Protein AF-0000000068975219 (afdb_homodimer)

Foldseek 3Di:
DDDDDDYDDYYDDDDDDDYDDDDDDDPDDDDDDDDDDDDDDDDDDDPDPDDDPDCPDPDDDPPPDDDPDPPPVVPVCPPPVPPVPPDDDDDDPDDDDDDDDLLQPVFDFPDRHVLLVVLVQVVVVHDDPDAFDACPPWDWPQQLLCQQADPDPVPRDGAQEEEEEEEELVLVLLVVLCCVFVVVQQLQQPGGYQAAYFYEDADPVPVVSVVVSVVVCVVPVRYIYTHDHGDLLCVLVSLLVVLVSCVRRRLRHFKYKYAYSQKAFQSHLVSVVSVPDDPVQQLQAKEAAKDQFAAQDDDDPPDPDPRHDDCVRGVDGTQAIWHDRRIIMHTNNVSSSQSSLLRRTDDGRRNRSSSRSSCSSNVGDHHYDPLEAEPDFDALVDPSLQVHRMGGRNSDSVRNVVSRVSNVSVVSGDDD/DDDDDYDDYDDYDYYDDDDDDYDDDDDDDDDDDDDDDDDDPPDDDPDDDDDDPPCPPPDDPPPPDDDDDPPPVVPVCPCPVPPVPPDDDDDDPDDDDDDDDLLQPVFDFPDRHVLLVLLVQVVVVHDDPDAFDACPPWDWPQQLLCQQADPDPVPRDGAQEEEEEEEELVLVLLVVLCCVFVVVQQLQQPGGYQAAYFYEDADPVPVVSVVVSVVVCVVPVRYIYTHDHGDLLCVQVSLLVVLVSCVRRRLRHFKYKYAYSQKAFQSHLVSVVSVPDDPVQQLFAKEAAKDAWAAQDDDDPPDPDPRHDDCVRGVDGGQHIWHDRRIIMHTNNVSSSQSSLLRRTDDGSRNRSSSRSSCSSSVGDHHYDPLEAEPDFDALVDPSLQVHRMGGRNSDSVRNVVSRVSNVSCVSGDDD

Radius of gyration: 37.96 Å; Cα contacts (8 Å, |Δi|>4): 1351; chains: 2; bounding box: 92×156×117 Å

Solvent-accessible surface area (backbone atoms only — not comparable to full-atom values): 49107 Å² total; per-residue (Å²): 144,102,91,94,83,94,86,91,92,89,92,85,90,95,84,94,84,93,95,91,87,101,87,84,93,93,89,80,95,85,92,76,98,80,87,88,83,88,85,85,77,85,91,84,78,80,77,62,86,80,71,91,70,80,75,79,78,72,74,77,84,75,76,76,77,81,88,76,81,82,64,72,68,64,64,61,55,65,70,74,69,66,78,81,56,77,76,78,70,72,84,48,86,48,88,65,75,55,39,72,58,32,52,33,72,87,54,71,61,56,55,90,51,40,37,32,37,51,38,52,32,52,66,67,73,40,89,66,100,67,79,67,76,39,70,88,74,63,56,70,77,33,67,68,58,61,71,53,45,50,82,50,90,83,54,75,57,55,33,48,31,36,37,41,29,44,47,60,80,82,45,55,63,40,53,51,38,34,49,77,37,68,53,27,53,52,35,43,32,54,40,46,50,42,64,33,38,41,30,42,37,71,60,84,88,41,53,66,59,51,52,54,44,51,52,49,37,70,72,64,68,40,56,34,31,35,66,45,63,64,42,78,67,37,43,30,56,52,52,52,48,50,38,49,46,40,51,66,41,32,63,68,23,58,28,37,34,41,30,34,59,33,40,41,58,36,43,70,45,46,52,12,37,63,68,22,54,43,66,38,48,47,73,62,28,34,34,14,33,57,46,73,76,44,58,68,39,53,93,42,94,84,47,85,47,100,62,55,45,50,58,87,78,47,56,57,76,53,48,57,53,20,37,43,62,55,39,34,37,30,18,45,70,43,38,52,49,50,46,54,46,46,23,46,26,61,85,49,51,50,38,27,56,40,49,6,49,48,32,39,36,50,55,46,58,68,23,56,32,83,40,37,21,72,83,64,57,62,51,83,87,39,85,61,44,81,64,28,34,28,22,33,85,26,70,42,38,66,54,40,48,50,53,38,58,72,67,51,43,71,78,34,34,58,79,131,145,88,79,93,81,90,77,93,93,93,87,90,93,86,90,94,91,90,95,86,92,95,97,87,93,98,86,88,75,96,82,81,88,88,80,85,84,76,85,72,82,76,77,76,93,77,74,66,90,82,71,93,68,80,73,79,79,74,74,76,84,73,74,78,75,81,86,75,78,82,63,70,68,65,62,60,55,64,71,72,69,66,78,82,58,74,77,78,69,73,83,48,86,48,89,64,75,57,40,74,59,31,53,33,73,86,55,70,61,56,56,91,51,39,36,32,37,51,40,54,32,51,67,68,72,40,89,67,100,68,78,68,77,39,70,88,76,61,54,67,77,34,68,69,59,60,72,53,44,52,84,50,93,83,54,75,59,56,34,50,32,36,37,41,28,43,46,61,81,84,45,54,62,40,53,50,37,34,49,76,37,68,54,25,55,52,34,44,33,54,39,45,51,41,65,33,37,41,29,42,37,71,60,86,86,43,54,65,58,51,52,52,46,51,52,49,38,70,71,64,68,38,55,32,31,35,66,44,64,64,42,79,68,37,42,30,55,52,52,51,48,52,38,50,47,40,52,68,40,32,64,68,21,57,28,36,33,40,29,33,60,32,39,40,57,38,43,69,45,45,51,10,37,62,68,22,54,44,66,38,48,46,74,60,27,34,35,14,33,61,45,69,79,46,58,69,40,53,93,41,96,84,48,86,48,100,64,56,44,51,59,86,78,47,57,56,77,55,47,56,48,19,38,42,62,55,39,33,37,29,17,45,70,43,39,53,48,50,47,55,46,46,22,47,26,62,86,48,50,51,38,27,56,41,49,7,50,50,31,39,35,48,57,47,56,69,24,58,33,85,38,37,22,72,81,64,57,61,50,84,88,40,85,61,46,81,65,28,32,28,22,32,86,26,69,41,38,68,54,41,48,51,52,37,56,73,68,51,44,71,76,33,34,59,81,129

Structure (mmCIF, N/CA/C/O backbone):
data_AF-0000000068975219-model_v1
#
loop_
_entity.id
_entity.type
_entity.pdbx_description
1 polymer Hexosyltransferase
#
loop_
_atom_site.group_PDB
_atom_site.id
_atom_site.type_symbol
_atom_site.label_atom_id
_atom_site.label_alt_id
_atom_site.label_comp_id
_atom_site.label_asym_id
_atom_site.label_entity_id
_atom_site.label_seq_id
_atom_site.pdbx_PDB_ins_code
_atom_site.Cartn_x
_atom_site.Cartn_y
_atom_site.Cartn_z
_atom_site.occupancy
_atom_site.B_iso_or_equiv
_atom_site.auth_seq_id
_atom_site.auth_comp_id
_atom_site.auth_asym_id
_atom_site.auth_atom_id
_atom_site.pdbx_PDB_model_num
ATOM 1 N N . MET A 1 1 ? -27.312 83 34.25 1 13.64 1 MET A N 1
ATOM 2 C CA . MET A 1 1 ? -28.422 83.188 33.312 1 13.64 1 MET A CA 1
ATOM 3 C C . MET A 1 1 ? -28.781 81.875 32.625 1 13.64 1 MET A C 1
ATOM 5 O O . MET A 1 1 ? -27.953 81 32.531 1 13.64 1 MET A O 1
ATOM 9 N N . GLY A 1 2 ? -29.969 81.562 31.375 1 16.88 2 GLY A N 1
ATOM 10 C CA . GLY A 1 2 ? -31.281 81 30.984 1 16.88 2 GLY A CA 1
ATOM 11 C C . GLY A 1 2 ? -31.188 79.875 30.031 1 16.88 2 GLY A C 1
ATOM 12 O O . GLY A 1 2 ? -30.156 79.625 29.422 1 16.88 2 GLY A O 1
ATOM 13 N N . ARG A 1 3 ? -32.531 78.938 29.297 1 17.75 3 ARG A N 1
ATOM 14 C CA . ARG A 1 3 ? -33.594 78 28.938 1 17.75 3 ARG A CA 1
ATOM 15 C C . ARG A 1 3 ? -33.594 77.688 27.453 1 17.75 3 ARG A C 1
ATOM 17 O O . ARG A 1 3 ? -33.656 76.5 27.062 1 17.75 3 ARG A O 1
ATOM 24 N N . ILE A 1 4 ? -34.125 78.438 26.484 1 17.48 4 ILE A N 1
ATOM 25 C CA . ILE A 1 4 ? -35.344 78.25 25.719 1 17.48 4 ILE A CA 1
ATOM 26 C C . ILE A 1 4 ? -35.094 77.312 24.547 1 17.48 4 ILE A C 1
ATOM 28 O O . ILE A 1 4 ? -33.969 77.188 24.094 1 17.48 4 ILE A O 1
ATOM 32 N N . GLN A 1 5 ? -36.031 77.125 23.219 1 16.11 5 GLN A N 1
ATOM 33 C CA . GLN A 1 5 ? -37.281 76.812 22.5 1 16.11 5 GLN A CA 1
ATOM 34 C C . GLN A 1 5 ? -37 76.438 21.047 1 16.11 5 GLN A C 1
ATOM 36 O O . GLN A 1 5 ? -37.656 75.562 20.516 1 16.11 5 GLN A O 1
ATOM 41 N N . SER A 1 6 ? -36.719 77.25 20.047 1 15.73 6 SER A N 1
ATOM 42 C CA . SER A 1 6 ? -37.719 77.562 19.016 1 15.73 6 SER A CA 1
ATOM 43 C C . SER A 1 6 ? -37.781 76.438 17.953 1 15.73 6 SER A C 1
ATOM 45 O O . SER A 1 6 ? -36.781 75.688 17.766 1 15.73 6 SER A O 1
ATOM 47 N N . CYS A 1 7 ? -38.531 76.5 16.594 1 18.03 7 CYS A N 1
ATOM 48 C CA . CYS A 1 7 ? -39.75 76.625 15.812 1 18.03 7 CYS A CA 1
ATOM 49 C C . CYS A 1 7 ? -39.625 75.875 14.492 1 18.03 7 CYS A C 1
ATOM 51 O O . CYS A 1 7 ? -38.531 75.562 14.055 1 18.03 7 CYS A O 1
ATOM 53 N N . LEU A 1 8 ? -40.062 76.375 13.242 1 16.73 8 LEU A N 1
ATOM 54 C CA . LEU A 1 8 ? -41.219 76.125 12.383 1 16.73 8 LEU A CA 1
ATOM 55 C C . LEU A 1 8 ? -40.906 75.125 11.297 1 16.73 8 LEU A C 1
ATOM 57 O O . LEU A 1 8 ? -39.875 74.438 11.344 1 16.73 8 LEU A O 1
ATOM 61 N N . PRO A 1 9 ? -41.188 75.312 9.695 1 16.19 9 PRO A N 1
ATOM 62 C CA . PRO A 1 9 ? -42.375 75.438 8.852 1 16.19 9 PRO A CA 1
ATOM 63 C C . PRO A 1 9 ? -42.344 74.5 7.66 1 16.19 9 PRO A C 1
ATOM 65 O O . PRO A 1 9 ? -41.312 73.875 7.375 1 16.19 9 PRO A O 1
ATOM 68 N N . SER A 1 10 ? -42.562 75 6.254 1 15.66 10 SER A N 1
ATOM 69 C CA . SER A 1 10 ? -43.531 75.062 5.172 1 15.66 10 SER A CA 1
ATOM 70 C C . SER A 1 10 ? -43.25 74.062 4.07 1 15.66 10 SER A C 1
ATOM 72 O O . SER A 1 10 ? -42.156 73.5 4.023 1 15.66 10 SER A O 1
ATOM 74 N N . GLY A 1 11 ? -43.312 74.375 2.549 1 16.06 11 GLY A N 1
ATOM 75 C CA . GLY A 1 11 ? -44.219 74.375 1.412 1 16.06 11 GLY A CA 1
ATOM 76 C C . GLY A 1 11 ? -43.875 73.375 0.375 1 16.06 11 GLY A C 1
ATOM 77 O O . GLY A 1 11 ? -42.844 72.688 0.468 1 16.06 11 GLY A O 1
ATOM 78 N N . LEU A 1 12 ? -43.906 73.625 -1.051 1 15.66 12 LEU A N 1
ATOM 79 C CA . LEU A 1 12 ? -44.75 73.562 -2.246 1 15.66 12 LEU A CA 1
ATOM 80 C C . LEU A 1 12 ? -44.219 72.562 -3.252 1 15.66 12 LEU A C 1
ATOM 82 O O . LEU A 1 12 ? -45 71.75 -3.73 1 15.66 12 LEU A O 1
ATOM 86 N N . LEU A 1 13 ? -43.625 72.875 -4.551 1 15.63 13 LEU A N 1
ATOM 87 C CA . LEU A 1 13 ? -44.25 73 -5.863 1 15.63 13 LEU A CA 1
ATOM 88 C C . LEU A 1 13 ? -43.938 71.812 -6.734 1 15.63 13 LEU A C 1
ATOM 90 O O . LEU A 1 13 ? -44.844 71.062 -7.168 1 15.63 13 LEU A O 1
ATOM 94 N N . ALA A 1 14 ? -43.469 71.875 -8.211 1 16.64 14 ALA A N 1
ATOM 95 C CA . ALA A 1 14 ? -44.062 71.875 -9.539 1 16.64 14 ALA A CA 1
ATOM 96 C C . ALA A 1 14 ? -43.75 70.625 -10.297 1 16.64 14 ALA A C 1
ATOM 98 O O . ALA A 1 14 ? -42.781 69.875 -9.992 1 16.64 14 ALA A O 1
ATOM 99 N N . ARG A 1 15 ? -44.312 70.188 -11.805 1 15.26 15 ARG A N 1
ATOM 100 C CA . ARG A 1 15 ? -45.219 69.688 -12.836 1 15.26 15 ARG A CA 1
ATOM 101 C C . ARG A 1 15 ? -44.438 68.812 -13.82 1 15.26 15 ARG A C 1
ATOM 103 O O . ARG A 1 15 ? -44.969 67.812 -14.289 1 15.26 15 ARG A O 1
ATOM 110 N N . THR A 1 16 ? -43.406 69.188 -14.656 1 16.08 16 THR A N 1
ATOM 111 C CA . THR A 1 16 ? -43.531 69.312 -16.109 1 16.08 16 THR A CA 1
ATOM 112 C C . THR A 1 16 ? -43.375 67.938 -16.75 1 16.08 16 THR A C 1
ATOM 114 O O . THR A 1 16 ? -42.656 67.062 -16.234 1 16.08 16 THR A O 1
ATOM 117 N N . PHE A 1 17 ? -43.688 67.562 -18.25 1 16.03 17 PHE A N 1
ATOM 118 C CA . PHE A 1 17 ? -44.469 67.125 -19.391 1 16.03 17 PHE A CA 1
ATOM 119 C C . PHE A 1 17 ? -43.781 66.062 -20.188 1 16.03 17 PHE A C 1
ATOM 121 O O . PHE A 1 17 ? -44.406 65.062 -20.625 1 16.03 17 PHE A O 1
ATOM 128 N N . LEU A 1 18 ? -42.656 66.188 -21.109 1 16.12 18 LEU A N 1
ATOM 129 C CA . LEU A 1 18 ? -42.781 66.125 -22.562 1 16.12 18 LEU A CA 1
ATOM 130 C C . LEU A 1 18 ? -42.812 64.688 -23.031 1 16.12 18 LEU A C 1
ATOM 132 O O . LEU A 1 18 ? -42.312 63.781 -22.328 1 16.12 18 LEU A O 1
ATOM 136 N N . GLY A 1 19 ? -42.594 64.25 -24.562 1 16.36 19 GLY A N 1
ATOM 137 C CA . GLY A 1 19 ? -43.188 63.875 -25.828 1 16.36 19 GLY A CA 1
ATOM 138 C C . GLY A 1 19 ? -43.062 62.406 -26.156 1 16.36 19 GLY A C 1
ATOM 139 O O . GLY A 1 19 ? -42.281 61.688 -25.531 1 16.36 19 GLY A O 1
ATOM 140 N N . ILE A 1 20 ? -43.156 61.812 -27.672 1 16.23 20 ILE A N 1
ATOM 141 C CA . ILE A 1 20 ? -44.062 61.25 -28.688 1 16.23 20 ILE A CA 1
ATOM 142 C C . ILE A 1 20 ? -43.625 59.812 -29.031 1 16.23 20 ILE A C 1
ATOM 144 O O . ILE A 1 20 ? -44.406 58.875 -28.984 1 16.23 20 ILE A O 1
ATOM 148 N N . LEU A 1 21 ? -42.875 59.312 -30.359 1 15.7 21 LEU A N 1
ATOM 149 C CA . LEU A 1 21 ? -43.438 58.812 -31.609 1 15.7 21 LEU A CA 1
ATOM 150 C C . LEU A 1 21 ? -43.312 57.312 -31.719 1 15.7 21 LEU A C 1
ATOM 152 O O . LEU A 1 21 ? -44.312 56.594 -31.969 1 15.7 21 LEU A O 1
ATOM 156 N N . CYS A 1 22 ? -42.469 56.5 -32.875 1 17.34 22 CYS A N 1
ATOM 157 C CA . CYS A 1 22 ? -42.938 55.75 -34.031 1 17.34 22 CYS A CA 1
ATOM 158 C C . CYS A 1 22 ? -43.156 54.281 -33.688 1 17.34 22 CYS A C 1
ATOM 160 O O . CYS A 1 22 ? -42.281 53.656 -33.062 1 17.34 22 CYS A O 1
ATOM 162 N N . VAL A 1 23 ? -44.438 53.5 -34.031 1 17.69 23 VAL A N 1
ATOM 163 C CA . VAL A 1 23 ? -45.531 52.531 -34.094 1 17.69 23 VAL A CA 1
ATOM 164 C C . VAL A 1 23 ? -45.062 51.219 -34.688 1 17.69 23 VAL A C 1
ATOM 166 O O . VAL A 1 23 ? -45.344 50.156 -34.125 1 17.69 23 VAL A O 1
ATOM 169 N N . PHE A 1 24 ? -44.844 50.969 -36.156 1 15.82 24 PHE A N 1
ATOM 170 C CA . PHE A 1 24 ? -45.688 50.375 -37.156 1 15.82 24 PHE A CA 1
ATOM 171 C C . PHE A 1 24 ? -45.375 48.875 -37.344 1 15.82 24 PHE A C 1
ATOM 173 O O . PHE A 1 24 ? -46.281 48.031 -37.344 1 15.82 24 PHE A O 1
ATOM 180 N N . LEU A 1 25 ? -44.594 48.312 -38.562 1 16.53 25 LEU A N 1
ATOM 181 C CA . LEU A 1 25 ? -45.062 47.562 -39.719 1 16.53 25 LEU A CA 1
ATOM 182 C C . LEU A 1 25 ? -45.188 46.062 -39.375 1 16.53 25 LEU A C 1
ATOM 184 O O . LEU A 1 25 ? -44.594 45.594 -38.438 1 16.53 25 LEU A O 1
ATOM 188 N N . ALA A 1 26 ? -45.344 44.969 -40.594 1 16.69 26 ALA A N 1
ATOM 189 C CA . ALA A 1 26 ? -46.25 44.062 -41.312 1 16.69 26 ALA A CA 1
ATOM 190 C C . ALA A 1 26 ? -46.031 42.625 -40.844 1 16.69 26 ALA A C 1
ATOM 192 O O . ALA A 1 26 ? -44.906 42.188 -40.625 1 16.69 26 ALA A O 1
ATOM 193 N N . PHE A 1 27 ? -47.219 41.656 -40.562 1 18 27 PHE A N 1
ATOM 194 C CA . PHE A 1 27 ? -48.031 40.469 -40.188 1 18 27 PHE A CA 1
ATOM 195 C C . PHE A 1 27 ? -47.781 39.344 -41.188 1 18 27 PHE A C 1
ATOM 197 O O . PHE A 1 27 ? -48.406 38.281 -41.094 1 18 27 PHE A O 1
ATOM 204 N N . GLN A 1 28 ? -47.281 39.656 -42.469 1 15.1 28 GLN A N 1
ATOM 205 C CA . GLN A 1 28 ? -47.938 39 -43.594 1 15.1 28 GLN A CA 1
ATOM 206 C C . GLN A 1 28 ? -47.75 37.469 -43.531 1 15.1 28 GLN A C 1
ATOM 208 O O . GLN A 1 28 ? -46.844 37 -42.844 1 15.1 28 GLN A O 1
ATOM 213 N N . PHE A 1 29 ? -47.562 36.75 -44.906 1 17.42 29 PHE A N 1
ATOM 214 C CA . PHE A 1 29 ? -48.312 35.875 -45.781 1 17.42 29 PHE A CA 1
ATOM 215 C C . PHE A 1 29 ? -48.125 34.438 -45.438 1 17.42 29 PHE A C 1
ATOM 217 O O . PHE A 1 29 ? -47.156 34.062 -44.75 1 17.42 29 PHE A O 1
ATOM 224 N N . TYR A 1 30 ? -48.469 33.312 -46.5 1 16.08 30 TYR A N 1
ATOM 225 C CA . TYR A 1 30 ? -49.375 32.344 -47.094 1 16.08 30 TYR A CA 1
ATOM 226 C C . TYR A 1 30 ? -48.875 30.922 -46.906 1 16.08 30 TYR A C 1
ATOM 228 O O . TYR A 1 30 ? -49.594 30.047 -46.406 1 16.08 30 TYR A O 1
ATOM 236 N N . SER A 1 31 ? -48.344 30.203 -48.062 1 15.8 31 SER A N 1
ATOM 237 C CA . SER A 1 31 ? -49 29.156 -48.875 1 15.8 31 SER A CA 1
ATOM 238 C C . SER A 1 31 ? -48.688 27.766 -48.312 1 15.8 31 SER A C 1
ATOM 240 O O . SER A 1 31 ? -47.75 27.609 -47.5 1 15.8 31 SER A O 1
ATOM 242 N N . ARG A 1 32 ? -48.844 26.484 -49.188 1 16.33 32 ARG A N 1
ATOM 243 C CA . ARG A 1 32 ? -49.594 25.297 -49.562 1 16.33 32 ARG A CA 1
ATOM 244 C C . ARG A 1 32 ? -48.781 24.031 -49.25 1 16.33 32 ARG A C 1
ATOM 246 O O . ARG A 1 32 ? -49.375 22.938 -49.219 1 16.33 32 ARG A O 1
ATOM 253 N N . ILE A 1 33 ? -47.438 23.781 -49.469 1 18.36 33 ILE A N 1
ATOM 254 C CA . ILE A 1 33 ? -47.281 22.578 -50.281 1 18.36 33 ILE A CA 1
ATOM 255 C C . ILE A 1 33 ? -47.562 21.344 -49.438 1 18.36 33 ILE A C 1
ATOM 257 O O . ILE A 1 33 ? -47 21.203 -48.344 1 18.36 33 ILE A O 1
ATOM 261 N N . LYS A 1 34 ? -48.406 20.297 -49.938 1 16.72 34 LYS A N 1
ATOM 262 C CA . LYS A 1 34 ? -49.312 19.172 -49.906 1 16.72 34 LYS A CA 1
ATOM 263 C C . LYS A 1 34 ? -48.656 17.922 -49.344 1 16.72 34 LYS A C 1
ATOM 265 O O . LYS A 1 34 ? -49.156 17.297 -48.406 1 16.72 34 LYS A O 1
ATOM 270 N N . TYR A 1 35 ? -48.062 16.922 -50.25 1 16.5 35 TYR A N 1
ATOM 271 C CA . TYR A 1 35 ? -48.656 15.633 -50.594 1 16.5 35 TYR A CA 1
ATOM 272 C C . TYR A 1 35 ? -48.156 14.531 -49.656 1 16.5 35 TYR A C 1
ATOM 274 O O . TYR A 1 35 ? -47.25 14.742 -48.875 1 16.5 35 TYR A O 1
ATOM 282 N N . PHE A 1 36 ? -47.438 13.32 -50.188 1 18.34 36 PHE A N 1
ATOM 283 C CA . PHE A 1 36 ? -47.938 11.984 -50.438 1 18.34 36 PHE A CA 1
ATOM 284 C C . PHE A 1 36 ? -47.625 11.047 -49.312 1 18.34 36 PHE A C 1
ATOM 286 O O . PHE A 1 36 ? -46.688 11.297 -48.531 1 18.34 36 PHE A O 1
ATOM 293 N N . PRO A 1 37 ? -47.906 9.484 -49.469 1 18.12 37 PRO A N 1
ATOM 294 C CA . PRO A 1 37 ? -48.625 8.336 -48.906 1 18.12 37 PRO A CA 1
ATOM 295 C C . PRO A 1 37 ? -47.719 7.398 -48.125 1 18.12 37 PRO A C 1
ATOM 297 O O . PRO A 1 37 ? -48.188 6.609 -47.312 1 18.12 37 PRO A O 1
ATOM 300 N N . PHE A 1 38 ? -46.312 7.43 -48.219 1 19.41 38 PHE A N 1
ATOM 301 C CA . PHE A 1 38 ? -45.75 6.113 -48.5 1 19.41 38 PHE A CA 1
ATOM 302 C C . PHE A 1 38 ? -45.906 5.188 -47.312 1 19.41 38 PHE A C 1
ATOM 304 O O . PHE A 1 38 ? -45.75 5.609 -46.156 1 19.41 38 PHE A O 1
ATOM 311 N N . VAL A 1 39 ? -46.281 3.844 -47.5 1 17.72 39 VAL A N 1
ATOM 312 C CA . VAL A 1 39 ? -46.969 2.631 -47.062 1 17.72 39 VAL A CA 1
ATOM 313 C C . VAL A 1 39 ? -46.188 2.021 -45.875 1 17.72 39 VAL A C 1
ATOM 315 O O . VAL A 1 39 ? -44.969 2.162 -45.812 1 17.72 39 VAL A O 1
ATOM 318 N N . LYS A 1 40 ? -46.938 1.25 -44.938 1 18.8 40 LYS A N 1
ATOM 319 C CA . LYS A 1 40 ? -47.156 0.561 -43.688 1 18.8 40 LYS A CA 1
ATOM 320 C C . LYS A 1 40 ? -46.281 -0.69 -43.562 1 18.8 40 LYS A C 1
ATOM 322 O O . LYS A 1 40 ? -45.938 -1.11 -42.469 1 18.8 40 LYS A O 1
ATOM 327 N N . ASP A 1 41 ? -45.906 -1.553 -44.594 1 16.83 41 ASP A N 1
ATOM 328 C CA . ASP A 1 41 ? -46.281 -2.957 -44.438 1 16.83 41 ASP A CA 1
ATOM 329 C C . ASP A 1 41 ? -45.281 -3.684 -43.531 1 16.83 41 ASP A C 1
ATOM 331 O O . ASP A 1 41 ? -45.656 -4.641 -42.844 1 16.83 41 ASP A O 1
ATOM 335 N N . THR A 1 42 ? -43.969 -3.434 -43.562 1 18.34 42 THR A N 1
ATOM 336 C CA . THR A 1 42 ? -43.188 -4.625 -43.844 1 18.34 42 THR A CA 1
ATOM 337 C C . THR A 1 42 ? -43.188 -5.574 -42.656 1 18.34 42 THR A C 1
ATOM 339 O O . THR A 1 42 ? -43.219 -5.137 -41.5 1 18.34 42 THR A O 1
ATOM 342 N N . ARG A 1 43 ? -43.125 -7.074 -42.812 1 19.77 43 ARG A N 1
ATOM 343 C CA . ARG A 1 43 ? -43.438 -8.461 -42.5 1 19.77 43 ARG A CA 1
ATOM 344 C C . ARG A 1 43 ? -42.781 -8.875 -41.188 1 19.77 43 ARG A C 1
ATOM 346 O O . ARG A 1 43 ? -41.812 -8.266 -40.75 1 19.77 43 ARG A O 1
ATOM 353 N N . ASP A 1 44 ? -43.312 -10.039 -40.5 1 17.88 44 ASP A N 1
ATOM 354 C CA . ASP A 1 44 ? -43.844 -10.828 -39.375 1 17.88 44 ASP A CA 1
ATOM 355 C C . ASP A 1 44 ? -42.719 -11.648 -38.75 1 17.88 44 ASP A C 1
ATOM 357 O O . ASP A 1 44 ? -42.656 -11.766 -37.5 1 17.88 44 ASP A O 1
ATOM 361 N N . PRO A 1 45 ? -41.812 -12.391 -39.531 1 17.2 45 PRO A N 1
ATOM 362 C CA . PRO A 1 45 ? -41.812 -13.844 -39.375 1 17.2 45 PRO A CA 1
ATOM 363 C C . PRO A 1 45 ? -41.062 -14.312 -38.125 1 17.2 45 PRO A C 1
ATOM 365 O O . PRO A 1 45 ? -41.312 -15.391 -37.625 1 17.2 45 PRO A O 1
ATOM 368 N N . VAL A 1 46 ? -39.875 -13.812 -37.719 1 17.14 46 VAL A N 1
ATOM 369 C CA . VAL A 1 46 ? -38.812 -14.789 -37.531 1 17.14 46 VAL A CA 1
ATOM 370 C C . VAL A 1 46 ? -38.906 -15.406 -36.156 1 17.14 46 VAL A C 1
ATOM 372 O O . VAL A 1 46 ? -37.969 -16.062 -35.656 1 17.14 46 VAL A O 1
ATOM 375 N N . ARG A 1 47 ? -39.969 -15.305 -35.312 1 17.23 47 ARG A N 1
ATOM 376 C CA . ARG A 1 47 ? -39.75 -15.539 -33.906 1 17.23 47 ARG A CA 1
ATOM 377 C C . ARG A 1 47 ? -39.562 -17.031 -33.625 1 17.23 47 ARG A C 1
ATOM 379 O O . ARG A 1 47 ? -39.531 -17.438 -32.469 1 17.23 47 ARG A O 1
ATOM 386 N N . ARG A 1 48 ? -39.438 -17.969 -34.469 1 16.48 48 ARG A N 1
ATOM 387 C CA . ARG A 1 48 ? -39.844 -19.328 -34.156 1 16.48 48 ARG A CA 1
ATOM 388 C C . ARG A 1 48 ? -38.969 -19.922 -33.062 1 16.48 48 ARG A C 1
ATOM 390 O O . ARG A 1 48 ? -39.219 -21.047 -32.594 1 16.48 48 ARG A O 1
ATOM 397 N N . ILE A 1 49 ? -37.656 -19.516 -32.938 1 17.88 49 ILE A N 1
ATOM 398 C CA . ILE A 1 49 ? -36.875 -20.719 -32.656 1 17.88 49 ILE A CA 1
ATOM 399 C C . ILE A 1 49 ? -37.312 -21.328 -31.344 1 17.88 49 ILE A C 1
ATOM 401 O O . ILE A 1 49 ? -37.219 -20.672 -30.297 1 17.88 49 ILE A O 1
ATOM 405 N N . ASN A 1 50 ? -38.031 -22.469 -31.297 1 15.8 50 ASN A N 1
ATOM 406 C CA . ASN A 1 50 ? -38.812 -23.438 -30.516 1 15.8 50 ASN A CA 1
ATOM 407 C C . ASN A 1 50 ? -38.094 -23.766 -29.203 1 15.8 50 ASN A C 1
ATOM 409 O O . ASN A 1 50 ? -36.906 -23.484 -29.047 1 15.8 50 ASN A O 1
ATOM 413 N N . HIS A 1 51 ? -38.25 -25.047 -28.688 1 16.56 51 HIS A N 1
ATOM 414 C CA . HIS A 1 51 ? -38.969 -25.797 -27.656 1 16.56 51 HIS A CA 1
ATOM 415 C C . HIS A 1 51 ? -38 -26.281 -26.562 1 16.56 51 HIS A C 1
ATOM 417 O O . HIS A 1 51 ? -38.344 -26.281 -25.391 1 16.56 51 HIS A O 1
ATOM 423 N N . LEU A 1 52 ? -36.844 -27.016 -26.938 1 17.16 52 LEU A N 1
ATOM 424 C CA . LEU A 1 52 ? -36.719 -28.281 -26.219 1 17.16 52 LEU A CA 1
ATOM 425 C C . LEU A 1 52 ? -36.25 -28.047 -24.781 1 17.16 52 LEU A C 1
ATOM 427 O O . LEU A 1 52 ? -35.094 -27.781 -24.547 1 17.16 52 LEU A O 1
ATOM 431 N N . LEU A 1 53 ? -36.969 -27.234 -23.953 1 17.73 53 LEU A N 1
ATOM 432 C CA . LEU A 1 53 ? -36.594 -26.891 -22.594 1 17.73 53 LEU A CA 1
ATOM 433 C C . LEU A 1 53 ? -36.625 -28.125 -21.688 1 17.73 53 LEU A C 1
ATOM 435 O O . LEU A 1 53 ? -37.656 -28.812 -21.594 1 17.73 53 LEU A O 1
ATOM 439 N N . LEU A 1 54 ? -35.375 -28.859 -21.641 1 17.97 54 LEU A N 1
ATOM 440 C CA . LEU A 1 54 ? -35.281 -30.109 -20.891 1 17.97 54 LEU A CA 1
ATOM 441 C C . LEU A 1 54 ? -36 -30 -19.547 1 17.97 54 LEU A C 1
ATOM 443 O O . LEU A 1 54 ? -36 -28.938 -18.938 1 17.97 54 LEU A O 1
ATOM 447 N N . ARG A 1 55 ? -36.781 -30.922 -19.156 1 17.94 55 ARG A N 1
ATOM 448 C CA . ARG A 1 55 ? -37.781 -31.312 -18.172 1 17.94 55 ARG A CA 1
ATOM 449 C C . ARG A 1 55 ? -37.188 -31.359 -16.766 1 17.94 55 ARG A C 1
ATOM 451 O O . ARG A 1 55 ? -36.969 -32.438 -16.219 1 17.94 55 ARG A O 1
ATOM 458 N N . PHE A 1 56 ? -36.062 -30.734 -16.406 1 18.62 56 PHE A N 1
ATOM 459 C CA . PHE A 1 56 ? -35.656 -31.219 -15.086 1 18.62 56 PHE A CA 1
ATOM 460 C C . PHE A 1 56 ? -36.781 -31 -14.062 1 18.62 56 PHE A C 1
ATOM 462 O O . PHE A 1 56 ? -37.281 -29.906 -13.922 1 18.62 56 PHE A O 1
ATOM 469 N N . SER A 1 57 ? -37.531 -32 -13.875 1 17.77 57 SER A N 1
ATOM 470 C CA . SER A 1 57 ? -38.625 -32.156 -12.922 1 17.77 57 SER A CA 1
ATOM 471 C C . SER A 1 57 ? -38.219 -31.703 -11.523 1 17.77 57 SER A C 1
ATOM 473 O O . SER A 1 57 ? -37.188 -32.156 -11.008 1 17.77 57 SER A O 1
ATOM 475 N N . LEU A 1 58 ? -38.688 -30.594 -11.078 1 18.77 58 LEU A N 1
ATOM 476 C CA . LEU A 1 58 ? -38.625 -29.766 -9.875 1 18.77 58 LEU A CA 1
ATOM 477 C C . LEU A 1 58 ? -39.219 -30.531 -8.68 1 18.77 58 LEU A C 1
ATOM 479 O O . LEU A 1 58 ? -39.469 -29.938 -7.629 1 18.77 58 LEU A O 1
ATOM 483 N N . ASN A 1 59 ? -39.5 -31.781 -8.82 1 18.2 59 ASN A N 1
ATOM 484 C CA . ASN A 1 59 ? -40.531 -31.938 -7.781 1 18.2 59 ASN A CA 1
ATOM 485 C C . ASN A 1 59 ? -39.969 -31.609 -6.398 1 18.2 59 ASN A C 1
ATOM 487 O O . ASN A 1 59 ? -40.688 -31.188 -5.512 1 18.2 59 ASN A O 1
ATOM 491 N N . ARG A 1 60 ? -38.812 -32.219 -6.066 1 18.59 60 ARG A N 1
ATOM 492 C CA . ARG A 1 60 ? -38.875 -32.812 -4.738 1 18.59 60 ARG A CA 1
ATOM 493 C C . ARG A 1 60 ? -38.938 -31.75 -3.656 1 18.59 60 ARG A C 1
ATOM 495 O O . ARG A 1 60 ? -38.5 -30.625 -3.877 1 18.59 60 ARG A O 1
ATOM 502 N N . THR A 1 61 ? -39.406 -32.094 -2.453 1 19.75 61 THR A N 1
ATOM 503 C CA . THR A 1 61 ? -39.875 -31.516 -1.185 1 19.75 61 THR A CA 1
ATOM 504 C C . THR A 1 61 ? -38.75 -30.766 -0.501 1 19.75 61 THR A C 1
ATOM 506 O O . THR A 1 61 ? -37.562 -31.172 -0.561 1 19.75 61 THR A O 1
ATOM 509 N N . ASN A 1 62 ? -38.875 -29.516 -0.187 1 18.91 62 ASN A N 1
ATOM 510 C CA . ASN A 1 62 ? -38.219 -28.281 0.236 1 18.91 62 ASN A CA 1
ATOM 511 C C . ASN A 1 62 ? -37.562 -28.453 1.596 1 18.91 62 ASN A C 1
ATOM 513 O O . ASN A 1 62 ? -37.219 -27.453 2.256 1 18.91 62 ASN A O 1
ATOM 517 N N . SER A 1 63 ? -37.625 -29.578 2.254 1 19.83 63 SER A N 1
ATOM 518 C CA . SER A 1 63 ? -37.375 -29.328 3.67 1 19.83 63 SER A CA 1
ATOM 519 C C . SER A 1 63 ? -35.906 -28.938 3.91 1 19.83 63 SER A C 1
ATOM 521 O O . SER A 1 63 ? -35 -29.672 3.531 1 19.83 63 SER A O 1
ATOM 523 N N . VAL A 1 64 ? -35.594 -27.688 3.846 1 20.41 64 VAL A N 1
ATOM 524 C CA . VAL A 1 64 ? -34.25 -27.078 3.973 1 20.41 64 VAL A CA 1
ATOM 525 C C . VAL A 1 64 ? -33.594 -27.562 5.246 1 20.41 64 VAL A C 1
ATOM 527 O O . VAL A 1 64 ? -34.031 -27.281 6.355 1 20.41 64 VAL A O 1
ATOM 530 N N . PRO A 1 65 ? -33 -28.812 5.207 1 20.67 65 PRO A N 1
ATOM 531 C CA . PRO A 1 65 ? -32.562 -29.312 6.508 1 20.67 65 PRO A CA 1
ATOM 532 C C . PRO A 1 65 ? -31.625 -28.359 7.227 1 20.67 65 PRO A C 1
ATOM 534 O O . PRO A 1 65 ? -31.141 -27.391 6.629 1 20.67 65 PRO A O 1
ATOM 537 N N . GLY A 1 66 ? -30.609 -28.938 8.219 1 20.86 66 GLY A N 1
ATOM 538 C CA . GLY A 1 66 ? -30 -28.75 9.531 1 20.86 66 GLY A CA 1
ATOM 539 C C . GLY A 1 66 ? -28.797 -27.844 9.492 1 20.86 66 GLY A C 1
ATOM 540 O O . GLY A 1 66 ? -28.234 -27.578 8.422 1 20.86 66 GLY A O 1
ATOM 541 N N . PHE A 1 67 ? -28.5 -27.016 10.625 1 24.23 67 PHE A N 1
ATOM 542 C CA . PHE A 1 67 ? -27.484 -26.156 11.227 1 24.23 67 PHE A CA 1
ATOM 543 C C . PHE A 1 67 ? -26.094 -26.766 11.062 1 24.23 67 PHE A C 1
ATOM 545 O O . PHE A 1 67 ? -25.734 -27.719 11.758 1 24.23 67 PHE A O 1
ATOM 552 N N . MET A 1 68 ? -25.594 -27 9.922 1 26.05 68 MET A N 1
ATOM 553 C CA . MET A 1 68 ? -24.266 -27.609 9.953 1 26.05 68 MET A CA 1
ATOM 554 C C . MET A 1 68 ? -23.281 -26.703 10.68 1 26.05 68 MET A C 1
ATOM 556 O O . MET A 1 68 ? -23.203 -25.5 10.406 1 26.05 68 MET A O 1
ATOM 560 N N . ALA A 1 69 ? -22.562 -27.047 11.742 1 28.52 69 ALA A N 1
ATOM 561 C CA . ALA A 1 69 ? -21.594 -26.547 12.703 1 28.52 69 ALA A CA 1
ATOM 562 C C . ALA A 1 69 ? -20.344 -26 12 1 28.52 69 ALA A C 1
ATOM 564 O O . ALA A 1 69 ? -19.766 -26.672 11.141 1 28.52 69 ALA A O 1
ATOM 565 N N . GLU A 1 70 ? -20.094 -24.688 11.922 1 35.72 70 GLU A N 1
ATOM 566 C CA . GLU A 1 70 ? -18.984 -23.781 11.617 1 35.72 70 GLU A CA 1
ATOM 567 C C . GLU A 1 70 ? -17.688 -24.281 12.227 1 35.72 70 GLU A C 1
ATOM 569 O O . GLU A 1 70 ? -16.781 -23.484 12.492 1 35.72 70 GLU A O 1
ATOM 574 N N . LYS A 1 71 ? -17.469 -25.5 12.766 1 34.81 71 LYS A N 1
ATOM 575 C CA . LYS A 1 71 ? -16.312 -25.859 13.57 1 34.81 71 LYS A CA 1
ATOM 576 C C . LYS A 1 71 ? -15.023 -25.781 12.75 1 34.81 71 LYS A C 1
ATOM 578 O O . LYS A 1 71 ? -13.977 -25.406 13.281 1 34.81 71 LYS A O 1
ATOM 583 N N . ASN A 1 72 ? -14.984 -26.172 11.523 1 37.28 72 ASN A N 1
ATOM 584 C CA . ASN A 1 72 ? -13.703 -26.688 11.062 1 37.28 72 ASN A CA 1
ATOM 585 C C . ASN A 1 72 ? -12.781 -25.562 10.586 1 37.28 72 ASN A C 1
ATOM 587 O O . ASN A 1 72 ? -11.625 -25.797 10.25 1 37.28 72 ASN A O 1
ATOM 591 N N . GLU A 1 73 ? -13.359 -24.453 10.219 1 45.38 73 GLU A N 1
ATOM 592 C CA . GLU A 1 73 ? -12.406 -23.531 9.602 1 45.38 73 GLU A CA 1
ATOM 593 C C . GLU A 1 73 ? -11.469 -22.922 10.648 1 45.38 73 GLU A C 1
ATOM 595 O O . GLU A 1 73 ? -10.461 -22.312 10.305 1 45.38 73 GLU A O 1
ATOM 600 N N . ARG A 1 74 ? -11.828 -23 11.922 1 47.44 74 ARG A N 1
ATOM 601 C CA . ARG A 1 74 ? -11.047 -22.438 13.016 1 47.44 74 ARG A CA 1
ATOM 602 C C . ARG A 1 74 ? -9.648 -23.062 13.055 1 47.44 74 ARG A C 1
ATOM 604 O O . ARG A 1 74 ? -8.703 -22.438 13.539 1 47.44 74 ARG A O 1
ATOM 611 N N . GLN A 1 75 ? -9.539 -24.25 12.453 1 48.69 75 GLN A N 1
ATOM 612 C CA . GLN A 1 75 ? -8.281 -24.953 12.648 1 48.69 75 GLN A CA 1
ATOM 613 C C . GLN A 1 75 ? -7.227 -24.5 11.641 1 48.69 75 GLN A C 1
ATOM 615 O O . GLN A 1 75 ? -6.043 -24.828 11.789 1 48.69 75 GLN A O 1
ATOM 620 N N . LEU A 1 76 ? -7.699 -23.75 10.656 1 55.03 76 LEU A N 1
ATOM 621 C CA . LEU A 1 76 ? -6.723 -23.453 9.609 1 55.03 76 LEU A CA 1
ATOM 622 C C . LEU A 1 76 ? -5.676 -22.469 10.102 1 55.03 76 LEU A C 1
ATOM 624 O O . LEU A 1 76 ? -4.555 -22.438 9.594 1 55.03 76 LEU A O 1
ATOM 628 N N . PHE A 1 77 ? -6.07 -21.672 11.133 1 56.38 77 PHE A N 1
ATOM 629 C CA . PHE A 1 77 ? -5.129 -20.641 11.539 1 56.38 77 PHE A CA 1
ATOM 630 C C . PHE A 1 77 ? -4.621 -20.891 12.953 1 56.38 77 PHE A C 1
ATOM 632 O O . PHE A 1 77 ? -5.148 -20.328 13.914 1 56.38 77 PHE A O 1
ATOM 639 N N . SER A 1 78 ? -4.441 -22.078 13.359 1 46.81 78 SER A N 1
ATOM 640 C CA . SER A 1 78 ? -3.865 -22.266 14.68 1 46.81 78 SER A CA 1
ATOM 641 C C . SER A 1 78 ? -2.58 -21.469 14.852 1 46.81 78 SER A C 1
ATOM 643 O O . SER A 1 78 ? -1.656 -21.578 14.039 1 46.81 78 SER A O 1
ATOM 645 N N . SER A 1 79 ? -2.752 -20.359 15.453 1 42.25 79 SER A N 1
ATOM 646 C CA . SER A 1 79 ? -1.679 -19.438 15.82 1 42.25 79 SER A CA 1
ATOM 647 C C . SER A 1 79 ? -0.58 -20.156 16.594 1 42.25 79 SER A C 1
ATOM 649 O O . SER A 1 79 ? -0.748 -20.469 17.781 1 42.25 79 SER A O 1
ATOM 651 N N . ASP A 1 80 ? 0.022 -21.141 16.266 1 40.25 80 ASP A N 1
ATOM 652 C CA . ASP A 1 80 ? 1.31 -21.172 16.953 1 40.25 80 ASP A CA 1
ATOM 653 C C . ASP A 1 80 ? 2 -19.812 16.891 1 40.25 80 ASP A C 1
ATOM 655 O O . ASP A 1 80 ? 2.402 -19.359 15.805 1 40.25 80 ASP A O 1
ATOM 659 N N . SER A 1 81 ? 1.525 -18.828 17.656 1 37.56 81 SER A N 1
ATOM 660 C CA . SER A 1 81 ? 2.109 -17.516 17.906 1 37.56 81 SER A CA 1
ATOM 661 C C . SER A 1 81 ? 3.633 -17.594 17.953 1 37.56 81 SER A C 1
ATOM 663 O O . SER A 1 81 ? 4.277 -16.844 18.688 1 37.56 81 SER A O 1
ATOM 665 N N . SER A 1 82 ? 4.25 -18.656 17.75 1 37.72 82 SER A N 1
ATOM 666 C CA . SER A 1 82 ? 5.68 -18.375 17.797 1 37.72 82 SER A CA 1
ATOM 667 C C . SER A 1 82 ? 6.016 -17.109 17.016 1 37.72 82 SER A C 1
ATOM 669 O O . SER A 1 82 ? 5.438 -16.844 15.961 1 37.72 82 SER A O 1
ATOM 671 N N . LYS A 1 83 ? 6.672 -16.125 17.641 1 41.91 83 LYS A N 1
ATOM 672 C CA . LYS A 1 83 ? 7.285 -14.875 17.203 1 41.91 83 LYS A CA 1
ATOM 673 C C . LYS A 1 83 ? 7.715 -14.961 15.734 1 41.91 83 LYS A C 1
ATOM 675 O O . LYS A 1 83 ? 8.547 -15.797 15.383 1 41.91 83 LYS A O 1
ATOM 680 N N . ASP A 1 84 ? 6.848 -14.602 14.828 1 42.94 84 ASP A N 1
ATOM 681 C CA . ASP A 1 84 ? 6.965 -14.398 13.391 1 42.94 84 ASP A CA 1
ATOM 682 C C . ASP A 1 84 ? 8.352 -13.875 13.016 1 42.94 84 ASP A C 1
ATOM 684 O O . ASP A 1 84 ? 8.484 -12.758 12.516 1 42.94 84 ASP A O 1
ATOM 688 N N . ALA A 1 85 ? 9.242 -14.203 13.828 1 47.91 85 ALA A N 1
ATOM 689 C CA . ALA A 1 85 ? 10.555 -13.805 13.328 1 47.91 85 ALA A CA 1
ATOM 690 C C . ALA A 1 85 ? 10.797 -14.352 11.922 1 47.91 85 ALA A C 1
ATOM 692 O O . ALA A 1 85 ? 10.461 -15.508 11.641 1 47.91 85 ALA A O 1
ATOM 693 N N . PRO A 1 86 ? 11.094 -13.383 11.125 1 55.56 86 PRO A N 1
ATOM 694 C CA . PRO A 1 86 ? 11.445 -13.891 9.797 1 55.56 86 PRO A CA 1
ATOM 695 C C . PRO A 1 86 ? 12.398 -15.086 9.859 1 55.56 86 PRO A C 1
ATOM 697 O O . PRO A 1 86 ? 13.445 -15.016 10.5 1 55.56 86 PRO A O 1
ATOM 700 N N . ARG A 1 87 ? 11.945 -16.234 9.547 1 58.91 87 ARG A N 1
ATOM 701 C CA . ARG A 1 87 ? 12.727 -17.453 9.57 1 58.91 87 ARG A CA 1
ATOM 702 C C . ARG A 1 87 ? 13.875 -17.391 8.57 1 58.91 87 ARG A C 1
ATOM 704 O O . ARG A 1 87 ? 13.68 -17.016 7.418 1 58.91 87 ARG A O 1
ATOM 711 N N . LYS A 1 88 ? 15.094 -17.625 9.125 1 63.97 88 LYS A N 1
ATOM 712 C CA . LYS A 1 88 ? 16.312 -17.625 8.312 1 63.97 88 LYS A CA 1
ATOM 713 C C . LYS A 1 88 ? 16.328 -18.797 7.34 1 63.97 88 LYS A C 1
ATOM 715 O O . LYS A 1 88 ? 15.836 -19.875 7.66 1 63.97 88 LYS A O 1
ATOM 720 N N . LEU A 1 89 ? 16.734 -18.562 6.141 1 71.38 89 LEU A N 1
ATOM 721 C CA . LEU A 1 89 ? 16.922 -19.594 5.117 1 71.38 89 LEU A CA 1
ATOM 722 C C . LEU A 1 89 ? 17.969 -20.609 5.547 1 71.38 89 LEU A C 1
ATOM 724 O O . LEU A 1 89 ? 18.875 -20.297 6.324 1 71.38 89 LEU A O 1
ATOM 728 N N . ASN A 1 90 ? 17.75 -21.797 5.039 1 70.5 90 ASN A N 1
ATOM 729 C CA . ASN A 1 90 ? 18.719 -22.844 5.312 1 70.5 90 ASN A CA 1
ATOM 730 C C . ASN A 1 90 ? 20.078 -22.547 4.664 1 70.5 90 ASN A C 1
ATOM 732 O O . ASN A 1 90 ? 20.141 -21.766 3.713 1 70.5 90 ASN A O 1
ATOM 736 N N . GLN A 1 91 ? 21.203 -23.031 5.262 1 66.81 91 GLN A N 1
ATOM 737 C CA . GLN A 1 91 ? 22.547 -22.844 4.715 1 66.81 91 GLN A CA 1
ATOM 738 C C . GLN A 1 91 ? 22.703 -23.578 3.387 1 66.81 91 GLN A C 1
ATOM 740 O O . GLN A 1 91 ? 22.141 -24.672 3.199 1 66.81 91 GLN A O 1
ATOM 745 N N . SER A 1 92 ? 23.172 -22.844 2.361 1 67 92 SER A N 1
ATOM 746 C CA . SER A 1 92 ? 23.359 -23.438 1.041 1 67 92 SER A CA 1
ATOM 747 C C . SER A 1 92 ? 24.828 -23.594 0.704 1 67 92 SER A C 1
ATOM 749 O O . SER A 1 92 ? 25.672 -22.828 1.189 1 67 92 SER A O 1
ATOM 751 N N . ASP A 1 93 ? 25.094 -24.656 -0.079 1 68.12 93 ASP A N 1
ATOM 752 C CA . ASP A 1 93 ? 26.453 -24.953 -0.551 1 68.12 93 ASP A CA 1
ATOM 753 C C . ASP A 1 93 ? 26.875 -24 -1.662 1 68.12 93 ASP A C 1
ATOM 755 O O . ASP A 1 93 ? 28.062 -23.875 -1.969 1 68.12 93 ASP A O 1
ATOM 759 N N . PHE A 1 94 ? 25.906 -23.359 -2.215 1 81.94 94 PHE A N 1
ATOM 760 C CA . PHE A 1 94 ? 26.203 -22.469 -3.338 1 81.94 94 PHE A CA 1
ATOM 761 C C . PHE A 1 94 ? 26.062 -21.016 -2.934 1 81.94 94 PHE A C 1
ATOM 763 O O . PHE A 1 94 ? 25.062 -20.641 -2.301 1 81.94 94 PHE A O 1
ATOM 770 N N . LYS A 1 95 ? 27.109 -20.359 -3.176 1 82.06 95 LYS A N 1
ATOM 771 C CA . LYS A 1 95 ? 27.062 -18.938 -2.855 1 82.06 95 LYS A CA 1
ATOM 772 C C . LYS A 1 95 ? 26.469 -18.125 -4.012 1 82.06 95 LYS A C 1
ATOM 774 O O . LYS A 1 95 ? 26.875 -18.312 -5.164 1 82.06 95 LYS A O 1
ATOM 779 N N . VAL A 1 96 ? 25.391 -17.531 -3.771 1 87.44 96 VAL A N 1
ATOM 780 C CA . VAL A 1 96 ? 24.797 -16.609 -4.734 1 87.44 96 VAL A CA 1
ATOM 781 C C . VAL A 1 96 ? 24.844 -15.18 -4.191 1 87.44 96 VAL A C 1
ATOM 783 O O . VAL A 1 96 ? 24.75 -14.969 -2.979 1 87.44 96 VAL A O 1
ATOM 786 N N . LYS A 1 97 ? 25.141 -14.258 -5.082 1 90.12 97 LYS A N 1
ATOM 787 C CA . LYS A 1 97 ? 25.047 -12.867 -4.664 1 90.12 97 LYS A CA 1
ATOM 788 C C . LYS A 1 97 ? 23.578 -12.445 -4.492 1 90.12 97 LYS A C 1
ATOM 790 O O . LYS A 1 97 ? 22.812 -12.453 -5.453 1 90.12 97 LYS A O 1
ATOM 795 N N . PRO A 1 98 ? 23.281 -12.047 -3.295 1 92.75 98 PRO A N 1
ATOM 796 C CA . PRO A 1 98 ? 21.875 -11.672 -3.064 1 92.75 98 PRO A CA 1
ATOM 797 C C . PRO A 1 98 ? 21.438 -10.469 -3.906 1 92.75 98 PRO A C 1
ATOM 799 O O . PRO A 1 98 ? 22.234 -9.547 -4.125 1 92.75 98 PRO A O 1
ATOM 802 N N . LEU A 1 99 ? 20.234 -10.594 -4.434 1 91.81 99 LEU A N 1
ATOM 803 C CA . LEU A 1 99 ? 19.562 -9.469 -5.09 1 91.81 99 LEU A CA 1
ATOM 804 C C . LEU A 1 99 ? 18.75 -8.656 -4.09 1 91.81 99 LEU A C 1
ATOM 806 O O . LEU A 1 99 ? 17.688 -9.086 -3.652 1 91.81 99 LEU A O 1
ATOM 810 N N . VAL A 1 100 ? 19.266 -7.512 -3.732 1 87.88 100 VAL A N 1
ATOM 811 C CA . VAL A 1 100 ? 18.609 -6.695 -2.719 1 87.88 100 VAL A CA 1
ATOM 812 C C . VAL A 1 100 ? 17.391 -5.988 -3.328 1 87.88 100 VAL A C 1
ATOM 814 O O . VAL A 1 100 ? 17.516 -5.312 -4.352 1 87.88 100 VAL A O 1
ATOM 817 N N . SER A 1 101 ? 16.297 -6.258 -2.744 1 90.06 101 SER A N 1
ATOM 818 C CA . SER A 1 101 ? 15.078 -5.574 -3.141 1 90.06 101 SER A CA 1
ATOM 819 C C . SER A 1 101 ? 14.797 -4.371 -2.248 1 90.06 101 SER A C 1
ATOM 821 O O . SER A 1 101 ? 14.891 -4.465 -1.022 1 90.06 101 SER A O 1
ATOM 823 N N . THR A 1 102 ? 14.5 -3.232 -2.857 1 93.44 102 THR A N 1
ATOM 824 C CA . THR A 1 102 ? 14.148 -2.041 -2.094 1 93.44 102 THR A CA 1
ATOM 825 C C . THR A 1 102 ? 12.641 -1.928 -1.926 1 93.44 102 THR A C 1
ATOM 827 O O . THR A 1 102 ? 12.156 -1.156 -1.094 1 93.44 102 THR A O 1
ATOM 830 N N . GLY A 1 103 ? 11.906 -2.672 -2.672 1 94.19 103 GLY A N 1
ATOM 831 C CA . GLY A 1 103 ? 10.453 -2.578 -2.662 1 94.19 103 GLY A CA 1
ATOM 832 C C . GLY A 1 103 ? 9.922 -1.459 -3.537 1 94.19 103 GLY A C 1
ATOM 833 O O . GLY A 1 103 ? 8.727 -1.409 -3.832 1 94.19 103 GLY A O 1
ATOM 834 N N . SER A 1 104 ? 10.75 -0.602 -3.963 1 95.81 104 SER A N 1
ATOM 835 C CA . SER A 1 104 ? 10.359 0.543 -4.777 1 95.81 104 SER A CA 1
ATOM 836 C C . SER A 1 104 ? 11.359 0.788 -5.902 1 95.81 104 SER A C 1
ATOM 838 O O . SER A 1 104 ? 11.719 1.935 -6.18 1 95.81 104 SER A O 1
ATOM 840 N N . GLU A 1 105 ? 11.773 -0.288 -6.48 1 93.06 105 GLU A N 1
ATOM 841 C CA . GLU A 1 105 ? 12.82 -0.206 -7.5 1 93.06 105 GLU A CA 1
ATOM 842 C C . GLU A 1 105 ? 12.328 0.556 -8.727 1 93.06 105 GLU A C 1
ATOM 844 O O . GLU A 1 105 ? 13.133 1.057 -9.516 1 93.06 105 GLU A O 1
ATOM 849 N N . ASP A 1 106 ? 11.07 0.671 -8.891 1 92.81 106 ASP A N 1
ATOM 850 C CA . ASP A 1 106 ? 10.508 1.359 -10.055 1 92.81 106 ASP A CA 1
ATOM 851 C C . ASP A 1 106 ? 10.383 2.859 -9.797 1 92.81 106 ASP A C 1
ATOM 853 O O . ASP A 1 106 ? 9.891 3.602 -10.648 1 92.81 106 ASP A O 1
ATOM 857 N N . LEU A 1 107 ? 10.758 3.32 -8.688 1 95.5 107 LEU A N 1
ATOM 858 C CA . LEU A 1 107 ? 10.82 4.738 -8.352 1 95.5 107 LEU A CA 1
ATOM 859 C C . LEU A 1 107 ? 12.25 5.254 -8.445 1 95.5 107 LEU A C 1
ATOM 861 O O . LEU A 1 107 ? 13.156 4.727 -7.793 1 95.5 107 LEU A O 1
ATOM 865 N N . HIS A 1 108 ? 12.438 6.266 -9.266 1 96.25 108 HIS A N 1
ATOM 866 C CA . HIS A 1 108 ? 13.766 6.852 -9.414 1 96.25 108 HIS A CA 1
ATOM 867 C C . HIS A 1 108 ? 13.883 8.156 -8.633 1 96.25 108 HIS A C 1
ATOM 869 O O . HIS A 1 108 ? 13.719 9.242 -9.195 1 96.25 108 HIS A O 1
ATOM 875 N N . PHE A 1 109 ? 14.195 8.062 -7.363 1 97.38 109 PHE A N 1
ATOM 876 C CA . PHE A 1 109 ? 14.344 9.188 -6.445 1 97.38 109 PHE A CA 1
ATOM 877 C C . PHE A 1 109 ? 15.25 8.812 -5.277 1 97.38 109 PHE A C 1
ATOM 879 O O . PHE A 1 109 ? 14.969 7.863 -4.543 1 97.38 109 PHE A O 1
ATOM 886 N N . PRO A 1 110 ? 16.266 9.555 -5.02 1 96.12 110 PRO A N 1
ATOM 887 C CA . PRO A 1 110 ? 17.266 9.141 -4.039 1 96.12 110 PRO A CA 1
ATOM 888 C C . PRO A 1 110 ? 16.766 9.266 -2.6 1 96.12 110 PRO A C 1
ATOM 890 O O . PRO A 1 110 ? 15.945 10.133 -2.299 1 96.12 110 PRO A O 1
ATOM 893 N N . LEU A 1 111 ? 17.281 8.453 -1.73 1 96.38 111 LEU A N 1
ATOM 894 C CA . LEU A 1 111 ? 18.188 7.316 -1.843 1 96.38 111 LEU A CA 1
ATOM 895 C C . LEU A 1 111 ? 17.422 6.055 -2.225 1 96.38 111 LEU A C 1
ATOM 897 O O . LEU A 1 111 ? 16.234 5.93 -1.931 1 96.38 111 LEU A O 1
ATOM 901 N N . ASP A 1 112 ? 18.047 5.266 -2.902 1 95.31 112 ASP A N 1
ATOM 902 C CA . ASP A 1 112 ? 17.453 3.986 -3.295 1 95.31 112 ASP A CA 1
ATOM 903 C C . ASP A 1 112 ? 17.828 2.887 -2.305 1 95.31 112 ASP A C 1
ATOM 905 O O . ASP A 1 112 ? 18.828 2.182 -2.5 1 95.31 112 ASP A O 1
ATOM 909 N N . LEU A 1 113 ? 17.047 2.859 -1.247 1 96.88 113 LEU A N 1
ATOM 910 C CA . LEU A 1 113 ? 17.312 1.93 -0.154 1 96.88 113 LEU A CA 1
ATOM 911 C C . LEU A 1 113 ? 16.094 1.064 0.134 1 96.88 113 LEU A C 1
ATOM 913 O O . LEU A 1 113 ? 14.992 1.352 -0.35 1 96.88 113 LEU A O 1
ATOM 917 N N . ASP A 1 114 ? 16.375 -0.018 0.849 1 96.94 114 ASP A N 1
ATOM 918 C CA . ASP A 1 114 ? 15.312 -0.83 1.443 1 96.94 114 ASP A CA 1
ATOM 919 C C . ASP A 1 114 ? 14.688 -0.12 2.641 1 96.94 114 ASP A C 1
ATOM 921 O O . ASP A 1 114 ? 15.031 -0.403 3.789 1 96.94 114 ASP A O 1
ATOM 925 N N . PHE A 1 115 ? 13.766 0.759 2.346 1 98.25 115 PHE A N 1
ATOM 926 C CA . PHE A 1 115 ? 13.219 1.644 3.369 1 98.25 115 PHE A CA 1
ATOM 927 C C . PHE A 1 115 ? 12.43 0.852 4.402 1 98.25 115 PHE A C 1
ATOM 929 O O . PHE A 1 115 ? 12.477 1.157 5.598 1 98.25 115 PHE A O 1
ATOM 936 N N . PRO A 1 116 ? 11.609 -0.176 3.973 1 97.81 116 PRO A N 1
ATOM 937 C CA . PRO A 1 116 ? 10.953 -0.967 5.016 1 97.81 116 PRO A CA 1
ATOM 938 C C . PRO A 1 116 ? 11.93 -1.51 6.055 1 97.81 116 PRO A C 1
ATOM 940 O O . PRO A 1 116 ? 11.656 -1.456 7.254 1 97.81 116 PRO A O 1
ATOM 943 N N . GLU A 1 117 ? 13.047 -1.967 5.621 1 97.56 117 GLU A N 1
ATOM 944 C CA . GLU A 1 117 ? 14.039 -2.508 6.543 1 97.56 117 GLU A CA 1
ATOM 945 C C . GLU A 1 117 ? 14.758 -1.393 7.301 1 97.56 117 GLU A C 1
ATOM 947 O O . GLU A 1 117 ? 14.992 -1.505 8.508 1 97.56 117 GLU A O 1
ATOM 952 N N . LEU A 1 118 ? 15.141 -0.369 6.59 1 98 118 LEU A N 1
ATOM 953 C CA . LEU A 1 118 ? 15.805 0.775 7.199 1 98 118 LEU A CA 1
ATOM 954 C C . LEU A 1 118 ? 14.984 1.332 8.359 1 98 118 LEU A C 1
ATOM 956 O O . LEU A 1 118 ? 15.5 1.513 9.461 1 98 118 LEU A O 1
ATOM 960 N N . VAL A 1 119 ? 13.727 1.57 8.117 1 98.19 119 VAL A N 1
ATOM 961 C CA . VAL A 1 119 ? 12.836 2.158 9.109 1 98.19 119 VAL A CA 1
ATOM 962 C C . VAL A 1 119 ? 12.648 1.185 10.273 1 98.19 119 VAL A C 1
ATOM 964 O O . VAL A 1 119 ? 12.664 1.588 11.438 1 98.19 119 VAL A O 1
ATOM 967 N N . ARG A 1 120 ? 12.406 -0.116 9.93 1 97.25 120 ARG A N 1
ATOM 968 C CA . ARG A 1 120 ? 12.297 -1.13 10.969 1 97.25 120 ARG A CA 1
ATOM 969 C C . ARG A 1 120 ? 13.5 -1.093 11.906 1 97.25 120 ARG A C 1
ATOM 971 O O . ARG A 1 120 ? 13.344 -1.07 13.125 1 97.25 120 ARG A O 1
ATOM 978 N N . LYS A 1 121 ? 14.695 -1.054 11.367 1 97.62 121 LYS A N 1
ATOM 979 C CA . LYS A 1 121 ? 15.93 -1.072 12.156 1 97.62 121 LYS A CA 1
ATOM 980 C C . LYS A 1 121 ? 16.062 0.198 12.984 1 97.62 121 LYS A C 1
ATOM 982 O O . LYS A 1 121 ? 16.375 0.134 14.18 1 97.62 121 LYS A O 1
ATOM 987 N N . VAL A 1 122 ? 15.82 1.347 12.375 1 97.81 122 VAL A N 1
ATOM 988 C CA . VAL A 1 122 ? 15.953 2.621 13.078 1 97.81 122 VAL A CA 1
ATOM 989 C C . VAL A 1 122 ? 14.977 2.684 14.242 1 97.81 122 VAL A C 1
ATOM 991 O O . VAL A 1 122 ? 15.336 3.09 15.344 1 97.81 122 VAL A O 1
ATOM 994 N N . LEU A 1 123 ? 13.75 2.26 13.969 1 96.75 123 LEU A N 1
ATOM 995 C CA . LEU A 1 123 ? 12.734 2.303 15.016 1 96.75 123 LEU A CA 1
ATOM 996 C C . LEU A 1 123 ? 13.039 1.293 16.109 1 96.75 123 LEU A C 1
ATOM 998 O O . LEU A 1 123 ? 12.602 1.457 17.25 1 96.75 123 LEU A O 1
ATOM 1002 N N . ALA A 1 124 ? 13.781 0.253 15.797 1 95.75 124 ALA A N 1
ATOM 1003 C CA . ALA A 1 124 ? 14.203 -0.741 16.781 1 95.75 124 ALA A CA 1
ATOM 1004 C C . ALA A 1 124 ? 15.523 -0.338 17.438 1 95.75 124 ALA A C 1
ATOM 1006 O O . ALA A 1 124 ? 16.125 -1.124 18.172 1 95.75 124 ALA A O 1
ATOM 1007 N N . ASN A 1 125 ? 16.031 0.812 17.125 1 95.25 125 ASN A N 1
ATOM 1008 C CA . ASN A 1 125 ? 17.297 1.347 17.641 1 95.25 125 ASN A CA 1
ATOM 1009 C C . ASN A 1 125 ? 18.484 0.501 17.203 1 95.25 125 ASN A C 1
ATOM 1011 O O . ASN A 1 125 ? 19.422 0.298 17.984 1 95.25 125 ASN A O 1
ATOM 1015 N N . GLU A 1 126 ? 18.312 -0.067 16.062 1 95.69 126 GLU A N 1
ATOM 1016 C CA . GLU A 1 126 ? 19.438 -0.771 15.438 1 95.69 126 GLU A CA 1
ATOM 1017 C C . GLU A 1 126 ? 20.219 0.149 14.508 1 95.69 126 GLU A C 1
ATOM 1019 O O . GLU A 1 126 ? 19.672 1.11 13.969 1 95.69 126 GLU A O 1
ATOM 1024 N N . THR A 1 127 ? 21.484 -0.146 14.352 1 94.38 127 THR A N 1
ATOM 1025 C CA . THR A 1 127 ? 22.328 0.66 13.477 1 94.38 127 THR A CA 1
ATOM 1026 C C . THR A 1 127 ? 22.047 0.343 12.008 1 94.38 127 THR A C 1
ATOM 1028 O O . THR A 1 127 ? 21.75 -0.798 11.664 1 94.38 127 THR A O 1
ATOM 1031 N N . VAL A 1 128 ? 22.062 1.376 11.234 1 95.5 128 VAL A N 1
ATOM 1032 C CA . VAL A 1 128 ? 21.984 1.219 9.789 1 95.5 128 VAL A CA 1
ATOM 1033 C C . VAL A 1 128 ? 23.234 1.775 9.125 1 95.5 128 VAL A C 1
ATOM 1035 O O . VAL A 1 128 ? 23.812 2.75 9.609 1 95.5 128 VAL A O 1
ATOM 1038 N N . PRO A 1 129 ? 23.719 1.161 8.07 1 93.12 129 PRO A N 1
ATOM 1039 C CA . PRO A 1 129 ? 25 1.514 7.457 1 93.12 129 PRO A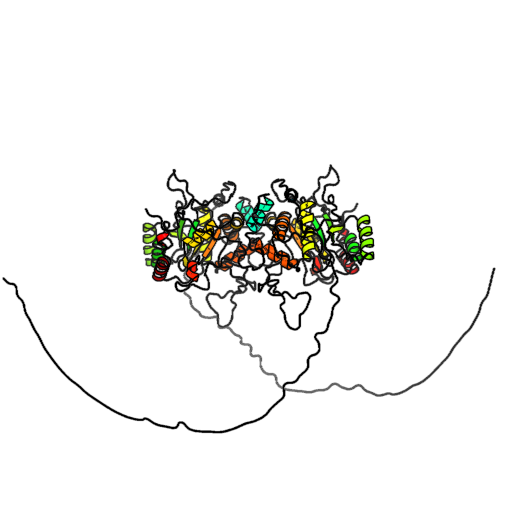 CA 1
ATOM 1040 C C . PRO A 1 129 ? 24.906 2.734 6.547 1 93.12 129 PRO A C 1
ATOM 1042 O O . PRO A 1 129 ? 25.812 2.979 5.738 1 93.12 129 PRO A O 1
ATOM 1045 N N . VAL A 1 130 ? 23.891 3.496 6.605 1 96.31 130 VAL A N 1
ATOM 1046 C CA . VAL A 1 130 ? 23.688 4.656 5.742 1 96.31 130 VAL A CA 1
ATOM 1047 C C . VAL A 1 130 ? 23.375 5.887 6.59 1 96.31 130 VAL A C 1
ATOM 1049 O O . VAL A 1 130 ? 22.641 5.801 7.57 1 96.31 130 VAL A O 1
ATOM 1052 N N . LYS A 1 131 ? 23.938 7.027 6.207 1 96.12 131 LYS A N 1
ATOM 1053 C CA . LYS A 1 131 ? 23.656 8.289 6.898 1 96.12 131 LYS A CA 1
ATOM 1054 C C . LYS A 1 131 ? 22.453 8.992 6.285 1 96.12 131 LYS A C 1
ATOM 1056 O O . LYS A 1 131 ? 22.25 8.961 5.07 1 96.12 131 LYS A O 1
ATOM 1061 N N . PRO A 1 132 ? 21.641 9.641 7.094 1 96.88 132 PRO A N 1
ATOM 1062 C CA . PRO A 1 132 ? 20.531 10.445 6.547 1 96.88 132 PRO A CA 1
ATOM 1063 C C . PRO A 1 132 ? 21.031 11.578 5.645 1 96.88 132 PRO A C 1
ATOM 1065 O O . PRO A 1 132 ? 22.109 12.133 5.875 1 96.88 132 PRO A O 1
ATOM 1068 N N . ILE A 1 133 ? 20.266 11.945 4.676 1 97.62 133 ILE A N 1
ATOM 1069 C CA . ILE A 1 133 ? 20.672 12.977 3.736 1 97.62 133 ILE A CA 1
ATOM 1070 C C . ILE A 1 133 ? 19.766 14.195 3.879 1 97.62 133 ILE A C 1
ATOM 1072 O O . ILE A 1 133 ? 20 15.234 3.25 1 97.62 133 ILE A O 1
ATOM 1076 N N . ASN A 1 134 ? 18.656 14.062 4.609 1 96.31 134 ASN A N 1
ATOM 1077 C CA . ASN A 1 134 ? 17.656 15.109 4.754 1 96.31 134 ASN A CA 1
ATOM 1078 C C . ASN A 1 134 ? 17.391 15.445 6.223 1 96.31 134 ASN A C 1
ATOM 1080 O O . ASN A 1 134 ? 16.281 15.289 6.715 1 96.31 134 ASN A O 1
ATOM 1084 N N . ARG A 1 135 ? 18.422 15.914 6.859 1 93.81 135 ARG A N 1
ATOM 1085 C CA . ARG A 1 135 ? 18.375 16.391 8.234 1 93.81 135 ARG A CA 1
ATOM 1086 C C . ARG A 1 135 ? 18.906 17.812 8.336 1 93.81 135 ARG A C 1
ATOM 1088 O O . ARG A 1 135 ? 20.078 18.031 8.672 1 93.81 135 ARG A O 1
ATOM 1095 N N . PRO A 1 136 ? 18.125 18.734 8.078 1 88.12 136 PRO A N 1
ATOM 1096 C CA . PRO A 1 136 ? 18.625 20.109 8.102 1 88.12 136 PRO A CA 1
ATOM 1097 C C . PRO A 1 136 ? 19.047 20.562 9.492 1 88.12 136 PRO A C 1
ATOM 1099 O O . PRO A 1 136 ? 19.844 21.5 9.633 1 88.12 136 PRO A O 1
ATOM 1102 N N . GLY A 1 137 ? 18.562 19.953 10.57 1 90.5 137 GLY A N 1
ATOM 1103 C CA . GLY A 1 137 ? 18.969 20.281 11.922 1 90.5 137 GLY A CA 1
ATOM 1104 C C . GLY A 1 137 ? 18.422 21.609 12.414 1 90.5 137 GLY A C 1
ATOM 1105 O O . GLY A 1 137 ? 19.094 22.328 13.141 1 90.5 137 GLY A O 1
ATOM 1106 N N . PHE A 1 138 ? 17.281 21.969 11.945 1 94.31 138 PHE A N 1
ATOM 1107 C CA . PHE A 1 138 ? 16.641 23.172 12.43 1 94.31 138 PHE A CA 1
ATOM 1108 C C . PHE A 1 138 ? 16.25 23.031 13.898 1 94.31 138 PHE A C 1
ATOM 1110 O O . PHE A 1 138 ? 15.508 22.125 14.266 1 94.31 138 PHE A O 1
ATOM 1117 N N . PRO A 1 139 ? 16.734 23.875 14.734 1 96.38 139 PRO A N 1
ATOM 1118 C CA . PRO A 1 139 ? 16.297 23.781 16.141 1 96.38 139 PRO A CA 1
ATOM 1119 C C . PRO A 1 139 ? 14.828 24.156 16.312 1 96.38 139 PRO A C 1
ATOM 1121 O O . PRO A 1 139 ? 14.32 25.047 15.617 1 96.38 139 PRO A O 1
ATOM 1124 N N . ILE A 1 140 ? 14.188 23.516 17.219 1 97.06 140 ILE A N 1
ATOM 1125 C CA . ILE A 1 140 ? 12.836 23.906 17.609 1 97.06 140 ILE A CA 1
ATOM 1126 C C . ILE A 1 140 ? 12.898 25.109 18.547 1 97.06 140 ILE A C 1
ATOM 1128 O O . ILE A 1 140 ? 13.422 25.016 19.656 1 97.06 140 ILE A O 1
ATOM 1132 N N . LEU A 1 141 ? 12.344 26.234 18.141 1 97 141 LEU A N 1
ATOM 1133 C CA . LEU A 1 141 ? 12.43 27.516 18.859 1 97 141 LEU A CA 1
ATOM 1134 C C . LEU A 1 141 ? 11.391 27.578 19.969 1 97 141 LEU A C 1
ATOM 1136 O O . LEU A 1 141 ? 11.656 28.125 21.047 1 97 141 LEU A O 1
ATOM 1140 N N . VAL A 1 142 ? 10.227 27.109 19.734 1 97.44 142 VAL A N 1
ATOM 1141 C CA . VAL A 1 142 ? 9.102 27.109 20.672 1 97.44 142 VAL A CA 1
ATOM 1142 C C . VAL A 1 142 ? 8.5 25.703 20.75 1 97.44 142 VAL A C 1
ATOM 1144 O O . VAL A 1 142 ? 7.59 25.375 19.984 1 97.44 142 VAL A O 1
ATOM 1147 N N . PRO A 1 143 ? 8.906 24.875 21.656 1 96.81 143 PRO A N 1
ATOM 1148 C CA . PRO A 1 143 ? 8.516 23.469 21.641 1 96.81 143 PRO A CA 1
ATOM 1149 C C . PRO A 1 143 ? 7.164 23.219 22.312 1 96.81 143 PRO A C 1
ATOM 1151 O O . PRO A 1 143 ? 6.457 22.281 21.953 1 96.81 143 PRO A O 1
ATOM 1154 N N . LEU A 1 144 ? 6.836 24.078 23.297 1 96.31 144 LEU A N 1
ATOM 1155 C CA . LEU A 1 144 ? 5.668 23.781 24.109 1 96.31 144 LEU A CA 1
ATOM 1156 C C . LEU A 1 144 ? 5.594 22.297 24.453 1 96.31 144 LEU A C 1
ATOM 1158 O O . LEU A 1 144 ? 4.559 21.656 24.234 1 96.31 144 LEU A O 1
ATOM 1162 N N . ALA A 1 145 ? 6.562 21.766 25.047 1 95 145 ALA A N 1
ATOM 1163 C CA . ALA A 1 145 ? 6.82 20.344 25.188 1 95 145 ALA A CA 1
ATOM 1164 C C . ALA A 1 145 ? 5.781 19.688 26.094 1 95 145 ALA A C 1
ATOM 1166 O O . ALA A 1 145 ? 5.566 18.469 26.016 1 95 145 ALA A O 1
ATOM 1167 N N . ASP A 1 146 ? 5.047 20.422 26.922 1 92.44 146 ASP A N 1
ATOM 1168 C CA . ASP A 1 146 ? 4.16 19.828 27.922 1 92.44 146 ASP A CA 1
ATOM 1169 C C . ASP A 1 146 ? 2.705 19.875 27.453 1 92.44 146 ASP A C 1
ATOM 1171 O O . ASP A 1 146 ? 1.797 19.516 28.203 1 92.44 146 ASP A O 1
ATOM 1175 N N . LYS A 1 147 ? 2.547 20.266 26.25 1 92.44 147 LYS A N 1
ATOM 1176 C CA . LYS A 1 147 ? 1.181 20.484 25.781 1 92.44 147 LYS A CA 1
ATOM 1177 C C . LYS A 1 147 ? 0.385 19.172 25.797 1 92.44 147 LYS A C 1
ATOM 1179 O O . LYS A 1 147 ? -0.829 19.188 26.016 1 92.44 147 LYS A O 1
ATOM 1184 N N . CYS A 1 148 ? 1.03 18.109 25.531 1 92.25 148 CYS A N 1
ATOM 1185 C CA . CYS A 1 148 ? 0.332 16.828 25.438 1 92.25 148 CYS A CA 1
ATOM 1186 C C . CYS A 1 148 ? 0.483 16.031 26.734 1 92.25 148 CYS A C 1
ATOM 1188 O O . CYS A 1 148 ? 0.064 14.883 26.812 1 92.25 148 CYS A O 1
ATOM 1190 N N . GLN A 1 149 ? 1.118 16.578 27.672 1 85.5 149 GLN A N 1
ATOM 1191 C CA . GLN A 1 149 ? 1.3 15.898 28.953 1 85.5 149 GLN A CA 1
ATOM 1192 C C . GLN A 1 149 ? 0.101 16.109 29.875 1 85.5 149 GLN A C 1
ATOM 1194 O O . GLN A 1 149 ? -0.525 17.172 29.844 1 85.5 149 GLN A O 1
ATOM 1199 N N . PRO A 1 150 ? -0.34 15 30.516 1 69.56 150 PRO A N 1
ATOM 1200 C CA . PRO A 1 150 ? -1.49 15.141 31.406 1 69.56 150 PRO A CA 1
ATOM 1201 C C . PRO A 1 150 ? -1.273 16.203 32.469 1 69.56 150 PRO A C 1
ATOM 1203 O O . PRO A 1 150 ? -0.148 16.391 32.938 1 69.56 150 PRO A O 1
ATOM 1206 N N . SER A 1 151 ? -1.993 17.375 32.406 1 57.31 151 SER A N 1
ATOM 1207 C CA . SER A 1 151 ? -1.86 18.406 33.438 1 57.31 151 SER A CA 1
ATOM 1208 C C . SER A 1 151 ? -1.923 17.797 34.844 1 57.31 151 SER A C 1
ATOM 1210 O O . SER A 1 151 ? -1.177 18.203 35.719 1 57.31 151 SER A O 1
ATOM 1212 N N . SER A 1 152 ? -3.197 17.281 35.312 1 49.81 152 SER A N 1
ATOM 1213 C CA . SER A 1 152 ? -3.393 16.891 36.688 1 49.81 152 SER A CA 1
ATOM 1214 C C . SER A 1 152 ? -3.062 15.406 36.875 1 49.81 152 SER A C 1
ATOM 1216 O O . SER A 1 152 ? -3.18 14.609 35.969 1 49.81 152 SER A O 1
ATOM 1218 N N . LEU A 1 153 ? -2.24 15.133 37.875 1 46.56 153 LEU A N 1
ATOM 1219 C CA . LEU A 1 153 ? -1.917 13.82 38.406 1 46.56 153 LEU A CA 1
ATOM 1220 C C . LEU A 1 153 ? -3.117 12.883 38.344 1 46.56 153 LEU A C 1
ATOM 1222 O O . LEU A 1 153 ? -2.955 11.664 38.312 1 46.56 153 LEU A O 1
ATOM 1226 N N . LEU A 1 154 ? -4.254 13.453 38.594 1 43.75 154 LEU A N 1
ATOM 1227 C CA . LEU A 1 154 ? -5.438 12.633 38.812 1 43.75 154 LEU A CA 1
ATOM 1228 C C . LEU A 1 154 ? -6.004 12.125 37.469 1 43.75 154 LEU A C 1
ATOM 1230 O O . LEU A 1 154 ? -6.695 11.109 37.438 1 43.75 154 LEU A O 1
ATOM 1234 N N . PHE A 1 155 ? -6.008 13 36.469 1 49 155 PHE A N 1
ATOM 1235 C CA . PHE A 1 155 ? -6.668 12.516 35.25 1 49 155 PHE A CA 1
ATOM 1236 C C . PHE A 1 155 ? -5.676 12.375 34.094 1 49 155 PHE A C 1
ATOM 1238 O O . PHE A 1 155 ? -5.176 13.375 33.594 1 49 155 PHE A O 1
ATOM 1245 N N . LYS A 1 156 ? -4.918 11.398 34.094 1 53.5 156 LYS A N 1
ATOM 1246 C CA . LYS A 1 156 ? -3.928 10.891 33.156 1 53.5 156 LYS A CA 1
ATOM 1247 C C . LYS A 1 156 ? -4.48 10.875 31.719 1 53.5 156 LYS A C 1
ATOM 1249 O O . LYS A 1 156 ? -4.488 9.836 31.062 1 53.5 156 LYS A O 1
ATOM 1254 N N . LEU A 1 157 ? -5.281 11.977 31.234 1 63.38 157 LEU A N 1
ATOM 1255 C CA . LEU A 1 157 ? -5.941 11.68 29.969 1 63.38 157 LEU A CA 1
ATOM 1256 C C . LEU A 1 157 ? -5.035 12.023 28.781 1 63.38 157 LEU A C 1
ATOM 1258 O O . LEU A 1 157 ? -4.438 13.094 28.75 1 63.38 157 LEU A O 1
ATOM 1262 N N . ARG A 1 158 ? -4.66 11.18 28.047 1 82.56 158 ARG A N 1
ATOM 1263 C CA . ARG A 1 158 ? -3.977 11.289 26.766 1 82.56 158 ARG A CA 1
ATOM 1264 C C . ARG A 1 158 ? -4.898 11.875 25.703 1 82.56 158 ARG A C 1
ATOM 1266 O O . ARG A 1 158 ? -6.113 11.664 25.734 1 82.56 158 ARG A O 1
ATOM 1273 N N . PRO A 1 159 ? -4.332 12.797 24.938 1 93.12 159 PRO A N 1
ATOM 1274 C CA . PRO A 1 159 ? -5.191 13.32 23.875 1 93.12 159 PRO A CA 1
ATOM 1275 C C . PRO A 1 159 ? -5.707 12.227 22.938 1 93.12 159 PRO A C 1
ATOM 1277 O O . PRO A 1 159 ? -4.992 11.258 22.656 1 93.12 159 PRO A O 1
ATOM 1280 N N . ASP A 1 160 ? -6.945 12.414 22.5 1 94.12 160 ASP A N 1
ATOM 1281 C CA . ASP A 1 160 ? -7.527 11.523 21.5 1 94.12 160 ASP A CA 1
ATOM 1282 C C . ASP A 1 160 ? -7.023 11.867 20.109 1 94.12 160 ASP A C 1
ATOM 1284 O O . ASP A 1 160 ? -6.949 11 19.234 1 94.12 160 ASP A O 1
ATOM 1288 N N . LEU A 1 161 ? -6.691 13.117 19.938 1 96.81 161 LEU A N 1
ATOM 1289 C CA . LEU A 1 161 ? -6.293 13.625 18.625 1 96.81 161 LEU A CA 1
ATOM 1290 C C . LEU A 1 161 ? -5.371 14.836 18.766 1 96.81 161 LEU A C 1
ATOM 1292 O O . LEU A 1 161 ? -5.66 15.75 19.547 1 96.81 161 LEU A O 1
ATOM 1296 N N . LEU A 1 162 ? -4.227 14.758 18.188 1 98 162 LEU A N 1
ATOM 1297 C CA . LEU A 1 162 ? -3.354 15.914 18.016 1 98 162 LEU A CA 1
ATOM 1298 C C . LEU A 1 162 ? -3.641 16.641 16.703 1 98 162 LEU A C 1
ATOM 1300 O O . LEU A 1 162 ? -3.555 16.031 15.633 1 98 162 LEU A O 1
ATOM 1304 N N . VAL A 1 163 ? -4.047 17.875 16.781 1 98.69 163 VAL A N 1
ATOM 1305 C CA . VAL A 1 163 ? -4.363 18.688 15.609 1 98.69 163 VAL A CA 1
ATOM 1306 C C . VAL A 1 163 ? -3.229 19.672 15.344 1 98.69 163 VAL A C 1
ATOM 1308 O O . VAL A 1 163 ? -3.035 20.641 16.094 1 98.69 163 VAL A O 1
ATOM 1311 N N . LEU A 1 164 ? -2.506 19.438 14.289 1 98.81 164 LEU A N 1
ATOM 1312 C CA . LEU A 1 164 ? -1.426 20.312 13.867 1 98.81 164 LEU A CA 1
ATOM 1313 C C . LEU A 1 164 ? -1.864 21.172 12.68 1 98.81 164 LEU A C 1
ATOM 1315 O O . LEU A 1 164 ? -2.062 20.672 11.578 1 98.81 164 LEU A O 1
ATOM 1319 N N . ILE A 1 165 ? -2.018 22.453 12.922 1 98.81 165 ILE A N 1
ATOM 1320 C CA . ILE A 1 165 ? -2.496 23.375 11.906 1 98.81 165 ILE A CA 1
ATOM 1321 C C . ILE A 1 165 ? -1.313 24.109 11.273 1 98.81 165 ILE A C 1
ATOM 1323 O O . ILE A 1 165 ? -0.618 24.875 11.938 1 98.81 165 ILE A O 1
ATOM 1327 N N . LYS A 1 166 ? -1.101 23.875 9.984 1 98.25 166 LYS A N 1
ATOM 1328 C CA . LYS A 1 166 ? -0.057 24.578 9.25 1 98.25 166 LYS A CA 1
ATOM 1329 C C . LYS A 1 166 ? -0.505 25.984 8.883 1 98.25 166 LYS A C 1
ATOM 1331 O O . LYS A 1 166 ? -1.447 26.156 8.109 1 98.25 166 LYS A O 1
ATOM 1336 N N . SER A 1 167 ? 0.141 26.953 9.445 1 97.75 167 SER A N 1
ATOM 1337 C CA . SER A 1 167 ? -0.225 28.359 9.242 1 97.75 167 SER A CA 1
ATOM 1338 C C . SER A 1 167 ? 0.98 29.188 8.812 1 97.75 167 SER A C 1
ATOM 1340 O O . SER A 1 167 ? 2.123 28.734 8.93 1 97.75 167 SER A O 1
ATOM 1342 N N . ALA A 1 168 ? 0.739 30.312 8.211 1 96.62 168 ALA A N 1
ATOM 1343 C CA . ALA A 1 168 ? 1.795 31.281 7.891 1 96.62 168 ALA A CA 1
ATOM 1344 C C . ALA A 1 168 ? 1.969 32.281 9.016 1 96.62 168 ALA A C 1
ATOM 1346 O O . ALA A 1 168 ? 1.009 32.625 9.711 1 96.62 168 ALA A O 1
ATOM 1347 N N . PRO A 1 169 ? 3.152 32.812 9.148 1 96.56 169 PRO A N 1
ATOM 1348 C CA . PRO A 1 169 ? 3.404 33.781 10.227 1 96.56 169 PRO A CA 1
ATOM 1349 C C . PRO A 1 169 ? 2.479 35 10.164 1 96.56 169 PRO A C 1
ATOM 1351 O O . PRO A 1 169 ? 2.062 35.5 11.203 1 96.56 169 PRO A O 1
ATOM 1354 N N . SER A 1 170 ? 2.082 35.438 9.039 1 96 170 SER A N 1
ATOM 1355 C CA . SER A 1 170 ? 1.302 36.656 8.883 1 96 170 SER A CA 1
ATOM 1356 C C . SER A 1 170 ? -0.192 36.375 9.031 1 96 170 SER A C 1
ATOM 1358 O O . SER A 1 170 ? -1.003 37.312 9.008 1 96 170 SER A O 1
ATOM 1360 N N . HIS A 1 171 ? -0.604 35.156 9.172 1 97.5 171 HIS A N 1
ATOM 1361 C CA . HIS A 1 171 ? -2.018 34.781 9.18 1 97.5 171 HIS A CA 1
ATOM 1362 C C . HIS A 1 171 ? -2.615 34.938 10.57 1 97.5 171 HIS A C 1
ATOM 1364 O O . HIS A 1 171 ? -3.268 34 11.07 1 97.5 171 HIS A O 1
ATOM 1370 N N . PHE A 1 172 ? -2.488 36.125 11.164 1 98.06 172 PHE A N 1
ATOM 1371 C CA . PHE A 1 172 ? -2.947 36.375 12.523 1 98.06 172 PHE A CA 1
ATOM 1372 C C . PHE A 1 172 ? -4.461 36.219 12.625 1 98.06 172 PHE A C 1
ATOM 1374 O O . PHE A 1 172 ? -4.969 35.5 13.469 1 98.06 172 PHE A O 1
ATOM 1381 N N . ALA A 1 173 ? -5.145 36.875 11.75 1 97.94 173 ALA A N 1
ATOM 1382 C CA . ALA A 1 173 ? -6.605 36.875 11.789 1 97.94 173 ALA A CA 1
ATOM 1383 C C . ALA A 1 173 ? -7.176 35.5 11.57 1 97.94 173 ALA A C 1
ATOM 1385 O O . ALA A 1 173 ? -8.195 35.125 12.164 1 97.94 173 ALA A O 1
ATOM 1386 N N . LEU A 1 174 ? -6.586 34.812 10.758 1 97.88 174 LEU A N 1
ATOM 1387 C CA . LEU A 1 174 ? -7.035 33.438 10.484 1 97.88 174 LEU A CA 1
ATOM 1388 C C . LEU A 1 174 ? -6.875 32.562 11.719 1 97.88 174 LEU A C 1
ATOM 1390 O O . LEU A 1 174 ? -7.777 31.797 12.062 1 97.88 174 LEU A O 1
ATOM 1394 N N . ARG A 1 175 ? -5.719 32.594 12.344 1 98.69 175 ARG A N 1
ATOM 1395 C CA . ARG A 1 175 ? -5.496 31.828 13.562 1 98.69 175 ARG A CA 1
ATOM 1396 C C . ARG A 1 175 ? -6.477 32.25 14.656 1 98.69 175 ARG A C 1
ATOM 1398 O O . ARG A 1 175 ? -6.98 31.391 15.398 1 98.69 175 ARG A O 1
ATOM 1405 N N . ASP A 1 176 ? -6.781 33.531 14.719 1 98.38 176 ASP A N 1
ATOM 1406 C CA . ASP A 1 176 ? -7.785 34 15.672 1 98.38 176 ASP A CA 1
ATOM 1407 C C . ASP A 1 176 ? -9.148 33.375 15.375 1 98.38 176 ASP A C 1
ATOM 1409 O O . ASP A 1 176 ? -9.836 32.906 16.297 1 98.38 176 ASP A O 1
ATOM 1413 N N . ALA A 1 177 ? -9.523 33.438 14.141 1 98.06 177 ALA A N 1
ATOM 1414 C CA . ALA A 1 177 ? -10.812 32.875 13.742 1 98.06 177 ALA A CA 1
ATOM 1415 C C . ALA A 1 177 ? -10.883 31.375 14.086 1 98.06 177 ALA A C 1
ATOM 1417 O O . ALA A 1 177 ? -11.906 30.891 14.57 1 98.06 177 ALA A O 1
ATOM 1418 N N . ILE A 1 178 ? -9.828 30.656 13.852 1 98.5 178 ILE A N 1
ATOM 1419 C CA . ILE A 1 178 ? -9.781 29.219 14.148 1 98.5 178 ILE A CA 1
ATOM 1420 C C . ILE A 1 178 ? -9.867 29 15.656 1 98.5 178 ILE A C 1
ATOM 1422 O O . ILE A 1 178 ? -10.602 28.125 16.109 1 98.5 178 ILE A O 1
ATOM 1426 N N . ARG A 1 179 ? -9.219 29.859 16.469 1 97.75 179 ARG A N 1
ATOM 1427 C CA . ARG A 1 179 ? -9.227 29.734 17.922 1 97.75 179 ARG A CA 1
ATOM 1428 C C . ARG A 1 179 ? -10.641 29.844 18.469 1 97.75 179 ARG A C 1
ATOM 1430 O O . ARG A 1 179 ? -11.008 29.094 19.391 1 97.75 179 ARG A O 1
ATOM 1437 N N . ILE A 1 180 ? -11.383 30.719 17.891 1 95.75 180 ILE A N 1
ATOM 1438 C CA . ILE A 1 180 ? -12.711 30.953 18.453 1 95.75 180 ILE A CA 1
ATOM 1439 C C . ILE A 1 180 ? -13.734 30.094 17.734 1 95.75 180 ILE A C 1
ATOM 1441 O O . ILE A 1 180 ? -14.898 30.016 18.141 1 95.75 180 ILE A O 1
ATOM 1445 N N . GLY A 1 181 ? -13.352 29.5 16.609 1 96.81 181 GLY A N 1
ATOM 1446 C CA . GLY A 1 181 ? -14.203 28.609 15.844 1 96.81 181 GLY A CA 1
ATOM 1447 C C . GLY A 1 181 ? -13.906 27.141 16.078 1 96.81 181 GLY A C 1
ATOM 1448 O O . GLY A 1 181 ? -13.875 26.688 17.219 1 96.81 181 GLY A O 1
ATOM 1449 N N . TRP A 1 182 ? -13.594 26.438 14.922 1 97.12 182 TRP A N 1
ATOM 1450 C CA . TRP A 1 182 ? -13.492 24.969 14.984 1 97.12 182 TRP A CA 1
ATOM 1451 C C . TRP A 1 182 ? -12.242 24.547 15.75 1 97.12 182 TRP A C 1
ATOM 1453 O O . TRP A 1 182 ? -12.125 23.391 16.172 1 97.12 182 TRP A O 1
ATOM 1463 N N . GLY A 1 183 ? -11.305 25.422 15.953 1 97.19 183 GLY A N 1
ATOM 1464 C CA . GLY A 1 183 ? -10.086 25.094 16.688 1 97.19 183 GLY A CA 1
ATOM 1465 C C . GLY A 1 183 ? -10.258 25.156 18.188 1 97.19 183 GLY A C 1
ATOM 1466 O O . GLY A 1 183 ? -9.336 24.812 18.938 1 97.19 183 GLY A O 1
ATOM 1467 N N . ASP A 1 184 ? -11.375 25.656 18.688 1 96.12 184 ASP A N 1
ATOM 1468 C CA . ASP A 1 184 ? -11.625 25.641 20.125 1 96.12 184 ASP A CA 1
ATOM 1469 C C . ASP A 1 184 ? -11.656 24.203 20.656 1 96.12 184 ASP A C 1
ATOM 1471 O O . ASP A 1 184 ? -12.562 23.438 20.328 1 96.12 184 ASP A O 1
ATOM 1475 N N . GLU A 1 185 ? -10.758 23.875 21.469 1 93.69 185 GLU A N 1
ATOM 1476 C CA . GLU A 1 185 ? -10.562 22.516 21.969 1 93.69 185 GLU A CA 1
ATOM 1477 C C . GLU A 1 185 ? -11.766 22.047 22.781 1 93.69 185 GLU A C 1
ATOM 1479 O O . GLU A 1 185 ? -11.938 20.844 23 1 93.69 185 GLU A O 1
ATOM 1484 N N . LYS A 1 186 ? -12.602 22.969 23.203 1 92.69 186 LYS A N 1
ATOM 1485 C CA . LYS A 1 186 ? -13.766 22.609 24 1 92.69 186 LYS A CA 1
ATOM 1486 C C . LYS A 1 186 ? -14.953 22.234 23.109 1 92.69 186 LYS A C 1
ATOM 1488 O O . LYS A 1 186 ? -15.969 21.734 23.609 1 92.69 186 LYS A O 1
ATOM 1493 N N . CYS A 1 187 ? -14.797 22.438 21.859 1 94 187 CYS A N 1
ATOM 1494 C CA . CYS A 1 187 ? -15.93 22.25 20.969 1 94 187 CYS A CA 1
ATOM 1495 C C . CYS A 1 187 ? -15.758 20.984 20.125 1 94 187 CYS A C 1
ATOM 1497 O O . CYS A 1 187 ? -16.078 20.969 18.938 1 94 187 CYS A O 1
ATOM 1499 N N . TRP A 1 188 ? -15.211 19.984 20.672 1 94.62 188 TRP A N 1
ATOM 1500 C CA . TRP A 1 188 ? -14.977 18.719 19.969 1 94.62 188 TRP A CA 1
ATOM 1501 C C . TRP A 1 188 ? -15.734 17.578 20.641 1 94.62 188 TRP A C 1
ATOM 1503 O O . TRP A 1 188 ? -15.219 16.469 20.734 1 94.62 188 TRP A O 1
ATOM 1513 N N . GLY A 1 189 ? -16.891 17.859 21.188 1 89.69 189 GLY A N 1
ATOM 1514 C CA . GLY A 1 189 ? -17.797 16.844 21.719 1 89.69 189 GLY A CA 1
ATOM 1515 C C . GLY A 1 189 ? -17.281 16.188 22.984 1 89.69 189 GLY A C 1
ATOM 1516 O O . GLY A 1 189 ? -17.531 15 23.219 1 89.69 189 GLY A O 1
ATOM 1517 N N . GLY A 1 190 ? -16.406 16.844 23.719 1 88.75 190 GLY A N 1
ATOM 1518 C CA . GLY A 1 190 ? -15.891 16.297 24.969 1 88.75 190 GLY A CA 1
ATOM 1519 C C . GLY A 1 190 ? -14.617 15.492 24.781 1 88.75 190 GLY A C 1
ATOM 1520 O O . GLY A 1 190 ? -14.016 15.039 25.766 1 88.75 190 GLY A O 1
ATOM 1521 N N . ARG A 1 191 ? -14.258 15.344 23.547 1 90.69 191 ARG A N 1
ATOM 1522 C CA . ARG A 1 191 ? -13 14.641 23.281 1 90.69 191 ARG A CA 1
ATOM 1523 C C . ARG A 1 191 ? -11.805 15.523 23.625 1 90.69 191 ARG A C 1
ATOM 1525 O O . ARG A 1 191 ? -11.875 16.75 23.516 1 90.69 191 ARG A O 1
ATOM 1532 N N . GLN A 1 192 ? -10.773 14.844 24.047 1 90.94 192 GLN A N 1
ATOM 1533 C CA . GLN A 1 192 ? -9.555 15.57 24.375 1 90.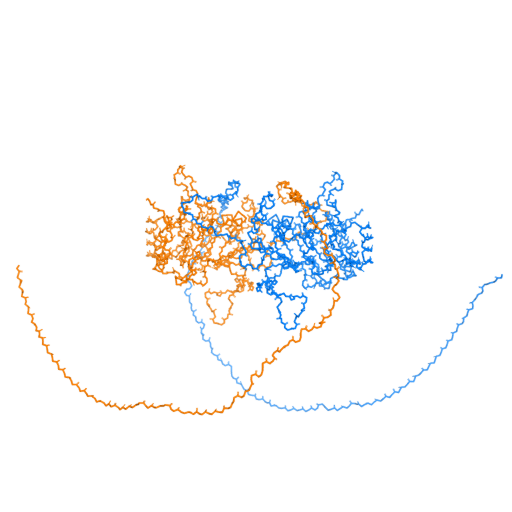94 192 GLN A CA 1
ATOM 1534 C C . GLN A 1 192 ? -8.703 15.812 23.125 1 90.94 192 GLN A C 1
ATOM 1536 O O . GLN A 1 192 ? -8.102 14.883 22.594 1 90.94 192 GLN A O 1
ATOM 1541 N N . ILE A 1 193 ? -8.633 17.031 22.844 1 93.88 193 ILE A N 1
ATOM 1542 C CA . ILE A 1 193 ? -7.906 17.438 21.641 1 93.88 193 ILE A CA 1
ATOM 1543 C C . ILE A 1 193 ? -6.789 18.406 22.031 1 93.88 193 ILE A C 1
ATOM 1545 O O . ILE A 1 193 ? -6.941 19.203 22.953 1 93.88 193 ILE A O 1
ATOM 1549 N N . VAL A 1 194 ? -5.68 18.25 21.375 1 96.06 194 VAL A N 1
ATOM 1550 C CA . VAL A 1 194 ? -4.617 19.25 21.469 1 96.06 194 VAL A CA 1
ATOM 1551 C C . VAL A 1 194 ? -4.438 19.938 20.125 1 96.06 194 VAL A C 1
ATOM 1553 O O . VAL A 1 194 ? -4.23 19.281 19.109 1 96.06 194 VAL A O 1
ATOM 1556 N N . ARG A 1 195 ? -4.613 21.203 20.125 1 97.56 195 ARG A N 1
ATOM 1557 C CA . ARG A 1 195 ? -4.461 21.984 18.891 1 97.56 195 ARG A CA 1
ATOM 1558 C C . ARG A 1 195 ? -3.209 22.859 18.953 1 97.56 195 ARG A C 1
ATOM 1560 O O . ARG A 1 195 ? -2.979 23.562 19.938 1 97.56 195 ARG A O 1
ATOM 1567 N N . LEU A 1 196 ? -2.416 22.797 17.953 1 98.56 196 LEU A N 1
ATOM 1568 C CA . LEU A 1 196 ? -1.232 23.625 17.828 1 98.56 196 LEU A CA 1
ATOM 1569 C C . LEU A 1 196 ? -1.113 24.203 16.422 1 98.56 196 LEU A C 1
ATOM 1571 O O . LEU A 1 196 ? -1.405 23.5 15.438 1 98.56 196 LEU A O 1
ATOM 1575 N N . PHE A 1 197 ? -0.687 25.484 16.344 1 98.75 197 PHE A N 1
ATOM 1576 C CA . PHE A 1 197 ? -0.315 26.078 15.055 1 98.75 197 PHE A CA 1
ATOM 1577 C C . PHE A 1 197 ? 1.165 25.859 14.766 1 98.75 197 PHE A C 1
ATOM 1579 O O . PHE A 1 197 ? 2.016 26.109 15.625 1 98.75 197 PHE A O 1
ATOM 1586 N N . LEU A 1 198 ? 1.449 25.344 13.594 1 97.81 198 LEU A N 1
ATOM 1587 C CA . LEU A 1 198 ? 2.803 25.062 13.133 1 97.81 198 LEU A CA 1
ATOM 1588 C C . LEU A 1 198 ? 3.307 26.172 12.211 1 97.81 198 LEU A C 1
ATOM 1590 O O . LEU A 1 198 ? 2.715 26.422 11.164 1 97.81 198 LEU A O 1
ATOM 1594 N N . LEU A 1 199 ? 4.453 26.797 12.664 1 96.06 199 LEU A N 1
ATOM 1595 C CA . LEU A 1 199 ? 5 27.891 11.875 1 96.06 199 LEU A CA 1
ATOM 1596 C C . LEU A 1 199 ? 6.52 27.781 11.773 1 96.06 199 LEU A C 1
ATOM 1598 O O . LEU A 1 199 ? 7.164 27.203 12.648 1 96.06 199 LEU A O 1
ATOM 1602 N N . GLY A 1 200 ? 7.031 28.312 10.664 1 96.75 200 GLY A N 1
ATOM 1603 C CA . GLY A 1 200 ? 8.445 28.672 10.602 1 96.75 200 GLY A CA 1
ATOM 1604 C C . GLY A 1 200 ? 8.719 30.094 11.031 1 96.75 200 GLY A C 1
ATOM 1605 O O . GLY A 1 200 ? 7.895 30.719 11.711 1 96.75 200 GLY A O 1
ATOM 1606 N N . THR A 1 201 ? 9.867 30.547 10.719 1 95.62 201 THR A N 1
ATOM 1607 C CA . THR A 1 201 ? 10.258 31.906 11.078 1 95.62 201 THR A CA 1
ATOM 1608 C C . THR A 1 201 ? 10.055 32.844 9.906 1 95.62 201 THR A C 1
ATOM 1610 O O . THR A 1 201 ? 9.758 32.406 8.789 1 95.62 201 THR A O 1
ATOM 1613 N N . VAL A 1 202 ? 10.117 34.094 10.211 1 95 202 VAL A N 1
ATOM 1614 C CA . VAL A 1 202 ? 10.039 35.125 9.188 1 95 202 VAL A CA 1
ATOM 1615 C C . VAL A 1 202 ? 11.445 35.625 8.828 1 95 202 VAL A C 1
ATOM 1617 O O . VAL A 1 202 ? 12.383 35.469 9.617 1 95 202 VAL A O 1
ATOM 1620 N N . PRO A 1 203 ? 11.547 36.188 7.641 1 92.31 203 PRO A N 1
ATOM 1621 C CA . PRO A 1 203 ? 12.852 36.781 7.293 1 92.31 203 PRO A CA 1
ATOM 1622 C C . PRO A 1 203 ? 13.281 37.875 8.258 1 92.31 203 PRO A C 1
ATOM 1624 O O . PRO A 1 203 ? 12.43 38.531 8.875 1 92.31 203 PRO A O 1
ATOM 1627 N N . ALA A 1 204 ? 14.555 38.094 8.305 1 89.56 204 ALA A N 1
ATOM 1628 C CA . ALA A 1 204 ? 15.133 39.031 9.258 1 89.56 204 ALA A CA 1
ATOM 1629 C C . ALA A 1 204 ? 14.594 40.438 9.023 1 89.56 204 ALA A C 1
ATOM 1631 O O . ALA A 1 204 ? 14.461 41.219 9.961 1 89.56 204 ALA A O 1
ATOM 1632 N N . ASN A 1 205 ? 14.234 40.719 7.848 1 92 205 ASN A N 1
ATOM 1633 C CA . ASN A 1 205 ? 13.797 42.062 7.512 1 92 205 ASN A CA 1
ATOM 1634 C C . ASN A 1 205 ? 12.32 42.281 7.855 1 92 205 ASN A C 1
ATOM 1636 O O . ASN A 1 205 ? 11.805 43.375 7.73 1 92 205 ASN A O 1
ATOM 1640 N N . ASP A 1 206 ? 11.688 41.281 8.281 1 93.44 206 ASP A N 1
ATOM 1641 C CA . ASP A 1 206 ? 10.289 41.406 8.664 1 93.44 206 ASP A CA 1
ATOM 1642 C C . ASP A 1 206 ? 10.133 41.438 10.18 1 93.44 206 ASP A C 1
ATOM 1644 O O . ASP A 1 206 ? 9.469 40.562 10.766 1 93.44 206 ASP A O 1
ATOM 1648 N N . SER A 1 207 ? 10.617 42.406 10.766 1 92.44 207 SER A N 1
ATOM 1649 C CA . SER A 1 207 ? 10.672 42.562 12.219 1 92.44 207 SER A CA 1
ATOM 1650 C C . SER A 1 207 ? 9.289 42.781 12.805 1 92.44 207 SER A C 1
ATOM 1652 O O . SER A 1 207 ? 9.016 42.375 13.938 1 92.44 207 SER A O 1
ATOM 1654 N N . ASN A 1 208 ? 8.5 43.438 12.102 1 95.44 208 ASN A N 1
ATOM 1655 C CA . ASN A 1 208 ? 7.148 43.719 12.586 1 95.44 208 ASN A CA 1
ATOM 1656 C C . ASN A 1 208 ? 6.359 42.406 12.797 1 95.44 208 ASN A C 1
ATOM 1658 O O . ASN A 1 208 ? 5.758 42.219 13.852 1 95.44 208 ASN A O 1
ATOM 1662 N N . THR A 1 209 ? 6.387 41.625 11.797 1 95.94 209 THR A N 1
ATOM 1663 C CA . THR A 1 209 ? 5.688 40.344 11.914 1 95.94 209 THR A CA 1
ATOM 1664 C C . THR A 1 209 ? 6.281 39.531 13.039 1 95.94 209 THR A C 1
ATOM 1666 O O . THR A 1 209 ? 5.551 38.875 13.797 1 95.94 209 THR A O 1
ATOM 1669 N N . ALA A 1 210 ? 7.523 39.531 13.133 1 95.31 210 ALA A N 1
ATOM 1670 C CA . ALA A 1 210 ? 8.203 38.781 14.18 1 95.31 210 ALA A CA 1
ATOM 1671 C C . ALA A 1 210 ? 7.742 39.219 15.562 1 95.31 210 ALA A C 1
ATOM 1673 O O . ALA A 1 210 ? 7.48 38.375 16.438 1 95.31 210 ALA A O 1
ATOM 1674 N N . ALA A 1 211 ? 7.652 40.469 15.758 1 96.25 211 ALA A N 1
ATOM 1675 C CA . ALA A 1 211 ? 7.25 41.031 17.047 1 96.25 211 ALA A CA 1
ATOM 1676 C C . ALA A 1 211 ? 5.809 40.656 17.375 1 96.25 211 ALA A C 1
ATOM 1678 O O . ALA A 1 211 ? 5.5 40.312 18.516 1 96.25 211 ALA A O 1
ATOM 1679 N N . ARG A 1 212 ? 4.977 40.844 16.422 1 96.94 212 ARG A N 1
ATOM 1680 C CA . ARG A 1 212 ? 3.572 40.5 16.609 1 96.94 212 ARG A CA 1
ATOM 1681 C C . ARG A 1 212 ? 3.416 39 16.938 1 96.94 212 ARG A C 1
ATOM 1683 O O . ARG A 1 212 ? 2.586 38.625 17.766 1 96.94 212 ARG A O 1
ATOM 1690 N N . LEU A 1 213 ? 4.176 38.219 16.266 1 96.94 213 LEU A N 1
ATOM 1691 C CA . LEU A 1 213 ? 4.141 36.781 16.5 1 96.94 213 LEU A CA 1
ATOM 1692 C C . LEU A 1 213 ? 4.578 36.469 17.922 1 96.94 213 LEU A C 1
ATOM 1694 O O . LEU A 1 213 ? 3.994 35.594 18.562 1 96.94 213 LEU A O 1
ATOM 1698 N N . GLU A 1 214 ? 5.602 37.094 18.344 1 96.25 214 GLU A N 1
ATOM 1699 C CA . GLU A 1 214 ? 6.074 36.875 19.703 1 96.25 214 GLU A CA 1
ATOM 1700 C C . GLU A 1 214 ? 4.973 37.156 20.719 1 96.25 214 GLU A C 1
ATOM 1702 O O . GLU A 1 214 ? 4.789 36.438 21.688 1 96.25 214 GLU A O 1
ATOM 1707 N N . MET A 1 215 ? 4.293 38.219 20.531 1 97.44 215 MET A N 1
ATOM 1708 C CA . MET A 1 215 ? 3.188 38.594 21.406 1 97.44 215 MET A CA 1
ATOM 1709 C C . MET A 1 215 ? 2.076 37.562 21.359 1 97.44 215 MET A C 1
ATOM 1711 O O . MET A 1 215 ? 1.512 37.188 22.391 1 97.44 215 MET A O 1
ATOM 1715 N N . GLU A 1 216 ? 1.777 37.188 20.172 1 98 216 GLU A N 1
ATOM 1716 C CA . GLU A 1 216 ? 0.747 36.156 20.016 1 98 216 GLU A CA 1
ATOM 1717 C C . GLU A 1 216 ? 1.122 34.875 20.75 1 98 216 GLU A C 1
ATOM 1719 O O . GLU A 1 216 ? 0.284 34.25 21.422 1 98 216 GLU A O 1
ATOM 1724 N N . MET A 1 217 ? 2.348 34.438 20.656 1 97 217 MET A N 1
ATOM 1725 C CA . MET A 1 217 ? 2.836 33.219 21.281 1 97 217 MET A CA 1
ATOM 1726 C C . MET A 1 217 ? 2.748 33.312 22.797 1 97 217 MET A C 1
ATOM 1728 O O . MET A 1 217 ? 2.398 32.344 23.484 1 97 217 MET A O 1
ATOM 1732 N N . GLU A 1 218 ? 3.053 34.438 23.281 1 96.44 218 GLU A N 1
ATOM 1733 C CA . GLU A 1 218 ? 2.977 34.688 24.734 1 96.44 218 GLU A CA 1
ATOM 1734 C C . GLU A 1 218 ? 1.531 34.656 25.219 1 96.44 218 GLU A C 1
ATOM 1736 O O . GLU A 1 218 ? 1.238 34.125 26.281 1 96.44 218 GLU A O 1
ATOM 1741 N N . MET A 1 219 ? 0.744 35.188 24.422 1 97.12 219 MET A N 1
ATOM 1742 C CA . MET A 1 219 ? -0.657 35.344 24.812 1 97.12 219 MET A CA 1
ATOM 1743 C C . MET A 1 219 ? -1.379 34 24.812 1 97.12 219 MET A C 1
ATOM 1745 O O . MET A 1 219 ? -2.168 33.719 25.719 1 97.12 219 MET A O 1
ATOM 1749 N N . TYR A 1 220 ? -1.175 33.188 23.812 1 97.38 220 TYR A N 1
ATOM 1750 C CA . TYR A 1 220 ? -2.064 32.062 23.609 1 97.38 220 TYR A CA 1
ATOM 1751 C C . TYR A 1 220 ? -1.35 30.75 23.906 1 97.38 220 TYR A C 1
ATOM 1753 O O . TYR A 1 220 ? -1.994 29.719 24.172 1 97.38 220 TYR A O 1
ATOM 1761 N N . SER A 1 221 ? 0.005 30.625 23.75 1 96.88 221 SER A N 1
ATOM 1762 C CA . SER A 1 221 ? 0.8 29.422 23.984 1 96.88 221 SER A CA 1
ATOM 1763 C C . SER A 1 221 ? 0.271 28.25 23.172 1 96.88 221 SER A C 1
ATOM 1765 O O . SER A 1 221 ? 0.059 27.156 23.719 1 96.88 221 SER A O 1
ATOM 1767 N N . ASP A 1 222 ? 0.006 28.5 21.969 1 98.19 222 ASP A N 1
ATOM 1768 C CA . ASP A 1 222 ? -0.511 27.438 21.109 1 98.19 222 ASP A CA 1
ATOM 1769 C C . ASP A 1 222 ? 0.201 27.422 19.75 1 98.19 222 ASP A C 1
ATOM 1771 O O . ASP A 1 222 ? -0.287 26.828 18.797 1 98.19 222 ASP A O 1
ATOM 1775 N N . ILE A 1 223 ? 1.302 28.125 19.672 1 98.44 223 ILE A N 1
ATOM 1776 C CA . ILE A 1 223 ? 2.115 28.141 18.453 1 98.44 223 ILE A CA 1
ATOM 1777 C C . ILE A 1 223 ? 3.445 27.438 18.719 1 98.44 223 ILE A C 1
ATOM 1779 O O . ILE A 1 223 ? 4.129 27.734 19.703 1 98.44 223 ILE A O 1
ATOM 1783 N N . ILE A 1 224 ? 3.762 26.469 17.906 1 98.44 224 ILE A N 1
ATOM 1784 C CA . ILE A 1 224 ? 5.098 25.891 17.906 1 98.44 224 ILE A CA 1
ATOM 1785 C C . ILE A 1 224 ? 5.855 26.328 16.656 1 98.44 224 ILE A C 1
ATOM 1787 O O . ILE A 1 224 ? 5.254 26.531 15.594 1 98.44 224 ILE A O 1
ATOM 1791 N N . GLN A 1 225 ? 7.176 26.469 16.812 1 97.56 225 GLN A N 1
ATOM 1792 C CA . GLN A 1 225 ? 7.957 27.062 15.742 1 97.56 225 GLN A CA 1
ATOM 1793 C C . GLN A 1 225 ? 9.312 26.375 15.602 1 97.56 225 GLN A C 1
ATOM 1795 O O . GLN A 1 225 ? 9.953 26.047 16.609 1 97.56 225 GLN A O 1
ATOM 1800 N N . GLN A 1 226 ? 9.703 26.141 14.406 1 96.56 226 GLN A N 1
ATOM 1801 C CA . GLN A 1 226 ? 11.039 25.688 14.062 1 96.56 226 GLN A CA 1
ATOM 1802 C C . GLN A 1 226 ? 11.766 26.703 13.195 1 96.56 226 GLN A C 1
ATOM 1804 O O . GLN A 1 226 ? 11.133 27.547 12.547 1 96.56 226 GLN A O 1
ATOM 1809 N N . GLU A 1 227 ? 13.109 26.609 13.133 1 94.62 227 GLU A N 1
ATOM 1810 C CA . GLU A 1 227 ? 13.938 27.672 12.57 1 94.62 227 GLU A CA 1
ATOM 1811 C C . GLU A 1 227 ? 14.039 27.547 11.055 1 94.62 227 GLU A C 1
ATOM 1813 O O . GLU A 1 227 ? 15.117 27.734 10.484 1 94.62 227 GLU A O 1
ATOM 1818 N N . PHE A 1 228 ? 13.18 27.172 10.328 1 93.25 228 PHE A N 1
ATOM 1819 C CA . PHE A 1 228 ? 13.164 27.312 8.875 1 93.25 228 PHE A CA 1
ATOM 1820 C C . PHE A 1 228 ? 12.375 28.547 8.453 1 93.25 228 PHE A C 1
ATOM 1822 O O . PHE A 1 228 ? 11.469 28.984 9.164 1 93.25 228 PHE A O 1
ATOM 1829 N N . ILE A 1 229 ? 12.742 29.094 7.414 1 91.94 229 ILE A N 1
ATOM 1830 C CA . ILE A 1 229 ? 11.984 30.219 6.895 1 91.94 229 ILE A CA 1
ATOM 1831 C C . ILE A 1 229 ? 10.648 29.734 6.332 1 91.94 229 ILE A C 1
ATOM 1833 O O . ILE A 1 229 ? 10.617 28.828 5.488 1 91.94 229 ILE A O 1
ATOM 1837 N N . ASP A 1 230 ? 9.617 30.312 6.84 1 91.94 230 ASP A N 1
ATOM 1838 C CA . ASP A 1 230 ? 8.281 29.906 6.43 1 91.94 230 ASP A CA 1
ATOM 1839 C C . ASP A 1 230 ? 7.93 30.469 5.051 1 91.94 230 ASP A C 1
ATOM 1841 O O . ASP A 1 230 ? 7.355 31.547 4.938 1 91.94 230 ASP A O 1
ATOM 1845 N N . HIS A 1 231 ? 8.328 29.797 4.094 1 85.5 231 HIS A N 1
ATOM 1846 C CA . HIS A 1 231 ? 8.047 30.062 2.686 1 85.5 231 HIS A CA 1
ATOM 1847 C C . HIS A 1 231 ? 7.418 28.844 2.018 1 85.5 231 HIS A C 1
ATOM 1849 O O . HIS A 1 231 ? 7.598 27.719 2.48 1 85.5 231 HIS A O 1
ATOM 1855 N N . TYR A 1 232 ? 6.688 29.172 1.04 1 79.06 232 TYR A N 1
ATOM 1856 C CA . TYR A 1 232 ? 5.902 28.141 0.39 1 79.06 232 TYR A CA 1
ATOM 1857 C C . TYR A 1 232 ? 6.777 26.938 0.018 1 79.06 232 TYR A C 1
ATOM 1859 O O . TYR A 1 232 ? 6.363 25.797 0.168 1 79.06 232 TYR A O 1
ATOM 1867 N N . TYR A 1 233 ? 7.926 27.156 -0.365 1 81.25 233 TYR A N 1
ATOM 1868 C CA . TYR A 1 233 ? 8.789 26.094 -0.861 1 81.25 233 TYR A CA 1
ATOM 1869 C C . TYR A 1 233 ? 9.453 25.344 0.291 1 81.25 233 TYR A C 1
ATOM 1871 O O . TYR A 1 233 ? 10.211 24.391 0.07 1 81.25 233 TYR A O 1
ATOM 1879 N N . ASN A 1 234 ? 9.078 25.703 1.489 1 89.25 234 ASN A N 1
ATOM 1880 C CA . ASN A 1 234 ? 9.602 25 2.658 1 89.25 234 ASN A CA 1
ATOM 1881 C C . ASN A 1 234 ? 8.5 24.25 3.4 1 89.25 234 ASN A C 1
ATOM 1883 O O . ASN A 1 234 ? 8.656 23.906 4.57 1 89.25 234 ASN A O 1
ATOM 1887 N N . ASN A 1 235 ? 7.434 24.016 2.68 1 92.56 235 ASN A N 1
ATOM 1888 C CA . ASN A 1 235 ? 6.305 23.328 3.293 1 92.56 235 ASN A CA 1
ATOM 1889 C C . ASN A 1 235 ? 6.66 21.891 3.662 1 92.56 235 ASN A C 1
ATOM 1891 O O . ASN A 1 235 ? 6.113 21.344 4.621 1 92.56 235 ASN A O 1
ATOM 1895 N N . THR A 1 236 ? 7.551 21.328 2.916 1 96.25 236 THR A N 1
ATOM 1896 C CA . THR A 1 236 ? 8.008 19.984 3.236 1 96.25 236 THR A CA 1
ATOM 1897 C C . THR A 1 236 ? 8.688 19.953 4.602 1 96.25 236 THR A C 1
ATOM 1899 O O . THR A 1 236 ? 8.43 19.062 5.41 1 96.25 236 THR A O 1
ATOM 1902 N N . TYR A 1 237 ? 9.461 20.953 4.898 1 96.38 237 TYR A N 1
ATOM 1903 C CA . TYR A 1 237 ? 10.094 21.047 6.211 1 96.38 237 TYR A CA 1
ATOM 1904 C C . TYR A 1 237 ? 9.055 21.25 7.305 1 96.38 237 TYR A C 1
ATOM 1906 O O . TYR A 1 237 ? 9.227 20.781 8.43 1 96.38 237 TYR A O 1
ATOM 1914 N N . LYS A 1 238 ? 8.055 21.953 6.977 1 96.62 238 LYS A N 1
ATOM 1915 C CA . LYS A 1 238 ? 6.98 22.172 7.945 1 96.62 238 LYS A CA 1
ATOM 1916 C C . LYS A 1 238 ? 6.316 20.859 8.336 1 96.62 238 LYS A C 1
ATOM 1918 O O . LYS A 1 238 ? 6.043 20.609 9.516 1 96.62 238 LYS A O 1
ATOM 1923 N N . ILE A 1 239 ? 6.047 20 7.355 1 97.62 239 ILE A N 1
ATOM 1924 C CA . ILE A 1 239 ? 5.484 18.688 7.637 1 97.62 239 ILE A CA 1
ATOM 1925 C C . ILE A 1 239 ? 6.477 17.875 8.453 1 97.62 239 ILE A C 1
ATOM 1927 O O . ILE A 1 239 ? 6.098 17.219 9.438 1 97.62 239 ILE A O 1
ATOM 1931 N N . MET A 1 240 ? 7.742 17.891 8.078 1 97.94 240 MET A N 1
ATOM 1932 C CA . MET A 1 240 ? 8.766 17.156 8.82 1 97.94 240 MET A CA 1
ATOM 1933 C C . MET A 1 240 ? 8.844 17.641 10.266 1 97.94 240 MET A C 1
ATOM 1935 O O . MET A 1 240 ? 8.977 16.844 11.188 1 97.94 240 MET A O 1
ATOM 1939 N N . PHE A 1 241 ? 8.719 18.953 10.445 1 97.94 241 PHE A N 1
ATOM 1940 C CA . PHE A 1 241 ? 8.703 19.531 11.781 1 97.94 241 PHE A CA 1
ATOM 1941 C C . PHE A 1 241 ? 7.527 19.016 12.586 1 97.94 241 PHE A C 1
ATOM 1943 O O . PHE A 1 241 ? 7.695 18.594 13.734 1 97.94 241 PHE A O 1
ATOM 1950 N N . GLY A 1 242 ? 6.348 19.031 11.961 1 98.44 242 GLY A N 1
ATOM 1951 C CA . GLY A 1 242 ? 5.164 18.516 12.633 1 98.44 242 GLY A CA 1
ATOM 1952 C C . GLY A 1 242 ? 5.301 17.062 13.055 1 98.44 242 GLY A C 1
ATOM 1953 O O . GLY A 1 242 ? 4.914 16.703 14.172 1 98.44 242 GLY A O 1
ATOM 1954 N N . LEU A 1 243 ? 5.84 16.25 12.172 1 98.38 243 LEU A N 1
ATOM 1955 C CA . LEU A 1 243 ? 6.066 14.844 12.492 1 98.38 243 LEU A CA 1
ATOM 1956 C C . LEU A 1 243 ? 7.051 14.703 13.648 1 98.38 243 LEU A C 1
ATOM 1958 O O . LEU A 1 243 ? 6.793 13.961 14.602 1 98.38 243 LEU A O 1
ATOM 1962 N N . GLU A 1 244 ? 8.109 15.422 13.57 1 97.94 244 GLU A N 1
ATOM 1963 C CA . GLU A 1 244 ? 9.117 15.406 14.633 1 97.94 244 GLU A CA 1
ATOM 1964 C C . GLU A 1 244 ? 8.508 15.797 15.977 1 97.94 244 GLU A C 1
ATOM 1966 O O . GLU A 1 244 ? 8.727 15.117 16.984 1 97.94 244 GLU A O 1
ATOM 1971 N N . TRP A 1 245 ? 7.785 16.844 15.945 1 98.19 245 TRP A N 1
ATOM 1972 C CA . TRP A 1 245 ? 7.195 17.359 17.172 1 98.19 245 TRP A CA 1
ATOM 1973 C C . TRP A 1 245 ? 6.238 16.344 17.781 1 98.19 245 TRP A C 1
ATOM 1975 O O . TRP A 1 245 ? 6.277 16.094 19 1 98.19 245 TRP A O 1
ATOM 1985 N N . ALA A 1 246 ? 5.352 15.789 16.953 1 98.12 246 ALA A N 1
ATOM 1986 C CA . ALA A 1 246 ? 4.355 14.828 17.422 1 98.12 246 ALA A CA 1
ATOM 1987 C C . ALA A 1 246 ? 5.02 13.625 18.094 1 98.12 246 ALA A C 1
ATOM 1989 O O . ALA A 1 246 ? 4.559 13.148 19.125 1 98.12 246 ALA A O 1
ATOM 1990 N N . ILE A 1 247 ? 6.086 13.172 17.484 1 97 247 ILE A N 1
ATOM 1991 C CA . ILE A 1 247 ? 6.773 11.984 17.969 1 97 247 ILE A CA 1
ATOM 1992 C C . ILE A 1 247 ? 7.535 12.312 19.25 1 97 247 ILE A C 1
ATOM 1994 O O . ILE A 1 247 ? 7.531 11.531 20.203 1 97 247 ILE A O 1
ATOM 1998 N N . LYS A 1 248 ? 8.109 13.492 19.344 1 96.19 248 LYS A N 1
ATOM 1999 C CA . LYS A 1 248 ? 8.992 13.867 20.438 1 96.19 248 LYS A CA 1
ATOM 2000 C C . LYS A 1 248 ? 8.188 14.312 21.656 1 96.19 248 LYS A C 1
ATOM 2002 O O . LYS A 1 248 ? 8.547 13.992 22.797 1 96.19 248 LYS A O 1
ATOM 2007 N N . TYR A 1 249 ? 7.082 15.016 21.438 1 96.44 249 TYR A N 1
ATOM 2008 C CA . TYR A 1 249 ? 6.461 15.719 22.547 1 96.44 249 TYR A CA 1
ATOM 2009 C C . TYR A 1 249 ? 5.027 15.25 22.75 1 96.44 249 TYR A C 1
ATOM 2011 O O . TYR A 1 249 ? 4.395 15.594 23.766 1 96.44 249 TYR A O 1
ATOM 2019 N N . CYS A 1 250 ? 4.5 14.484 21.844 1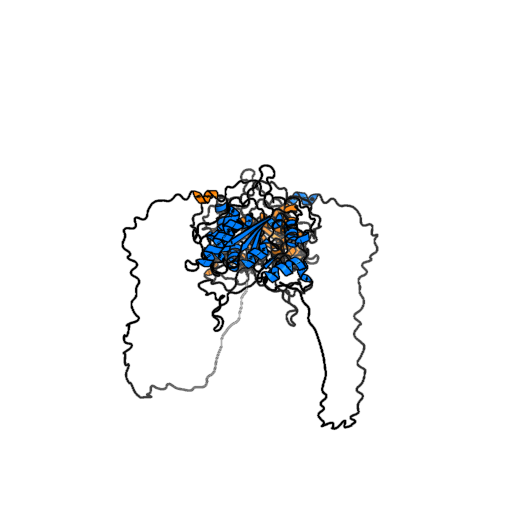 96.44 250 CYS A N 1
ATOM 2020 C CA . CYS A 1 250 ? 3.109 14.055 21.953 1 96.44 250 CYS A CA 1
ATOM 2021 C C . CYS A 1 250 ? 2.953 12.609 21.516 1 96.44 250 CYS A C 1
ATOM 2023 O O . CYS A 1 250 ? 2.041 12.281 20.75 1 96.44 250 CYS A O 1
ATOM 2025 N N . ALA A 1 251 ? 3.801 11.734 21.891 1 94.12 251 ALA A N 1
ATOM 2026 C CA . ALA A 1 251 ? 3.83 10.328 21.5 1 94.12 251 ALA A CA 1
ATOM 2027 C C . ALA A 1 251 ? 2.609 9.586 22.031 1 94.12 251 ALA A C 1
ATOM 2029 O O . ALA A 1 251 ? 2.275 8.5 21.547 1 94.12 251 ALA A O 1
ATOM 2030 N N . ASN A 1 252 ? 1.976 10.148 22.938 1 92.25 252 ASN A N 1
ATOM 2031 C CA . ASN A 1 252 ? 0.835 9.492 23.562 1 92.25 252 ASN A CA 1
ATOM 2032 C C . ASN A 1 252 ? -0.455 9.742 22.797 1 92.25 252 ASN A C 1
ATOM 2034 O O . ASN A 1 252 ? -1.497 9.172 23.109 1 92.25 252 ASN A O 1
ATOM 2038 N N . ALA A 1 253 ? -0.433 10.617 21.797 1 94.56 253 ALA A N 1
ATOM 2039 C CA . ALA A 1 253 ? -1.592 10.773 20.922 1 94.56 253 ALA A CA 1
ATOM 2040 C C . ALA A 1 253 ? -1.635 9.68 19.875 1 94.56 253 ALA A C 1
ATOM 2042 O O . ALA A 1 253 ? -0.712 9.547 19.062 1 94.56 253 ALA A O 1
ATOM 2043 N N . PRO A 1 254 ? -2.689 8.914 19.828 1 95.12 254 PRO A N 1
ATOM 2044 C CA . PRO A 1 254 ? -2.738 7.816 18.859 1 95.12 254 PRO A CA 1
ATOM 2045 C C . PRO A 1 254 ? -2.963 8.305 17.438 1 95.12 254 PRO A C 1
ATOM 2047 O O . PRO A 1 254 ? -2.57 7.625 16.484 1 95.12 254 PRO A O 1
ATOM 2050 N N . LEU A 1 255 ? -3.629 9.469 17.328 1 97.75 255 LEU A N 1
ATOM 2051 C CA . LEU A 1 255 ? -3.975 10.008 16.016 1 97.75 255 LEU A CA 1
ATOM 2052 C C . LEU A 1 255 ? -3.494 11.445 15.875 1 97.75 255 LEU A C 1
ATOM 2054 O O . LEU A 1 255 ? -3.523 12.211 16.844 1 97.75 255 LEU A O 1
ATOM 2058 N N . ILE A 1 256 ? -3.076 11.719 14.688 1 98.56 256 ILE A N 1
ATOM 2059 C CA . ILE A 1 256 ? -2.588 13.047 14.336 1 98.56 256 ILE A CA 1
ATOM 2060 C C . ILE A 1 256 ? -3.322 13.555 13.102 1 98.56 256 ILE A C 1
ATOM 2062 O O . ILE A 1 256 ? -3.555 12.805 12.148 1 98.56 256 ILE A O 1
ATOM 2066 N N . MET A 1 257 ? -3.662 14.727 13.133 1 98.56 257 MET A N 1
ATOM 2067 C CA . MET A 1 257 ? -4.273 15.398 11.992 1 98.56 257 MET A CA 1
ATOM 2068 C C . MET A 1 257 ? -3.467 16.625 11.578 1 98.56 257 MET A C 1
ATOM 2070 O O . MET A 1 257 ? -3.164 17.484 12.414 1 98.56 257 MET A O 1
ATOM 2074 N N . PHE A 1 258 ? -3.053 16.688 10.328 1 98.88 258 PHE A N 1
ATOM 2075 C CA . PHE A 1 258 ? -2.477 17.875 9.719 1 98.88 258 PHE A CA 1
ATOM 2076 C C . PHE A 1 258 ? -3.523 18.641 8.906 1 98.88 258 PHE A C 1
ATOM 2078 O O . PHE A 1 258 ? -4.301 18.031 8.172 1 98.88 258 PHE A O 1
ATOM 2085 N N . VAL A 1 259 ? -3.549 19.922 9.039 1 98.75 259 VAL A N 1
ATOM 2086 C CA . VAL A 1 259 ? -4.504 20.688 8.25 1 98.75 259 VAL A CA 1
ATOM 2087 C C . VAL A 1 259 ? -3.969 22.109 8.031 1 98.75 259 VAL A C 1
ATOM 2089 O O . VAL A 1 259 ? -3.332 22.672 8.922 1 98.75 259 VAL A O 1
ATOM 2092 N N . ASP A 1 260 ? -4.18 22.656 6.828 1 97.81 260 ASP A N 1
ATOM 2093 C CA . ASP A 1 260 ? -3.832 24.047 6.543 1 97.81 260 ASP A CA 1
ATOM 2094 C C . ASP A 1 260 ? -4.848 25 7.16 1 97.81 260 ASP A C 1
ATOM 2096 O O . ASP A 1 260 ? -6.012 24.641 7.355 1 97.81 260 ASP A O 1
ATOM 2100 N N . ASP A 1 261 ? -4.406 26.203 7.391 1 97.88 261 ASP A N 1
ATOM 2101 C CA . ASP A 1 261 ? -5.27 27.156 8.07 1 97.88 261 ASP A CA 1
ATOM 2102 C C . ASP A 1 261 ? -6.332 27.719 7.129 1 97.88 261 ASP A C 1
ATOM 2104 O O . ASP A 1 261 ? -7.258 28.406 7.559 1 97.88 261 ASP A O 1
ATOM 2108 N N . ASP A 1 262 ? -6.242 27.391 5.828 1 96.75 262 ASP A N 1
ATOM 2109 C CA . ASP A 1 262 ? -7.262 27.859 4.895 1 96.75 262 ASP A CA 1
ATOM 2110 C C . ASP A 1 262 ? -8.297 26.781 4.625 1 96.75 262 ASP A C 1
ATOM 2112 O O . ASP A 1 262 ? -8.992 26.812 3.609 1 96.75 262 ASP A O 1
ATOM 2116 N N . PHE A 1 263 ? -8.359 25.797 5.449 1 97.62 263 PHE A N 1
ATOM 2117 C CA . PHE A 1 263 ? -9.43 24.797 5.469 1 97.62 263 PHE A CA 1
ATOM 2118 C C . PHE A 1 263 ? -10.438 25.125 6.566 1 97.62 263 PHE A C 1
ATOM 2120 O O . PHE A 1 263 ? -10.07 25.562 7.652 1 97.62 263 PHE A O 1
ATOM 2127 N N . PHE A 1 264 ? -11.695 24.906 6.324 1 97.12 264 PHE A N 1
ATOM 2128 C CA . PHE A 1 264 ? -12.68 24.781 7.387 1 97.12 264 PHE A CA 1
ATOM 2129 C C . PHE A 1 264 ? -12.844 23.328 7.805 1 97.12 264 PHE A C 1
ATOM 2131 O O . PHE A 1 264 ? -13 22.438 6.957 1 97.12 264 PHE A O 1
ATOM 2138 N N . VAL A 1 265 ? -12.773 23.047 9.039 1 97.62 265 VAL A N 1
ATOM 2139 C CA . VAL A 1 265 ? -12.891 21.703 9.586 1 97.62 265 VAL A CA 1
ATOM 2140 C C . VAL A 1 265 ? -14.195 21.578 10.375 1 97.62 265 VAL A C 1
ATOM 2142 O O . VAL A 1 265 ? -14.539 22.469 11.164 1 97.62 265 VAL A O 1
ATOM 2145 N N . TYR A 1 266 ? -14.906 20.562 10.133 1 96.56 266 TYR A N 1
ATOM 2146 C CA . TYR A 1 266 ? -16.109 20.266 10.898 1 96.56 266 TYR A CA 1
ATOM 2147 C C . TYR A 1 266 ? -15.828 19.25 12 1 96.56 266 TYR A C 1
ATOM 2149 O O . TYR A 1 266 ? -15.836 18.047 11.758 1 96.56 266 TYR A O 1
ATOM 2157 N N . PRO A 1 267 ? -15.688 19.734 13.234 1 96.31 267 PRO A N 1
ATOM 2158 C CA . PRO A 1 267 ? -15.242 18.875 14.336 1 96.31 267 PRO A CA 1
ATOM 2159 C C . PRO A 1 267 ? -16.125 17.641 14.516 1 96.31 267 PRO A C 1
ATOM 2161 O O . PRO A 1 267 ? -15.617 16.547 14.758 1 96.31 267 PRO A O 1
ATOM 2164 N N . LYS A 1 268 ? -17.391 17.766 14.391 1 94.69 268 LYS A N 1
ATOM 2165 C CA . LYS A 1 268 ? -18.312 16.656 14.594 1 94.69 268 LYS A CA 1
ATOM 2166 C C . LYS A 1 268 ? -17.984 15.477 13.672 1 94.69 268 LYS A C 1
ATOM 2168 O O . LYS A 1 268 ? -17.906 14.328 14.125 1 94.69 268 LYS A O 1
ATOM 2173 N N . ASN A 1 269 ? -17.75 15.766 12.43 1 95.94 269 ASN A N 1
ATOM 2174 C CA . ASN A 1 269 ? -17.469 14.711 11.461 1 95.94 269 ASN A CA 1
ATOM 2175 C C . ASN A 1 269 ? -16.047 14.18 11.617 1 95.94 269 ASN A C 1
ATOM 2177 O O . ASN A 1 269 ? -15.773 13.023 11.297 1 95.94 269 ASN A O 1
ATOM 2181 N N . VAL A 1 270 ? -15.125 15 12.094 1 97.5 270 VAL A N 1
ATOM 2182 C CA . VAL A 1 270 ? -13.789 14.492 12.414 1 97.5 270 VAL A CA 1
ATOM 2183 C C . VAL A 1 270 ? -13.891 13.445 13.523 1 97.5 270 VAL A C 1
ATOM 2185 O O . VAL A 1 270 ? -13.312 12.367 13.414 1 97.5 270 VAL A O 1
ATOM 2188 N N . ILE A 1 271 ? -14.641 13.789 14.562 1 95.75 271 ILE A N 1
ATOM 2189 C CA . ILE A 1 271 ? -14.805 12.867 15.68 1 95.75 271 ILE A CA 1
ATOM 2190 C C . ILE A 1 271 ? -15.5 11.594 15.211 1 95.75 271 ILE A C 1
ATOM 2192 O O . ILE A 1 271 ? -15.125 10.484 15.602 1 95.75 271 ILE A O 1
ATOM 2196 N N . ALA A 1 272 ? -16.516 11.75 14.352 1 95.62 272 ALA A N 1
ATOM 2197 C CA . ALA A 1 272 ? -17.188 10.578 13.789 1 95.62 272 ALA A CA 1
ATOM 2198 C C . ALA A 1 272 ? -16.188 9.68 13.055 1 95.62 272 ALA A C 1
ATOM 2200 O O . ALA A 1 272 ? -16.219 8.461 13.195 1 95.62 272 ALA A O 1
ATOM 2201 N N . TYR A 1 273 ? -15.312 10.258 12.312 1 96.88 273 TYR A N 1
ATOM 2202 C CA . TYR A 1 273 ? -14.32 9.516 11.547 1 96.88 273 TYR A CA 1
ATOM 2203 C C . TYR A 1 273 ? -13.359 8.781 12.469 1 96.88 273 TYR A C 1
ATOM 2205 O O . TYR A 1 273 ? -13.102 7.586 12.289 1 96.88 273 TYR A O 1
ATOM 2213 N N . ILE A 1 274 ? -12.797 9.469 13.438 1 95 274 ILE A N 1
ATOM 2214 C CA . ILE A 1 274 ? -11.789 8.867 14.305 1 95 274 ILE A CA 1
ATOM 2215 C C . ILE A 1 274 ? -12.422 7.758 15.141 1 95 274 ILE A C 1
ATOM 2217 O O . ILE A 1 274 ? -11.773 6.746 15.43 1 95 274 ILE A O 1
ATOM 2221 N N . GLU A 1 275 ? -13.695 7.922 15.531 1 93.62 275 GLU A N 1
ATOM 2222 C CA . GLU A 1 275 ? -14.391 6.891 16.281 1 93.62 275 GLU A CA 1
ATOM 2223 C C . GLU A 1 275 ? -14.68 5.668 15.422 1 93.62 275 GLU A C 1
ATOM 2225 O O . GLU A 1 275 ? -14.836 4.559 15.93 1 93.62 275 GLU A O 1
ATOM 2230 N N . GLY A 1 276 ? -14.727 5.898 14.141 1 94.44 276 GLY A N 1
ATOM 2231 C CA . GLY A 1 276 ? -15.031 4.816 13.219 1 94.44 276 GLY A CA 1
ATOM 2232 C C . GLY A 1 276 ? -13.797 4.047 12.773 1 94.44 276 GLY A C 1
ATOM 2233 O O . GLY A 1 276 ? -13.914 3.016 12.109 1 94.44 276 GLY A O 1
ATOM 2234 N N . LEU A 1 277 ? -12.648 4.445 13.125 1 96.12 277 LEU A N 1
ATOM 2235 C CA . LEU A 1 277 ? -11.414 3.795 12.711 1 96.12 277 LEU A CA 1
ATOM 2236 C C . LEU A 1 277 ? -11.188 2.508 13.5 1 96.12 277 LEU A C 1
ATOM 2238 O O . LEU A 1 277 ? -11.188 2.52 14.734 1 96.12 277 LEU A O 1
ATOM 2242 N N . SER A 1 278 ? -11.016 1.432 12.781 1 95.62 278 SER A N 1
ATOM 2243 C CA . SER A 1 278 ? -10.711 0.15 13.414 1 95.62 278 SER A CA 1
ATOM 2244 C C . SER A 1 278 ? -9.227 0.021 13.727 1 95.62 278 SER A C 1
ATOM 2246 O O . SER A 1 278 ? -8.422 0.832 13.266 1 95.62 278 SER A O 1
ATOM 2248 N N . VAL A 1 279 ? -8.914 -0.975 14.469 1 94.38 279 VAL A N 1
ATOM 2249 C CA . VAL A 1 279 ? -7.52 -1.286 14.766 1 94.38 279 VAL A CA 1
ATOM 2250 C C . VAL A 1 279 ? -6.777 -1.619 13.469 1 94.38 279 VAL A C 1
ATOM 2252 O O . VAL A 1 279 ? -5.641 -1.186 13.273 1 94.38 279 VAL A O 1
ATOM 2255 N N . GLY A 1 280 ? -7.438 -2.354 12.594 1 94.25 280 GLY A N 1
ATOM 2256 C CA . GLY A 1 280 ? -6.836 -2.732 11.328 1 94.25 280 GLY A CA 1
ATOM 2257 C C . GLY A 1 280 ? -6.484 -1.541 10.453 1 94.25 280 GLY A C 1
ATOM 2258 O O . GLY A 1 280 ? -5.398 -1.494 9.867 1 94.25 280 GLY A O 1
ATOM 2259 N N . ILE A 1 281 ? -7.316 -0.575 10.43 1 96.19 281 ILE A N 1
ATOM 2260 C CA . ILE A 1 281 ? -7.09 0.613 9.617 1 96.19 281 ILE A CA 1
ATOM 2261 C C . ILE A 1 281 ? -6.039 1.501 10.273 1 96.19 281 ILE A C 1
ATOM 2263 O O . ILE A 1 281 ? -5.172 2.055 9.594 1 96.19 281 ILE A O 1
ATOM 2267 N N . GLN A 1 282 ? -6.047 1.628 11.562 1 95.25 282 GLN A N 1
ATOM 2268 C CA . GLN A 1 282 ? -5.129 2.5 12.289 1 95.25 282 GLN A CA 1
ATOM 2269 C C . GLN A 1 282 ? -3.684 2.047 12.117 1 95.25 282 GLN A C 1
ATOM 2271 O O . GLN A 1 282 ? -2.768 2.871 12.094 1 95.25 282 GLN A O 1
ATOM 2276 N N . ASP A 1 283 ? -3.508 0.786 11.898 1 91.38 283 ASP A N 1
ATOM 2277 C CA . ASP A 1 283 ? -2.172 0.22 11.742 1 91.38 283 ASP A CA 1
ATOM 2278 C C . ASP A 1 283 ? -1.492 0.755 10.484 1 91.38 283 ASP A C 1
ATOM 2280 O O . ASP A 1 283 ? -0.264 0.751 10.391 1 91.38 283 ASP A O 1
ATOM 2284 N N . ARG A 1 284 ? -2.236 1.271 9.609 1 92.75 284 ARG A N 1
ATOM 2285 C CA . ARG A 1 284 ? -1.699 1.699 8.32 1 92.75 284 ARG A CA 1
ATOM 2286 C C . ARG A 1 284 ? -2.203 3.092 7.953 1 92.75 284 ARG A C 1
ATOM 2288 O O . ARG A 1 284 ? -2.148 3.488 6.789 1 92.75 284 ARG A O 1
ATOM 2295 N N . LEU A 1 285 ? -2.531 3.787 8.898 1 97.56 285 LEU A N 1
ATOM 2296 C CA . LEU A 1 285 ? -3.396 4.93 8.641 1 97.56 285 LEU A CA 1
ATOM 2297 C C . LEU A 1 285 ? -2.584 6.129 8.156 1 97.56 285 LEU A C 1
ATOM 2299 O O . LEU A 1 285 ? -1.753 6.66 8.898 1 97.56 285 LEU A O 1
ATOM 2303 N N . ILE A 1 286 ? -2.775 6.52 7.016 1 98.44 286 ILE A N 1
ATOM 2304 C CA . ILE A 1 286 ? -2.637 7.855 6.445 1 98.44 286 ILE A CA 1
ATOM 2305 C C . ILE A 1 286 ? -3.766 8.117 5.453 1 98.44 286 ILE A C 1
ATOM 2307 O O . ILE A 1 286 ? -3.91 7.391 4.465 1 98.44 286 ILE A O 1
ATOM 2311 N N . SER A 1 287 ? -4.586 9.039 5.785 1 98.38 287 SER A N 1
ATOM 2312 C CA . SER A 1 287 ? -5.781 9.234 4.973 1 98.38 287 SER A CA 1
ATOM 2313 C C . SER A 1 287 ? -6.012 10.711 4.676 1 98.38 287 SER A C 1
ATOM 2315 O O . SER A 1 287 ? -5.66 11.57 5.484 1 98.38 287 SER A O 1
ATOM 2317 N N . GLY A 1 288 ? -6.477 11.031 3.6 1 97.75 288 GLY A N 1
ATOM 2318 C CA . GLY A 1 288 ? -6.816 12.336 3.055 1 97.75 288 GLY A CA 1
ATOM 2319 C C . GLY A 1 288 ? -7.348 12.266 1.635 1 97.75 288 GLY A C 1
ATOM 2320 O O . GLY A 1 288 ? -7.789 11.211 1.182 1 97.75 288 GLY A O 1
ATOM 2321 N N . TYR A 1 289 ? -7.477 13.391 1.034 1 96.75 289 TYR A N 1
ATOM 2322 C CA . TYR A 1 289 ? -7.777 13.367 -0.394 1 96.75 289 TYR A CA 1
ATOM 2323 C C . TYR A 1 289 ? -6.586 12.852 -1.191 1 96.75 289 TYR A C 1
ATOM 2325 O O . TYR A 1 289 ? -5.504 13.453 -1.159 1 96.75 289 TYR A O 1
ATOM 2333 N N . VAL A 1 290 ? -6.785 11.758 -1.918 1 96.56 290 VAL A N 1
ATOM 2334 C CA . VAL A 1 290 ? -5.66 11.117 -2.58 1 96.56 290 VAL A CA 1
ATOM 2335 C C . VAL A 1 290 ? -5.66 11.469 -4.066 1 96.56 290 VAL A C 1
ATOM 2337 O O . VAL A 1 290 ? -6.68 11.328 -4.742 1 96.56 290 VAL A O 1
ATOM 2340 N N . TRP A 1 291 ? -4.551 12 -4.52 1 93.5 291 TRP A N 1
ATOM 2341 C CA . TRP A 1 291 ? -4.273 12.164 -5.941 1 93.5 291 TRP A CA 1
ATOM 2342 C C . TRP A 1 291 ? -3.586 10.93 -6.512 1 93.5 291 TRP A C 1
ATOM 2344 O O . TRP A 1 291 ? -2.508 10.547 -6.051 1 93.5 291 TRP A O 1
ATOM 2354 N N . SER A 1 292 ? -4.48 10.43 -7.523 1 88.38 292 SER A N 1
ATOM 2355 C CA . SER A 1 292 ? -3.928 9.25 -8.172 1 88.38 292 SER A CA 1
ATOM 2356 C C . SER A 1 292 ? -3.51 9.547 -9.609 1 88.38 292 SER A C 1
ATOM 2358 O O . SER A 1 292 ? -4.133 10.367 -10.281 1 88.38 292 SER A O 1
ATOM 2360 N N . ASN A 1 293 ? -2.32 9.367 -10.102 1 84.31 293 ASN A N 1
ATOM 2361 C CA . ASN A 1 293 ? -1.848 9.477 -11.477 1 84.31 293 ASN A CA 1
ATOM 2362 C C . ASN A 1 293 ? -1.416 10.898 -11.812 1 84.31 293 ASN A C 1
ATOM 2364 O O . ASN A 1 293 ? -1.598 11.359 -12.945 1 84.31 293 ASN A O 1
ATOM 2368 N N . ALA A 1 294 ? -1.149 11.633 -10.773 1 89.5 294 ALA A N 1
ATOM 2369 C CA . ALA A 1 294 ? -0.643 12.984 -11.008 1 89.5 294 ALA A CA 1
ATOM 2370 C C . ALA A 1 294 ? 0.685 12.945 -11.766 1 89.5 294 ALA A C 1
ATOM 2372 O O . ALA A 1 294 ? 1.478 12.016 -11.594 1 89.5 294 ALA A O 1
ATOM 2373 N N . ILE A 1 295 ? 0.897 13.969 -12.594 1 91.44 295 ILE A N 1
ATOM 2374 C CA . ILE A 1 295 ? 2.104 14.047 -13.406 1 91.44 295 ILE A CA 1
ATOM 2375 C C . ILE A 1 295 ? 2.842 15.352 -13.117 1 91.44 295 ILE A C 1
ATOM 2377 O O . ILE A 1 295 ? 2.213 16.391 -12.914 1 91.44 295 ILE A O 1
ATOM 2381 N N . PRO A 1 296 ? 4.148 15.273 -13.086 1 92.44 296 PRO A N 1
ATOM 2382 C CA . PRO A 1 296 ? 4.898 16.516 -12.945 1 92.44 296 PRO A CA 1
ATOM 2383 C C . PRO A 1 296 ? 4.68 17.484 -14.117 1 92.44 296 PRO A C 1
ATOM 2385 O O . PRO A 1 296 ? 4.57 17.031 -15.258 1 92.44 296 PRO A O 1
ATOM 2388 N N . VAL A 1 297 ? 4.539 18.703 -13.805 1 87.88 297 VAL A N 1
ATOM 2389 C CA . VAL A 1 297 ? 4.438 19.734 -14.844 1 87.88 297 VAL A CA 1
ATOM 2390 C C . VAL A 1 297 ? 5.809 19.953 -15.477 1 87.88 297 VAL A C 1
ATOM 2392 O O . VAL A 1 297 ? 6.754 20.359 -14.797 1 87.88 297 VAL A O 1
ATOM 2395 N N . ARG A 1 298 ? 5.887 19.703 -16.719 1 87 298 ARG A N 1
ATOM 2396 C CA . ARG A 1 298 ? 7.145 19.828 -17.453 1 87 298 ARG A CA 1
ATOM 2397 C C . ARG A 1 298 ? 7.148 21.062 -18.328 1 87 298 ARG A C 1
ATOM 2399 O O . ARG A 1 298 ? 6.105 21.688 -18.531 1 87 298 ARG A O 1
ATOM 2406 N N . ALA A 1 299 ? 8.469 21.547 -18.719 1 66.25 299 ALA A N 1
ATOM 2407 C CA . ALA A 1 299 ? 8.648 22.766 -19.5 1 66.25 299 ALA A CA 1
ATOM 2408 C C . ALA A 1 299 ? 7.703 22.797 -20.703 1 66.25 299 ALA A C 1
ATOM 2410 O O . ALA A 1 299 ? 7.602 21.812 -21.438 1 66.25 299 ALA A O 1
ATOM 2411 N N . ASN A 1 300 ? 6.531 23.094 -20.5 1 56.81 300 ASN A N 1
ATOM 2412 C CA . ASN A 1 300 ? 5.875 23.609 -21.688 1 56.81 300 ASN A CA 1
ATOM 2413 C C . ASN A 1 300 ? 5.934 25.141 -21.75 1 56.81 300 ASN A C 1
ATOM 2415 O O . ASN A 1 300 ? 6.117 25.797 -20.719 1 56.81 300 ASN A O 1
ATOM 2419 N N . ARG A 1 301 ? 6.211 25.703 -22.859 1 50.34 301 ARG A N 1
ATOM 2420 C CA . ARG A 1 301 ? 6.359 27.125 -23.172 1 50.34 301 ARG A CA 1
ATOM 2421 C C . ARG A 1 301 ? 5.633 27.984 -22.156 1 50.34 301 ARG A C 1
ATOM 2423 O O . ARG A 1 301 ? 6.125 29.062 -21.781 1 50.34 301 ARG A O 1
ATOM 2430 N N . SER A 1 302 ? 4.449 27.703 -21.891 1 47.56 302 SER A N 1
ATOM 2431 C CA . SER A 1 302 ? 3.605 28.688 -21.234 1 47.56 302 SER A CA 1
ATOM 2432 C C . SER A 1 302 ? 3.613 28.516 -19.719 1 47.56 302 SER A C 1
ATOM 2434 O O . SER A 1 302 ? 3.092 29.359 -18.984 1 47.56 302 SER A O 1
ATOM 2436 N N . PHE A 1 303 ? 4.168 27.391 -19.219 1 51.38 303 PHE A N 1
ATOM 2437 C CA . PHE A 1 303 ? 3.863 27.203 -17.812 1 51.38 303 PHE A CA 1
ATOM 2438 C C . PHE A 1 303 ? 5.121 27.328 -16.953 1 51.38 303 PHE A C 1
ATOM 2440 O O . PHE A 1 303 ? 5.738 26.328 -16.594 1 51.38 303 PHE A O 1
ATOM 2447 N N . ASP A 1 304 ? 5.91 28.266 -17.094 1 54.94 304 ASP A N 1
ATOM 2448 C CA . ASP A 1 304 ? 6.984 28.578 -16.156 1 54.94 304 ASP A CA 1
ATOM 2449 C C . ASP A 1 304 ? 6.438 28.75 -14.734 1 54.94 304 ASP A C 1
ATOM 2451 O O . ASP A 1 304 ? 7.004 29.5 -13.938 1 54.94 304 ASP A O 1
ATOM 2455 N N . GLY A 1 305 ? 5.383 28.062 -14.383 1 63.16 305 GLY A N 1
ATOM 2456 C CA . GLY A 1 305 ? 4.695 28.453 -13.164 1 63.16 305 GLY A CA 1
ATOM 2457 C C . GLY A 1 305 ? 5.156 27.672 -11.945 1 63.16 305 GLY A C 1
ATOM 2458 O O . GLY A 1 305 ? 6.117 26.906 -12.023 1 63.16 305 GLY A O 1
ATOM 2459 N N . LYS A 1 306 ? 4.848 27.984 -10.75 1 71.44 306 LYS A N 1
ATOM 2460 C CA . LYS A 1 306 ? 5.109 27.5 -9.398 1 71.44 306 LYS A CA 1
ATOM 2461 C C . LYS A 1 306 ? 5.145 25.984 -9.352 1 71.44 306 LYS A C 1
ATOM 2463 O O . LYS A 1 306 ? 5.852 25.391 -8.523 1 71.44 306 LYS A O 1
ATOM 2468 N N . TRP A 1 307 ? 4.719 25.312 -10.438 1 79.75 307 TRP A N 1
ATOM 2469 C CA . TRP A 1 307 ? 4.531 23.875 -10.352 1 79.75 307 TRP A CA 1
ATOM 2470 C C . TRP A 1 307 ? 5.492 23.141 -11.281 1 79.75 307 TRP A C 1
ATOM 2472 O O . TRP A 1 307 ? 5.461 21.906 -11.375 1 79.75 307 TRP A O 1
ATOM 2482 N N . PHE A 1 308 ? 6.379 23.938 -11.914 1 85.81 308 PHE A N 1
ATOM 2483 C CA . PHE A 1 308 ? 7.324 23.312 -12.828 1 85.81 308 PHE A CA 1
ATOM 2484 C C . PHE A 1 308 ? 8.289 22.406 -12.078 1 85.81 308 PHE A C 1
ATOM 2486 O O . PHE A 1 308 ? 8.82 22.781 -11.031 1 85.81 308 PHE A O 1
ATOM 2493 N N . VAL A 1 309 ? 8.508 21.172 -12.625 1 89.69 309 VAL A N 1
ATOM 2494 C CA . VAL A 1 309 ? 9.453 20.219 -12.062 1 89.69 309 VAL A CA 1
ATOM 2495 C C . VAL A 1 309 ? 10.312 19.625 -13.18 1 89.69 309 VAL A C 1
ATOM 2497 O O . VAL A 1 309 ? 9.797 18.969 -14.086 1 89.69 309 VAL A O 1
ATOM 2500 N N . SER A 1 310 ? 11.648 19.828 -13.109 1 89.69 310 SER A N 1
ATOM 2501 C CA . SER A 1 310 ? 12.562 19.297 -14.117 1 89.69 310 SER A CA 1
ATOM 2502 C C . SER A 1 310 ? 12.773 17.797 -13.953 1 89.69 310 SER A C 1
ATOM 2504 O O . SER A 1 310 ? 12.461 17.234 -12.898 1 89.69 310 SER A O 1
ATOM 2506 N N . LYS A 1 311 ? 13.336 17.172 -14.953 1 91.75 311 LYS A N 1
ATOM 2507 C CA . LYS A 1 311 ? 13.656 15.75 -14.891 1 91.75 311 LYS A CA 1
ATOM 2508 C C . LYS A 1 311 ? 14.766 15.484 -13.883 1 91.75 311 LYS A C 1
ATOM 2510 O O . LYS A 1 311 ? 14.867 14.375 -13.344 1 91.75 311 LYS A O 1
ATOM 2515 N N . SER A 1 312 ? 15.555 16.484 -13.688 1 91.81 312 SER A N 1
ATOM 2516 C CA . SER A 1 312 ? 16.609 16.359 -12.68 1 91.81 312 SER A CA 1
ATOM 2517 C C . SER A 1 312 ? 16.016 16.359 -11.273 1 91.81 312 SER A C 1
ATOM 2519 O O . SER A 1 312 ? 16.516 15.68 -10.383 1 91.81 312 SER A O 1
ATOM 2521 N N . GLU A 1 313 ? 14.984 17.141 -11.094 1 92.19 313 GLU A N 1
ATOM 2522 C CA . GLU A 1 313 ? 14.32 17.219 -9.797 1 92.19 313 GLU A CA 1
ATOM 2523 C C . GLU A 1 313 ? 13.484 15.969 -9.523 1 92.19 313 GLU A C 1
ATOM 2525 O O . GLU A 1 313 ? 13.508 15.43 -8.414 1 92.19 313 GLU A O 1
ATOM 2530 N N . PHE A 1 314 ? 12.867 15.586 -10.438 1 95.44 314 PHE A N 1
ATOM 2531 C CA . PHE A 1 314 ? 12.078 14.359 -10.352 1 95.44 314 PHE A CA 1
ATOM 2532 C C . PHE A 1 314 ? 12.039 13.648 -11.703 1 95.44 314 PHE A C 1
ATOM 2534 O O . PHE A 1 314 ? 11.273 14.023 -12.586 1 95.44 314 PHE A O 1
ATOM 2541 N N . PRO A 1 315 ? 12.609 12.547 -11.844 1 95.12 315 PRO A N 1
ATOM 2542 C CA . PRO A 1 315 ? 12.852 11.938 -13.156 1 95.12 315 PRO A CA 1
ATOM 2543 C C . PRO A 1 315 ? 11.641 11.18 -13.688 1 95.12 315 PRO A C 1
ATOM 2545 O O . PRO A 1 315 ? 11.438 11.102 -14.906 1 95.12 315 PRO A O 1
ATOM 2548 N N . ASP A 1 316 ? 10.805 10.641 -12.883 1 94.94 316 ASP A N 1
ATOM 2549 C CA . ASP A 1 316 ? 9.742 9.734 -13.32 1 94.94 316 ASP A CA 1
ATOM 2550 C C . ASP A 1 316 ? 8.594 10.508 -13.969 1 94.94 316 ASP A C 1
ATOM 2552 O O . ASP A 1 316 ? 8.477 11.719 -13.797 1 94.94 316 ASP A O 1
ATOM 2556 N N . ALA A 1 317 ? 7.77 9.789 -14.75 1 92 317 ALA A N 1
ATOM 2557 C CA . ALA A 1 317 ? 6.695 10.398 -15.531 1 92 317 ALA A CA 1
ATOM 2558 C C . ALA A 1 317 ? 5.473 10.68 -14.656 1 92 317 ALA A C 1
ATOM 2560 O O . ALA A 1 317 ? 4.664 11.555 -14.977 1 92 317 ALA A O 1
ATOM 2561 N N . HIS A 1 318 ? 5.34 9.906 -13.578 1 93.06 318 HIS A N 1
ATOM 2562 C CA . HIS A 1 318 ? 4.191 10.047 -12.688 1 93.06 318 HIS A CA 1
ATOM 2563 C C . HIS A 1 318 ? 4.621 10.07 -11.227 1 93.06 318 HIS A C 1
ATOM 2565 O O . HIS A 1 318 ? 5.562 9.367 -10.844 1 93.06 318 HIS A O 1
ATOM 2571 N N . TYR A 1 319 ? 3.938 10.914 -10.531 1 95.06 319 TYR A N 1
ATOM 2572 C CA . TYR A 1 319 ? 4.109 10.82 -9.086 1 95.06 319 TYR A CA 1
ATOM 2573 C C . TYR A 1 319 ? 3.438 9.578 -8.531 1 95.06 319 TYR A C 1
ATOM 2575 O O . TYR A 1 319 ? 2.436 9.109 -9.078 1 95.06 319 TYR A O 1
ATOM 2583 N N . PRO A 1 320 ? 4.027 8.984 -7.484 1 96 320 PRO A N 1
ATOM 2584 C CA . PRO A 1 320 ? 3.219 8.008 -6.75 1 96 320 PRO A CA 1
ATOM 2585 C C . PRO A 1 320 ? 1.978 8.625 -6.117 1 96 320 PRO A C 1
ATOM 2587 O O . PRO A 1 320 ? 1.911 9.852 -5.945 1 96 320 PRO A O 1
ATOM 2590 N N . PRO A 1 321 ? 0.949 7.77 -5.797 1 95.38 321 PRO A N 1
ATOM 2591 C CA . PRO A 1 321 ? -0.216 8.32 -5.098 1 95.38 321 PRO A CA 1
ATOM 2592 C C . PRO A 1 321 ? 0.156 9.031 -3.799 1 95.38 321 PRO A C 1
ATOM 2594 O O . PRO A 1 321 ? 1.031 8.562 -3.064 1 95.38 321 PRO A O 1
ATOM 2597 N N . TYR A 1 322 ? -0.449 10.156 -3.619 1 97.44 322 TYR A N 1
ATOM 2598 C CA . TYR A 1 322 ? -0.153 10.922 -2.414 1 97.44 322 TYR A CA 1
ATOM 2599 C C . TYR A 1 322 ? -1.41 11.586 -1.866 1 97.44 322 TYR A C 1
ATOM 2601 O O . TYR A 1 322 ? -2.385 11.773 -2.596 1 97.44 322 TYR A O 1
ATOM 2609 N N . VAL A 1 323 ? -1.435 11.859 -0.581 1 97.56 323 VAL A N 1
ATOM 2610 C CA . VAL A 1 323 ? -2.506 12.625 0.046 1 97.56 323 VAL A CA 1
ATOM 2611 C C . VAL A 1 323 ? -2.246 14.117 -0.13 1 97.56 323 VAL A C 1
ATOM 2613 O O . VAL A 1 323 ? -1.106 14.578 -0.016 1 97.56 323 VAL A O 1
ATOM 2616 N N . ALA A 1 324 ? -3.303 14.812 -0.419 1 96.62 324 ALA A N 1
ATOM 2617 C CA . ALA A 1 324 ? -3.164 16.266 -0.386 1 96.62 324 ALA A CA 1
ATOM 2618 C C . ALA A 1 324 ? -2.691 16.734 0.986 1 96.62 324 ALA A C 1
ATOM 2620 O O . ALA A 1 324 ? -3.242 16.328 2.012 1 96.62 324 ALA A O 1
ATOM 2621 N N . ALA A 1 325 ? -1.733 17.578 0.943 1 96.62 325 ALA A N 1
ATOM 2622 C CA . ALA A 1 325 ? -1.089 17.969 2.193 1 96.62 325 ALA A CA 1
ATOM 2623 C C . ALA A 1 325 ? -1.958 18.953 2.973 1 96.62 325 ALA A C 1
ATOM 2625 O O . ALA A 1 325 ? -1.704 19.219 4.152 1 96.62 325 ALA A O 1
ATOM 2626 N N . GLY A 1 326 ? -2.975 19.484 2.369 1 96.94 326 GLY A N 1
ATOM 2627 C CA . GLY A 1 326 ? -3.834 20.453 3.025 1 96.94 326 GLY A CA 1
ATOM 2628 C C . GLY A 1 326 ? -4.551 19.891 4.238 1 96.94 326 GLY A C 1
ATOM 2629 O O . GLY A 1 326 ? -4.832 20.625 5.191 1 96.94 326 GLY A O 1
ATOM 2630 N N . HIS A 1 327 ? -4.914 18.703 4.152 1 98.5 327 HIS A N 1
ATOM 2631 C CA . HIS A 1 327 ? -5.539 18.031 5.289 1 98.5 327 HIS A CA 1
ATOM 2632 C C . HIS A 1 327 ? -5.387 16.516 5.184 1 98.5 327 HIS A C 1
ATOM 2634 O O . HIS A 1 327 ? -5.797 15.914 4.191 1 98.5 327 HIS A O 1
ATOM 2640 N N . PHE A 1 328 ? -4.785 15.906 6.195 1 98.62 328 PHE A N 1
ATOM 2641 C CA . PHE A 1 328 ? -4.707 14.453 6.242 1 98.62 328 PHE A CA 1
ATOM 2642 C C . PHE A 1 328 ? -4.566 13.961 7.68 1 98.62 328 PHE A C 1
ATOM 2644 O O . PHE A 1 328 ? -4.234 14.742 8.578 1 98.62 328 PHE A O 1
ATOM 2651 N N . PHE A 1 329 ? -4.902 12.703 7.891 1 98.69 329 PHE A N 1
ATOM 2652 C CA . PHE A 1 329 ? -4.785 12.008 9.164 1 98.69 329 PHE A CA 1
ATOM 2653 C C . PHE A 1 329 ? -3.68 10.961 9.117 1 98.69 329 PHE A C 1
ATOM 2655 O O . PHE A 1 329 ? -3.391 10.406 8.047 1 98.69 329 PHE A O 1
ATOM 2662 N N . LEU A 1 330 ? -3.078 10.695 10.211 1 98.19 330 LEU A N 1
ATOM 2663 C CA . LEU A 1 330 ? -2.195 9.539 10.289 1 98.19 330 LEU A CA 1
ATOM 2664 C C . LEU A 1 330 ? -2.107 9.023 11.727 1 98.19 330 LEU A C 1
ATOM 2666 O O . LEU A 1 330 ? -2.426 9.75 12.672 1 98.19 330 LEU A O 1
ATOM 2670 N N . SER A 1 331 ? -1.84 7.801 11.875 1 98.06 331 SER A N 1
ATOM 2671 C CA . SER A 1 331 ? -1.567 7.211 13.18 1 98.06 331 SER A CA 1
ATOM 2672 C C . SER A 1 331 ? -0.183 7.605 13.688 1 98.06 331 SER A C 1
ATOM 2674 O O . SER A 1 331 ? 0.673 8.023 12.906 1 98.06 331 SER A O 1
ATOM 2676 N N . GLN A 1 332 ? 0.012 7.457 14.961 1 97.19 332 GLN A N 1
ATOM 2677 C CA . GLN A 1 332 ? 1.326 7.691 15.547 1 97.19 332 GLN A CA 1
ATOM 2678 C C . GLN A 1 332 ? 2.371 6.754 14.953 1 97.19 332 GLN A C 1
ATOM 2680 O O . GLN A 1 332 ? 3.508 7.16 14.703 1 97.19 332 GLN A O 1
ATOM 2685 N N . LYS A 1 333 ? 1.973 5.535 14.711 1 96.88 333 LYS A N 1
ATOM 2686 C CA . LYS A 1 333 ? 2.865 4.559 14.094 1 96.88 333 LYS A CA 1
ATOM 2687 C C . LYS A 1 333 ? 3.33 5.031 12.719 1 96.88 333 LYS A C 1
ATOM 2689 O O . LYS A 1 333 ? 4.523 5.008 12.422 1 96.88 333 LYS A O 1
ATOM 2694 N N . MET A 1 334 ? 2.416 5.469 11.93 1 98.25 334 MET A N 1
ATOM 2695 C CA . MET A 1 334 ? 2.736 5.957 10.594 1 98.25 334 MET A CA 1
ATOM 2696 C C . MET A 1 334 ? 3.602 7.211 10.664 1 98.25 334 MET A C 1
ATOM 2698 O O . MET A 1 334 ? 4.512 7.391 9.852 1 98.25 334 MET A O 1
ATOM 2702 N N . ALA A 1 335 ? 3.346 8.039 11.625 1 98.56 335 ALA A N 1
ATOM 2703 C CA . ALA A 1 335 ? 4.148 9.242 11.797 1 98.56 335 ALA A CA 1
ATOM 2704 C C . ALA A 1 335 ? 5.613 8.898 12.039 1 98.56 335 ALA A C 1
ATOM 2706 O O . ALA A 1 335 ? 6.508 9.523 11.461 1 98.56 335 ALA A O 1
ATOM 2707 N N . ARG A 1 336 ? 5.828 7.957 12.82 1 98.31 336 ARG A N 1
ATOM 2708 C CA . ARG A 1 336 ? 7.191 7.531 13.117 1 98.31 336 ARG A CA 1
ATOM 2709 C C . ARG A 1 336 ? 7.883 7.004 11.859 1 98.31 336 ARG A C 1
ATOM 2711 O O . ARG A 1 336 ? 9.039 7.344 11.586 1 98.31 336 ARG A O 1
ATOM 2718 N N . GLU A 1 337 ? 7.184 6.191 11.117 1 98.38 337 GLU A N 1
ATOM 2719 C CA . GLU A 1 337 ? 7.758 5.648 9.891 1 98.38 337 GLU A CA 1
ATOM 2720 C C . GLU A 1 337 ? 8.086 6.762 8.898 1 98.38 337 GLU A C 1
ATOM 2722 O O . GLU A 1 337 ? 9.18 6.781 8.328 1 98.38 337 GLU A O 1
ATOM 2727 N N . LEU A 1 338 ? 7.156 7.645 8.781 1 98.69 338 LEU A N 1
ATOM 2728 C CA . LEU A 1 338 ? 7.328 8.727 7.816 1 98.69 338 LEU A CA 1
ATOM 2729 C C . LEU A 1 338 ? 8.5 9.617 8.211 1 98.69 338 LEU A C 1
ATOM 2731 O O . LEU A 1 338 ? 9.281 10.039 7.352 1 98.69 338 LEU A O 1
ATOM 2735 N N . TYR A 1 339 ? 8.586 9.898 9.484 1 98.38 339 TYR A N 1
ATOM 2736 C CA . TYR A 1 339 ? 9.641 10.789 9.945 1 98.38 339 TYR A CA 1
ATOM 2737 C C . TYR A 1 339 ? 11.016 10.188 9.68 1 98.38 339 TYR A C 1
ATOM 2739 O O . TYR A 1 339 ? 11.898 10.852 9.117 1 98.38 339 TYR A O 1
ATOM 2747 N N . VAL A 1 340 ? 11.211 8.93 9.992 1 98.44 340 VAL A N 1
ATOM 2748 C CA . VAL A 1 340 ? 12.484 8.258 9.75 1 98.44 340 VAL A CA 1
ATOM 2749 C C . VAL A 1 340 ? 12.781 8.227 8.258 1 98.44 340 VAL A C 1
ATOM 2751 O O . VAL A 1 340 ? 13.867 8.625 7.824 1 98.44 340 VAL A O 1
ATOM 2754 N N . ALA A 1 341 ? 11.828 7.809 7.477 1 98.69 341 ALA A N 1
ATOM 2755 C CA . ALA A 1 341 ? 12.023 7.68 6.035 1 98.69 341 ALA A CA 1
ATOM 2756 C C . ALA A 1 341 ? 12.359 9.031 5.402 1 98.69 341 ALA A C 1
ATOM 2758 O O . ALA A 1 341 ? 13.156 9.102 4.465 1 98.69 341 ALA A O 1
ATOM 2759 N N . SER A 1 342 ? 11.727 10.086 5.91 1 98.44 342 SER A N 1
ATOM 2760 C CA . SER A 1 342 ? 11.938 11.414 5.348 1 98.44 342 SER A CA 1
ATOM 2761 C C . SER A 1 342 ? 13.398 11.844 5.488 1 98.44 342 SER A C 1
ATOM 2763 O O . SER A 1 342 ? 13.93 12.555 4.633 1 98.44 342 SER A O 1
ATOM 2765 N N . GLN A 1 343 ? 14.047 11.383 6.504 1 98.12 343 GLN A N 1
ATOM 2766 C CA . GLN A 1 343 ? 15.438 11.758 6.762 1 98.12 343 GLN A CA 1
ATOM 2767 C C . GLN A 1 343 ? 16.375 11.125 5.738 1 98.12 343 GLN A C 1
ATOM 2769 O O . GLN A 1 343 ? 17.469 11.633 5.5 1 98.12 343 GLN A O 1
ATOM 2774 N N . TYR A 1 344 ? 15.938 10.039 5.141 1 98.44 344 TYR A N 1
ATOM 2775 C CA . TYR A 1 344 ? 16.781 9.305 4.207 1 98.44 344 TYR A CA 1
ATOM 2776 C C . TYR A 1 344 ? 16.281 9.469 2.775 1 98.44 344 TYR A C 1
ATOM 2778 O O . TYR A 1 344 ? 16.609 8.672 1.898 1 98.44 344 TYR A O 1
ATOM 2786 N N . THR A 1 345 ? 15.43 10.414 2.561 1 98.38 345 THR A N 1
ATOM 2787 C CA . THR A 1 345 ? 14.898 10.727 1.239 1 98.38 345 THR A CA 1
ATOM 2788 C C . THR A 1 345 ? 15.289 12.141 0.823 1 98.38 345 THR A C 1
ATOM 2790 O O . THR A 1 345 ? 15.211 13.078 1.624 1 98.38 345 THR A O 1
ATOM 2793 N N . ARG A 1 346 ? 15.695 12.258 -0.402 1 97.69 346 ARG A N 1
ATOM 2794 C CA . ARG A 1 346 ? 16.047 13.57 -0.934 1 97.69 346 ARG A CA 1
ATOM 2795 C C . ARG A 1 346 ? 14.875 14.547 -0.789 1 97.69 346 ARG A C 1
ATOM 2797 O O . ARG A 1 346 ? 13.719 14.18 -1.006 1 97.69 346 ARG A O 1
ATOM 2804 N N . TYR A 1 347 ? 15.227 15.789 -0.483 1 95.31 347 TYR A N 1
ATOM 2805 C CA . TYR A 1 347 ? 14.227 16.844 -0.301 1 95.31 347 TYR A CA 1
ATOM 2806 C C . TYR A 1 347 ? 13.492 17.125 -1.604 1 95.31 347 TYR A C 1
ATOM 2808 O O . TYR A 1 347 ? 14.102 17.141 -2.676 1 95.31 347 TYR A O 1
ATOM 2816 N N . LEU A 1 348 ? 12.227 17.312 -1.55 1 95.5 348 LEU A N 1
ATOM 2817 C CA . LEU A 1 348 ? 11.375 17.828 -2.621 1 95.5 348 LEU A CA 1
ATOM 2818 C C . LEU A 1 348 ? 10.43 18.891 -2.102 1 95.5 348 LEU A C 1
ATOM 2820 O O . LEU A 1 348 ? 9.789 18.719 -1.063 1 95.5 348 LEU A O 1
ATOM 2824 N N . ARG A 1 349 ? 10.25 19.953 -2.783 1 92.5 349 ARG A N 1
ATOM 2825 C CA . ARG A 1 349 ? 9.578 21.141 -2.279 1 9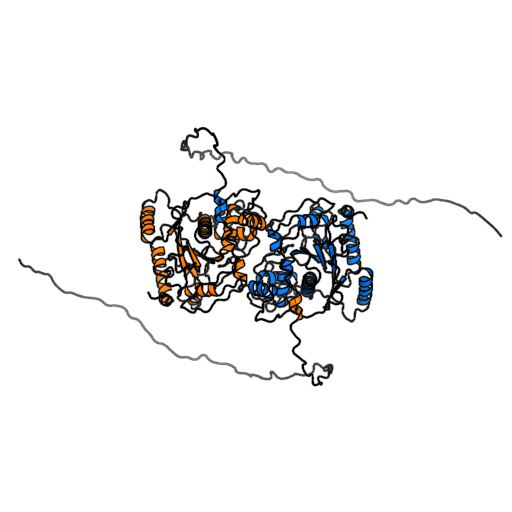2.5 349 ARG A CA 1
ATOM 2826 C C . ARG A 1 349 ? 8.07 20.938 -2.223 1 92.5 349 ARG A C 1
ATOM 2828 O O . ARG A 1 349 ? 7.363 21.688 -1.542 1 92.5 349 ARG A O 1
ATOM 2835 N N . PHE A 1 350 ? 7.516 20.047 -3.008 1 94.06 350 PHE A N 1
ATOM 2836 C CA . PHE A 1 350 ? 6.09 19.734 -2.924 1 94.06 350 PHE A CA 1
ATOM 2837 C C . PHE A 1 350 ? 5.816 18.719 -1.826 1 94.06 350 PHE A C 1
ATOM 2839 O O . PHE A 1 350 ? 6.027 17.516 -2.021 1 94.06 350 PHE A O 1
ATOM 2846 N N . ASP A 1 351 ? 5.297 19.219 -0.724 1 96.12 351 ASP A N 1
ATOM 2847 C CA . ASP A 1 351 ? 5.211 18.438 0.499 1 96.12 351 ASP A CA 1
ATOM 2848 C C . ASP A 1 351 ? 4.312 17.219 0.3 1 96.12 351 ASP A C 1
ATOM 2850 O O . ASP A 1 351 ? 4.602 16.125 0.813 1 96.12 351 ASP A O 1
ATOM 2854 N N . ASP A 1 352 ? 3.154 17.406 -0.435 1 96.62 352 ASP A N 1
ATOM 2855 C CA . ASP A 1 352 ? 2.246 16.281 -0.643 1 96.62 352 ASP A CA 1
ATOM 2856 C C . ASP A 1 352 ? 2.891 15.211 -1.518 1 96.62 352 ASP A C 1
ATOM 2858 O O . ASP A 1 352 ? 2.818 14.016 -1.205 1 96.62 352 ASP A O 1
ATOM 2862 N N . VAL A 1 353 ? 3.605 15.648 -2.602 1 96.88 353 VAL A N 1
ATOM 2863 C CA . VAL A 1 353 ? 4.312 14.719 -3.473 1 96.88 353 VAL A CA 1
ATOM 2864 C C . VAL A 1 353 ? 5.426 14.023 -2.689 1 96.88 353 VAL A C 1
ATOM 2866 O O . VAL A 1 353 ? 5.633 12.812 -2.832 1 96.88 353 VAL A O 1
ATOM 2869 N N . PHE A 1 354 ? 6.141 14.82 -1.867 1 98.12 354 PHE A N 1
ATOM 2870 C CA . PHE A 1 354 ? 7.195 14.273 -1.022 1 98.12 354 PHE A CA 1
ATOM 2871 C C . PHE A 1 354 ? 6.656 13.148 -0.143 1 98.12 354 PHE A C 1
ATOM 2873 O O . PHE A 1 354 ? 7.277 12.094 -0.029 1 98.12 354 PHE A O 1
ATOM 2880 N N . LEU A 1 355 ? 5.512 13.32 0.436 1 98.56 355 LEU A N 1
ATOM 2881 C CA . LEU A 1 355 ? 4.871 12.281 1.235 1 98.56 355 LEU A CA 1
ATOM 2882 C C . LEU A 1 355 ? 4.566 11.055 0.387 1 98.56 355 LEU A C 1
ATOM 2884 O O . LEU A 1 355 ? 4.75 9.922 0.84 1 98.56 355 LEU A O 1
ATOM 2888 N N . GLY A 1 356 ? 4.078 11.297 -0.809 1 98.44 356 GLY A N 1
ATOM 2889 C CA . GLY A 1 356 ? 3.805 10.188 -1.714 1 98.44 356 GLY A CA 1
ATOM 2890 C C . GLY A 1 356 ? 5.035 9.352 -2.025 1 98.44 356 GLY A C 1
ATOM 2891 O O . GLY A 1 356 ? 4.961 8.125 -2.059 1 98.44 356 GLY A O 1
ATOM 2892 N N . ILE A 1 357 ? 6.141 10.023 -2.256 1 98.44 357 ILE A N 1
ATOM 2893 C CA . ILE A 1 357 ? 7.41 9.359 -2.553 1 98.44 357 ILE A CA 1
ATOM 2894 C C . ILE A 1 357 ? 7.824 8.484 -1.372 1 98.44 357 ILE A C 1
ATOM 2896 O O . ILE A 1 357 ? 8.195 7.328 -1.552 1 98.44 357 ILE A O 1
ATOM 2900 N N . ILE A 1 358 ? 7.727 9.023 -0.22 1 98.62 358 ILE A N 1
ATOM 2901 C CA . ILE A 1 358 ? 8.109 8.297 0.987 1 98.62 358 ILE A CA 1
ATOM 2902 C C . ILE A 1 358 ? 7.207 7.082 1.171 1 98.62 358 ILE A C 1
ATOM 2904 O O . ILE A 1 358 ? 7.684 5.996 1.508 1 98.62 358 ILE A O 1
ATOM 2908 N N . LEU A 1 359 ? 5.906 7.277 0.949 1 98.5 359 LEU A N 1
ATOM 2909 C CA . LEU A 1 359 ? 4.98 6.156 1.063 1 98.5 359 LEU A CA 1
ATOM 2910 C C . LEU A 1 359 ? 5.344 5.047 0.084 1 98.5 359 LEU A C 1
ATOM 2912 O O . LEU A 1 359 ? 5.344 3.867 0.448 1 98.5 359 LEU A O 1
ATOM 2916 N N . LYS A 1 360 ? 5.641 5.426 -1.111 1 97.75 360 LYS A N 1
ATOM 2917 C CA . LYS A 1 360 ? 6.055 4.445 -2.113 1 97.75 360 LYS A CA 1
ATOM 2918 C C . LYS A 1 360 ? 7.297 3.684 -1.656 1 97.75 360 LYS A C 1
ATOM 2920 O O . LYS A 1 360 ? 7.359 2.459 -1.779 1 97.75 360 LYS A O 1
ATOM 2925 N N . LYS A 1 361 ? 8.234 4.387 -1.109 1 98.25 361 LYS A N 1
ATOM 2926 C CA . LYS A 1 361 ? 9.477 3.768 -0.635 1 98.25 361 LYS A CA 1
ATOM 2927 C C . LYS A 1 361 ? 9.203 2.812 0.523 1 98.25 361 LYS A C 1
ATOM 2929 O O . LYS A 1 361 ? 9.883 1.798 0.671 1 98.25 361 LYS A O 1
ATOM 2934 N N . LEU A 1 362 ? 8.211 3.121 1.258 1 98.19 362 LEU A N 1
ATOM 2935 C CA . LEU A 1 362 ? 7.859 2.312 2.42 1 98.19 362 LEU A CA 1
ATOM 2936 C C . LEU A 1 362 ? 6.941 1.16 2.023 1 98.19 362 LEU A C 1
ATOM 2938 O O . LEU A 1 362 ? 6.551 0.352 2.869 1 98.19 362 LEU A O 1
ATOM 2942 N N . VAL A 1 363 ? 6.594 1.056 0.781 1 97.25 363 VAL A N 1
ATOM 2943 C CA . VAL A 1 363 ? 5.641 0.074 0.278 1 97.25 363 VAL A CA 1
ATOM 2944 C C . VAL A 1 363 ? 4.309 0.222 1.015 1 97.25 363 VAL A C 1
ATOM 2946 O O . VAL A 1 363 ? 3.756 -0.762 1.511 1 97.25 363 VAL A O 1
ATOM 2949 N N . ARG A 1 364 ? 3.865 1.489 1.127 1 96.94 364 ARG A N 1
ATOM 2950 C CA . ARG A 1 364 ? 2.584 1.863 1.718 1 96.94 364 ARG A CA 1
ATOM 2951 C C . ARG A 1 364 ? 1.74 2.664 0.732 1 96.94 364 ARG A C 1
ATOM 2953 O O . ARG A 1 364 ? 2.248 3.141 -0.285 1 96.94 364 ARG A O 1
ATOM 2960 N N . VAL A 1 365 ? 0.464 2.707 1.025 1 96 365 VAL A N 1
ATOM 2961 C CA . VAL A 1 365 ? -0.444 3.449 0.157 1 96 365 VAL A CA 1
ATOM 2962 C C . VAL A 1 365 ? -1.397 4.289 1.004 1 96 365 VAL A C 1
ATOM 2964 O O . VAL A 1 365 ? -1.81 3.869 2.088 1 96 365 VAL A O 1
ATOM 2967 N N . PRO A 1 366 ? -1.712 5.465 0.537 1 97.5 366 PRO A N 1
ATOM 2968 C CA . PRO A 1 366 ? -2.654 6.305 1.282 1 97.5 366 PRO A CA 1
ATOM 2969 C C . PRO A 1 366 ? -4.105 5.875 1.088 1 97.5 366 PRO A C 1
ATOM 2971 O O . PRO A 1 366 ? -4.43 5.199 0.106 1 97.5 366 PRO A O 1
ATOM 2974 N N . ILE A 1 367 ? -4.938 6.277 2.051 1 97.56 367 ILE A N 1
ATOM 2975 C CA . ILE A 1 367 ? -6.363 5.98 2.035 1 97.56 367 ILE A CA 1
ATOM 2976 C C . ILE A 1 367 ? -7.145 7.23 1.625 1 97.56 367 ILE A C 1
ATOM 2978 O O . ILE A 1 367 ? -6.996 8.289 2.238 1 97.56 367 ILE A O 1
ATOM 2982 N N . HIS A 1 368 ? -7.984 7.102 0.595 1 95.94 368 HIS A N 1
ATOM 2983 C CA . HIS A 1 368 ? -8.766 8.242 0.128 1 95.94 368 HIS A CA 1
ATOM 2984 C C . HIS A 1 368 ? -9.961 8.5 1.044 1 95.94 368 HIS A C 1
ATOM 2986 O O . HIS A 1 368 ? -10.734 7.582 1.34 1 95.94 368 HIS A O 1
ATOM 2992 N N . LEU A 1 369 ? -10.047 9.664 1.447 1 95.94 369 LEU A N 1
ATOM 2993 C CA . LEU A 1 369 ? -11.172 10.125 2.26 1 95.94 369 LEU A CA 1
ATOM 2994 C C . LEU A 1 369 ? -11.977 11.188 1.516 1 95.94 369 LEU A C 1
ATOM 2996 O O . LEU A 1 369 ? -11.594 12.359 1.496 1 95.94 369 LEU A O 1
ATOM 3000 N N . LYS A 1 370 ? -13.102 10.82 1 1 91.94 370 LYS A N 1
ATOM 3001 C CA . LYS A 1 370 ? -13.875 11.648 0.077 1 91.94 370 LYS A CA 1
ATOM 3002 C C . LYS A 1 370 ? -14.484 12.852 0.793 1 91.94 370 LYS A C 1
ATOM 3004 O O . LYS A 1 370 ? -14.867 13.828 0.154 1 91.94 370 LYS A O 1
ATOM 3009 N N . GLN A 1 371 ? -14.602 12.797 2.088 1 94.56 371 GLN A N 1
ATOM 3010 C CA . GLN A 1 371 ? -15.227 13.859 2.861 1 94.56 371 GLN A CA 1
ATOM 3011 C C . GLN A 1 371 ? -14.289 15.055 3.018 1 94.56 371 GLN A C 1
ATOM 3013 O O . GLN A 1 371 ? -14.695 16.109 3.512 1 94.56 371 GLN A O 1
ATOM 3018 N N . ILE A 1 372 ? -13.047 14.859 2.645 1 96.19 372 ILE A N 1
ATOM 3019 C CA . ILE A 1 372 ? -12.109 15.977 2.609 1 96.19 372 ILE A CA 1
ATOM 3020 C C . ILE A 1 372 ? -12.094 16.594 1.215 1 96.19 372 ILE A C 1
ATOM 3022 O O . ILE A 1 372 ? -11.672 15.961 0.248 1 96.19 372 ILE A O 1
ATOM 3026 N N . HIS A 1 373 ? -12.523 17.797 1.157 1 94 373 HIS A N 1
ATOM 3027 C CA . HIS A 1 373 ? -12.617 18.516 -0.112 1 94 373 HIS A CA 1
ATOM 3028 C C . HIS A 1 373 ? -11.422 19.438 -0.317 1 94 373 HIS A C 1
ATOM 3030 O O . HIS A 1 373 ? -11.523 20.656 -0.108 1 94 373 HIS A O 1
ATOM 3036 N N . ALA A 1 374 ? -10.406 18.875 -0.852 1 88.25 374 ALA A N 1
ATOM 3037 C CA . ALA A 1 374 ? -9.148 19.578 -1.024 1 88.25 374 ALA A CA 1
ATOM 3038 C C . ALA A 1 374 ? -9.109 20.328 -2.359 1 88.25 374 ALA A C 1
ATOM 3040 O O . ALA A 1 374 ? -8.539 21.406 -2.459 1 88.25 374 ALA A O 1
ATOM 3041 N N . TYR A 1 375 ? -9.664 19.797 -3.348 1 78.25 375 TYR A N 1
ATOM 3042 C CA . TYR A 1 375 ? -9.609 20.359 -4.695 1 78.25 375 TYR A CA 1
ATOM 3043 C C . TYR A 1 375 ? -10.891 21.109 -5.023 1 78.25 375 TYR A C 1
ATOM 3045 O O . TYR A 1 375 ? -10.844 22.281 -5.422 1 78.25 375 TYR A O 1
ATOM 3053 N N . TRP A 1 376 ? -11.969 20.391 -4.797 1 75.38 376 TRP A N 1
ATOM 3054 C CA . TRP A 1 376 ? -13.266 21.031 -5.012 1 75.38 376 TRP A CA 1
ATOM 3055 C C . TRP A 1 376 ? -13.898 21.453 -3.689 1 75.38 376 TRP A C 1
ATOM 3057 O O . TRP A 1 376 ? -14.438 20.625 -2.961 1 75.38 376 TRP A O 1
ATOM 3067 N N . ALA A 1 377 ? -13.805 22.703 -3.498 1 80.56 377 ALA A N 1
ATOM 3068 C CA . ALA A 1 377 ? -14.359 23.219 -2.25 1 80.56 377 ALA A CA 1
ATOM 3069 C C . ALA A 1 377 ? -15.891 23.172 -2.266 1 80.56 377 ALA A C 1
ATOM 3071 O O . ALA A 1 377 ? -16.5 23.188 -3.332 1 80.56 377 ALA A O 1
ATOM 3072 N N . ILE A 1 378 ? -16.344 22.859 -1.133 1 79.31 378 ILE A N 1
ATOM 3073 C CA . ILE A 1 378 ? -17.797 22.906 -0.947 1 79.31 378 ILE A CA 1
ATOM 3074 C C . ILE A 1 378 ? -18.141 24.016 0.046 1 79.31 378 ILE A C 1
ATOM 3076 O O . ILE A 1 378 ? -17.438 24.203 1.046 1 79.31 378 ILE A O 1
ATOM 3080 N N . TYR A 1 379 ? -19.172 24.672 -0.451 1 79.38 379 TYR A N 1
ATOM 3081 C CA . TYR A 1 379 ? -19.578 25.812 0.374 1 79.38 379 TYR A CA 1
ATOM 3082 C C . TYR A 1 379 ? -20.922 25.547 1.032 1 79.38 379 TYR A C 1
ATOM 3084 O O . TYR A 1 379 ? -21.562 24.516 0.78 1 79.38 379 TYR A O 1
ATOM 3092 N N . GLN A 1 380 ? -21.328 26.438 1.868 1 75.94 380 GLN A N 1
ATOM 3093 C CA . GLN A 1 380 ? -22.469 26.297 2.779 1 75.94 380 GLN A CA 1
ATOM 3094 C C . GLN A 1 380 ? -23.766 26.109 2.008 1 75.94 380 GLN A C 1
ATOM 3096 O O . GLN A 1 380 ? -24.719 25.531 2.529 1 75.94 380 GLN A O 1
ATOM 3101 N N . ASN A 1 381 ? -23.719 26.469 0.851 1 75.94 381 ASN A N 1
ATOM 3102 C CA . ASN A 1 381 ? -24.969 26.391 0.089 1 75.94 381 ASN A CA 1
ATOM 3103 C C . ASN A 1 381 ? -25.188 25 -0.478 1 75.94 381 ASN A C 1
ATOM 3105 O O . ASN A 1 381 ? -26.281 24.688 -0.978 1 75.94 381 ASN A O 1
ATOM 3109 N N . SER A 1 382 ? -24.25 24.188 -0.228 1 78.44 382 SER A N 1
ATOM 3110 C CA . SER A 1 382 ? -24.375 22.812 -0.708 1 78.44 382 SER A CA 1
ATOM 3111 C C . SER A 1 382 ? -24.938 21.906 0.373 1 78.44 382 SER A C 1
ATOM 3113 O O . SER A 1 382 ? -24.594 22.047 1.55 1 78.44 382 SER A O 1
ATOM 3115 N N . THR A 1 383 ? -25.828 21.094 -0.031 1 80 383 THR A N 1
ATOM 3116 C CA . THR A 1 383 ? -26.375 20.094 0.89 1 80 383 THR A CA 1
ATOM 3117 C C . THR A 1 383 ? -25.266 19.156 1.377 1 80 383 THR A C 1
ATOM 3119 O O . THR A 1 383 ? -25.375 18.594 2.465 1 80 383 THR A O 1
ATOM 3122 N N . ALA A 1 384 ? -24.203 19.125 0.702 1 81.69 384 ALA A N 1
ATOM 3123 C CA . ALA A 1 384 ? -23.109 18.219 1.034 1 81.69 384 ALA A CA 1
ATOM 3124 C C . ALA A 1 384 ? -22.219 18.812 2.117 1 81.69 384 ALA A C 1
ATOM 3126 O O . ALA A 1 384 ? -21.359 18.125 2.666 1 81.69 384 ALA A O 1
ATOM 3127 N N . PHE A 1 385 ? -22.516 20 2.443 1 87.44 385 PHE A N 1
ATOM 3128 C CA . PHE A 1 385 ? -21.625 20.703 3.373 1 87.44 385 PHE A CA 1
ATOM 3129 C C . PHE A 1 385 ? -21.703 20.078 4.762 1 87.44 385 PHE A C 1
ATOM 3131 O O . PHE A 1 385 ? -20.719 20.078 5.504 1 87.44 385 PHE A O 1
ATOM 3138 N N . GLN A 1 386 ? -22.781 19.438 5.031 1 88.62 386 GLN A N 1
ATOM 3139 C CA . GLN A 1 386 ? -22.969 18.844 6.352 1 88.62 386 GLN A CA 1
ATOM 3140 C C . GLN A 1 386 ? -22.219 17.516 6.465 1 88.62 386 GLN A C 1
ATOM 3142 O O . GLN A 1 386 ? -22.016 17 7.566 1 88.62 386 GLN A O 1
ATOM 3147 N N . THR A 1 387 ? -21.766 17.031 5.332 1 91 387 THR A N 1
ATOM 3148 C CA . THR A 1 387 ? -21.125 15.719 5.344 1 91 387 THR A CA 1
ATOM 3149 C C . THR A 1 387 ? -19.609 15.852 5.27 1 91 387 THR A C 1
ATOM 3151 O O . THR A 1 387 ? -18.891 14.859 5.344 1 91 387 THR A O 1
ATOM 3154 N N . ILE A 1 388 ? -19.125 17.062 5.258 1 94.38 388 ILE A N 1
ATOM 3155 C CA . ILE A 1 388 ? -17.688 17.25 5.039 1 94.38 388 ILE A CA 1
ATOM 3156 C C . ILE A 1 388 ? -16.922 16.984 6.336 1 94.38 388 ILE A C 1
ATOM 3158 O O . ILE A 1 388 ? -17.453 17.203 7.43 1 94.38 388 ILE A O 1
ATOM 3162 N N . ILE A 1 389 ? -15.781 16.484 6.184 1 96.75 389 ILE A N 1
ATOM 3163 C CA . ILE A 1 389 ? -14.797 16.562 7.254 1 96.75 389 ILE A CA 1
ATOM 3164 C C . ILE A 1 389 ? -14.086 17.906 7.215 1 96.75 389 ILE A C 1
ATOM 3166 O O . ILE A 1 389 ? -13.938 18.562 8.25 1 96.75 389 ILE A O 1
ATOM 3170 N N . SER A 1 390 ? -13.773 18.297 6.008 1 97.25 390 SER A N 1
ATOM 3171 C CA . SER A 1 390 ? -13.172 19.609 5.824 1 97.25 390 SER A CA 1
ATOM 3172 C C . SER A 1 390 ? -13.305 20.078 4.375 1 97.25 390 SER A C 1
ATOM 3174 O O . SER A 1 390 ? -13.602 19.281 3.484 1 97.25 390 SER A O 1
ATOM 3176 N N . SER A 1 391 ? -13.141 21.375 4.211 1 96.38 391 SER A N 1
ATOM 3177 C CA . SER A 1 391 ? -13.148 21.953 2.871 1 96.38 391 SER A CA 1
ATOM 3178 C C . SER A 1 391 ? -12.109 23.062 2.744 1 96.38 391 SER A C 1
ATOM 3180 O O . SER A 1 391 ? -11.938 23.859 3.66 1 96.38 391 SER A O 1
ATOM 3182 N N . HIS A 1 392 ? -11.5 23.062 1.6 1 95.44 392 HIS A N 1
ATOM 3183 C CA . HIS A 1 392 ? -10.523 24.094 1.29 1 95.44 392 HIS A CA 1
ATOM 3184 C C . HIS A 1 392 ? -11.219 25.406 0.897 1 95.44 392 HIS A C 1
ATOM 3186 O O . HIS A 1 392 ? -12.445 25.484 0.901 1 95.44 392 HIS A O 1
ATOM 3192 N N . ARG A 1 393 ? -10.438 26.516 0.746 1 92.62 393 ARG A N 1
ATOM 3193 C CA . ARG A 1 393 ? -10.844 27.844 0.286 1 92.62 393 ARG A CA 1
ATOM 3194 C C . ARG A 1 393 ? -11.539 28.625 1.4 1 92.62 393 ARG A C 1
ATOM 3196 O O . ARG A 1 393 ? -12.523 29.312 1.156 1 92.62 393 ARG A O 1
ATOM 3203 N N . PHE A 1 394 ? -11.125 28.406 2.5 1 95.06 394 PHE A N 1
ATOM 3204 C CA . PHE A 1 394 ? -11.578 29.172 3.65 1 95.06 394 PHE A CA 1
ATOM 3205 C C . PHE A 1 394 ? -10.438 30 4.23 1 95.06 394 PHE A C 1
ATOM 3207 O O . PHE A 1 394 ? -10.25 30.047 5.445 1 95.06 394 PHE A O 1
ATOM 3214 N N . GLY A 1 395 ? -9.773 30.641 3.33 1 94.69 395 GLY A N 1
ATOM 3215 C CA . GLY A 1 395 ? -8.68 31.5 3.719 1 94.69 395 GLY A CA 1
ATOM 3216 C C . GLY A 1 395 ? -9.141 32.844 4.266 1 94.69 395 GLY A C 1
ATOM 3217 O O . GLY A 1 395 ? -8.336 33.625 4.754 1 94.69 395 GLY A O 1
ATOM 3218 N N . ASP A 1 396 ? -10.375 33.062 4.246 1 95.62 396 ASP A N 1
ATOM 3219 C CA . ASP A 1 396 ? -11 34.25 4.836 1 95.62 396 ASP A CA 1
ATOM 3220 C C . ASP A 1 396 ? -11.539 33.938 6.234 1 95.62 396 ASP A C 1
ATOM 3222 O O . ASP A 1 396 ? -12.445 33.125 6.395 1 95.62 396 ASP A O 1
ATOM 3226 N N . PRO A 1 397 ? -11.023 34.688 7.188 1 96.81 397 PRO A N 1
ATOM 3227 C CA . PRO A 1 397 ? -11.469 34.438 8.562 1 96.81 397 PRO A CA 1
ATOM 3228 C C . PRO A 1 397 ? -12.977 34.594 8.719 1 96.81 397 PRO A C 1
ATOM 3230 O O . PRO A 1 397 ? -13.586 33.844 9.508 1 96.81 397 PRO A O 1
ATOM 3233 N N . VAL A 1 398 ? -13.523 35.5 7.988 1 95.81 398 VAL A N 1
ATOM 3234 C CA . VAL A 1 398 ? -14.969 35.719 8.086 1 95.81 398 VAL A CA 1
ATOM 3235 C C . VAL A 1 398 ? -15.711 34.469 7.566 1 95.81 398 VAL A C 1
ATOM 3237 O O . VAL A 1 398 ? -16.703 34.062 8.156 1 95.81 398 VAL A O 1
ATOM 3240 N N . LEU A 1 399 ? -15.242 33.969 6.523 1 93.44 399 LEU A N 1
ATOM 3241 C CA . LEU A 1 399 ? -15.859 32.781 5.949 1 93.44 399 LEU A CA 1
ATOM 3242 C C . LEU A 1 399 ? -15.773 31.594 6.918 1 93.44 399 LEU A C 1
ATOM 3244 O O . LEU A 1 399 ? -16.688 30.766 6.977 1 93.44 399 LEU A O 1
ATOM 3248 N N . GLN A 1 400 ? -14.727 31.469 7.633 1 94.12 400 GLN A N 1
ATOM 3249 C CA . GLN A 1 400 ? -14.562 30.438 8.641 1 94.12 400 GLN A CA 1
ATOM 3250 C C . GLN A 1 400 ? -15.664 30.5 9.695 1 94.12 400 GLN A C 1
ATOM 3252 O O . GLN A 1 400 ? -16.281 29.484 10.016 1 94.12 400 GLN A O 1
ATOM 3257 N N . LEU A 1 401 ? -15.867 31.703 10.156 1 94.88 401 LEU A N 1
ATOM 3258 C CA . LEU A 1 401 ? -16.828 31.891 11.242 1 94.88 401 LEU A CA 1
ATOM 3259 C C . LEU A 1 401 ? -18.25 31.719 10.734 1 94.88 401 LEU A C 1
ATOM 3261 O O . LEU A 1 401 ? -19.125 31.219 11.453 1 94.88 401 LEU A O 1
ATOM 3265 N N . LYS A 1 402 ? -18.484 32.125 9.516 1 93.75 402 LYS A N 1
ATOM 3266 C CA . LYS A 1 402 ? -19.797 31.922 8.914 1 93.75 402 LYS A CA 1
ATOM 3267 C C . LYS A 1 402 ? -20.125 30.422 8.797 1 93.75 402 LYS A C 1
ATOM 3269 O O . LYS A 1 402 ? -21.25 30 9.078 1 93.75 402 LYS A O 1
ATOM 3274 N N . ALA A 1 403 ? -19.125 29.656 8.328 1 93.38 403 ALA A N 1
ATOM 3275 C CA . ALA A 1 403 ? -19.312 28.219 8.219 1 93.38 403 ALA A CA 1
ATOM 3276 C C . ALA A 1 403 ? -19.547 27.594 9.586 1 93.38 403 ALA A C 1
ATOM 3278 O O . ALA A 1 403 ? -20.406 26.703 9.734 1 93.38 403 ALA A O 1
ATOM 3279 N N . TRP A 1 404 ? -18.844 28.047 10.562 1 93.31 404 TRP A N 1
ATOM 3280 C CA . TRP A 1 404 ? -18.984 27.609 11.953 1 93.31 404 TRP A CA 1
ATOM 3281 C C . TRP A 1 404 ? -20.406 27.828 12.453 1 93.31 404 TRP A C 1
ATOM 3283 O O . TRP A 1 404 ? -21 26.938 13.039 1 93.31 404 TRP A O 1
ATOM 3293 N N . ASP A 1 405 ? -20.953 28.953 12.172 1 92.19 405 ASP A N 1
ATOM 3294 C CA . ASP A 1 405 ? -22.312 29.312 12.594 1 92.19 405 ASP A CA 1
ATOM 3295 C C . ASP A 1 405 ? -23.344 28.516 11.797 1 92.19 405 ASP A C 1
ATOM 3297 O O . ASP A 1 405 ? -24.344 28.062 12.359 1 92.19 405 ASP A O 1
ATOM 3301 N N . HIS A 1 406 ? -23.047 28.453 10.594 1 90.69 406 HIS A N 1
ATOM 3302 C CA . HIS A 1 406 ? -23.969 27.766 9.711 1 90.69 406 HIS A CA 1
ATOM 3303 C C . HIS A 1 406 ? -24.188 26.328 10.156 1 90.69 406 HIS A C 1
ATOM 3305 O O . HIS A 1 406 ? -25.312 25.812 10.109 1 90.69 406 HIS A O 1
ATOM 3311 N N . LEU A 1 407 ? -23.109 25.625 10.641 1 90.19 407 LEU A N 1
ATOM 3312 C CA . LEU A 1 407 ? -23.188 24.219 11.023 1 90.19 407 LEU A CA 1
ATOM 3313 C C . LEU A 1 407 ? -23.531 24.078 12.5 1 90.19 407 LEU A C 1
ATOM 3315 O O . LEU A 1 407 ? -23.562 22.969 13.031 1 90.19 407 LEU A O 1
ATOM 3319 N N . ASN A 1 408 ? -23.812 25.219 13.148 1 87.44 408 ASN A N 1
ATOM 3320 C CA . ASN A 1 408 ? -24.172 25.25 14.562 1 87.44 408 ASN A CA 1
ATOM 3321 C C . ASN A 1 408 ? -23.172 24.453 15.414 1 87.44 408 ASN A C 1
ATOM 3323 O O . ASN A 1 408 ? -23.578 23.609 16.219 1 87.44 408 ASN A O 1
ATOM 3327 N N . CYS A 1 409 ? -21.922 24.688 15.211 1 88.06 409 CYS A N 1
ATOM 3328 C CA . CYS A 1 409 ? -20.844 23.922 15.844 1 88.06 409 CYS A CA 1
ATOM 3329 C C . CYS A 1 409 ? -20.797 24.203 17.344 1 88.06 409 CYS A C 1
ATOM 3331 O O . CYS A 1 409 ? -20.281 23.375 18.109 1 88.06 409 CYS A O 1
ATOM 3333 N N . SER A 1 410 ? -21.344 25.266 17.766 1 88.31 410 SER A N 1
ATOM 3334 C CA . SER A 1 410 ? -21.328 25.625 19.188 1 88.31 410 SER A CA 1
ATOM 3335 C C . SER A 1 410 ? -22.062 24.578 20.016 1 88.31 410 SER A C 1
ATOM 3337 O O . SER A 1 410 ? -21.781 24.422 21.203 1 88.31 410 SER A O 1
ATOM 3339 N N . GLN A 1 411 ? -22.938 23.844 19.391 1 86.62 411 GLN A N 1
ATOM 3340 C CA . GLN A 1 411 ? -23.672 22.797 20.094 1 86.62 411 GLN A CA 1
ATOM 3341 C C . GLN A 1 411 ? -22.766 21.641 20.484 1 86.62 411 GLN A C 1
ATOM 3343 O O . GLN A 1 411 ? -23.109 20.828 21.344 1 86.62 411 GLN A O 1
ATOM 3348 N N . PHE A 1 412 ? -21.656 21.625 19.812 1 89.38 412 PHE A N 1
ATOM 3349 C CA . PHE A 1 412 ? -20.719 20.531 20.047 1 89.38 412 PHE A CA 1
ATOM 3350 C C . PHE A 1 412 ? -19.672 20.938 21.094 1 89.38 412 PHE A C 1
ATOM 3352 O O . PHE A 1 412 ? -18.719 20.188 21.344 1 89.38 412 PHE A O 1
ATOM 3359 N N . CYS A 1 413 ? -19.891 22.125 21.719 1 91.12 413 CYS A N 1
ATOM 3360 C CA . CYS A 1 413 ? -18.969 22.609 22.75 1 91.12 413 CYS A CA 1
ATOM 3361 C C . CYS A 1 413 ? -19.406 22.156 24.125 1 91.12 413 CYS A C 1
ATOM 3363 O O . CYS A 1 413 ? -20.594 22.062 24.422 1 91.12 413 CYS A O 1
ATOM 3365 N N . THR A 1 414 ? -18.406 21.766 24.891 1 86.56 414 THR A N 1
ATOM 3366 C CA . THR A 1 414 ? -18.688 21.422 26.266 1 86.56 414 THR A CA 1
ATOM 3367 C C . THR A 1 414 ? -18.953 22.672 27.094 1 86.56 414 THR A C 1
ATOM 3369 O O . THR A 1 414 ? -18.312 23.703 26.906 1 86.56 414 THR A O 1
ATOM 3372 N N . LYS A 1 415 ? -20.156 22.656 27.797 1 69.81 415 LYS A N 1
ATOM 3373 C CA . LYS A 1 415 ? -20.516 23.766 28.672 1 69.81 415 LYS A CA 1
ATOM 3374 C C . LYS A 1 415 ? -19.672 23.766 29.938 1 69.81 415 LYS A C 1
ATOM 3376 O O . LYS A 1 415 ? -19.297 22.703 30.453 1 69.81 415 LYS A O 1
ATOM 3381 N N . LEU A 1 416 ? -18.844 24.812 30.172 1 54.25 416 LEU A N 1
ATOM 3382 C CA . LEU A 1 416 ? -18.219 24.938 31.484 1 54.25 416 LEU A CA 1
ATOM 3383 C C . LEU A 1 416 ? -19.25 24.797 32.594 1 54.25 416 LEU A C 1
ATOM 3385 O O . LEU A 1 416 ? -20.406 25.203 32.438 1 54.25 416 LEU A O 1
ATOM 3389 N N . MET B 1 1 ? 17.609 -73.25 -48.062 1 15.69 1 MET B N 1
ATOM 3390 C CA . MET B 1 1 ? 18.281 -73.125 -49.344 1 15.69 1 MET B CA 1
ATOM 3391 C C . MET B 1 1 ? 18.312 -71.688 -49.812 1 15.69 1 MET B C 1
ATOM 3393 O O . MET B 1 1 ? 17.516 -70.875 -49.344 1 15.69 1 MET B O 1
ATOM 3397 N N . GLY B 1 2 ? 18.469 -71.312 -51.156 1 16.8 2 GLY B N 1
ATOM 3398 C CA . GLY B 1 2 ? 19.359 -70.688 -52.156 1 16.8 2 GLY B CA 1
ATOM 3399 C C . GLY B 1 2 ? 19 -69.25 -52.5 1 16.8 2 GLY B C 1
ATOM 3400 O O . GLY B 1 2 ? 19.844 -68.375 -52.438 1 16.8 2 GLY B O 1
ATOM 3401 N N . ARG B 1 3 ? 18.609 -68.75 -53.75 1 15.67 3 ARG B N 1
ATOM 3402 C CA . ARG B 1 3 ? 19.172 -68.312 -55 1 15.67 3 ARG B CA 1
ATOM 3403 C C . ARG B 1 3 ? 18.719 -66.875 -55.344 1 15.67 3 ARG B C 1
ATOM 3405 O O . ARG B 1 3 ? 19.531 -66 -55.625 1 15.67 3 ARG B O 1
ATOM 3412 N N . ILE B 1 4 ? 17.906 -66.562 -56.375 1 17.03 4 ILE B N 1
ATOM 3413 C CA . ILE B 1 4 ? 18.438 -65.938 -57.594 1 17.03 4 ILE B CA 1
ATOM 3414 C C . ILE B 1 4 ? 18.344 -64.438 -57.469 1 17.03 4 ILE B C 1
ATOM 3416 O O . ILE B 1 4 ? 17.5 -63.906 -56.719 1 17.03 4 ILE B O 1
ATOM 3420 N N . GLN B 1 5 ? 18.516 -63.375 -58.5 1 16.39 5 GLN B N 1
ATOM 3421 C CA . GLN B 1 5 ? 19.328 -62.781 -59.531 1 16.39 5 GLN B CA 1
ATOM 3422 C C . GLN B 1 5 ? 18.828 -61.375 -59.844 1 16.39 5 GLN B C 1
ATOM 3424 O O . GLN B 1 5 ? 19.625 -60.438 -59.906 1 16.39 5 GLN B O 1
ATOM 3429 N N . SER B 1 6 ? 18.078 -61.094 -60.875 1 15.31 6 SER B N 1
ATOM 3430 C CA . SER B 1 6 ? 18.578 -60.406 -62.062 1 15.31 6 SER B CA 1
ATOM 3431 C C . SER B 1 6 ? 18.469 -58.906 -61.938 1 15.31 6 SER B C 1
ATOM 3433 O O . SER B 1 6 ? 17.781 -58.406 -61.062 1 15.31 6 SER B O 1
ATOM 3435 N N . CYS B 1 7 ? 17.891 -57.969 -62.906 1 16.05 7 CYS B N 1
ATOM 3436 C CA . CYS B 1 7 ? 18.375 -57.562 -64.25 1 16.05 7 CYS B CA 1
ATOM 3437 C C . CYS B 1 7 ? 18.406 -56.031 -64.312 1 16.05 7 CYS B C 1
ATOM 3439 O O . CYS B 1 7 ? 19.422 -55.469 -64.75 1 16.05 7 CYS B O 1
ATOM 3441 N N . LEU B 1 8 ? 17.484 -55.219 -65.062 1 16.09 8 LEU B N 1
ATOM 3442 C CA . LEU B 1 8 ? 17.984 -54.531 -66.25 1 16.09 8 LEU B CA 1
ATOM 3443 C C . LEU B 1 8 ? 18.562 -53.156 -65.812 1 16.09 8 LEU B C 1
ATOM 3445 O O . LEU B 1 8 ? 18.203 -52.594 -64.812 1 16.09 8 LEU B O 1
ATOM 3449 N N . PRO B 1 9 ? 19.047 -52.125 -66.938 1 15.88 9 PRO B N 1
ATOM 3450 C CA . PRO B 1 9 ? 20.141 -51.5 -67.688 1 15.88 9 PRO B CA 1
ATOM 3451 C C . PRO B 1 9 ? 20.25 -50 -67.375 1 15.88 9 PRO B C 1
ATOM 3453 O O . PRO B 1 9 ? 19.359 -49.438 -66.75 1 15.88 9 PRO B O 1
ATOM 3456 N N . SER B 1 10 ? 20.453 -49.094 -68.562 1 15.7 10 SER B N 1
ATOM 3457 C CA . SER B 1 10 ? 21.375 -48.312 -69.375 1 15.7 10 SER B CA 1
ATOM 3458 C C . SER B 1 10 ? 21.203 -46.812 -69.125 1 15.7 10 SER B C 1
ATOM 3460 O O . SER B 1 10 ? 20.234 -46.406 -68.5 1 15.7 10 SER B O 1
ATOM 3462 N N . GLY B 1 11 ? 21.203 -45.75 -70.375 1 15.28 11 GLY B N 1
ATOM 3463 C CA . GLY B 1 11 ? 21.984 -44.844 -71.125 1 15.28 11 GLY B CA 1
ATOM 3464 C C . GLY B 1 11 ? 21.609 -43.406 -70.938 1 15.28 11 GLY B C 1
ATOM 3465 O O . GLY B 1 11 ? 22.453 -42.562 -70.688 1 15.28 11 GLY B O 1
ATOM 3466 N N . LEU B 1 12 ? 20.859 -42.75 -71.938 1 15.55 12 LEU B N 1
ATOM 3467 C CA . LEU B 1 12 ? 21.141 -41.812 -73 1 15.55 12 LEU B CA 1
ATOM 3468 C C . LEU B 1 12 ? 20.984 -40.375 -72.562 1 15.55 12 LEU B C 1
ATOM 3470 O O . LEU B 1 12 ? 20.234 -40.094 -71.625 1 15.55 12 LEU B 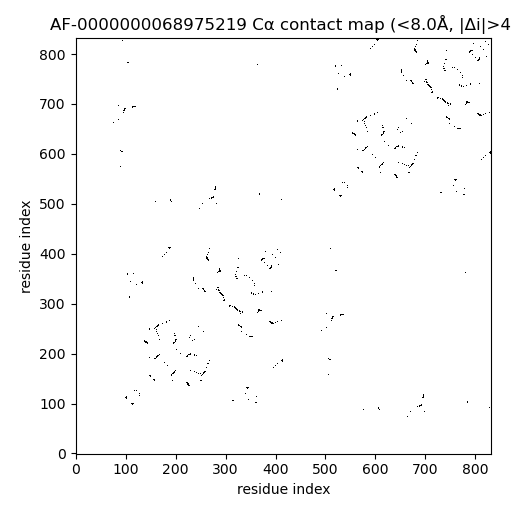O 1
ATOM 3474 N N . LEU B 1 13 ? 20.578 -39.25 -73.5 1 15.95 13 LEU B N 1
ATOM 3475 C CA . LEU B 1 13 ? 21.125 -38.312 -74.5 1 15.95 13 LEU B CA 1
ATOM 3476 C C . LEU B 1 13 ? 20.938 -36.875 -74 1 15.95 13 LEU B C 1
ATOM 3478 O O . LEU B 1 13 ? 20.125 -36.625 -73.125 1 15.95 13 LEU B O 1
ATOM 3482 N N . ALA B 1 14 ? 20.422 -35.781 -74.938 1 15.34 14 ALA B N 1
ATOM 3483 C CA . ALA B 1 14 ? 20.891 -34.75 -75.875 1 15.34 14 ALA B CA 1
ATOM 3484 C C . ALA B 1 14 ? 20.656 -33.344 -75.312 1 15.34 14 ALA B C 1
ATOM 3486 O O . ALA B 1 14 ? 21.578 -32.531 -75.312 1 15.34 14 ALA B O 1
ATOM 3487 N N . ARG B 1 15 ? 19.875 -32.281 -76.125 1 14.91 15 ARG B N 1
ATOM 3488 C CA . ARG B 1 15 ? 20.188 -31.188 -77.062 1 14.91 15 ARG B CA 1
ATOM 3489 C C . ARG B 1 15 ? 20.141 -29.844 -76.375 1 14.91 15 ARG B C 1
ATOM 3491 O O . ARG B 1 15 ? 19.562 -29.703 -75.312 1 14.91 15 ARG B O 1
ATOM 3498 N N . THR B 1 16 ? 19.453 -28.578 -77 1 15.85 16 THR B N 1
ATOM 3499 C CA . THR B 1 16 ? 19.891 -27.438 -77.812 1 15.85 16 THR B CA 1
ATOM 3500 C C . THR B 1 16 ? 20 -26.172 -76.938 1 15.85 16 THR B C 1
ATOM 3502 O O . THR B 1 16 ? 19.375 -26.078 -75.938 1 15.85 16 THR B O 1
ATOM 3505 N N . PHE B 1 17 ? 20.188 -24.625 -77.562 1 15.51 17 PHE B N 1
ATOM 3506 C CA . PHE B 1 17 ? 21.125 -23.578 -78 1 15.51 17 PHE B CA 1
ATOM 3507 C C . PHE B 1 17 ? 20.875 -22.281 -77.25 1 15.51 17 PHE B C 1
ATOM 3509 O O . PHE B 1 17 ? 21.828 -21.625 -76.812 1 15.51 17 PHE B O 1
ATOM 3516 N N . LEU B 1 18 ? 19.891 -21.078 -77.625 1 15.29 18 LEU B N 1
ATOM 3517 C CA . LEU B 1 18 ? 20.234 -19.875 -78.312 1 15.29 18 LEU B CA 1
ATOM 3518 C C . LEU B 1 18 ? 20.656 -18.766 -77.375 1 15.29 18 LEU B C 1
ATOM 3520 O O . LEU B 1 18 ? 21.719 -18.156 -77.562 1 15.29 18 LEU B O 1
ATOM 3524 N N . GLY B 1 19 ? 20.031 -17.234 -77.438 1 15.93 19 GLY B N 1
ATOM 3525 C CA . GLY B 1 19 ? 20.516 -15.945 -77.938 1 15.93 19 GLY B CA 1
ATOM 3526 C C . GLY B 1 19 ? 21.172 -15.125 -76.812 1 15.93 19 GLY B C 1
ATOM 3527 O O . GLY B 1 19 ? 20.797 -15.242 -75.625 1 15.93 19 GLY B O 1
ATOM 3528 N N . ILE B 1 20 ? 22.016 -13.859 -77.125 1 15.68 20 ILE B N 1
ATOM 3529 C CA . ILE B 1 20 ? 23.281 -13.141 -77.188 1 15.68 20 ILE B CA 1
ATOM 3530 C C . ILE B 1 20 ? 23.312 -12.094 -76.062 1 15.68 20 ILE B C 1
ATOM 3532 O O . ILE B 1 20 ? 24.281 -12.023 -75.312 1 15.68 20 ILE B O 1
ATOM 3536 N N . LEU B 1 21 ? 22.859 -10.625 -76.25 1 15.87 21 LEU B N 1
ATOM 3537 C CA . LEU B 1 21 ? 23.75 -9.516 -76.562 1 15.87 21 LEU B CA 1
ATOM 3538 C C . LEU B 1 21 ? 24.312 -8.867 -75.312 1 15.87 21 LEU B C 1
ATOM 3540 O O . LEU B 1 21 ? 23.656 -8.867 -74.25 1 15.87 21 LEU B O 1
ATOM 3544 N N . CYS B 1 22 ? 25.078 -7.426 -75.375 1 16.45 22 CYS B N 1
ATOM 3545 C CA . CYS B 1 22 ? 26.391 -6.82 -75.25 1 16.45 22 CYS B CA 1
ATOM 3546 C C . CYS B 1 22 ? 26.547 -6.227 -73.812 1 16.45 22 CYS B C 1
ATOM 3548 O O . CYS B 1 22 ? 25.578 -6.062 -73.125 1 16.45 22 CYS B O 1
ATOM 3550 N N . VAL B 1 23 ? 27.391 -4.77 -73.625 1 17.72 23 VAL B N 1
ATOM 3551 C CA . VAL B 1 23 ? 28.703 -4.176 -73.438 1 17.72 23 VAL B CA 1
ATOM 3552 C C . VAL B 1 23 ? 28.703 -3.459 -72.062 1 17.72 23 VAL B C 1
ATOM 3554 O O . VAL B 1 23 ? 27.641 -3.105 -71.562 1 17.72 23 VAL B O 1
ATOM 3557 N N . PHE B 1 24 ? 29.969 -2.494 -71.562 1 15.81 24 PHE B N 1
ATOM 3558 C CA . PHE B 1 24 ? 31.25 -2.055 -71 1 15.81 24 PHE B CA 1
ATOM 3559 C C . PHE B 1 24 ? 31.094 -0.726 -70.25 1 15.81 24 PHE B C 1
ATOM 3561 O O . PHE B 1 24 ? 31.859 -0.417 -69.375 1 15.81 24 PHE B O 1
ATOM 3568 N N . LEU B 1 25 ? 30.594 0.552 -70.75 1 15.98 25 LEU B N 1
ATOM 3569 C CA . LEU B 1 25 ? 31.438 1.727 -71 1 15.98 25 LEU B CA 1
ATOM 3570 C C . LEU B 1 25 ? 31.594 2.523 -69.688 1 15.98 25 LEU B C 1
ATOM 3572 O O . LEU B 1 25 ? 30.75 2.451 -68.812 1 15.98 25 LEU B O 1
ATOM 3576 N N . ALA B 1 26 ? 32.344 4.031 -69.75 1 17 26 ALA B N 1
ATOM 3577 C CA . ALA B 1 26 ? 33.406 4.973 -69.438 1 17 26 ALA B CA 1
ATOM 3578 C C . ALA B 1 26 ? 33.094 5.852 -68.25 1 17 26 ALA B C 1
ATOM 3580 O O . ALA B 1 26 ? 31.922 6.016 -67.875 1 17 26 ALA B O 1
ATOM 3581 N N . PHE B 1 27 ? 34.156 7.094 -67.812 1 16.53 27 PHE B N 1
ATOM 3582 C CA . PHE B 1 27 ? 35.125 7.91 -67.062 1 16.53 27 PHE B CA 1
ATOM 3583 C C . PHE B 1 27 ? 34.469 9.203 -66.562 1 16.53 27 PHE B C 1
ATOM 3585 O O . PHE B 1 27 ? 34.875 9.773 -65.562 1 16.53 27 PHE B O 1
ATOM 3592 N N . GLN B 1 28 ? 33.875 10.055 -67.438 1 15.15 28 GLN B N 1
ATOM 3593 C CA . GLN B 1 28 ? 34.375 11.398 -67.625 1 15.15 28 GLN B CA 1
ATOM 3594 C C . GLN B 1 28 ? 33.969 12.32 -66.438 1 15.15 28 GLN B C 1
ATOM 3596 O O . GLN B 1 28 ? 33 12.039 -65.75 1 15.15 28 GLN B O 1
ATOM 3601 N N . PHE B 1 29 ? 33.844 13.883 -66.688 1 16.31 29 PHE B N 1
ATOM 3602 C CA . PHE B 1 29 ? 34.469 15.188 -66.5 1 16.31 29 PHE B CA 1
ATOM 3603 C C . PHE B 1 29 ? 33.719 16.047 -65.5 1 16.31 29 PHE B C 1
ATOM 3605 O O . PHE B 1 29 ? 34.156 17.141 -65.125 1 16.31 29 PHE B O 1
ATOM 3612 N N . TYR B 1 30 ? 32.406 16.141 -65.375 1 17.64 30 TYR B N 1
ATOM 3613 C CA . TYR B 1 30 ? 31.969 17.531 -65.375 1 17.64 30 TYR B CA 1
ATOM 3614 C C . TYR B 1 30 ? 32.438 18.25 -64.125 1 17.64 30 TYR B C 1
ATOM 3616 O O . TYR B 1 30 ? 32.281 17.75 -62.969 1 17.64 30 TYR B O 1
ATOM 3624 N N . SER B 1 31 ? 32.875 19.594 -64.25 1 15.34 31 SER B N 1
ATOM 3625 C CA . SER B 1 31 ? 33.75 20.734 -64.062 1 15.34 31 SER B CA 1
ATOM 3626 C C . SER B 1 31 ? 33.594 21.359 -62.688 1 15.34 31 SER B C 1
ATOM 3628 O O . SER B 1 31 ? 34.562 21.516 -61.938 1 15.34 31 SER B O 1
ATOM 3630 N N . ARG B 1 32 ? 33.25 22.734 -62.625 1 15.55 32 ARG B N 1
ATOM 3631 C CA . ARG B 1 32 ? 34.031 23.922 -62.344 1 15.55 32 ARG B CA 1
ATOM 3632 C C . ARG B 1 32 ? 33.844 24.359 -60.875 1 15.55 32 ARG B C 1
ATOM 3634 O O . ARG B 1 32 ? 34.812 24.578 -60.156 1 15.55 32 ARG B O 1
ATOM 3641 N N . ILE B 1 33 ? 33.031 25.562 -60.562 1 17.03 33 ILE B N 1
ATOM 3642 C CA . ILE B 1 33 ? 33.688 26.766 -60.094 1 17.03 33 ILE B CA 1
ATOM 3643 C C . ILE B 1 33 ? 33.844 26.719 -58.562 1 17.03 33 ILE B C 1
ATOM 3645 O O . ILE B 1 33 ? 33.062 26.047 -57.906 1 17.03 33 ILE B O 1
ATOM 3649 N N . LYS B 1 34 ? 33.812 27.984 -57.938 1 16.3 34 LYS B N 1
ATOM 3650 C CA . LYS B 1 34 ? 34.812 28.828 -57.281 1 16.3 34 LYS B CA 1
ATOM 3651 C C . LYS B 1 34 ? 34.75 28.703 -55.781 1 16.3 34 LYS B C 1
ATOM 3653 O O . LYS B 1 34 ? 33.688 28.484 -55.219 1 16.3 34 LYS B O 1
ATOM 3658 N N . TYR B 1 35 ? 35.844 29.078 -54.906 1 16.05 35 TYR B N 1
ATOM 3659 C CA . TYR B 1 35 ? 36.719 28.812 -53.781 1 16.05 35 TYR B CA 1
ATOM 3660 C C . TYR B 1 35 ? 36.219 29.547 -52.531 1 16.05 35 TYR B C 1
ATOM 3662 O O . TYR B 1 35 ? 36.344 29.047 -51.406 1 16.05 35 TYR B O 1
ATOM 3670 N N . PHE B 1 36 ? 35.625 30.828 -52.469 1 17.34 36 PHE B N 1
ATOM 3671 C CA . PHE B 1 36 ? 36.562 31.562 -51.625 1 17.34 36 PHE B CA 1
ATOM 3672 C C . PHE B 1 36 ? 36.312 31.266 -50.156 1 17.34 36 PHE B C 1
ATOM 3674 O O . PHE B 1 36 ? 35.25 30.781 -49.781 1 17.34 36 PHE B O 1
ATOM 3681 N N . PRO B 1 37 ? 36.719 32.312 -49.094 1 17.23 37 PRO B N 1
ATOM 3682 C CA . PRO B 1 37 ? 37.656 32.406 -47.969 1 17.23 37 PRO B CA 1
ATOM 3683 C C . PRO B 1 37 ? 36.969 32.219 -46.625 1 17.23 37 PRO B C 1
ATOM 3685 O O . PRO B 1 37 ? 35.781 32.5 -46.5 1 17.23 37 PRO B O 1
ATOM 3688 N N . PHE B 1 38 ? 37.531 31.453 -45.625 1 18.14 38 PHE B N 1
ATOM 3689 C CA . PHE B 1 38 ? 37.344 30.812 -44.344 1 18.14 38 PHE B CA 1
ATOM 3690 C C . PHE B 1 38 ? 37.25 31.859 -43.219 1 18.14 38 PHE B C 1
ATOM 3692 O O . PHE B 1 38 ? 37.25 31.5 -42.062 1 18.14 38 PHE B O 1
ATOM 3699 N N . VAL B 1 39 ? 36.844 33.125 -43.562 1 17.22 39 VAL B N 1
ATOM 3700 C CA . VAL B 1 39 ? 37.625 33.812 -42.531 1 17.22 39 VAL B CA 1
ATOM 3701 C C . VAL B 1 39 ? 37.125 33.406 -41.156 1 17.22 39 VAL B C 1
ATOM 3703 O O . VAL B 1 39 ? 35.906 33.25 -40.938 1 17.22 39 VAL B O 1
ATOM 3706 N N . LYS B 1 40 ? 38.062 33.156 -40.156 1 16.91 40 LYS B N 1
ATOM 3707 C CA . LYS B 1 40 ? 38.406 32.562 -38.875 1 16.91 40 LYS B CA 1
ATOM 3708 C C . LYS B 1 40 ? 37.656 33.25 -37.75 1 16.91 40 LYS B C 1
ATOM 3710 O O . LYS B 1 40 ? 37.281 32.594 -36.75 1 16.91 40 LYS B O 1
ATOM 3715 N N . ASP B 1 41 ? 37.375 34.562 -37.75 1 16.36 41 ASP B N 1
ATOM 3716 C CA . ASP B 1 41 ? 37.875 35.219 -36.531 1 16.36 41 ASP B CA 1
ATOM 3717 C C . ASP B 1 41 ? 36.906 35.062 -35.375 1 16.36 41 ASP B C 1
ATOM 3719 O O . ASP B 1 41 ? 35.812 35.656 -35.406 1 16.36 41 ASP B O 1
ATOM 3723 N N . THR B 1 42 ? 36.625 33.906 -34.875 1 18.28 42 THR B N 1
ATOM 3724 C CA . THR B 1 42 ? 35.594 33.656 -33.875 1 18.28 42 THR B CA 1
ATOM 3725 C C . THR B 1 42 ? 35.844 34.406 -32.594 1 18.28 42 THR B C 1
ATOM 3727 O O . THR B 1 42 ? 35.312 34.062 -31.547 1 18.28 42 THR B O 1
ATOM 3730 N N . ARG B 1 43 ? 36.719 35.5 -32.719 1 18.2 43 ARG B N 1
ATOM 3731 C CA . ARG B 1 43 ? 37.469 35.906 -31.531 1 18.2 43 ARG B CA 1
ATOM 3732 C C . ARG B 1 43 ? 36.562 36.094 -30.328 1 18.2 43 ARG B C 1
ATOM 3734 O O . ARG B 1 43 ? 35.344 36.219 -30.484 1 18.2 43 ARG B O 1
ATOM 3741 N N . ASP B 1 44 ? 36.938 37.062 -29.281 1 16.2 44 ASP B N 1
ATOM 3742 C CA . ASP B 1 44 ? 37.469 37.125 -27.922 1 16.2 44 ASP B CA 1
ATOM 3743 C C . ASP B 1 44 ? 36.406 37.594 -26.938 1 16.2 44 ASP B C 1
ATOM 3745 O O . ASP B 1 44 ? 36.312 37.062 -25.828 1 16.2 44 ASP B O 1
ATOM 3749 N N . PRO B 1 45 ? 35.469 38.625 -27.188 1 17.2 45 PRO B N 1
ATOM 3750 C CA . PRO B 1 45 ? 35.594 39.656 -26.156 1 17.2 45 PRO B CA 1
ATOM 3751 C C . PRO B 1 45 ? 34.844 39.312 -24.875 1 17.2 45 PRO B C 1
ATOM 3753 O O . PRO B 1 45 ? 33.656 39 -24.906 1 17.2 45 PRO B O 1
ATOM 3756 N N . VAL B 1 46 ? 35.531 38.812 -23.734 1 17.77 46 VAL B N 1
ATOM 3757 C CA . VAL B 1 46 ? 35.5 38.375 -22.344 1 17.77 46 VAL B CA 1
ATOM 3758 C C . VAL B 1 46 ? 34.812 39.438 -21.484 1 17.77 46 VAL B C 1
ATOM 3760 O O . VAL B 1 46 ? 34.344 39.156 -20.391 1 17.77 46 VAL B O 1
ATOM 3763 N N . ARG B 1 47 ? 34.812 40.719 -21.812 1 16.25 47 ARG B N 1
ATOM 3764 C CA . ARG B 1 47 ? 35.25 41.594 -20.719 1 16.25 47 ARG B CA 1
ATOM 3765 C C . ARG B 1 47 ? 34.281 41.5 -19.547 1 16.25 47 ARG B C 1
ATOM 3767 O O . ARG B 1 47 ? 34.719 41.312 -18.406 1 16.25 47 ARG B O 1
ATOM 3774 N N . ARG B 1 48 ? 33.406 42.469 -19.422 1 16.98 48 ARG B N 1
ATOM 3775 C CA . ARG B 1 48 ? 33.438 43.5 -18.375 1 16.98 48 ARG B CA 1
ATOM 3776 C C . ARG B 1 48 ? 32.562 43.094 -17.188 1 16.98 48 ARG B C 1
ATOM 3778 O O . ARG B 1 48 ? 32.438 43.844 -16.219 1 16.98 48 ARG B O 1
ATOM 3785 N N . ILE B 1 49 ? 31.609 42.094 -17.391 1 17.58 49 ILE B N 1
ATOM 3786 C CA . ILE B 1 49 ? 30.594 42.562 -16.453 1 17.58 49 ILE B CA 1
ATOM 3787 C C . ILE B 1 49 ? 31.156 42.531 -15.031 1 17.58 49 ILE B C 1
ATOM 3789 O O . ILE B 1 49 ? 31.703 41.5 -14.602 1 17.58 49 ILE B O 1
ATOM 3793 N N . ASN B 1 50 ? 31.188 43.625 -14.25 1 16.03 50 ASN B N 1
ATOM 3794 C CA . ASN B 1 50 ? 31.672 44.344 -13.086 1 16.03 50 ASN B CA 1
ATOM 3795 C C . ASN B 1 50 ? 31.594 43.5 -11.82 1 16.03 50 ASN B C 1
ATOM 3797 O O . ASN B 1 50 ? 30.812 42.531 -11.773 1 16.03 50 ASN B O 1
ATOM 3801 N N . HIS B 1 51 ? 32.156 43.969 -10.656 1 16.23 51 HIS B N 1
ATOM 3802 C CA . HIS B 1 51 ? 33.094 43.906 -9.547 1 16.23 51 HIS B CA 1
ATOM 3803 C C . HIS B 1 51 ? 32.469 43.281 -8.312 1 16.23 51 HIS B C 1
ATOM 3805 O O . HIS B 1 51 ? 33.094 42.5 -7.598 1 16.23 51 HIS B O 1
ATOM 3811 N N . LEU B 1 52 ? 31.297 43.875 -7.746 1 17.36 52 LEU B N 1
ATOM 3812 C CA . LEU B 1 52 ? 31.469 44.188 -6.332 1 17.36 52 LEU B CA 1
ATOM 3813 C C . LEU B 1 52 ? 31.406 42.938 -5.484 1 17.36 52 LEU B C 1
ATOM 3815 O O . LEU B 1 52 ? 30.344 42.312 -5.34 1 17.36 52 LEU B O 1
ATOM 3819 N N . LEU B 1 53 ? 32.469 42.031 -5.633 1 17.25 53 LEU B N 1
ATOM 3820 C CA . LEU B 1 53 ? 32.688 40.781 -4.965 1 17.25 53 LEU B CA 1
ATOM 3821 C C . LEU B 1 53 ? 32.844 40.969 -3.459 1 17.25 53 LEU B C 1
ATOM 3823 O O . LEU B 1 53 ? 33.75 41.656 -2.998 1 17.25 53 LEU B O 1
ATOM 3827 N N . LEU B 1 54 ? 31.594 41.062 -2.752 1 18.41 54 LEU B N 1
ATOM 3828 C CA . LEU B 1 54 ? 31.688 41.281 -1.314 1 18.41 54 LEU B CA 1
ATOM 3829 C C . LEU B 1 54 ? 32.75 40.406 -0.692 1 18.41 54 LEU B C 1
ATOM 3831 O O . LEU B 1 54 ? 32.906 39.25 -1.069 1 18.41 54 LEU B O 1
ATOM 3835 N N . ARG B 1 55 ? 33.781 40.906 -0.074 1 17.83 55 ARG B N 1
ATOM 3836 C CA . ARG B 1 55 ? 35.031 40.594 0.572 1 17.83 55 ARG B CA 1
ATOM 3837 C C . ARG B 1 55 ? 34.844 39.5 1.645 1 17.83 55 ARG B C 1
ATOM 3839 O O . ARG B 1 55 ? 34.812 39.812 2.838 1 17.83 55 ARG B O 1
ATOM 3846 N N . PHE B 1 56 ? 33.844 38.656 1.691 1 18.95 56 PHE B N 1
ATOM 3847 C CA . PHE B 1 56 ? 33.875 37.938 2.975 1 18.95 56 PHE B CA 1
ATOM 3848 C C . PHE B 1 56 ? 35.219 37.25 3.16 1 18.95 56 PHE B C 1
ATOM 3850 O O . PHE B 1 56 ? 35.656 36.5 2.279 1 18.95 56 PHE B O 1
ATOM 3857 N N . SER B 1 57 ? 36.156 37.875 3.877 1 17.88 57 SER B N 1
ATOM 3858 C CA . SER B 1 57 ? 37.469 37.531 4.387 1 17.88 57 SER B CA 1
ATOM 3859 C C . SER B 1 57 ? 37.5 36.094 4.953 1 17.88 57 SER B C 1
ATOM 3861 O O . SER B 1 57 ? 36.688 35.781 5.824 1 17.88 57 SER B O 1
ATOM 3863 N N . LEU B 1 58 ? 38.031 35.125 4.27 1 19.53 58 LEU B N 1
ATOM 3864 C CA . LEU B 1 58 ? 38.188 33.688 4.391 1 19.53 58 LEU B CA 1
ATOM 3865 C C . LEU B 1 58 ? 39.094 33.344 5.555 1 19.53 58 LEU B C 1
ATOM 3867 O O . LEU B 1 58 ? 39.5 32.188 5.699 1 19.53 58 LEU B O 1
ATOM 3871 N N . ASN B 1 59 ? 39.688 34.281 6.215 1 18.5 59 ASN B N 1
ATOM 3872 C CA . ASN B 1 59 ? 41 33.75 6.641 1 18.5 59 ASN B CA 1
ATOM 3873 C C . ASN B 1 59 ? 40.844 32.469 7.453 1 18.5 59 ASN B C 1
ATOM 3875 O O . ASN B 1 59 ? 41.625 31.547 7.297 1 18.5 59 ASN B O 1
ATOM 3879 N N . ARG B 1 60 ? 40.219 32.594 8.648 1 19.17 60 ARG B N 1
ATOM 3880 C CA . ARG B 1 60 ? 40.875 32.094 9.859 1 19.17 60 ARG B CA 1
ATOM 3881 C C . ARG B 1 60 ? 40.844 30.562 9.891 1 19.17 60 ARG B C 1
ATOM 3883 O O . ARG B 1 60 ? 40 29.922 9.258 1 19.17 60 ARG B O 1
ATOM 3890 N N . THR B 1 61 ? 41.844 29.797 10.625 1 20.36 61 THR B N 1
ATOM 3891 C CA . THR B 1 61 ? 42.406 28.469 10.828 1 20.36 61 THR B CA 1
ATOM 3892 C C . THR B 1 61 ? 41.344 27.5 11.367 1 20.36 61 THR B C 1
ATOM 3894 O O . THR B 1 61 ? 40.969 27.578 12.539 1 20.36 61 THR B O 1
ATOM 3897 N N . ASN B 1 62 ? 40.281 27.344 10.773 1 17.88 62 ASN B N 1
ATOM 3898 C CA . ASN B 1 62 ? 39.094 26.844 11.469 1 17.88 62 ASN B CA 1
ATOM 3899 C C . ASN B 1 62 ? 39.25 25.406 11.906 1 17.88 62 ASN B C 1
ATOM 3901 O O . ASN B 1 62 ? 39.312 24.5 11.078 1 17.88 62 ASN B O 1
ATOM 3905 N N . SER B 1 63 ? 40.062 25.125 12.969 1 20.11 63 SER B N 1
ATOM 3906 C CA . SER B 1 63 ? 40.281 23.812 13.57 1 20.11 63 SER B CA 1
ATOM 3907 C C . SER B 1 63 ? 38.969 23.062 13.766 1 20.11 63 SER B C 1
ATOM 3909 O O . SER B 1 63 ? 38.031 23.594 14.359 1 20.11 63 SER B O 1
ATOM 3911 N N . VAL B 1 64 ? 38.625 22.234 12.906 1 21.03 64 VAL B N 1
ATOM 3912 C CA . VAL B 1 64 ? 37.375 21.484 12.781 1 21.03 64 VAL B CA 1
ATOM 3913 C C . VAL B 1 64 ? 37.125 20.688 14.062 1 21.03 64 VAL B C 1
ATOM 3915 O O . VAL B 1 64 ? 37.906 19.781 14.406 1 21.03 64 VAL B O 1
ATOM 3918 N N . PRO B 1 65 ? 36.594 21.344 15.094 1 21.25 65 PRO B N 1
ATOM 3919 C CA . PRO B 1 65 ? 36.562 20.609 16.359 1 21.25 65 PRO B CA 1
ATOM 3920 C C . PRO B 1 65 ? 35.938 19.219 16.234 1 21.25 65 PRO B C 1
ATOM 3922 O O . PRO B 1 65 ? 35.281 18.922 15.242 1 21.25 65 PRO B O 1
ATOM 3925 N N . GLY B 1 66 ? 35.75 18.406 17.469 1 21.09 66 GLY B N 1
ATOM 3926 C CA . GLY B 1 66 ? 35.688 17.047 18 1 21.09 66 GLY B CA 1
ATOM 3927 C C . GLY B 1 66 ? 34.406 16.328 17.609 1 21.09 66 GLY B C 1
ATOM 3928 O O . GLY B 1 66 ? 33.469 16.953 17.125 1 21.09 66 GLY B O 1
ATOM 3929 N N . PHE B 1 67 ? 34.375 14.891 17.703 1 24.03 67 PHE B N 1
ATOM 3930 C CA . PHE B 1 67 ? 33.5 13.711 17.656 1 24.03 67 PHE B CA 1
ATOM 3931 C C . PHE B 1 67 ? 32.219 13.969 18.391 1 24.03 67 PHE B C 1
ATOM 3933 O O . PHE B 1 67 ? 32.156 13.945 19.625 1 24.03 67 PHE B O 1
ATOM 3940 N N . MET B 1 68 ? 31.469 14.875 18 1 26.02 68 MET B N 1
ATOM 3941 C CA . MET B 1 68 ? 30.297 14.992 18.859 1 26.02 68 MET B CA 1
ATOM 3942 C C . MET B 1 68 ? 29.5 13.703 18.859 1 26.02 68 MET B C 1
ATOM 3944 O O . MET B 1 68 ? 29.219 13.141 17.797 1 26.02 68 MET B O 1
ATOM 3948 N N . ALA B 1 69 ? 29.234 13 19.906 1 29.23 69 ALA B N 1
ATOM 3949 C CA . ALA B 1 69 ? 28.547 11.789 20.359 1 29.23 69 ALA B CA 1
ATOM 3950 C C . ALA B 1 69 ? 27.109 11.75 19.875 1 29.23 69 ALA B C 1
ATOM 3952 O O . ALA B 1 69 ? 26.375 12.734 20 1 29.23 69 ALA B O 1
ATOM 3953 N N . GLU B 1 70 ? 26.766 10.906 18.891 1 35.03 70 GLU B N 1
ATOM 3954 C CA . GLU B 1 70 ? 25.531 10.344 18.344 1 35.03 70 GLU B CA 1
ATOM 3955 C C . GLU B 1 70 ? 24.531 10.047 19.453 1 35.03 70 GLU B C 1
ATOM 3957 O O . GLU B 1 70 ? 23.672 9.172 19.312 1 35.03 70 GLU B O 1
ATOM 3962 N N . LYS B 1 71 ? 24.641 10.555 20.734 1 35.66 71 LYS B N 1
ATOM 3963 C CA . LYS B 1 71 ? 23.812 10.094 21.844 1 35.66 71 LYS B CA 1
ATOM 3964 C C . LYS B 1 71 ? 22.344 10.422 21.625 1 35.66 71 LYS B C 1
ATOM 3966 O O . LYS B 1 71 ? 21.469 9.672 22.047 1 35.66 71 LYS B O 1
ATOM 3971 N N . ASN B 1 72 ? 21.984 11.539 21.031 1 37.47 72 ASN B N 1
ATOM 3972 C CA . ASN B 1 72 ? 20.688 12.047 21.453 1 37.47 72 ASN B CA 1
ATOM 3973 C C . ASN B 1 72 ? 19.562 11.453 20.625 1 37.47 72 ASN B C 1
ATOM 3975 O O . ASN B 1 72 ? 18.391 11.664 20.922 1 37.47 72 ASN B O 1
ATOM 3979 N N . GLU B 1 73 ? 19.859 11.008 19.438 1 42.97 73 GLU B N 1
ATOM 3980 C CA . GLU B 1 73 ? 18.688 10.617 18.656 1 42.97 73 GLU B CA 1
ATOM 3981 C C . GLU B 1 73 ? 18.078 9.32 19.203 1 42.97 73 GLU B C 1
ATOM 3983 O O . GLU B 1 73 ? 16.922 9 18.922 1 42.97 73 GLU B O 1
ATOM 3988 N N . ARG B 1 74 ? 18.891 8.523 19.906 1 47.25 74 ARG B N 1
ATOM 3989 C CA . ARG B 1 74 ? 18.406 7.254 20.438 1 47.25 74 ARG B CA 1
ATOM 3990 C C . ARG B 1 74 ? 17.203 7.469 21.359 1 47.25 74 ARG B C 1
ATOM 3992 O O . ARG B 1 74 ? 16.406 6.555 21.578 1 47.25 74 ARG B O 1
ATOM 3999 N N . GLN B 1 75 ? 17.094 8.719 21.797 1 47.69 75 GLN B N 1
ATOM 4000 C CA . GLN B 1 75 ? 16.078 8.953 22.828 1 47.69 75 GLN B CA 1
ATOM 4001 C C . GLN B 1 75 ? 14.711 9.219 22.219 1 47.69 75 GLN B C 1
ATOM 4003 O O . GLN B 1 75 ? 13.703 9.211 22.922 1 47.69 75 GLN B O 1
ATOM 4008 N N . LEU B 1 76 ? 14.742 9.484 20.906 1 53.34 76 LEU B N 1
ATOM 4009 C CA . LEU B 1 76 ? 13.445 9.891 20.391 1 53.34 76 LEU B CA 1
ATOM 4010 C C . LEU B 1 76 ? 12.477 8.719 20.328 1 53.34 76 LEU B C 1
ATOM 4012 O O . LEU B 1 76 ? 11.258 8.906 20.375 1 53.34 76 LEU B O 1
ATOM 4016 N N . PHE B 1 77 ? 13.07 7.504 20.234 1 55.91 77 PHE B N 1
ATOM 4017 C CA . PHE B 1 77 ? 12.164 6.375 20.062 1 55.91 77 PHE B CA 1
ATOM 4018 C C . PHE B 1 77 ? 12.211 5.453 21.281 1 55.91 77 PHE B C 1
ATOM 4020 O O . PHE B 1 77 ? 12.695 4.324 21.188 1 55.91 77 PHE B O 1
ATOM 4027 N N . SER B 1 78 ? 12.297 5.953 22.422 1 46.78 78 SER B N 1
ATOM 4028 C CA . SER B 1 78 ? 12.242 5.051 23.562 1 46.78 78 SER B CA 1
ATOM 4029 C C . SER B 1 78 ? 11.055 4.102 23.469 1 46.78 78 SER B C 1
ATOM 4031 O O . SER B 1 78 ? 9.922 4.539 23.266 1 46.78 78 SER B O 1
ATOM 4033 N N . SER B 1 79 ? 11.414 2.938 23.031 1 42.53 79 SER B N 1
ATOM 4034 C CA . SER B 1 79 ? 10.484 1.815 22.922 1 42.53 79 SER B CA 1
ATOM 4035 C C . SER B 1 79 ? 9.719 1.606 24.219 1 42.53 79 SER B C 1
ATOM 4037 O O . SER B 1 79 ? 10.234 1.002 25.172 1 42.53 79 SER B O 1
ATOM 4039 N N . ASP B 1 80 ? 9.172 2.438 24.875 1 39.94 80 ASP B N 1
ATOM 4040 C CA . ASP B 1 80 ? 8.18 1.785 25.719 1 39.94 80 ASP B CA 1
ATOM 4041 C C . ASP B 1 80 ? 7.316 0.825 24.906 1 39.94 80 ASP B C 1
ATOM 4043 O O . ASP B 1 80 ? 6.523 1.256 24.062 1 39.94 80 ASP B O 1
ATOM 4047 N N . SER B 1 81 ? 7.875 -0.294 24.531 1 37.53 81 SER B N 1
ATOM 4048 C CA . SER B 1 81 ? 7.211 -1.44 23.906 1 37.53 81 SER B CA 1
ATOM 4049 C C . SER B 1 81 ? 5.82 -1.654 24.5 1 37.53 81 SER B C 1
ATOM 4051 O O . SER B 1 81 ? 5.348 -2.789 24.594 1 37.53 81 SER B O 1
ATOM 4053 N N . SER B 1 82 ? 5.344 -0.903 25.359 1 37.75 82 SER B N 1
ATOM 4054 C CA . SER B 1 82 ? 3.986 -1.342 25.672 1 37.75 82 SER B CA 1
ATOM 4055 C C . SER B 1 82 ? 3.217 -1.688 24.391 1 37.75 82 SER B C 1
ATOM 4057 O O . SER B 1 82 ? 3.359 -1.012 23.375 1 37.75 82 SER B O 1
ATOM 4059 N N . LYS B 1 83 ? 2.629 -2.895 24.297 1 42.03 83 LYS B N 1
ATOM 4060 C CA . LYS B 1 83 ? 1.723 -3.502 23.328 1 42.03 83 LYS B CA 1
ATOM 4061 C C . LYS B 1 83 ? 0.859 -2.445 22.641 1 42.03 83 LYS B C 1
ATOM 4063 O O . LYS B 1 83 ? 0.087 -1.746 23.297 1 42.03 83 LYS B O 1
ATOM 4068 N N . ASP B 1 84 ? 1.332 -1.879 21.562 1 43.34 84 ASP B N 1
ATOM 4069 C CA . ASP B 1 84 ? 0.729 -0.982 20.594 1 43.34 84 ASP B CA 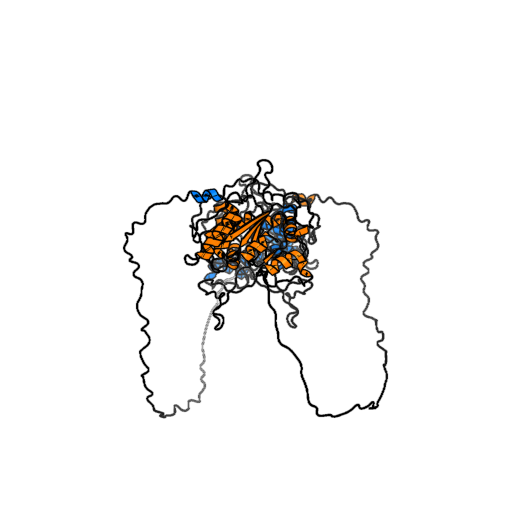1
ATOM 4070 C C . ASP B 1 84 ? -0.768 -1.252 20.453 1 43.34 84 ASP B C 1
ATOM 4072 O O . ASP B 1 84 ? -1.234 -1.636 19.375 1 43.34 84 ASP B O 1
ATOM 4076 N N . ALA B 1 85 ? -1.287 -1.755 21.469 1 48.06 85 ALA B N 1
ATOM 4077 C CA . ALA B 1 85 ? -2.736 -1.854 21.328 1 48.06 85 ALA B CA 1
ATOM 4078 C C . ALA B 1 85 ? -3.344 -0.501 20.969 1 48.06 85 ALA B C 1
ATOM 4080 O O . ALA B 1 85 ? -2.953 0.528 21.516 1 48.06 85 ALA B O 1
ATOM 4081 N N . PRO B 1 86 ? -4.051 -0.614 19.906 1 56.16 86 PRO B N 1
ATOM 4082 C CA . PRO B 1 86 ? -4.75 0.636 19.609 1 56.16 86 PRO B CA 1
ATOM 4083 C C . PRO B 1 86 ? -5.414 1.252 20.828 1 56.16 86 PRO B C 1
ATOM 4085 O O . PRO B 1 86 ? -6.172 0.576 21.531 1 56.16 86 PRO B O 1
ATOM 4088 N N . ARG B 1 87 ? -4.922 2.32 21.297 1 59.78 87 ARG B N 1
ATOM 4089 C CA . ARG B 1 87 ? -5.445 3.02 22.469 1 59.78 87 ARG B CA 1
ATOM 4090 C C . ARG B 1 87 ? -6.871 3.5 22.219 1 59.78 87 ARG B C 1
ATOM 4092 O O . ARG B 1 87 ? -7.168 4.074 21.172 1 59.78 87 ARG B O 1
ATOM 4099 N N . LYS B 1 88 ? -7.758 3.062 23.141 1 65.56 88 LYS B N 1
ATOM 4100 C CA . LYS B 1 88 ? -9.164 3.439 23.047 1 65.56 88 LYS B CA 1
ATOM 4101 C C . LYS B 1 88 ? -9.352 4.934 23.312 1 65.56 88 LYS B C 1
ATOM 4103 O O . LYS B 1 88 ? -8.633 5.523 24.109 1 65.56 88 LYS B O 1
ATOM 4108 N N . LEU B 1 89 ? -10.203 5.551 22.562 1 71.94 89 LEU B N 1
ATOM 4109 C CA . LEU B 1 89 ? -10.578 6.949 22.734 1 71.94 89 LEU B CA 1
ATOM 4110 C C . LEU B 1 89 ? -11.258 7.168 24.078 1 71.94 89 LEU B C 1
ATOM 4112 O O . LEU B 1 89 ? -11.875 6.25 24.625 1 71.94 89 LEU B O 1
ATOM 4116 N N . ASN B 1 90 ? -11.062 8.352 24.562 1 71 90 ASN B N 1
ATOM 4117 C CA . ASN B 1 90 ? -11.719 8.719 25.812 1 71 90 ASN B CA 1
ATOM 4118 C C . ASN B 1 90 ? -13.234 8.781 25.656 1 71 90 ASN B C 1
ATOM 4120 O O . ASN B 1 90 ? -13.742 8.906 24.531 1 71 90 ASN B O 1
ATOM 4124 N N . GLN B 1 91 ? -14.016 8.539 26.75 1 66.81 91 GLN B N 1
ATOM 4125 C CA . GLN B 1 91 ? -15.477 8.609 26.719 1 66.81 91 GLN B CA 1
ATOM 4126 C C . GLN B 1 91 ? -15.953 10.039 26.469 1 66.81 91 GLN B C 1
ATOM 4128 O O . GLN B 1 91 ? -15.328 11 26.938 1 66.81 91 GLN B O 1
ATOM 4133 N N . SER B 1 92 ? -16.859 10.195 25.484 1 67.56 92 SER B N 1
ATOM 4134 C CA . SER B 1 92 ? -17.375 11.516 25.156 1 67.56 92 SER B CA 1
ATOM 4135 C C . SER B 1 92 ? -18.828 11.656 25.578 1 67.56 92 SER B C 1
ATOM 4137 O O . SER B 1 92 ? -19.562 10.664 25.625 1 67.56 92 SER B O 1
ATOM 4139 N N . ASP B 1 93 ? -19.172 12.898 25.953 1 68.38 93 ASP B N 1
ATOM 4140 C CA . ASP B 1 93 ? -20.531 13.25 26.344 1 68.38 93 ASP B CA 1
ATOM 4141 C C . ASP B 1 93 ? -21.453 13.336 25.125 1 68.38 93 ASP B C 1
ATOM 4143 O O . ASP B 1 93 ? -22.672 13.312 25.266 1 68.38 93 ASP B O 1
ATOM 4147 N N . PHE B 1 94 ? -20.844 13.43 24.016 1 81.81 94 PHE B N 1
ATOM 4148 C CA . PHE B 1 94 ? -21.641 13.602 22.812 1 81.81 94 PHE B CA 1
ATOM 4149 C C . PHE B 1 94 ? -21.609 12.344 21.953 1 81.81 94 PHE B C 1
ATOM 4151 O O . PHE B 1 94 ? -20.531 11.766 21.734 1 81.81 94 PHE B O 1
ATOM 4158 N N . LYS B 1 95 ? -22.766 11.906 21.703 1 81.94 95 LYS B N 1
ATOM 4159 C CA . LYS B 1 95 ? -22.844 10.719 20.859 1 81.94 95 LYS B CA 1
ATOM 4160 C C . LYS B 1 95 ? -22.797 11.102 19.375 1 81.94 95 LYS B C 1
ATOM 4162 O O . LYS B 1 95 ? -23.531 11.984 18.938 1 81.94 95 LYS B O 1
ATOM 4167 N N . VAL B 1 96 ? -21.797 10.672 18.719 1 87.44 96 VAL B N 1
ATOM 4168 C CA . VAL B 1 96 ? -21.703 10.828 17.266 1 87.44 96 VAL B CA 1
ATOM 4169 C C . VAL B 1 96 ? -21.781 9.461 16.594 1 87.44 96 VAL B C 1
ATOM 4171 O O . VAL B 1 96 ? -21.328 8.461 17.156 1 87.44 96 VAL B O 1
ATOM 4174 N N . LYS B 1 97 ? -22.5 9.445 15.492 1 90 97 LYS B N 1
ATOM 4175 C CA . LYS B 1 97 ? -22.469 8.211 14.711 1 90 97 LYS B CA 1
ATOM 4176 C C . LYS B 1 97 ? -21.125 8.023 14.023 1 90 97 LYS B C 1
ATOM 4178 O O . LYS B 1 97 ? -20.734 8.836 13.18 1 90 97 LYS B O 1
ATOM 4183 N N . PRO B 1 98 ? -20.5 6.941 14.367 1 92.69 98 PRO B N 1
ATOM 4184 C CA . PRO B 1 98 ? -19.172 6.73 13.766 1 92.69 98 PRO B CA 1
ATOM 4185 C C . PRO B 1 98 ? -19.234 6.59 12.242 1 92.69 98 PRO B C 1
ATOM 4187 O O . PRO B 1 98 ? -20.188 6.004 11.711 1 92.69 98 PRO B O 1
ATOM 4190 N N . LEU B 1 99 ? -18.281 7.238 11.602 1 91.81 99 LEU B N 1
ATOM 4191 C CA . LEU B 1 99 ? -18.062 7.051 10.172 1 91.81 99 LEU B CA 1
ATOM 4192 C C . LEU B 1 99 ? -17.094 5.902 9.922 1 91.81 99 LEU B C 1
ATOM 4194 O O . LEU B 1 99 ? -15.883 6.039 10.133 1 91.81 99 LEU B O 1
ATOM 4198 N N . VAL B 1 100 ? -17.609 4.801 9.484 1 87.81 100 VAL B N 1
ATOM 4199 C CA . VAL B 1 100 ? -16.781 3.615 9.297 1 87.81 100 VAL B CA 1
ATOM 4200 C C . VAL B 1 100 ? -15.977 3.754 8.008 1 87.81 100 VAL B C 1
ATOM 4202 O O . VAL B 1 100 ? -16.531 4.012 6.941 1 87.81 100 VAL B O 1
ATOM 4205 N N . SER B 1 101 ? -14.711 3.676 8.195 1 89.94 101 SER B N 1
ATOM 4206 C CA . SER B 1 101 ? -13.805 3.682 7.055 1 89.94 101 SER B CA 1
ATOM 4207 C C . SER B 1 101 ? -13.438 2.262 6.633 1 89.94 101 SER B C 1
ATOM 4209 O O . SER B 1 101 ? -13.109 1.425 7.477 1 89.94 101 SER B O 1
ATOM 4211 N N . THR B 1 102 ? -13.523 1.979 5.34 1 93.31 102 THR B N 1
ATOM 4212 C CA . THR B 1 102 ? -13.133 0.672 4.828 1 93.31 102 THR B CA 1
ATOM 4213 C C . THR B 1 102 ? -11.688 0.7 4.336 1 93.31 102 THR B C 1
ATOM 4215 O O . THR B 1 102 ? -11.078 -0.351 4.125 1 93.31 102 THR B O 1
ATOM 4218 N N . GLY B 1 103 ? -11.141 1.847 4.172 1 94.06 103 GLY B N 1
ATOM 4219 C CA . GLY B 1 103 ? -9.797 1.99 3.621 1 94.06 103 GLY B CA 1
ATOM 4220 C C . GLY B 1 103 ? -9.766 1.941 2.105 1 94.06 103 GLY B C 1
ATOM 4221 O O . GLY B 1 103 ? -8.766 2.297 1.488 1 94.06 103 GLY B O 1
ATOM 4222 N N . SER B 1 104 ? -10.812 1.549 1.507 1 95.75 104 SER B N 1
ATOM 4223 C CA . SER B 1 104 ? -10.898 1.421 0.056 1 95.75 104 SER B CA 1
ATOM 4224 C C . SER B 1 104 ? -12.242 1.915 -0.466 1 95.75 104 SER B C 1
ATOM 4226 O O . SER B 1 104 ? -12.844 1.292 -1.347 1 95.75 104 SER B O 1
ATOM 4228 N N . GLU B 1 105 ? -12.664 2.998 0.101 1 92.94 105 GLU B N 1
ATOM 4229 C CA . GLU B 1 105 ? -13.984 3.518 -0.224 1 92.94 105 GLU B CA 1
ATOM 4230 C C . GLU B 1 105 ? -14.062 3.957 -1.683 1 92.94 105 GLU B C 1
ATOM 4232 O O . GLU B 1 105 ? -15.156 4.059 -2.248 1 92.94 105 GLU B O 1
ATOM 4237 N N . ASP B 1 106 ? -12.977 4.195 -2.303 1 92.75 106 ASP B N 1
ATOM 4238 C CA . ASP B 1 106 ? -12.953 4.645 -3.689 1 92.75 106 ASP B CA 1
ATOM 4239 C C . ASP B 1 106 ? -12.984 3.463 -4.652 1 92.75 106 ASP B C 1
ATOM 4241 O O . ASP B 1 106 ? -12.953 3.646 -5.871 1 92.75 106 ASP B O 1
ATOM 4245 N N . LEU B 1 107 ? -13.016 2.297 -4.188 1 95.56 107 LEU B N 1
ATOM 4246 C CA . LEU B 1 107 ? -13.18 1.087 -4.984 1 95.56 107 LEU B CA 1
ATOM 4247 C C . LEU B 1 107 ? -14.617 0.591 -4.93 1 95.56 107 LEU B C 1
ATOM 4249 O O . LEU B 1 107 ? -15.156 0.352 -3.848 1 95.56 107 LEU B O 1
ATOM 4253 N N . HIS B 1 108 ? -15.211 0.456 -6.098 1 96.25 108 HIS B N 1
ATOM 4254 C CA . HIS B 1 108 ? -16.594 -0.03 -6.168 1 96.25 108 HIS B CA 1
ATOM 4255 C C . HIS B 1 108 ? -16.625 -1.496 -6.586 1 96.25 108 HIS B C 1
ATOM 4257 O O . HIS B 1 108 ? -16.844 -1.805 -7.762 1 96.25 108 HIS B O 1
ATOM 4263 N N . PHE B 1 109 ? -16.453 -2.398 -5.641 1 97.38 109 PHE B N 1
ATOM 4264 C CA . PHE B 1 109 ? -16.469 -3.842 -5.844 1 97.38 109 PHE B CA 1
ATOM 4265 C C . PHE B 1 109 ? -16.844 -4.566 -4.559 1 97.38 109 PHE B C 1
ATOM 4267 O O . PHE B 1 109 ? -16.188 -4.41 -3.529 1 97.38 109 PHE B O 1
ATOM 4274 N N . PRO B 1 110 ? -17.812 -5.41 -4.586 1 96.12 110 PRO B N 1
ATOM 4275 C CA . PRO B 1 110 ? -18.344 -5.984 -3.35 1 96.12 110 PRO B CA 1
ATOM 4276 C C . PRO B 1 110 ? -17.422 -7.031 -2.732 1 96.12 110 PRO B C 1
ATOM 4278 O O . PRO B 1 110 ? -16.688 -7.715 -3.453 1 96.12 110 PRO B O 1
ATOM 4281 N N . LEU B 1 111 ? -17.484 -7.176 -1.442 1 96.31 111 LEU B N 1
ATOM 4282 C CA . LEU B 1 111 ? -18.188 -6.461 -0.387 1 96.31 111 LEU B CA 1
ATOM 4283 C C . LEU B 1 111 ? -17.422 -5.215 0.034 1 96.31 111 LEU B C 1
ATOM 4285 O O . LEU B 1 111 ? -16.203 -5.16 -0.101 1 96.31 111 LEU B O 1
ATOM 4289 N N . ASP B 1 112 ? -18.109 -4.293 0.397 1 95.44 112 ASP B N 1
ATOM 4290 C CA . ASP B 1 112 ? -17.516 -3.055 0.879 1 95.44 112 ASP B CA 1
ATOM 4291 C C . ASP B 1 112 ? -17.359 -3.072 2.398 1 95.44 112 ASP B C 1
ATOM 4293 O O . ASP B 1 112 ? -18.234 -2.594 3.121 1 95.44 112 ASP B O 1
ATOM 4297 N N . LEU B 1 113 ? -16.266 -3.705 2.799 1 96.88 113 LEU B N 1
ATOM 4298 C CA . LEU B 1 113 ? -16 -3.902 4.219 1 96.88 113 LEU B CA 1
ATOM 4299 C C . LEU B 1 113 ? -14.641 -3.342 4.605 1 96.88 113 LEU B C 1
ATOM 4301 O O . LEU B 1 113 ? -13.82 -3.027 3.736 1 96.88 113 LEU B O 1
ATOM 4305 N N . ASP B 1 114 ? -14.5 -3.164 5.91 1 96.94 114 ASP B N 1
ATOM 4306 C CA . ASP B 1 114 ? -13.195 -2.885 6.5 1 96.94 114 ASP B CA 1
ATOM 4307 C C . ASP B 1 114 ? -12.312 -4.133 6.504 1 96.94 114 ASP B C 1
ATOM 4309 O O . ASP B 1 114 ? -12.219 -4.824 7.52 1 96.94 114 ASP B O 1
ATOM 4313 N N . PHE B 1 115 ? -11.688 -4.375 5.387 1 98.25 115 PHE B N 1
ATOM 4314 C CA . PHE B 1 115 ? -10.969 -5.625 5.188 1 98.25 115 PHE B CA 1
ATOM 4315 C C . PHE B 1 115 ? -9.766 -5.715 6.121 1 98.25 115 PHE B C 1
ATOM 4317 O O . PHE B 1 115 ? -9.453 -6.789 6.641 1 98.25 115 PHE B O 1
ATOM 4324 N N . PRO B 1 116 ? -8.992 -4.586 6.328 1 97.81 116 PRO B N 1
ATOM 4325 C CA . PRO B 1 116 ? -7.914 -4.699 7.312 1 97.81 116 PRO B CA 1
ATOM 4326 C C . PRO B 1 116 ? -8.391 -5.23 8.656 1 97.81 116 PRO B C 1
ATOM 4328 O O . PRO B 1 116 ? -7.742 -6.094 9.258 1 97.81 116 PRO B O 1
ATOM 4331 N N . GLU B 1 117 ? -9.5 -4.781 9.102 1 97.56 117 GLU B N 1
ATOM 4332 C CA . GLU B 1 117 ? -10.039 -5.23 10.383 1 97.56 117 GLU B CA 1
ATOM 4333 C C . GLU B 1 117 ? -10.617 -6.641 10.281 1 97.56 117 GLU B C 1
ATOM 4335 O O . GLU B 1 117 ? -10.414 -7.469 11.172 1 97.56 117 GLU B O 1
ATOM 4340 N N . LEU B 1 118 ? -11.367 -6.871 9.234 1 97.94 118 LEU B N 1
ATOM 4341 C CA . LEU B 1 118 ? -11.961 -8.188 9.008 1 97.94 118 LEU B CA 1
ATOM 4342 C C . LEU B 1 118 ? -10.891 -9.273 9.031 1 97.94 118 LEU B C 1
ATOM 4344 O O . LEU B 1 118 ? -11.031 -10.266 9.75 1 97.94 118 LEU B O 1
ATOM 4348 N N . VAL B 1 119 ? -9.836 -9.086 8.297 1 98.19 119 VAL B N 1
ATOM 4349 C CA . VAL B 1 119 ? -8.758 -10.062 8.18 1 98.19 119 VAL B CA 1
ATOM 4350 C C . VAL B 1 119 ? -8.047 -10.219 9.523 1 98.19 119 VAL B C 1
ATOM 4352 O O . VAL B 1 119 ? -7.734 -11.328 9.945 1 98.19 119 VAL B O 1
ATOM 4355 N N . ARG B 1 120 ? -7.746 -9.047 10.172 1 97.19 120 ARG B N 1
ATOM 4356 C CA . ARG B 1 120 ? -7.137 -9.094 11.5 1 97.19 120 ARG B CA 1
ATOM 4357 C C . ARG B 1 120 ? -7.949 -9.977 12.438 1 97.19 120 ARG B C 1
ATOM 4359 O O . ARG B 1 120 ? -7.395 -10.844 13.117 1 97.19 120 ARG B O 1
ATOM 4366 N N . LYS B 1 121 ? -9.25 -9.797 12.484 1 97.62 121 LYS B N 1
ATOM 4367 C CA . LYS B 1 121 ? -10.125 -10.531 13.383 1 97.62 121 LYS B CA 1
ATOM 4368 C C . LYS B 1 121 ? -10.172 -12.016 13.023 1 97.62 121 LYS B C 1
ATOM 4370 O O . LYS B 1 121 ? -10.047 -12.875 13.898 1 97.62 121 LYS B O 1
ATOM 4375 N N . VAL B 1 122 ? -10.32 -12.32 11.742 1 97.81 122 VAL B N 1
ATOM 4376 C CA . VAL B 1 122 ? -10.406 -13.703 11.297 1 97.81 122 VAL B CA 1
ATOM 4377 C C . VAL B 1 122 ? -9.109 -14.438 11.625 1 97.81 122 VAL B C 1
ATOM 4379 O O . VAL B 1 122 ? -9.141 -15.562 12.125 1 97.81 122 VAL B O 1
ATOM 4382 N N . LEU B 1 123 ? -8.008 -13.781 11.359 1 96.69 123 LEU B N 1
ATOM 4383 C CA . LEU B 1 123 ? -6.715 -14.414 11.617 1 96.69 123 LEU B CA 1
ATOM 4384 C C . LEU B 1 123 ? -6.48 -14.57 13.117 1 96.69 123 LEU B C 1
ATOM 4386 O O . LEU B 1 123 ? -5.719 -15.438 13.547 1 96.69 123 LEU B O 1
ATOM 4390 N N . ALA B 1 124 ? -7.117 -13.742 13.93 1 95.69 124 ALA B N 1
ATOM 4391 C CA . ALA B 1 124 ? -7.031 -13.836 15.383 1 95.69 124 ALA B CA 1
ATOM 4392 C C . ALA B 1 124 ? -8.102 -14.773 15.93 1 95.69 124 ALA B C 1
ATOM 4394 O O . ALA B 1 124 ? -8.289 -14.867 17.141 1 95.69 124 ALA B O 1
ATOM 4395 N N . ASN B 1 125 ? -8.852 -15.422 15.078 1 95.19 125 ASN B N 1
ATOM 4396 C CA . ASN B 1 125 ? -9.93 -16.344 15.438 1 95.19 125 ASN B CA 1
ATOM 4397 C C . ASN B 1 125 ? -11.055 -15.633 16.188 1 95.19 125 ASN B C 1
ATOM 4399 O O . ASN B 1 125 ? -11.641 -16.188 17.109 1 95.19 125 ASN B O 1
ATOM 4403 N N . GLU B 1 126 ? -11.188 -14.383 15.844 1 95.69 126 GLU B N 1
ATOM 4404 C CA . GLU B 1 126 ? -12.328 -13.633 16.359 1 95.69 126 GLU B CA 1
ATOM 4405 C C . GLU B 1 126 ? -13.508 -13.695 15.391 1 95.69 126 GLU B C 1
ATOM 4407 O O . GLU B 1 126 ? -13.328 -13.867 14.18 1 95.69 126 GLU B O 1
ATOM 4412 N N . THR B 1 127 ? -14.672 -13.57 15.922 1 94.38 127 THR B N 1
ATOM 4413 C CA . THR B 1 127 ? -15.875 -13.617 15.102 1 94.38 127 THR B CA 1
ATOM 4414 C C . THR B 1 127 ? -16.078 -12.305 14.352 1 94.38 127 THR B C 1
ATOM 4416 O O . THR B 1 127 ? -15.727 -11.234 14.859 1 94.38 127 THR B O 1
ATOM 4419 N N . VAL B 1 128 ? -16.5 -12.445 13.141 1 95.5 128 VAL B N 1
ATOM 4420 C CA . VAL B 1 128 ? -16.891 -11.281 12.344 1 95.5 128 VAL B CA 1
ATOM 4421 C C . VAL B 1 128 ? -18.359 -11.367 11.969 1 95.5 128 VAL B C 1
ATOM 4423 O O . VAL B 1 128 ? -18.891 -12.461 11.75 1 95.5 128 VAL B O 1
ATOM 4426 N N . PRO B 1 129 ? -19.062 -10.25 11.922 1 93.19 129 PRO B N 1
ATOM 4427 C CA . PRO B 1 129 ? -20.516 -10.242 11.727 1 93.19 129 PRO B CA 1
ATOM 4428 C C . PRO B 1 129 ? -20.922 -10.398 10.258 1 93.19 129 PRO B C 1
ATOM 4430 O O . PRO B 1 129 ? -22.078 -10.141 9.898 1 93.19 129 PRO B O 1
ATOM 4433 N N . VAL B 1 130 ? -20.078 -10.805 9.406 1 96.38 130 VAL B N 1
ATOM 4434 C CA . VAL B 1 130 ? -20.359 -10.938 7.98 1 96.38 130 VAL B CA 1
ATOM 4435 C C . VAL B 1 130 ? -19.969 -12.336 7.504 1 96.38 130 VAL B C 1
ATOM 4437 O O . VAL B 1 130 ? -18.938 -12.875 7.914 1 96.38 130 VAL B O 1
ATOM 4440 N N . LYS B 1 131 ? -20.781 -12.922 6.641 1 96.19 131 LYS B N 1
ATOM 4441 C CA . LYS B 1 131 ? -20.484 -14.227 6.062 1 96.19 131 LYS B CA 1
ATOM 4442 C C . LYS B 1 131 ? -19.688 -14.086 4.773 1 96.19 131 LYS B C 1
ATOM 4444 O O . LYS B 1 131 ? -19.906 -13.156 3.994 1 96.19 131 LYS B O 1
ATOM 4449 N N . PRO B 1 132 ? -18.75 -15 4.516 1 96.88 132 PRO B N 1
ATOM 4450 C CA . PRO B 1 132 ? -18.047 -14.992 3.236 1 96.88 132 PRO B CA 1
ATOM 4451 C C . PRO B 1 132 ? -18.969 -15.172 2.039 1 96.88 132 PRO B C 1
ATOM 4453 O O . PRO B 1 132 ? -19.984 -15.875 2.141 1 96.88 132 PRO B O 1
ATOM 4456 N N . ILE B 1 133 ? -18.641 -14.609 0.937 1 97.62 133 ILE B N 1
ATOM 4457 C CA . ILE B 1 133 ? -19.5 -14.695 -0.241 1 97.62 133 ILE B CA 1
ATOM 4458 C C . ILE B 1 133 ? -18.781 -15.484 -1.339 1 97.62 133 ILE B C 1
ATOM 4460 O O . ILE B 1 133 ? -19.375 -15.758 -2.387 1 97.62 133 ILE B O 1
ATOM 4464 N N . ASN B 1 134 ? -17.484 -15.758 -1.172 1 96.38 134 ASN B N 1
ATOM 4465 C CA . ASN B 1 134 ? -16.656 -16.422 -2.178 1 96.38 134 ASN B CA 1
ATOM 4466 C C . ASN B 1 134 ? -15.977 -17.672 -1.614 1 96.38 134 ASN B C 1
ATOM 4468 O O . ASN B 1 134 ? -14.75 -17.734 -1.566 1 96.38 134 ASN B O 1
ATOM 4472 N N . ARG B 1 135 ? -16.781 -18.578 -1.227 1 93.75 135 ARG B N 1
ATOM 4473 C CA . ARG B 1 135 ? -16.359 -19.891 -0.755 1 93.75 135 ARG B CA 1
ATOM 4474 C C . ARG B 1 135 ? -17.031 -21.016 -1.54 1 93.75 135 ARG B C 1
ATOM 4476 O O . ARG B 1 135 ? -18.031 -21.562 -1.093 1 93.75 135 ARG B O 1
ATOM 4483 N N . PRO B 1 136 ? -16.531 -21.344 -2.605 1 87.88 136 PRO B N 1
ATOM 4484 C CA . PRO B 1 136 ? -17.203 -22.359 -3.414 1 87.88 136 PRO B CA 1
ATOM 4485 C C . PRO B 1 136 ? -17.203 -23.734 -2.752 1 87.88 136 PRO B C 1
ATOM 4487 O O . PRO B 1 136 ? -18.031 -24.578 -3.07 1 87.88 136 PRO B O 1
ATOM 4490 N N . GLY B 1 137 ? -16.281 -24.016 -1.83 1 90.38 137 GLY B N 1
ATOM 4491 C CA . GLY B 1 137 ? -16.266 -25.281 -1.1 1 90.38 137 GLY B CA 1
ATOM 4492 C C . GLY B 1 137 ? -15.789 -26.453 -1.94 1 90.38 137 GLY B C 1
ATOM 4493 O O . GLY B 1 137 ? -16.281 -27.562 -1.789 1 90.38 137 GLY B O 1
ATOM 4494 N N . PHE B 1 138 ? -14.945 -26.188 -2.865 1 94.19 138 PHE B N 1
ATOM 4495 C CA . PHE B 1 138 ? -14.359 -27.266 -3.662 1 94.19 138 PHE B CA 1
ATOM 4496 C C . PHE B 1 138 ? -13.484 -28.172 -2.803 1 94.19 138 PHE B C 1
ATOM 4498 O O . PHE B 1 138 ? -12.539 -27.703 -2.172 1 94.19 138 PHE B O 1
ATOM 4505 N N . PRO B 1 139 ? -13.781 -29.391 -2.727 1 96.25 139 PRO B N 1
ATOM 4506 C CA . PRO B 1 139 ? -12.891 -30.281 -1.966 1 96.25 139 PRO B CA 1
ATOM 4507 C C . PRO B 1 139 ? -11.516 -30.438 -2.617 1 96.25 139 PRO B C 1
ATOM 4509 O O . PRO B 1 139 ? -11.414 -30.453 -3.846 1 96.25 139 PRO B O 1
ATOM 4512 N N . ILE B 1 140 ? -10.523 -30.562 -1.819 1 97 140 ILE B N 1
ATOM 4513 C CA . ILE B 1 140 ? -9.195 -30.906 -2.316 1 97 140 ILE B CA 1
ATOM 4514 C C . ILE B 1 140 ? -9.117 -32.406 -2.598 1 97 140 ILE B C 1
ATOM 4516 O O . ILE B 1 140 ? -9.219 -33.219 -1.68 1 97 140 ILE B O 1
ATOM 4520 N N . LEU B 1 141 ? -8.914 -32.781 -3.834 1 96.88 141 LEU B N 1
ATOM 4521 C CA . LEU B 1 141 ? -8.945 -34.188 -4.281 1 96.88 141 LEU B CA 1
ATOM 4522 C C . LEU B 1 141 ? -7.613 -34.875 -4.016 1 96.88 141 LEU B C 1
ATOM 4524 O O . LEU B 1 141 ? -7.582 -36.062 -3.66 1 96.88 141 LEU B O 1
ATOM 4528 N N . VAL B 1 142 ? -6.535 -34.219 -4.215 1 97.38 142 VAL B N 1
ATOM 4529 C CA . VAL B 1 142 ? -5.18 -34.719 -4.02 1 97.38 142 VAL B CA 1
ATOM 4530 C C . VAL B 1 142 ? -4.379 -33.719 -3.17 1 97.38 142 VAL B C 1
ATOM 4532 O O . VAL B 1 142 ? -3.744 -32.812 -3.699 1 97.38 142 VAL B O 1
ATOM 4535 N N . PRO B 1 143 ? -4.312 -33.906 -1.895 1 96.88 143 PRO B N 1
ATOM 4536 C CA . PRO B 1 143 ? -3.74 -32.875 -1.011 1 96.88 143 PRO B CA 1
ATOM 4537 C C . PRO B 1 143 ? -2.223 -32.969 -0.89 1 96.88 143 PRO B C 1
ATOM 4539 O O . PRO B 1 143 ? -1.543 -31.984 -0.67 1 96.88 143 PRO B O 1
ATOM 4542 N N . LEU B 1 144 ? -1.72 -34.219 -1.025 1 96.25 144 LEU B N 1
ATOM 4543 C CA . LEU B 1 144 ? -0.312 -34.438 -0.713 1 96.25 144 LEU B CA 1
ATOM 4544 C C . LEU B 1 144 ? 0.096 -33.656 0.532 1 96.25 144 LEU B C 1
ATOM 4546 O O . LEU B 1 144 ? 1.088 -32.938 0.513 1 96.25 144 LEU B O 1
ATOM 4550 N N . ALA B 1 145 ? -0.523 -33.875 1.604 1 94.94 145 ALA B N 1
ATOM 4551 C CA . ALA B 1 145 ? -0.494 -33.031 2.807 1 94.94 145 ALA B CA 1
ATOM 4552 C C . ALA B 1 145 ? 0.876 -33.094 3.477 1 94.94 145 ALA B C 1
ATOM 4554 O O . ALA B 1 145 ? 1.239 -32.188 4.234 1 94.94 145 ALA B O 1
ATOM 4555 N N . ASP B 1 146 ? 1.724 -34.094 3.203 1 92.38 146 ASP B N 1
ATOM 4556 C CA . ASP B 1 146 ? 2.975 -34.281 3.932 1 92.38 146 ASP B CA 1
ATOM 4557 C C . ASP B 1 146 ? 4.164 -33.75 3.123 1 92.38 146 ASP B C 1
ATOM 4559 O O . ASP B 1 146 ? 5.316 -33.906 3.533 1 92.38 146 ASP B O 1
ATOM 4563 N N . LYS B 1 147 ? 3.85 -33.125 2.064 1 92.31 147 LYS B N 1
ATOM 4564 C CA . LYS B 1 147 ? 4.93 -32.719 1.165 1 92.31 147 LYS B CA 1
ATOM 4565 C C . LYS B 1 147 ? 5.867 -31.719 1.841 1 92.31 147 LYS B C 1
ATOM 4567 O O . LYS B 1 147 ? 7.066 -31.703 1.56 1 92.31 147 LYS B O 1
ATOM 4572 N N . CYS B 1 148 ? 5.336 -30.906 2.666 1 92.25 148 CYS B N 1
ATOM 4573 C CA . CYS B 1 148 ? 6.145 -29.875 3.297 1 92.25 148 CYS B CA 1
ATOM 4574 C C . CYS B 1 148 ? 6.562 -30.281 4.703 1 92.25 148 CYS B C 1
ATOM 4576 O O . CYS B 1 148 ? 7.141 -29.484 5.445 1 92.25 148 CYS B O 1
ATOM 4578 N N . GLN B 1 149 ? 6.215 -31.422 5.09 1 85.19 149 GLN B N 1
ATOM 4579 C CA . GLN B 1 149 ? 6.578 -31.906 6.418 1 85.19 149 GLN B CA 1
ATOM 4580 C C . GLN B 1 149 ? 7.965 -32.531 6.418 1 85.19 149 GLN B C 1
ATOM 4582 O O . GLN B 1 149 ? 8.375 -33.125 5.422 1 85.19 149 GLN B O 1
ATOM 4587 N N . PRO B 1 150 ? 8.773 -32.156 7.469 1 69.5 150 PRO B N 1
ATOM 4588 C CA . PRO B 1 150 ? 10.117 -32.75 7.523 1 69.5 150 PRO B CA 1
ATOM 4589 C C . PRO B 1 150 ? 10.109 -34.281 7.484 1 69.5 150 PRO B C 1
ATOM 4591 O O . PRO B 1 150 ? 9.195 -34.906 8.008 1 69.5 150 PRO B O 1
ATOM 4594 N N . SER B 1 151 ? 10.586 -34.906 6.355 1 57.47 151 SER B N 1
ATOM 4595 C CA . SER B 1 151 ? 10.648 -36.344 6.277 1 57.47 151 SER B CA 1
ATOM 4596 C C . SER B 1 151 ? 11.258 -36.938 7.539 1 57.47 151 SER B C 1
ATOM 4598 O O . SER B 1 151 ? 10.805 -38 8.031 1 57.47 151 SER B O 1
ATOM 4600 N N . SER B 1 152 ? 12.68 -36.75 7.809 1 50.09 152 SER B N 1
ATOM 4601 C CA . SER B 1 152 ? 13.383 -37.438 8.883 1 50.09 152 SER B CA 1
ATOM 4602 C C . SER B 1 152 ? 13.359 -36.625 10.172 1 50.09 152 SER B C 1
ATOM 4604 O O . SER B 1 152 ? 13.281 -35.406 10.141 1 50.09 152 SER B O 1
ATOM 4606 N N . LEU B 1 153 ? 12.961 -37.281 11.242 1 46.97 153 LEU B N 1
ATOM 4607 C CA . LEU B 1 153 ? 13.023 -36.844 12.633 1 46.97 153 LEU B CA 1
ATOM 4608 C C . LEU B 1 153 ? 14.25 -35.938 12.859 1 46.97 153 LEU B C 1
ATOM 4610 O O . LEU B 1 153 ? 14.266 -35.125 13.789 1 46.97 153 LEU B O 1
ATOM 4614 N N . LEU B 1 154 ? 15.305 -36.344 12.219 1 44.22 154 LEU B N 1
ATOM 4615 C CA . LEU B 1 154 ? 16.594 -35.781 12.555 1 44.22 154 LEU B CA 1
ATOM 4616 C C . LEU B 1 154 ? 16.766 -34.406 11.922 1 44.22 154 LEU B C 1
ATOM 4618 O O . LEU B 1 154 ? 17.531 -33.562 12.414 1 44.22 154 LEU B O 1
ATOM 4622 N N . PHE B 1 155 ? 16.297 -34.25 10.672 1 49.16 155 PHE B N 1
ATOM 4623 C CA . PHE B 1 155 ? 16.578 -32.938 10.055 1 49.16 155 PHE B CA 1
ATOM 4624 C C . PHE B 1 155 ? 15.289 -32.188 9.797 1 49.16 155 PHE B C 1
ATOM 4626 O O . PHE B 1 155 ? 14.484 -32.562 8.953 1 49.16 155 PHE B O 1
ATOM 4633 N N . LYS B 1 156 ? 14.742 -31.562 10.727 1 53.81 156 LYS B N 1
ATOM 4634 C CA . LYS B 1 156 ? 13.594 -30.672 10.844 1 53.81 156 LYS B CA 1
ATOM 4635 C C . LYS B 1 156 ? 13.625 -29.594 9.773 1 53.81 156 LYS B C 1
ATOM 4637 O O . LYS B 1 156 ? 13.523 -28.406 10.078 1 53.81 156 LYS B O 1
ATOM 4642 N N . LEU B 1 157 ? 14.039 -29.906 8.43 1 63.06 157 LEU B N 1
ATOM 4643 C CA . LEU B 1 157 ? 14.281 -28.703 7.625 1 63.06 157 LEU B CA 1
ATOM 4644 C C . LEU B 1 157 ? 12.992 -28.219 6.973 1 63.06 157 LEU B C 1
ATOM 4646 O O . LEU B 1 157 ? 12.25 -29.016 6.395 1 63.06 157 LEU B O 1
ATOM 4650 N N . ARG B 1 158 ? 12.508 -27.172 7.254 1 82.38 158 ARG B N 1
ATOM 4651 C CA . ARG B 1 158 ? 11.422 -26.422 6.629 1 82.38 158 ARG B CA 1
ATOM 4652 C C . ARG B 1 158 ? 11.836 -25.906 5.25 1 82.38 158 ARG B C 1
ATOM 4654 O O . ARG B 1 158 ? 13.008 -25.609 5.02 1 82.38 158 ARG B O 1
ATOM 4661 N N . PRO B 1 159 ? 10.906 -26.062 4.316 1 93.06 159 PRO B N 1
ATOM 4662 C CA . PRO B 1 159 ? 11.266 -25.516 3.006 1 93.06 159 PRO B CA 1
ATOM 4663 C C . PRO B 1 159 ? 11.594 -24.031 3.053 1 93.06 159 PRO B C 1
ATOM 4665 O O . PRO B 1 159 ? 10.984 -23.281 3.82 1 93.06 159 PRO B O 1
ATOM 4668 N N . ASP B 1 160 ? 12.586 -23.672 2.246 1 94.19 160 ASP B N 1
ATOM 4669 C CA . ASP B 1 160 ? 12.922 -22.266 2.084 1 94.19 160 ASP B CA 1
ATOM 4670 C C . ASP B 1 160 ? 11.93 -21.562 1.158 1 94.19 160 ASP B C 1
ATOM 4672 O O . ASP B 1 160 ? 11.703 -20.359 1.285 1 94.19 160 ASP B O 1
ATOM 4676 N N . LEU B 1 161 ? 11.375 -22.328 0.278 1 96.88 161 LEU B N 1
ATOM 4677 C CA . LEU B 1 161 ? 10.484 -21.797 -0.749 1 96.88 161 LEU B CA 1
ATOM 4678 C C . LEU B 1 161 ? 9.492 -22.859 -1.217 1 96.88 161 LEU B C 1
ATOM 4680 O O . LEU B 1 161 ? 9.883 -23.984 -1.508 1 96.88 161 LEU B O 1
ATOM 4684 N N . LEU B 1 162 ? 8.25 -22.547 -1.142 1 98 162 LEU B N 1
ATOM 4685 C CA . LEU B 1 162 ? 7.211 -23.344 -1.776 1 98 162 LEU B CA 1
ATOM 4686 C C . LEU B 1 162 ? 6.926 -22.844 -3.188 1 98 162 LEU B C 1
ATOM 4688 O O . LEU B 1 162 ? 6.574 -21.672 -3.379 1 98 162 LEU B O 1
ATOM 4692 N N . VAL B 1 163 ? 7.133 -23.688 -4.18 1 98.69 163 VAL B N 1
ATOM 4693 C CA . VAL B 1 163 ? 6.906 -23.344 -5.578 1 98.69 163 VAL B CA 1
ATOM 4694 C C . VAL B 1 163 ? 5.613 -24 -6.066 1 98.69 163 VAL B C 1
ATOM 4696 O O . VAL B 1 163 ? 5.539 -25.219 -6.223 1 98.69 163 VAL B O 1
ATOM 4699 N N . LEU B 1 164 ? 4.629 -23.172 -6.289 1 98.81 164 LEU B N 1
ATOM 4700 C CA . LEU B 1 164 ? 3.348 -23.625 -6.82 1 98.81 164 LEU B CA 1
ATOM 4701 C C . LEU B 1 164 ? 3.227 -23.297 -8.305 1 98.81 164 LEU B C 1
ATOM 4703 O O . LEU B 1 164 ? 3.111 -22.125 -8.68 1 98.81 164 LEU B O 1
ATOM 4707 N N . ILE B 1 165 ? 3.258 -24.312 -9.125 1 98.81 165 ILE B N 1
ATOM 4708 C CA . ILE B 1 165 ? 3.223 -24.141 -10.57 1 98.81 165 ILE B CA 1
ATOM 4709 C C . ILE B 1 165 ? 1.8 -24.344 -11.086 1 98.81 165 ILE B C 1
ATOM 4711 O O . ILE B 1 165 ? 1.263 -25.453 -11 1 98.81 165 ILE B O 1
ATOM 4715 N N . LYS B 1 166 ? 1.202 -23.297 -11.617 1 98.25 166 LYS B N 1
ATOM 4716 C CA . LYS B 1 166 ? -0.123 -23.406 -12.219 1 98.25 166 LYS B CA 1
ATOM 4717 C C . LYS B 1 166 ? -0.047 -24.031 -13.609 1 98.25 166 LYS B C 1
ATOM 4719 O O . LYS B 1 166 ? 0.544 -23.453 -14.523 1 98.25 166 LYS B O 1
ATOM 4724 N N . SER B 1 167 ? -0.605 -25.188 -13.75 1 97.69 167 SER B N 1
ATOM 4725 C CA . SER B 1 167 ? -0.542 -25.938 -15 1 97.69 167 SER B CA 1
ATOM 4726 C C . SER B 1 167 ? -1.931 -26.375 -15.453 1 97.69 167 SER B C 1
ATOM 4728 O O . SER B 1 167 ? -2.881 -26.344 -14.672 1 97.69 167 SER B O 1
ATOM 4730 N N . ALA B 1 168 ? -2.092 -26.656 -16.719 1 96.62 168 ALA B N 1
ATOM 4731 C CA . ALA B 1 168 ? -3.324 -27.234 -17.25 1 96.62 168 ALA B CA 1
ATOM 4732 C C . ALA B 1 168 ? -3.262 -28.766 -17.234 1 96.62 168 ALA B C 1
ATOM 4734 O O . ALA B 1 168 ? -2.184 -29.344 -17.375 1 96.62 168 ALA B O 1
ATOM 4735 N N . PRO B 1 169 ? -4.391 -29.406 -17.141 1 96.56 169 PRO B N 1
ATOM 4736 C CA . PRO B 1 169 ? -4.406 -30.859 -17.094 1 96.56 169 PRO B CA 1
ATOM 4737 C C . PRO B 1 169 ? -3.752 -31.5 -18.312 1 96.56 169 PRO B C 1
ATOM 4739 O O . PRO B 1 169 ? -3.088 -32.531 -18.203 1 96.56 169 PRO B O 1
ATOM 4742 N N . SER B 1 170 ? -3.832 -30.938 -19.438 1 95.94 170 SER B N 1
ATOM 4743 C CA . SER B 1 170 ? -3.346 -31.531 -20.672 1 95.94 170 SER B CA 1
ATOM 4744 C C . SER B 1 170 ? -1.869 -31.219 -20.906 1 95.94 170 SER B C 1
ATOM 4746 O O . SER B 1 170 ? -1.264 -31.719 -21.859 1 95.94 170 SER B O 1
ATOM 4748 N N . HIS B 1 171 ? -1.242 -30.438 -20.078 1 97.5 171 HIS B N 1
ATOM 4749 C CA . HIS B 1 171 ? 0.126 -29.984 -20.297 1 97.5 171 HIS B CA 1
ATOM 4750 C C . HIS B 1 171 ? 1.134 -30.984 -19.75 1 97.5 171 HIS B C 1
ATOM 4752 O O . HIS B 1 171 ? 2.051 -30.625 -19.016 1 97.5 171 HIS B O 1
ATOM 4758 N N . PHE B 1 172 ? 1.041 -32.25 -20.188 1 98.06 172 PHE B N 1
ATOM 4759 C CA . PHE B 1 172 ? 1.889 -33.312 -19.703 1 98.06 172 PHE B CA 1
ATOM 4760 C C . PHE B 1 172 ? 3.35 -33.062 -20.062 1 98.06 172 PHE B C 1
ATOM 4762 O O . PHE B 1 172 ? 4.219 -33.094 -19.188 1 98.06 172 PHE B O 1
ATOM 4769 N N . ALA B 1 173 ? 3.59 -32.781 -21.281 1 97.88 173 ALA B N 1
ATOM 4770 C CA . ALA B 1 173 ? 4.957 -32.594 -21.75 1 97.88 173 ALA B CA 1
ATOM 4771 C C . ALA B 1 173 ? 5.625 -31.391 -21.078 1 97.88 173 ALA B C 1
ATOM 4773 O O . ALA B 1 173 ? 6.828 -31.422 -20.797 1 97.88 173 ALA B O 1
ATOM 4774 N N . LEU B 1 174 ? 4.906 -30.422 -20.875 1 97.81 174 LEU B N 1
ATOM 4775 C CA . LEU B 1 174 ? 5.441 -29.25 -20.203 1 97.81 174 LEU B CA 1
ATOM 4776 C C . LEU B 1 174 ? 5.836 -29.547 -18.766 1 97.81 174 LEU B C 1
ATOM 4778 O O . LEU B 1 174 ? 6.914 -29.156 -18.312 1 97.81 174 LEU B O 1
ATOM 4782 N N . ARG B 1 175 ? 4.977 -30.219 -18.031 1 98.62 175 ARG B N 1
ATOM 4783 C CA . ARG B 1 175 ? 5.297 -30.609 -16.656 1 98.62 175 ARG B CA 1
ATOM 4784 C C . ARG B 1 175 ? 6.516 -31.516 -16.625 1 98.62 175 ARG B C 1
ATOM 4786 O O . ARG B 1 175 ? 7.363 -31.406 -15.734 1 98.62 175 ARG B O 1
ATOM 4793 N N . ASP B 1 176 ? 6.621 -32.406 -17.625 1 98.31 176 ASP B N 1
ATOM 4794 C CA . ASP B 1 176 ? 7.805 -33.25 -17.719 1 98.31 176 ASP B CA 1
ATOM 4795 C C . ASP B 1 176 ? 9.07 -32.406 -17.906 1 98.31 176 ASP B C 1
ATOM 4797 O O . ASP B 1 176 ? 10.086 -32.656 -17.25 1 98.31 176 ASP B O 1
ATOM 4801 N N . ALA B 1 177 ? 8.992 -31.5 -18.828 1 98.06 177 A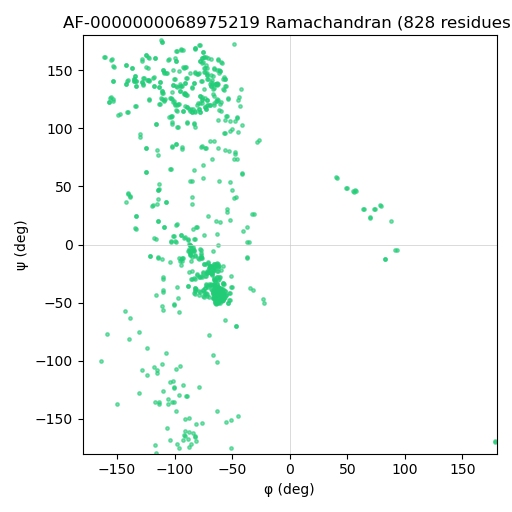LA B N 1
ATOM 4802 C CA . ALA B 1 177 ? 10.141 -30.641 -19.094 1 98.06 177 ALA B CA 1
ATOM 4803 C C . ALA B 1 177 ? 10.547 -29.859 -17.828 1 98.06 177 ALA B C 1
ATOM 4805 O O . ALA B 1 177 ? 11.742 -29.734 -17.547 1 98.06 177 ALA B O 1
ATOM 4806 N N . ILE B 1 178 ? 9.594 -29.359 -17.094 1 98.44 178 ILE B N 1
ATOM 4807 C CA . ILE B 1 178 ? 9.859 -28.609 -15.875 1 98.44 178 ILE B CA 1
ATOM 4808 C C . ILE B 1 178 ? 10.484 -29.531 -14.828 1 98.44 178 ILE B C 1
ATOM 4810 O O . ILE B 1 178 ? 11.453 -29.156 -14.164 1 98.44 178 ILE B O 1
ATOM 4814 N N . ARG B 1 179 ? 10.031 -30.797 -14.727 1 97.69 179 ARG B N 1
ATOM 4815 C CA . ARG B 1 179 ? 10.547 -31.766 -13.766 1 97.69 179 ARG B CA 1
ATOM 4816 C C . ARG B 1 179 ? 12.031 -32 -13.977 1 97.69 179 ARG B C 1
ATOM 4818 O O . ARG B 1 179 ? 12.797 -32.125 -13.016 1 97.69 179 ARG B O 1
ATOM 4825 N N . ILE B 1 180 ? 12.398 -32.094 -15.211 1 95.69 180 ILE B N 1
ATOM 4826 C CA . ILE B 1 180 ? 13.781 -32.438 -15.484 1 95.69 180 ILE B CA 1
ATOM 4827 C C . ILE B 1 180 ? 14.617 -31.172 -15.656 1 95.69 180 ILE B C 1
ATOM 4829 O O . ILE B 1 180 ? 15.852 -31.25 -15.758 1 95.69 180 ILE B O 1
ATOM 4833 N N . GLY B 1 181 ? 13.969 -30.031 -15.781 1 96.69 181 GLY B N 1
ATOM 4834 C CA . GLY B 1 181 ? 14.641 -28.75 -15.898 1 96.69 181 GLY B CA 1
ATOM 4835 C C . GLY B 1 181 ? 14.656 -27.969 -14.594 1 96.69 181 GLY B C 1
ATOM 4836 O O . GLY B 1 181 ? 15.094 -28.484 -13.562 1 96.69 181 GLY B O 1
ATOM 4837 N N . TRP B 1 182 ? 14.086 -26.703 -14.68 1 97.12 182 TRP B N 1
ATOM 4838 C CA . TRP B 1 182 ? 14.234 -25.781 -13.562 1 97.12 182 TRP B CA 1
ATOM 4839 C C . TRP B 1 182 ? 13.391 -26.219 -12.367 1 97.12 182 TRP B C 1
ATOM 4841 O O . TRP B 1 182 ? 13.602 -25.75 -11.242 1 97.12 182 TRP B O 1
ATOM 4851 N N . GLY B 1 183 ? 12.469 -27.109 -12.555 1 97.12 183 GLY B N 1
ATOM 4852 C CA . GLY B 1 183 ? 11.625 -27.594 -11.477 1 97.12 183 GLY B CA 1
ATOM 4853 C C . GLY B 1 183 ? 12.281 -28.688 -10.656 1 97.12 183 GLY B C 1
ATOM 4854 O O . GLY B 1 183 ? 11.727 -29.141 -9.656 1 97.12 183 GLY B O 1
ATOM 4855 N N . ASP B 1 184 ? 13.406 -29.219 -11.094 1 96.06 184 ASP B N 1
ATOM 4856 C CA . ASP B 1 184 ? 14.133 -30.203 -10.297 1 96.06 184 ASP B CA 1
ATOM 4857 C C . ASP B 1 184 ? 14.555 -29.625 -8.945 1 96.06 184 ASP B C 1
ATOM 4859 O O . ASP B 1 184 ? 15.398 -28.719 -8.891 1 96.06 184 ASP B O 1
ATOM 4863 N N . GLU B 1 185 ? 14.039 -30.125 -7.91 1 93.62 185 GLU B N 1
ATOM 4864 C CA . GLU B 1 185 ? 14.234 -29.594 -6.566 1 93.62 185 GLU B CA 1
ATOM 4865 C C . GLU B 1 185 ? 15.695 -29.672 -6.137 1 93.62 185 GLU B C 1
ATOM 4867 O O . GLU B 1 185 ? 16.109 -29 -5.199 1 93.62 185 GLU B O 1
ATOM 4872 N N . LYS B 1 186 ? 16.484 -30.453 -6.828 1 92.56 186 LYS B N 1
ATOM 4873 C CA . LYS B 1 186 ? 17.891 -30.625 -6.484 1 92.56 186 LYS B CA 1
ATOM 4874 C C . LYS B 1 186 ? 18.75 -29.547 -7.145 1 92.56 186 LYS B C 1
ATOM 4876 O O . LYS B 1 186 ? 19.938 -29.422 -6.836 1 92.56 186 LYS B O 1
ATOM 4881 N N . CYS B 1 187 ? 18.156 -28.812 -8 1 94.06 187 CYS B N 1
ATOM 4882 C CA . CYS B 1 187 ? 18.922 -27.875 -8.797 1 94.06 187 CYS B CA 1
ATOM 4883 C C . CYS B 1 187 ? 18.672 -26.438 -8.336 1 94.06 187 CYS B C 1
ATOM 4885 O O . CYS B 1 187 ? 18.578 -25.531 -9.164 1 94.06 187 CYS B O 1
ATOM 4887 N N . TRP B 1 188 ? 18.516 -26.234 -7.094 1 94.62 188 TRP B N 1
ATOM 4888 C CA . TRP B 1 188 ? 18.25 -24.922 -6.531 1 94.62 188 TRP B CA 1
ATOM 4889 C C . TRP B 1 188 ? 19.359 -24.516 -5.555 1 94.62 188 TRP B C 1
ATOM 4891 O O . TRP B 1 188 ? 19.078 -23.891 -4.523 1 94.62 188 TRP B O 1
ATOM 4901 N N . GLY B 1 189 ? 20.578 -24.922 -5.812 1 89.75 189 GLY B N 1
ATOM 4902 C CA . GLY B 1 189 ? 21.75 -24.484 -5.078 1 89.75 189 GLY B CA 1
ATOM 4903 C C . GLY B 1 189 ? 21.797 -25.016 -3.658 1 89.75 189 GLY B C 1
ATOM 4904 O O . GLY B 1 189 ? 22.297 -24.344 -2.756 1 89.75 189 GLY B O 1
ATOM 4905 N N . GLY B 1 190 ? 21.125 -26.109 -3.377 1 88.69 190 GLY B N 1
ATOM 4906 C CA . GLY B 1 190 ? 21.156 -26.719 -2.055 1 88.69 190 GLY B CA 1
ATOM 4907 C C . GLY B 1 190 ? 20.016 -26.234 -1.162 1 88.69 190 GLY B C 1
ATOM 4908 O O . GLY B 1 190 ? 19.859 -26.719 -0.041 1 88.69 190 GLY B O 1
ATOM 4909 N N . ARG B 1 191 ? 19.281 -25.297 -1.686 1 90.62 191 ARG B N 1
ATOM 4910 C CA . ARG B 1 191 ? 18.141 -24.828 -0.919 1 90.62 191 ARG B CA 1
ATOM 4911 C C . ARG B 1 191 ? 17 -25.859 -0.94 1 90.62 191 ARG B C 1
ATOM 4913 O O . ARG B 1 191 ? 16.859 -26.594 -1.911 1 90.62 191 ARG B O 1
ATOM 4920 N N . GLN B 1 192 ? 16.297 -25.844 0.155 1 90.94 192 GLN B N 1
ATOM 4921 C CA . GLN B 1 192 ? 15.164 -26.766 0.244 1 90.94 192 GLN B CA 1
ATOM 4922 C C . GLN B 1 192 ? 13.922 -26.156 -0.401 1 90.94 192 GLN B C 1
ATOM 4924 O O . GLN B 1 192 ? 13.32 -25.234 0.143 1 90.94 192 GLN B O 1
ATOM 4929 N N . ILE B 1 193 ? 13.578 -26.797 -1.44 1 93.81 193 ILE B N 1
ATOM 4930 C CA . ILE B 1 193 ? 12.438 -26.312 -2.219 1 93.81 193 ILE B CA 1
ATOM 4931 C C . ILE B 1 193 ? 11.375 -27.422 -2.303 1 93.81 193 ILE B C 1
ATOM 4933 O O . ILE B 1 193 ? 11.711 -28.594 -2.369 1 93.81 193 ILE B O 1
ATOM 4937 N N . VAL B 1 194 ? 10.156 -27 -2.209 1 96 194 VAL B N 1
ATOM 4938 C CA . VAL B 1 194 ? 9.047 -27.891 -2.51 1 96 194 VAL B CA 1
ATOM 4939 C C . VAL B 1 194 ? 8.328 -27.422 -3.77 1 96 194 VAL B C 1
ATOM 4941 O O . VAL B 1 194 ? 7.895 -26.281 -3.85 1 96 194 VAL B O 1
ATOM 4944 N N . ARG B 1 195 ? 8.281 -28.266 -4.742 1 97.5 195 ARG B N 1
ATOM 4945 C CA . ARG B 1 195 ? 7.613 -27.922 -5.996 1 97.5 195 ARG B CA 1
ATOM 4946 C C . ARG B 1 195 ? 6.336 -28.75 -6.172 1 97.5 195 ARG B C 1
ATOM 4948 O O . ARG B 1 195 ? 6.348 -29.969 -6.008 1 97.5 195 ARG B O 1
ATOM 4955 N N . LEU B 1 196 ? 5.273 -28.094 -6.465 1 98.56 196 LEU B N 1
ATOM 4956 C CA . LEU B 1 196 ? 4.004 -28.75 -6.746 1 98.56 196 LEU B CA 1
ATOM 4957 C C . LEU B 1 196 ? 3.332 -28.141 -7.969 1 98.56 196 LEU B C 1
ATOM 4959 O O . LEU B 1 196 ? 3.381 -26.922 -8.164 1 98.56 196 LEU B O 1
ATOM 4963 N N . PHE B 1 197 ? 2.719 -29.016 -8.789 1 98.69 197 PHE B N 1
ATOM 4964 C CA . PHE B 1 197 ? 1.854 -28.562 -9.875 1 98.69 197 PHE B CA 1
ATOM 4965 C C . PHE B 1 197 ? 0.414 -28.422 -9.391 1 98.69 197 PHE B C 1
ATOM 4967 O O . PHE B 1 197 ? -0.129 -29.344 -8.773 1 98.69 197 PHE B O 1
ATOM 4974 N N . LEU B 1 198 ? -0.174 -27.281 -9.633 1 97.81 198 LEU B N 1
ATOM 4975 C CA . LEU B 1 198 ? -1.545 -26.953 -9.258 1 97.81 198 LEU B CA 1
ATOM 4976 C C . LEU B 1 198 ? -2.49 -27.109 -10.438 1 97.81 198 LEU B C 1
ATOM 4978 O O . LEU B 1 198 ? -2.334 -26.438 -11.461 1 97.81 198 LEU B O 1
ATOM 4982 N N . LEU B 1 199 ? -3.496 -28.031 -10.234 1 96 199 LEU B N 1
ATOM 4983 C CA . LEU B 1 199 ? -4.438 -28.297 -11.312 1 96 199 LEU B CA 1
ATOM 4984 C C . LEU B 1 199 ? -5.867 -28.375 -10.789 1 96 199 LEU B C 1
ATOM 4986 O O . LEU B 1 199 ? -6.082 -28.703 -9.617 1 96 199 LEU B O 1
ATOM 4990 N N . GLY B 1 200 ? -6.797 -28.031 -11.672 1 96.75 200 GLY B N 1
ATOM 4991 C CA . GLY B 1 200 ? -8.18 -28.438 -11.484 1 96.75 200 GLY B CA 1
ATOM 4992 C C . GLY B 1 200 ? -8.508 -29.75 -12.164 1 96.75 200 GLY B C 1
ATOM 4993 O O . GLY B 1 200 ? -7.609 -30.531 -12.469 1 96.75 200 GLY B O 1
ATOM 4994 N N . THR B 1 201 ? -9.758 -29.984 -12.297 1 95.56 201 THR B N 1
ATOM 4995 C CA . THR B 1 201 ? -10.203 -31.234 -12.922 1 95.56 201 THR B CA 1
ATOM 4996 C C . THR B 1 201 ? -10.555 -31 -14.391 1 95.56 201 THR B C 1
ATOM 4998 O O . THR B 1 201 ? -10.578 -29.859 -14.852 1 95.56 201 THR B O 1
ATOM 5001 N N . VAL B 1 202 ? -10.695 -32.094 -15.086 1 95 202 VAL B N 1
ATOM 5002 C CA . VAL B 1 202 ? -11.125 -32.031 -16.484 1 95 202 VAL B CA 1
ATOM 5003 C C . VAL B 1 202 ? -12.625 -32.312 -16.578 1 95 202 VAL B C 1
ATOM 5005 O O . VAL B 1 202 ? -13.203 -32.906 -15.672 1 95 202 VAL B O 1
ATOM 5008 N N . PRO B 1 203 ? -13.211 -31.844 -17.672 1 92.31 203 PRO B N 1
ATOM 5009 C CA . PRO B 1 203 ? -14.625 -32.188 -17.859 1 92.31 203 PRO B CA 1
ATOM 5010 C C . PRO B 1 203 ? -14.867 -33.688 -17.906 1 92.31 203 PRO B C 1
ATOM 5012 O O . PRO B 1 203 ? -13.977 -34.438 -18.297 1 92.31 203 PRO B O 1
ATOM 5015 N N . ALA B 1 204 ? -16.062 -34.062 -17.594 1 89.56 204 ALA B N 1
ATOM 5016 C CA . ALA B 1 204 ? -16.438 -35.469 -17.5 1 89.56 204 ALA B CA 1
ATOM 5017 C C . ALA B 1 204 ? -16.234 -36.188 -18.844 1 89.56 204 ALA B C 1
ATOM 5019 O O . ALA B 1 204 ? -15.906 -37.375 -18.875 1 89.56 204 ALA B O 1
ATOM 5020 N N . ASN B 1 205 ? -16.328 -35.5 -19.875 1 91.94 205 ASN B N 1
ATOM 5021 C CA . ASN B 1 205 ? -16.234 -36.094 -21.188 1 91.94 205 ASN B CA 1
ATOM 5022 C C . ASN B 1 205 ? -14.781 -36.281 -21.641 1 91.94 205 ASN B C 1
ATOM 5024 O O . ASN B 1 205 ? -14.516 -36.875 -22.672 1 91.94 205 ASN B O 1
ATOM 5028 N N . ASP B 1 206 ? -13.898 -35.812 -20.891 1 93.44 206 ASP B N 1
ATOM 5029 C CA . ASP B 1 206 ? -12.484 -35.938 -21.219 1 93.44 206 ASP B CA 1
ATOM 5030 C C . ASP B 1 206 ? -11.828 -37.031 -20.375 1 93.44 206 ASP B C 1
ATOM 5032 O O . ASP B 1 206 ? -10.891 -36.781 -19.625 1 93.44 206 ASP B O 1
ATOM 5036 N N . SER B 1 207 ? -12.234 -38.219 -20.562 1 92.44 207 SER B N 1
ATOM 5037 C CA . SER B 1 207 ? -11.82 -39.375 -19.766 1 92.44 207 SER B CA 1
ATOM 5038 C C . SER B 1 207 ? -10.367 -39.719 -20.047 1 92.44 207 SER B C 1
ATOM 5040 O O . SER B 1 207 ? -9.664 -40.219 -19.156 1 92.44 207 SER B O 1
ATOM 5042 N N . ASN B 1 208 ? -9.961 -39.531 -21.203 1 95.38 208 ASN B N 1
ATOM 5043 C CA . ASN B 1 208 ? -8.586 -39.875 -21.562 1 95.38 208 ASN B CA 1
ATOM 5044 C C . ASN B 1 208 ? -7.586 -39.031 -20.766 1 95.38 208 ASN B C 1
ATOM 5046 O O . ASN B 1 208 ? -6.645 -39.562 -20.188 1 95.38 208 ASN B O 1
ATOM 5050 N N . THR B 1 209 ? -7.828 -37.781 -20.797 1 95.88 209 THR B N 1
ATOM 5051 C CA . THR B 1 209 ? -6.949 -36.875 -20.047 1 95.88 209 THR B CA 1
ATOM 5052 C C . THR B 1 209 ? -6.996 -37.219 -18.562 1 95.88 209 THR B C 1
ATOM 5054 O O . THR B 1 209 ? -5.965 -37.219 -17.891 1 95.88 209 THR B O 1
ATOM 5057 N N . ALA B 1 210 ? -8.125 -37.469 -18.094 1 95.25 210 ALA B N 1
ATOM 5058 C CA . ALA B 1 210 ? -8.289 -37.812 -16.688 1 95.25 210 ALA B CA 1
ATOM 5059 C C . ALA B 1 210 ? -7.465 -39.062 -16.312 1 95.25 210 ALA B C 1
ATOM 5061 O O . ALA B 1 210 ? -6.797 -39.062 -15.273 1 95.25 210 ALA B O 1
ATOM 5062 N N . ALA B 1 211 ? -7.508 -40.031 -17.125 1 96.12 211 ALA B N 1
ATOM 5063 C CA . ALA B 1 211 ? -6.785 -41.281 -16.875 1 96.12 211 ALA B CA 1
ATOM 5064 C C . ALA B 1 211 ? -5.277 -41.062 -16.891 1 96.12 211 ALA B C 1
ATOM 5066 O O . ALA B 1 211 ? -4.551 -41.562 -16.047 1 96.12 211 ALA B O 1
ATOM 5067 N N . ARG B 1 212 ? -4.848 -40.344 -17.891 1 96.88 212 ARG B N 1
ATOM 5068 C CA . ARG B 1 212 ? -3.424 -40.062 -18 1 96.88 212 ARG B CA 1
ATOM 5069 C C . ARG B 1 212 ? -2.941 -39.25 -16.797 1 96.88 212 ARG B C 1
ATOM 5071 O O . ARG B 1 212 ? -1.836 -39.469 -16.297 1 96.88 212 ARG B O 1
ATOM 5078 N N . LEU B 1 213 ? -3.754 -38.344 -16.375 1 96.88 213 LEU B N 1
ATOM 5079 C CA . LEU B 1 213 ? -3.422 -37.531 -15.219 1 96.88 213 LEU B CA 1
ATOM 5080 C C . LEU B 1 213 ? -3.303 -38.406 -13.969 1 96.88 213 LEU B C 1
ATOM 5082 O O . LEU B 1 213 ? -2.406 -38.188 -13.148 1 96.88 213 LEU B O 1
ATOM 5086 N N . GLU B 1 214 ? -4.207 -39.281 -13.805 1 96.19 214 GLU B N 1
ATOM 5087 C CA . GLU B 1 214 ? -4.152 -40.188 -12.664 1 96.19 214 GLU B CA 1
ATOM 5088 C C . GLU B 1 214 ? -2.838 -40.969 -12.641 1 96.19 214 GLU B C 1
ATOM 5090 O O . GLU B 1 214 ? -2.229 -41.125 -11.578 1 96.19 214 GLU B O 1
ATOM 5095 N N . MET B 1 215 ? -2.43 -41.438 -13.742 1 97.38 215 MET B N 1
ATOM 5096 C CA . MET B 1 215 ? -1.165 -42.156 -13.852 1 97.38 215 MET B CA 1
ATOM 5097 C C . MET B 1 215 ? 0.011 -41.25 -13.508 1 97.38 215 MET B C 1
ATOM 5099 O O . MET B 1 215 ? 0.935 -41.656 -12.805 1 97.38 215 MET B O 1
ATOM 5103 N N . GLU B 1 216 ? -0.052 -40.094 -14.055 1 97.94 216 GLU B N 1
ATOM 5104 C CA . GLU B 1 216 ? 1.005 -39.125 -13.766 1 97.94 216 GLU B CA 1
ATOM 5105 C C . GLU B 1 216 ? 1.098 -38.844 -12.273 1 97.94 216 GLU B C 1
ATOM 5107 O O . GLU B 1 216 ? 2.195 -38.781 -11.711 1 97.94 216 GLU B O 1
ATOM 5112 N N . MET B 1 217 ? -0.011 -38.656 -11.586 1 96.94 217 MET B N 1
ATOM 5113 C CA . MET B 1 217 ? -0.065 -38.375 -10.156 1 96.94 217 MET B CA 1
ATOM 5114 C C . MET B 1 217 ? 0.51 -39.5 -9.344 1 96.94 217 MET B C 1
ATOM 5116 O O . MET B 1 217 ? 1.209 -39.281 -8.352 1 96.94 217 MET B O 1
ATOM 5120 N N . GLU B 1 218 ? 0.22 -40.688 -9.766 1 96.25 218 GLU B N 1
ATOM 5121 C CA . GLU B 1 218 ? 0.735 -41.844 -9.086 1 96.25 218 GLU B CA 1
ATOM 5122 C C . GLU B 1 218 ? 2.246 -41.969 -9.266 1 96.25 218 GLU B C 1
ATOM 5124 O O . GLU B 1 218 ? 2.957 -42.344 -8.328 1 96.25 218 GLU B O 1
ATOM 5129 N N . MET B 1 219 ? 2.635 -41.656 -10.383 1 97.06 219 MET B N 1
ATOM 5130 C CA . MET B 1 219 ? 4.039 -41.812 -10.734 1 97.06 219 MET B CA 1
ATOM 5131 C C . MET B 1 219 ? 4.914 -40.812 -10.008 1 97.06 219 MET B C 1
ATOM 5133 O O . MET B 1 219 ? 5.996 -41.156 -9.523 1 97.06 219 MET B O 1
ATOM 5137 N N . TYR B 1 220 ? 4.516 -39.562 -9.953 1 97.31 220 TYR B N 1
ATOM 5138 C CA . TYR B 1 220 ? 5.449 -38.5 -9.562 1 97.31 220 TYR B CA 1
ATOM 5139 C C . TYR B 1 220 ? 5.09 -37.938 -8.195 1 97.31 220 TYR B C 1
ATOM 5141 O O . TYR B 1 220 ? 5.93 -37.344 -7.523 1 97.31 220 TYR B O 1
ATOM 5149 N N . SER B 1 221 ? 3.789 -37.938 -7.754 1 96.81 221 SER B N 1
ATOM 5150 C CA . SER B 1 221 ? 3.314 -37.406 -6.48 1 96.81 221 SER B CA 1
ATOM 5151 C C . SER B 1 221 ? 3.717 -35.938 -6.305 1 96.81 221 SER B C 1
ATOM 5153 O O . SER B 1 221 ? 4.258 -35.562 -5.266 1 96.81 221 SER B O 1
ATOM 5155 N N . ASP B 1 222 ? 3.523 -35.219 -7.312 1 98.12 222 ASP B N 1
ATOM 5156 C CA . ASP B 1 222 ? 3.877 -33.812 -7.254 1 98.12 222 ASP B CA 1
ATOM 5157 C C . ASP B 1 222 ? 2.76 -32.938 -7.824 1 98.12 222 ASP B C 1
ATOM 5159 O O . ASP B 1 222 ? 2.979 -31.75 -8.141 1 98.12 222 ASP B O 1
ATOM 5163 N N . ILE B 1 223 ? 1.596 -33.5 -8.016 1 98.38 223 ILE B N 1
ATOM 5164 C CA . ILE B 1 223 ? 0.428 -32.781 -8.484 1 98.38 223 ILE B CA 1
ATOM 5165 C C . ILE B 1 223 ? -0.611 -32.688 -7.367 1 98.38 223 ILE B C 1
ATOM 5167 O O . ILE B 1 223 ? -0.954 -33.688 -6.754 1 98.38 223 ILE B O 1
ATOM 5171 N N . ILE B 1 224 ? -1.037 -31.5 -7.055 1 98.38 224 ILE B N 1
ATOM 5172 C CA . ILE B 1 224 ? -2.191 -31.297 -6.184 1 98.38 224 ILE B CA 1
ATOM 5173 C C . ILE B 1 224 ? -3.383 -30.828 -7.008 1 98.38 224 ILE B C 1
ATOM 5175 O O . ILE B 1 224 ? -3.215 -30.109 -7.996 1 98.38 224 ILE B O 1
ATOM 5179 N N . GLN B 1 225 ? -4.582 -31.234 -6.555 1 97.5 225 GLN B N 1
ATOM 5180 C CA . GLN B 1 225 ? -5.762 -30.969 -7.375 1 97.5 225 GLN B CA 1
ATOM 5181 C C . GLN B 1 225 ? -6.965 -30.609 -6.508 1 97.5 225 GLN B C 1
ATOM 5183 O O . GLN B 1 225 ? -7.172 -31.203 -5.445 1 97.5 225 GLN B O 1
ATOM 5188 N N . GLN B 1 226 ? -7.691 -29.656 -6.926 1 96.5 226 GLN B N 1
ATOM 5189 C CA . GLN B 1 226 ? -8.984 -29.281 -6.352 1 96.5 226 GLN B CA 1
ATOM 5190 C C . GLN B 1 226 ? -10.102 -29.469 -7.367 1 96.5 226 GLN B C 1
ATOM 5192 O O . GLN B 1 226 ? -9.859 -29.469 -8.578 1 96.5 226 GLN B O 1
ATOM 5197 N N . GLU B 1 227 ? -11.359 -29.562 -6.871 1 94.5 227 GLU B N 1
ATOM 5198 C CA . GLU B 1 227 ? -12.484 -30 -7.695 1 94.5 227 GLU B CA 1
ATOM 5199 C C . GLU B 1 227 ? -13.078 -28.828 -8.469 1 94.5 227 GLU B C 1
ATOM 5201 O O . GLU B 1 227 ? -14.297 -28.641 -8.484 1 94.5 227 GLU B O 1
ATOM 5206 N N . PHE B 1 228 ? -12.469 -27.953 -9.008 1 93.25 228 PHE B N 1
ATOM 5207 C CA . PHE B 1 228 ? -12.969 -27 -9.984 1 93.25 228 PHE B CA 1
ATOM 5208 C C . PHE B 1 228 ? -12.562 -27.391 -11.398 1 93.25 228 PHE B C 1
ATOM 5210 O O . PHE B 1 228 ? -11.547 -28.078 -11.586 1 93.25 228 PHE B O 1
ATOM 5217 N N . ILE B 1 229 ? -13.328 -27.062 -12.281 1 91.69 229 ILE B N 1
ATOM 5218 C CA . ILE B 1 229 ? -12.969 -27.344 -13.672 1 91.69 229 ILE B CA 1
ATOM 5219 C C . ILE B 1 229 ? -11.844 -26.406 -14.109 1 91.69 229 ILE B C 1
ATOM 5221 O O . ILE B 1 229 ? -11.961 -25.172 -13.984 1 91.69 229 ILE B O 1
ATOM 5225 N N . ASP B 1 230 ? -10.797 -27.016 -14.57 1 91.62 230 ASP B N 1
ATOM 5226 C CA . ASP B 1 230 ? -9.625 -26.234 -14.969 1 91.62 230 ASP B CA 1
ATOM 5227 C C . ASP B 1 230 ? -9.844 -25.562 -16.328 1 91.62 230 ASP B C 1
ATOM 5229 O O . ASP B 1 230 ? -9.508 -26.125 -17.359 1 91.62 230 ASP B O 1
ATOM 5233 N N . HIS B 1 231 ? -10.453 -24.484 -16.297 1 85.25 231 HIS B N 1
ATOM 5234 C CA . HIS B 1 231 ? -10.703 -23.609 -17.422 1 85.25 231 HIS B CA 1
ATOM 5235 C C . HIS B 1 231 ? -10.148 -22.203 -17.172 1 85.25 231 HIS B C 1
ATOM 5237 O O . HIS B 1 231 ? -9.984 -21.797 -16.016 1 85.25 231 HIS B O 1
ATOM 5243 N N . TYR B 1 232 ? -9.836 -21.641 -18.266 1 78.88 232 TYR B N 1
ATOM 5244 C CA . TYR B 1 232 ? -9.164 -20.344 -18.188 1 78.88 232 TYR B CA 1
ATOM 5245 C C . TYR B 1 232 ? -9.922 -19.391 -17.266 1 78.88 232 TYR B C 1
ATOM 5247 O O . TYR B 1 232 ? -9.312 -18.656 -16.484 1 78.88 232 TYR B O 1
ATOM 5255 N N . TYR B 1 233 ? -11.164 -19.422 -17.25 1 81.19 233 TYR B N 1
ATOM 5256 C CA . TYR B 1 233 ? -11.969 -18.469 -16.5 1 81.19 233 TYR B CA 1
ATOM 5257 C C . TYR B 1 233 ? -12.086 -18.891 -15.039 1 81.19 233 TYR B C 1
ATOM 5259 O O . TYR B 1 233 ? -12.711 -18.188 -14.242 1 81.19 233 TYR B O 1
ATOM 5267 N N . ASN B 1 234 ? -11.383 -19.953 -14.695 1 89.25 234 ASN B N 1
ATOM 5268 C CA . ASN B 1 234 ? -11.375 -20.391 -13.305 1 89.25 234 ASN B CA 1
ATOM 5269 C C . ASN B 1 234 ? -9.992 -20.25 -12.68 1 89.25 234 ASN B C 1
ATOM 5271 O O . ASN B 1 234 ? -9.703 -20.891 -11.664 1 89.25 234 ASN B O 1
ATOM 5275 N N . ASN B 1 235 ? -9.211 -19.422 -13.297 1 92.5 235 ASN B N 1
ATOM 5276 C CA . ASN B 1 235 ? -7.852 -19.219 -12.797 1 92.5 235 ASN B CA 1
ATOM 5277 C C . ASN B 1 235 ? -7.84 -18.562 -11.422 1 92.5 235 ASN B C 1
ATOM 5279 O O . ASN B 1 235 ? -6.93 -18.797 -10.625 1 92.5 235 ASN B O 1
ATOM 5283 N N . THR B 1 236 ? -8.844 -17.797 -11.172 1 96.31 236 THR B N 1
ATOM 5284 C CA . THR B 1 236 ? -8.961 -17.172 -9.859 1 96.31 236 THR B CA 1
ATOM 5285 C C . THR B 1 236 ? -9.133 -18.25 -8.773 1 96.31 236 THR B C 1
ATOM 5287 O O . THR B 1 236 ? -8.484 -18.188 -7.73 1 96.31 236 THR B O 1
ATOM 5290 N N . TYR B 1 237 ? -9.883 -19.25 -9.062 1 96.38 237 TYR B N 1
ATOM 5291 C CA . TYR B 1 237 ? -10.047 -20.344 -8.109 1 96.38 237 TYR B CA 1
ATOM 5292 C C . TYR B 1 237 ? -8.75 -21.125 -7.949 1 96.38 237 TYR B C 1
ATOM 5294 O O . TYR B 1 237 ? -8.453 -21.625 -6.863 1 96.38 237 TYR B O 1
ATOM 5302 N N . LYS B 1 238 ? -8.031 -21.219 -8.984 1 96.56 238 LYS B N 1
ATOM 5303 C CA . LYS B 1 238 ? -6.742 -21.891 -8.914 1 96.56 238 LYS B CA 1
ATOM 5304 C C . LYS B 1 238 ? -5.793 -21.188 -7.953 1 96.56 238 LYS B C 1
ATOM 5306 O O . LYS B 1 238 ? -5.113 -21.828 -7.152 1 96.56 238 LYS B O 1
ATOM 5311 N N . ILE B 1 239 ? -5.75 -19.859 -8.031 1 97.69 239 ILE B N 1
ATOM 5312 C CA . ILE B 1 239 ? -4.93 -19.078 -7.105 1 97.69 239 ILE B CA 1
ATOM 5313 C C . ILE B 1 239 ? -5.453 -19.266 -5.684 1 97.69 239 ILE B C 1
ATOM 5315 O O . ILE B 1 239 ? -4.672 -19.484 -4.754 1 97.69 239 ILE B O 1
ATOM 5319 N N . MET B 1 240 ? -6.758 -19.219 -5.504 1 97.94 240 MET B N 1
ATOM 5320 C CA . MET B 1 240 ? -7.344 -19.391 -4.18 1 97.94 240 MET B CA 1
ATOM 5321 C C . MET B 1 240 ? -7.004 -20.781 -3.625 1 97.94 240 MET B C 1
ATOM 5323 O O . MET B 1 240 ? -6.699 -20.922 -2.439 1 97.94 240 MET B O 1
ATOM 5327 N N . PHE B 1 241 ? -7.027 -21.766 -4.5 1 97.88 241 PHE B N 1
ATOM 5328 C CA . PHE B 1 241 ? -6.656 -23.125 -4.117 1 97.88 241 PHE B CA 1
ATOM 5329 C C . PHE B 1 241 ? -5.207 -23.172 -3.646 1 97.88 241 PHE B C 1
ATOM 5331 O O . PHE B 1 241 ? -4.914 -23.734 -2.592 1 97.88 241 PHE B O 1
ATOM 5338 N N . GLY B 1 242 ? -4.324 -22.562 -4.43 1 98.44 242 GLY B N 1
ATOM 5339 C CA . GLY B 1 242 ? -2.92 -22.531 -4.047 1 98.44 242 GLY B CA 1
ATOM 5340 C C . GLY B 1 242 ? -2.686 -21.875 -2.701 1 98.44 242 GLY B C 1
ATOM 5341 O O . GLY B 1 242 ? -1.895 -22.359 -1.894 1 98.44 242 GLY B O 1
ATOM 5342 N N . LEU B 1 243 ? -3.357 -20.766 -2.475 1 98.44 243 LEU B N 1
ATOM 5343 C CA . LEU B 1 243 ? -3.25 -20.062 -1.193 1 98.44 243 LEU B CA 1
ATOM 5344 C C . LEU B 1 243 ? -3.75 -20.953 -0.056 1 98.44 243 LEU B C 1
ATOM 5346 O O . LEU B 1 243 ? -3.08 -21.094 0.969 1 98.44 243 LEU B O 1
ATOM 5350 N N . GLU B 1 244 ? -4.871 -21.547 -0.263 1 98 244 GLU B N 1
ATOM 5351 C CA . GLU B 1 244 ? -5.445 -22.438 0.731 1 98 244 GLU B CA 1
ATOM 5352 C C . GLU B 1 244 ? -4.488 -23.594 1.056 1 98 244 GLU B C 1
ATOM 5354 O O . GLU B 1 244 ? -4.242 -23.891 2.227 1 98 244 GLU B O 1
ATOM 5359 N N . TRP B 1 245 ? -3.986 -24.172 0.045 1 98.19 245 TRP B N 1
ATOM 5360 C CA . TRP B 1 245 ? -3.098 -25.312 0.22 1 98.19 245 TRP B CA 1
ATOM 5361 C C . TRP B 1 245 ? -1.851 -24.922 1.003 1 98.19 245 TRP B C 1
ATOM 5363 O O . TRP B 1 245 ? -1.442 -25.625 1.929 1 98.19 245 TRP B O 1
ATOM 5373 N N . ALA B 1 246 ? -1.222 -23.812 0.599 1 98.12 246 ALA B N 1
ATOM 5374 C CA . ALA B 1 246 ? 0.004 -23.344 1.235 1 98.12 246 ALA B CA 1
ATOM 5375 C C . ALA B 1 246 ? -0.208 -23.109 2.729 1 98.12 246 ALA B C 1
ATOM 5377 O O . ALA B 1 246 ? 0.646 -23.469 3.545 1 98.12 246 ALA B O 1
ATOM 5378 N N . ILE B 1 247 ? -1.329 -22.531 3.043 1 97.06 247 ILE B N 1
ATOM 5379 C CA . ILE B 1 247 ? -1.624 -22.172 4.426 1 97.06 247 ILE B CA 1
ATOM 5380 C C . ILE B 1 247 ? -1.95 -23.438 5.227 1 97.06 247 ILE B C 1
ATOM 5382 O O . ILE B 1 247 ? -1.503 -23.594 6.363 1 97.06 247 ILE B O 1
ATOM 5386 N N . LYS B 1 248 ? -2.627 -24.391 4.629 1 96.25 248 LYS B N 1
ATOM 5387 C CA . LYS B 1 248 ? -3.135 -25.562 5.32 1 96.25 248 LYS B CA 1
ATOM 5388 C C . LYS B 1 248 ? -2.049 -26.625 5.469 1 96.25 248 LYS B C 1
ATOM 5390 O O . LYS B 1 248 ? -1.947 -27.281 6.512 1 96.25 248 LYS B O 1
ATOM 5395 N N . TYR B 1 249 ? -1.209 -26.766 4.449 1 96.44 249 TYR B N 1
ATOM 5396 C CA . TYR B 1 249 ? -0.36 -27.953 4.418 1 96.44 249 TYR B CA 1
ATOM 5397 C C . TYR B 1 249 ? 1.114 -27.562 4.398 1 96.44 249 TYR B C 1
ATOM 5399 O O . TYR B 1 249 ? 1.989 -28.422 4.539 1 96.44 249 TYR B O 1
ATOM 5407 N N . CYS B 1 250 ? 1.415 -26.312 4.215 1 96.5 250 CYS B N 1
ATOM 5408 C CA . CYS B 1 250 ? 2.809 -25.891 4.125 1 96.5 250 CYS B CA 1
ATOM 5409 C C . CYS B 1 250 ? 3.023 -24.562 4.844 1 96.5 250 CYS B C 1
ATOM 5411 O O . CYS B 1 250 ? 3.666 -23.672 4.309 1 96.5 250 CYS B O 1
ATOM 5413 N N . ALA B 1 251 ? 2.494 -24.391 5.996 1 94.19 251 ALA B N 1
ATOM 5414 C CA . ALA B 1 251 ? 2.549 -23.156 6.781 1 94.19 251 ALA B CA 1
ATOM 5415 C C . ALA B 1 251 ? 3.977 -22.844 7.227 1 94.19 251 ALA B C 1
ATOM 5417 O O . ALA B 1 251 ? 4.289 -21.719 7.598 1 94.19 251 ALA B O 1
ATOM 5418 N N . ASN B 1 252 ? 4.777 -23.781 7.156 1 92.19 252 ASN B N 1
ATOM 5419 C CA . ASN B 1 252 ? 6.152 -23.625 7.625 1 92.19 252 ASN B CA 1
ATOM 5420 C C . ASN B 1 252 ? 7.051 -23.031 6.535 1 92.19 252 ASN B C 1
ATOM 5422 O O . ASN B 1 252 ? 8.211 -22.719 6.789 1 92.19 252 ASN B O 1
ATOM 5426 N N . ALA B 1 253 ? 6.562 -22.922 5.316 1 94.56 253 ALA B N 1
ATOM 5427 C CA . ALA B 1 253 ? 7.324 -22.234 4.277 1 94.56 253 ALA B CA 1
ATOM 5428 C C . ALA B 1 253 ? 7.172 -20.719 4.406 1 94.56 253 ALA B C 1
ATOM 5430 O O . ALA B 1 253 ? 6.062 -20.188 4.316 1 94.56 253 ALA B O 1
ATOM 5431 N N . PRO B 1 254 ? 8.242 -20.016 4.594 1 95.19 254 PRO B N 1
ATOM 5432 C CA . PRO B 1 254 ? 8.125 -18.562 4.777 1 95.19 254 PRO B CA 1
ATOM 5433 C C . PRO B 1 254 ? 7.785 -17.828 3.484 1 95.19 254 PRO B C 1
ATOM 5435 O O . PRO B 1 254 ? 7.203 -16.734 3.523 1 95.19 254 PRO B O 1
ATOM 5438 N N . LEU B 1 255 ? 8.203 -18.453 2.357 1 97.75 255 LEU B N 1
ATOM 5439 C CA . LEU B 1 255 ? 8 -17.828 1.058 1 97.75 255 LEU B CA 1
ATOM 5440 C C . LEU B 1 255 ? 7.289 -18.766 0.097 1 97.75 255 LEU B C 1
ATOM 5442 O O . LEU B 1 255 ? 7.531 -19.984 0.121 1 97.75 255 LEU B O 1
ATOM 5446 N N . ILE B 1 256 ? 6.465 -18.141 -0.682 1 98.62 256 ILE B N 1
ATOM 5447 C CA . ILE B 1 256 ? 5.691 -18.859 -1.687 1 98.62 256 ILE B CA 1
ATOM 5448 C C . ILE B 1 256 ? 5.883 -18.203 -3.053 1 98.62 256 ILE B C 1
ATOM 5450 O O . ILE B 1 256 ? 5.895 -16.984 -3.164 1 98.62 256 ILE B O 1
ATOM 5454 N N . MET B 1 257 ? 6.035 -18.984 -3.988 1 98.56 257 MET B N 1
ATOM 5455 C CA . MET B 1 257 ? 6.117 -18.516 -5.371 1 98.56 257 MET B CA 1
ATOM 5456 C C . MET B 1 257 ? 5.039 -19.172 -6.23 1 98.56 257 MET B C 1
ATOM 5458 O O . MET B 1 257 ? 4.91 -20.406 -6.238 1 98.56 257 MET B O 1
ATOM 5462 N N . PHE B 1 258 ? 4.227 -18.375 -6.898 1 98.81 258 PHE B N 1
ATOM 5463 C CA . PHE B 1 258 ? 3.303 -18.828 -7.934 1 98.81 258 PHE B CA 1
ATOM 5464 C C . PHE B 1 258 ? 3.891 -18.594 -9.32 1 98.81 258 PHE B C 1
ATOM 5466 O O . PHE B 1 258 ? 4.457 -17.531 -9.594 1 98.81 258 PHE B O 1
ATOM 5473 N N . VAL B 1 259 ? 3.762 -19.562 -10.172 1 98.75 259 VAL B N 1
ATOM 5474 C CA . VAL B 1 259 ? 4.266 -19.375 -11.531 1 98.75 259 VAL B CA 1
ATOM 5475 C C . VAL B 1 259 ? 3.484 -20.266 -12.5 1 98.75 259 VAL B C 1
ATOM 5477 O O . VAL B 1 259 ? 3.105 -21.391 -12.156 1 98.75 259 VAL B O 1
ATOM 5480 N N . ASP B 1 260 ? 3.184 -19.734 -13.695 1 97.75 260 ASP B N 1
ATOM 5481 C CA . ASP B 1 260 ? 2.553 -20.516 -14.75 1 97.75 260 ASP B CA 1
ATOM 5482 C C . ASP B 1 260 ? 3.559 -21.469 -15.406 1 97.75 260 ASP B C 1
ATOM 5484 O O . ASP B 1 260 ? 4.762 -21.188 -15.414 1 97.75 260 ASP B O 1
ATOM 5488 N N . ASP B 1 261 ? 3.055 -22.5 -15.992 1 97.88 261 ASP B N 1
ATOM 5489 C CA . ASP B 1 261 ? 3.941 -23.516 -16.562 1 97.88 261 ASP B CA 1
ATOM 5490 C C . ASP B 1 261 ? 4.531 -23.047 -17.891 1 97.88 261 ASP B C 1
ATOM 5492 O O . ASP B 1 261 ? 5.43 -23.703 -18.438 1 97.88 261 ASP B O 1
ATOM 5496 N N . ASP B 1 262 ? 4.051 -21.922 -18.422 1 96.75 262 ASP B N 1
ATOM 5497 C CA . ASP B 1 262 ? 4.617 -21.406 -19.656 1 96.75 262 ASP B CA 1
ATOM 5498 C C . ASP B 1 262 ? 5.652 -20.312 -19.391 1 96.75 262 ASP B C 1
ATOM 5500 O O . ASP B 1 262 ? 5.957 -19.5 -20.266 1 96.75 262 ASP B O 1
ATOM 5504 N N . PHE B 1 263 ? 6.133 -20.25 -18.188 1 97.62 263 PHE B N 1
ATOM 5505 C CA . PHE B 1 263 ? 7.285 -19.422 -17.828 1 97.62 263 PHE B CA 1
ATOM 5506 C C . PHE B 1 263 ? 8.547 -20.281 -17.734 1 97.62 263 PHE B C 1
ATOM 5508 O O . PHE B 1 263 ? 8.492 -21.422 -17.266 1 97.62 263 PHE B O 1
ATOM 5515 N N . PHE B 1 264 ? 9.664 -19.766 -18.156 1 97 264 PHE B N 1
ATOM 5516 C CA . PHE B 1 264 ? 10.961 -20.297 -17.75 1 97 264 PHE B CA 1
ATOM 5517 C C . PHE B 1 264 ? 11.469 -19.578 -16.5 1 97 264 PHE B C 1
ATOM 5519 O O . PHE B 1 264 ? 11.477 -18.359 -16.438 1 97 264 PHE B O 1
ATOM 5526 N N . VAL B 1 265 ? 11.867 -20.297 -15.531 1 97.62 265 VAL B N 1
ATOM 5527 C CA . VAL B 1 265 ? 12.367 -19.766 -14.266 1 97.62 265 VAL B CA 1
ATOM 5528 C C . VAL B 1 265 ? 13.859 -20.047 -14.141 1 97.62 265 VAL B C 1
ATOM 5530 O O . VAL B 1 265 ? 14.305 -21.172 -14.414 1 97.62 265 VAL B O 1
ATOM 5533 N N . TYR B 1 266 ? 14.594 -19.078 -13.789 1 96.56 266 TYR B N 1
ATOM 5534 C CA . TYR B 1 266 ? 16.016 -19.25 -13.523 1 96.56 266 TYR B CA 1
ATOM 5535 C C . TYR B 1 266 ? 16.281 -19.406 -12.031 1 96.56 266 TYR B C 1
ATOM 5537 O O . TYR B 1 266 ? 16.391 -18.406 -11.312 1 96.56 266 TYR B O 1
ATOM 5545 N N . PRO B 1 267 ? 16.5 -20.641 -11.57 1 96.38 267 PRO B N 1
ATOM 5546 C CA . PRO B 1 267 ? 16.578 -20.922 -10.133 1 96.38 267 PRO B CA 1
ATOM 5547 C C . PRO B 1 267 ? 17.641 -20.078 -9.438 1 96.38 267 PRO B C 1
ATOM 5549 O O . PRO B 1 267 ? 17.422 -19.578 -8.328 1 96.38 267 PRO B O 1
ATOM 5552 N N . LYS B 1 268 ? 18.75 -19.875 -10.031 1 94.75 268 LYS B N 1
ATOM 5553 C CA . LYS B 1 268 ? 19.859 -19.125 -9.422 1 94.75 268 LYS B CA 1
ATOM 5554 C C . LYS B 1 268 ? 19.406 -17.719 -9.031 1 94.75 268 LYS B C 1
ATOM 5556 O O . LYS B 1 268 ? 19.656 -17.281 -7.906 1 94.75 268 LYS B O 1
ATOM 5561 N N . ASN B 1 269 ? 18.719 -17.047 -9.906 1 96 269 ASN B N 1
ATOM 5562 C CA . ASN B 1 269 ? 18.297 -15.68 -9.641 1 96 269 ASN B CA 1
ATOM 5563 C C . ASN B 1 269 ? 17.109 -15.641 -8.688 1 96 269 ASN B C 1
ATOM 5565 O O . ASN B 1 269 ? 16.922 -14.672 -7.949 1 96 269 ASN B O 1
ATOM 5569 N N . VAL B 1 270 ? 16.297 -16.688 -8.672 1 97.56 270 VAL B N 1
ATOM 5570 C CA . VAL B 1 270 ? 15.242 -16.781 -7.668 1 97.56 270 VAL B CA 1
ATOM 5571 C C . VAL B 1 270 ? 15.867 -16.859 -6.273 1 97.56 270 VAL B C 1
ATOM 5573 O O . VAL B 1 270 ? 15.453 -16.125 -5.363 1 97.56 270 VAL B O 1
ATOM 5576 N N . ILE B 1 271 ? 16.859 -17.719 -6.129 1 95.81 271 ILE B N 1
ATOM 5577 C CA . ILE B 1 271 ? 17.531 -17.875 -4.84 1 95.81 271 ILE B CA 1
ATOM 5578 C C . ILE B 1 271 ? 18.203 -16.562 -4.449 1 95.81 271 ILE B C 1
ATOM 5580 O O . ILE B 1 271 ? 18.156 -16.156 -3.287 1 95.81 271 ILE B O 1
ATOM 5584 N N . ALA B 1 272 ? 18.828 -15.906 -5.43 1 95.75 272 ALA B N 1
ATOM 5585 C CA . ALA B 1 272 ? 19.438 -14.602 -5.156 1 95.75 272 ALA B CA 1
ATOM 5586 C C . ALA B 1 272 ? 18.406 -13.617 -4.621 1 95.75 272 ALA B C 1
ATOM 5588 O O . ALA B 1 272 ? 18.672 -12.883 -3.668 1 95.75 272 ALA B O 1
ATOM 5589 N N . TYR B 1 273 ? 17.25 -13.602 -5.195 1 96.88 273 TYR B N 1
ATOM 5590 C CA . TYR B 1 273 ? 16.188 -12.695 -4.793 1 96.88 273 TYR B CA 1
ATOM 5591 C C . TYR B 1 273 ? 15.711 -13 -3.379 1 96.88 273 TYR B C 1
ATOM 5593 O O . TYR B 1 273 ? 15.602 -12.102 -2.543 1 96.88 273 TYR B O 1
ATOM 5601 N N . ILE B 1 274 ? 15.422 -14.25 -3.094 1 95.06 274 ILE B N 1
ATOM 5602 C CA . ILE B 1 274 ? 14.867 -14.617 -1.799 1 95.06 274 ILE B CA 1
ATOM 5603 C C . ILE B 1 274 ? 15.898 -14.375 -0.702 1 95.06 274 ILE B C 1
ATOM 5605 O O . ILE B 1 274 ? 15.547 -13.992 0.417 1 95.06 274 ILE B O 1
ATOM 5609 N N . GLU B 1 275 ? 17.188 -14.586 -1.012 1 93.75 275 GLU B N 1
ATOM 5610 C CA . GLU B 1 275 ? 18.25 -14.328 -0.04 1 93.75 275 GLU B CA 1
ATOM 5611 C C . GLU B 1 275 ? 18.406 -12.828 0.217 1 93.75 275 GLU B C 1
ATOM 5613 O O . GLU B 1 275 ? 18.891 -12.43 1.272 1 93.75 275 GLU B O 1
ATOM 5618 N N . GLY B 1 276 ? 17.984 -12.055 -0.734 1 94.5 276 GLY B N 1
ATOM 5619 C CA . GLY B 1 276 ? 18.109 -10.609 -0.62 1 94.5 276 GLY B CA 1
ATOM 5620 C C . GLY B 1 276 ? 16.938 -9.953 0.075 1 94.5 276 GLY B C 1
ATOM 5621 O O . GLY B 1 276 ? 16.984 -8.758 0.376 1 94.5 276 GLY B O 1
ATOM 5622 N N . LEU B 1 277 ? 15.93 -10.656 0.389 1 96.25 277 LEU B N 1
ATOM 5623 C CA . LEU B 1 277 ? 14.734 -10.109 1.024 1 96.25 277 LEU B CA 1
ATOM 5624 C C . LEU B 1 277 ? 14.984 -9.828 2.504 1 96.25 277 LEU B C 1
ATOM 5626 O O . LEU B 1 277 ? 15.398 -10.727 3.244 1 96.25 277 LEU B O 1
ATOM 5630 N N . SER B 1 278 ? 14.75 -8.602 2.902 1 95.81 278 SER B N 1
ATOM 5631 C CA . SER B 1 278 ? 14.875 -8.227 4.309 1 95.81 278 SER B CA 1
ATOM 5632 C C . SER B 1 278 ? 13.617 -8.586 5.09 1 95.81 278 SER B C 1
ATOM 5634 O O . SER B 1 278 ? 12.586 -8.93 4.5 1 95.81 278 SER B O 1
ATOM 5636 N N . VAL B 1 279 ? 13.727 -8.492 6.359 1 94.62 279 VAL B N 1
ATOM 5637 C CA . VAL B 1 279 ? 12.578 -8.711 7.234 1 94.62 279 VAL B CA 1
ATOM 5638 C C . VAL B 1 279 ? 11.5 -7.664 6.938 1 94.62 279 VAL B C 1
ATOM 5640 O O . VAL B 1 279 ? 10.312 -7.988 6.887 1 94.62 279 VAL B O 1
ATOM 5643 N N . GLY B 1 280 ? 11.93 -6.441 6.711 1 94.38 280 GLY B N 1
ATOM 5644 C CA . GLY B 1 280 ? 11 -5.363 6.414 1 94.38 280 GLY B CA 1
ATOM 5645 C C . GLY B 1 280 ? 10.195 -5.602 5.148 1 94.38 280 GLY B C 1
ATOM 5646 O O . GLY B 1 280 ? 8.984 -5.379 5.129 1 94.38 280 GLY B O 1
ATOM 5647 N N . ILE B 1 281 ? 10.82 -6.098 4.152 1 96.25 281 ILE B N 1
ATOM 5648 C CA . ILE B 1 281 ? 10.156 -6.348 2.881 1 96.25 281 ILE B CA 1
ATOM 5649 C C . ILE B 1 281 ? 9.266 -7.586 2.996 1 96.25 281 ILE B C 1
ATOM 5651 O O . ILE B 1 281 ? 8.148 -7.605 2.479 1 96.25 281 ILE B O 1
ATOM 5655 N N . GLN B 1 282 ? 9.703 -8.602 3.689 1 95.38 282 GLN B N 1
ATOM 5656 C CA . GLN B 1 282 ? 8.969 -9.852 3.811 1 95.38 282 GLN B CA 1
ATOM 5657 C C . GLN B 1 282 ? 7.633 -9.641 4.52 1 95.38 282 GLN B C 1
ATOM 5659 O O . GLN B 1 282 ? 6.648 -10.32 4.223 1 95.38 282 GLN B O 1
ATOM 5664 N N . ASP B 1 283 ? 7.582 -8.664 5.352 1 91.5 283 ASP B N 1
ATOM 5665 C CA . ASP B 1 283 ? 6.371 -8.367 6.113 1 91.5 283 ASP B CA 1
ATOM 5666 C C . ASP B 1 283 ? 5.234 -7.926 5.195 1 91.5 283 ASP B C 1
ATOM 5668 O O . ASP B 1 283 ? 4.062 -8.039 5.551 1 91.5 283 ASP B O 1
ATOM 5672 N N . ARG B 1 284 ? 5.555 -7.535 4.039 1 92.88 284 ARG B N 1
ATOM 5673 C CA . ARG B 1 284 ? 4.555 -6.98 3.131 1 92.88 284 ARG B CA 1
ATOM 5674 C C . ARG B 1 284 ? 4.688 -7.586 1.736 1 92.88 284 ARG B C 1
ATOM 5676 O O . ARG B 1 284 ? 4.18 -7.027 0.762 1 92.88 284 ARG B O 1
ATOM 5683 N N . LEU B 1 285 ? 5.207 -8.68 1.699 1 97.62 285 LEU B N 1
ATOM 5684 C CA . LEU B 1 285 ? 5.75 -9.141 0.426 1 97.62 285 LEU B CA 1
ATOM 5685 C C . LEU B 1 285 ? 4.652 -9.727 -0.452 1 97.62 285 LEU B C 1
ATOM 5687 O O . LEU B 1 285 ? 4.047 -10.742 -0.099 1 97.62 285 LEU B O 1
ATOM 5691 N N . ILE B 1 286 ? 4.383 -9.133 -1.493 1 98.5 286 ILE B N 1
ATOM 5692 C CA . ILE B 1 286 ? 3.857 -9.648 -2.752 1 98.5 286 ILE B CA 1
ATOM 5693 C C . ILE B 1 286 ? 4.535 -8.945 -3.924 1 98.5 286 ILE B C 1
ATOM 5695 O O . ILE B 1 286 ? 4.445 -7.719 -4.051 1 98.5 286 ILE B O 1
ATOM 5699 N N . SER B 1 287 ? 5.262 -9.688 -4.656 1 98.38 287 SER B N 1
ATOM 5700 C CA . SER B 1 287 ? 6.074 -9.055 -5.695 1 98.38 287 SER B CA 1
ATOM 5701 C C . SER B 1 287 ? 5.961 -9.812 -7.016 1 98.38 287 SER B C 1
ATOM 5703 O O . SER B 1 287 ? 5.777 -11.031 -7.027 1 98.38 287 SER B O 1
ATOM 5705 N N . GLY B 1 288 ? 5.988 -9.18 -8.062 1 97.81 288 GLY B N 1
ATOM 5706 C CA . GLY B 1 288 ? 5.926 -9.617 -9.445 1 97.81 288 GLY B CA 1
ATOM 5707 C C . GLY B 1 288 ? 5.953 -8.469 -10.438 1 97.81 288 GLY B C 1
ATOM 5708 O O . GLY B 1 288 ? 6.383 -7.367 -10.102 1 97.81 288 GLY B O 1
ATOM 5709 N N . TYR B 1 289 ? 5.688 -8.781 -11.648 1 96.75 289 TYR B N 1
ATOM 5710 C CA . TYR B 1 289 ? 5.488 -7.695 -12.602 1 96.75 289 TYR B CA 1
ATOM 5711 C C . TYR B 1 289 ? 4.188 -6.953 -12.312 1 96.75 289 TYR B C 1
ATOM 5713 O O . TYR B 1 289 ? 3.105 -7.539 -12.359 1 96.75 289 TYR B O 1
ATOM 5721 N N . VAL B 1 290 ? 4.289 -5.637 -12.023 1 96.56 290 VAL B N 1
ATOM 5722 C CA . VAL B 1 290 ? 3.117 -4.891 -11.578 1 96.56 290 VAL B CA 1
ATOM 5723 C C . VAL B 1 290 ? 2.561 -4.059 -12.727 1 96.56 290 VAL B C 1
ATOM 5725 O O . VAL B 1 290 ? 3.303 -3.322 -13.383 1 96.56 290 VAL B O 1
ATOM 5728 N N . TRP B 1 291 ? 1.248 -4.195 -12.875 1 93.5 291 TRP B N 1
ATOM 5729 C CA . TRP B 1 291 ? 0.477 -3.32 -13.758 1 93.5 291 TRP B CA 1
ATOM 5730 C C . TRP B 1 291 ? -0.177 -2.193 -12.961 1 93.5 291 TRP B C 1
ATOM 5732 O O . TRP B 1 291 ? -0.97 -2.445 -12.055 1 93.5 291 TRP B O 1
ATOM 5742 N N . SER B 1 292 ? 0.012 -0.82 -13.125 1 87.81 292 SER B N 1
ATOM 5743 C CA . SER B 1 292 ? -0.485 0.264 -12.281 1 87.81 292 SER B CA 1
ATOM 5744 C C . SER B 1 292 ? -1.562 1.07 -13 1 87.81 292 SER B C 1
ATOM 5746 O O . SER B 1 292 ? -2.365 1.752 -12.359 1 87.81 292 SER B O 1
ATOM 5748 N N . ASN B 1 293 ? -1.841 1.007 -14.211 1 84.44 293 ASN B N 1
ATOM 5749 C CA . ASN B 1 293 ? -2.768 1.87 -14.938 1 84.44 293 ASN B CA 1
ATOM 5750 C C . ASN B 1 293 ? -3.561 1.09 -15.977 1 84.44 293 ASN B C 1
ATOM 5752 O O . ASN B 1 293 ? -3.85 1.607 -17.062 1 84.44 293 ASN B O 1
ATOM 5756 N N . ALA B 1 294 ? -3.822 -0.073 -15.508 1 89.5 294 ALA B N 1
ATOM 5757 C CA . ALA B 1 294 ? -4.59 -0.896 -16.438 1 89.5 294 ALA B CA 1
ATOM 5758 C C . ALA B 1 294 ? -6.07 -0.521 -16.422 1 89.5 294 ALA B C 1
ATOM 5760 O O . ALA B 1 294 ? -6.598 -0.131 -15.375 1 89.5 294 ALA B O 1
ATOM 5761 N N . ILE B 1 295 ? -6.727 -0.648 -17.562 1 91.44 295 ILE B N 1
ATOM 5762 C CA . ILE B 1 295 ? -8.141 -0.294 -17.703 1 91.44 295 ILE B CA 1
ATOM 5763 C C . ILE B 1 295 ? -8.922 -1.498 -18.219 1 91.44 295 ILE B C 1
ATOM 5765 O O . ILE B 1 295 ? -8.43 -2.256 -19.062 1 91.44 295 ILE B O 1
ATOM 5769 N N . PRO B 1 296 ? -10.125 -1.652 -17.688 1 92.5 296 PRO B N 1
ATOM 5770 C CA . PRO B 1 296 ? -10.953 -2.717 -18.25 1 92.5 296 PRO B CA 1
ATOM 5771 C C . PRO B 1 296 ? -11.289 -2.486 -19.734 1 92.5 296 PRO B C 1
ATOM 5773 O O . PRO B 1 296 ? -11.5 -1.346 -20.141 1 92.5 296 PRO B O 1
ATOM 5776 N N . VAL B 1 297 ? -11.25 -3.527 -20.484 1 87.81 297 VAL B N 1
ATOM 5777 C CA . VAL B 1 297 ? -11.656 -3.453 -21.875 1 87.81 297 VAL B CA 1
ATOM 5778 C C . VAL B 1 297 ? -13.172 -3.352 -21.969 1 87.81 297 VAL B C 1
ATOM 5780 O O . VAL B 1 297 ? -13.891 -4.254 -21.531 1 87.81 297 VAL B O 1
ATOM 5783 N N . ARG B 1 298 ? -13.617 -2.287 -22.516 1 86.88 298 ARG B N 1
ATOM 5784 C CA . ARG B 1 298 ? -15.047 -2.033 -22.625 1 86.88 298 ARG B CA 1
ATOM 5785 C C . ARG B 1 298 ? -15.531 -2.25 -24.062 1 86.88 298 ARG B C 1
ATOM 5787 O O . ARG B 1 298 ? -14.719 -2.371 -24.984 1 86.88 298 ARG B O 1
ATOM 5794 N N . ALA B 1 299 ? -16.953 -2.482 -24.203 1 66.25 299 ALA B N 1
ATOM 5795 C CA . ALA B 1 299 ? -17.562 -2.773 -25.484 1 66.25 299 ALA B CA 1
ATOM 5796 C C . ALA B 1 299 ? -17.078 -1.793 -26.562 1 66.25 299 ALA B C 1
ATOM 5798 O O . ALA B 1 299 ? -17.062 -0.581 -26.328 1 66.25 299 ALA B O 1
ATOM 5799 N N . ASN B 1 300 ? -15.961 -2.021 -27.062 1 56.88 300 ASN B N 1
ATOM 5800 C CA . ASN B 1 300 ? -15.828 -1.399 -28.375 1 56.88 300 ASN B CA 1
ATOM 5801 C C . ASN B 1 300 ? -16.156 -2.381 -29.5 1 56.88 300 ASN B C 1
ATOM 5803 O O . ASN B 1 300 ? -16.125 -3.596 -29.297 1 56.88 300 ASN B O 1
ATOM 5807 N N . ARG B 1 301 ? -16.859 -1.975 -30.5 1 50.25 301 ARG B N 1
ATOM 5808 C CA . ARG B 1 301 ? -17.328 -2.713 -31.672 1 50.25 301 ARG B CA 1
ATOM 5809 C C . ARG B 1 301 ? -16.453 -3.934 -31.922 1 50.25 301 ARG B C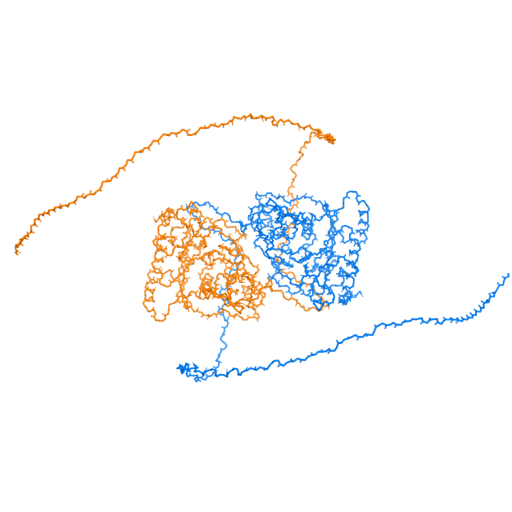 1
ATOM 5811 O O . ARG B 1 301 ? -16.953 -4.984 -32.344 1 50.25 301 ARG B O 1
ATOM 5818 N N . SER B 1 302 ? -15.219 -3.76 -31.891 1 47.62 302 SER B N 1
ATOM 5819 C CA . SER B 1 302 ? -14.367 -4.777 -32.5 1 47.62 302 SER B CA 1
ATOM 5820 C C . SER B 1 302 ? -13.844 -5.762 -31.469 1 47.62 302 SER B C 1
ATOM 5822 O O . SER B 1 302 ? -13.242 -6.781 -31.812 1 47.62 302 SER B O 1
ATOM 5824 N N . PHE B 1 303 ? -14.023 -5.434 -30.156 1 51.03 303 PHE B N 1
ATOM 5825 C CA . PHE B 1 303 ? -13.25 -6.305 -29.281 1 51.03 303 PHE B CA 1
ATOM 5826 C C . PHE B 1 303 ? -14.172 -7.184 -28.438 1 51.03 303 PHE B C 1
ATOM 5828 O O . PHE B 1 303 ? -14.602 -6.781 -27.359 1 51.03 303 PHE B O 1
ATOM 5835 N N . ASP B 1 304 ? -15.078 -7.871 -28.938 1 54.75 304 ASP B N 1
ATOM 5836 C CA . ASP B 1 304 ? -15.805 -8.922 -28.234 1 54.75 304 ASP B CA 1
ATOM 5837 C C . ASP B 1 304 ? -14.844 -9.945 -27.641 1 54.75 304 ASP B C 1
ATOM 5839 O O . ASP B 1 304 ? -15.203 -11.109 -27.453 1 54.75 304 ASP B O 1
ATOM 5843 N N . GLY B 1 305 ? -13.617 -9.578 -27.297 1 62.97 305 GLY B N 1
ATOM 5844 C CA . GLY B 1 305 ? -12.617 -10.609 -27.047 1 62.97 305 GLY B CA 1
ATOM 5845 C C . GLY B 1 305 ? -12.523 -11.023 -25.594 1 62.97 305 GLY B C 1
ATOM 5846 O O . GLY B 1 305 ? -13.328 -10.578 -24.766 1 62.97 305 GLY B O 1
ATOM 5847 N N . LYS B 1 306 ? -11.891 -12.055 -25.188 1 71.12 306 LYS B N 1
ATOM 5848 C CA . LYS B 1 306 ? -11.609 -12.75 -23.938 1 71.12 306 LYS B CA 1
ATOM 5849 C C . LYS B 1 306 ? -11.398 -11.758 -22.781 1 71.12 306 LYS B C 1
ATOM 5851 O O . LYS B 1 306 ? -11.688 -12.07 -21.625 1 71.12 306 LYS B O 1
ATOM 5856 N N . TRP B 1 307 ? -11.281 -10.445 -23.109 1 79.81 307 TRP B N 1
ATOM 5857 C CA . TRP B 1 307 ? -10.859 -9.508 -22.062 1 79.81 307 TRP B CA 1
ATOM 5858 C C . TRP B 1 307 ? -11.953 -8.484 -21.797 1 79.81 307 TRP B C 1
ATOM 5860 O O . TRP B 1 307 ? -11.766 -7.574 -20.969 1 79.81 307 TRP B O 1
ATOM 5870 N N . PHE B 1 308 ? -13.109 -8.688 -22.453 1 85.56 308 PHE B N 1
ATOM 5871 C CA . PHE B 1 308 ? -14.203 -7.742 -22.234 1 85.56 308 PHE B CA 1
ATOM 5872 C C . PHE B 1 308 ? -14.719 -7.82 -20.812 1 85.56 308 PHE B C 1
ATOM 5874 O O . PHE B 1 308 ? -14.914 -8.906 -20.266 1 85.56 308 PHE B O 1
ATOM 5881 N N . VAL B 1 309 ? -14.914 -6.648 -20.188 1 89.69 309 VAL B N 1
ATOM 5882 C CA . VAL B 1 309 ? -15.461 -6.539 -18.828 1 89.69 309 VAL B CA 1
ATOM 5883 C C . VAL B 1 309 ? -16.547 -5.469 -18.797 1 89.69 309 VAL B C 1
ATOM 5885 O O . VAL B 1 309 ? -16.281 -4.293 -19.062 1 89.69 309 VAL B O 1
ATOM 5888 N N . SER B 1 310 ? -17.797 -5.836 -18.453 1 89.75 310 SER B N 1
ATOM 5889 C CA . SER B 1 310 ? -18.922 -4.891 -18.375 1 89.75 310 SER B CA 1
ATOM 5890 C C . SER B 1 310 ? -18.828 -4.027 -17.125 1 89.75 310 SER B C 1
ATOM 5892 O O . SER B 1 310 ? -18.094 -4.359 -16.188 1 89.75 310 SER B O 1
ATOM 5894 N N . LYS B 1 311 ? -19.594 -2.971 -17.109 1 91.88 311 LYS B N 1
ATOM 5895 C CA . LYS B 1 311 ? -19.656 -2.1 -15.938 1 91.88 311 LYS B CA 1
ATOM 5896 C C . LYS B 1 311 ? -20.312 -2.812 -14.758 1 91.88 311 LYS B C 1
ATOM 5898 O O . LYS B 1 311 ? -20.062 -2.473 -13.602 1 91.88 311 LYS B O 1
ATOM 5903 N N . SER B 1 312 ? -21.125 -3.762 -15.094 1 91.94 312 SER B N 1
ATOM 5904 C CA . SER B 1 312 ? -21.734 -4.559 -14.039 1 91.94 312 SER B CA 1
ATOM 5905 C C . SER B 1 312 ? -20.719 -5.484 -13.383 1 91.94 312 SER B C 1
ATOM 5907 O O . SER B 1 312 ? -20.781 -5.738 -12.18 1 91.94 312 SER B O 1
ATOM 5909 N N . GLU B 1 313 ? -19.812 -5.98 -14.188 1 92.19 313 GLU B N 1
ATOM 5910 C CA . GLU B 1 313 ? -18.766 -6.867 -13.68 1 92.19 313 GLU B CA 1
ATOM 5911 C C . GLU B 1 313 ? -17.719 -6.086 -12.898 1 92.19 313 GLU B C 1
ATOM 5913 O O . GLU B 1 313 ? -17.297 -6.512 -11.82 1 92.19 313 GLU B O 1
ATOM 5918 N N . PHE B 1 314 ? -17.406 -5.051 -13.367 1 95.5 314 PHE B N 1
ATOM 5919 C CA . PHE B 1 314 ? -16.453 -4.164 -12.703 1 95.5 314 PHE B CA 1
ATOM 5920 C C . PHE B 1 314 ? -16.766 -2.707 -13.031 1 95.5 314 PHE B C 1
ATOM 5922 O O . PHE B 1 314 ? -16.406 -2.217 -14.102 1 95.5 314 PHE B O 1
ATOM 5929 N N . PRO B 1 315 ? -17.188 -1.951 -12.141 1 95.19 315 PRO B N 1
ATOM 5930 C CA . PRO B 1 315 ? -17.75 -0.632 -12.422 1 95.19 315 PRO B CA 1
ATOM 5931 C C . PRO B 1 315 ? -16.688 0.445 -12.609 1 95.19 315 PRO B C 1
ATOM 5933 O O . PRO B 1 315 ? -16.891 1.407 -13.352 1 95.19 315 PRO B O 1
ATOM 5936 N N . ASP B 1 316 ? -15.555 0.348 -12 1 95 316 ASP B N 1
ATOM 5937 C CA . ASP B 1 316 ? -14.578 1.432 -11.969 1 95 316 ASP B CA 1
ATOM 5938 C C . ASP B 1 316 ? -13.844 1.549 -13.305 1 95 316 ASP B C 1
ATOM 5940 O O . ASP B 1 316 ? -13.852 0.613 -14.102 1 95 316 ASP B O 1
ATOM 5944 N N . ALA B 1 317 ? -13.227 2.725 -13.539 1 92 317 ALA B N 1
ATOM 5945 C CA . ALA B 1 317 ? -12.578 3.033 -14.812 1 92 317 ALA B CA 1
ATOM 5946 C C . ALA B 1 317 ? -11.188 2.396 -14.891 1 92 317 ALA B C 1
ATOM 5948 O O . ALA B 1 317 ? -10.672 2.146 -15.984 1 92 317 ALA B O 1
ATOM 5949 N N . HIS B 1 318 ? -10.594 2.166 -13.719 1 93 318 HIS B N 1
ATOM 5950 C CA . HIS B 1 318 ? -9.25 1.606 -13.664 1 93 318 HIS B CA 1
ATOM 5951 C C . HIS B 1 318 ? -9.164 0.471 -12.648 1 93 318 HIS B C 1
ATOM 5953 O O . HIS B 1 318 ? -9.805 0.525 -11.602 1 93 318 HIS B O 1
ATOM 5959 N N . TYR B 1 319 ? -8.422 -0.5 -13.07 1 95.06 319 TYR B N 1
ATOM 5960 C CA . TYR B 1 319 ? -8.086 -1.509 -12.07 1 95.06 319 TYR B CA 1
ATOM 5961 C C . TYR B 1 319 ? -7.086 -0.96 -11.062 1 95.06 319 TYR B C 1
ATOM 5963 O O . TYR B 1 319 ? -6.266 -0.103 -11.391 1 95.06 319 TYR B O 1
ATOM 5971 N N . PRO B 1 320 ? -7.199 -1.398 -9.797 1 96.06 320 PRO B N 1
ATOM 5972 C CA . PRO B 1 320 ? -6.055 -1.144 -8.922 1 96.06 320 PRO B CA 1
ATOM 5973 C C . PRO B 1 320 ? -4.777 -1.834 -9.398 1 96.06 320 PRO B C 1
ATOM 5975 O O . PRO B 1 320 ? -4.84 -2.773 -10.195 1 96.06 320 PRO B O 1
ATOM 5978 N N . PRO B 1 321 ? -3.59 -1.326 -8.93 1 95.38 321 PRO B N 1
ATOM 5979 C CA . PRO B 1 321 ? -2.355 -2.025 -9.289 1 95.38 321 PRO B CA 1
ATOM 5980 C C . PRO B 1 321 ? -2.371 -3.498 -8.891 1 95.38 321 PRO B C 1
ATOM 5982 O O . PRO B 1 321 ? -2.869 -3.844 -7.816 1 95.38 321 PRO B O 1
ATOM 5985 N N . TYR B 1 322 ? -1.911 -4.293 -9.789 1 97.44 322 TYR B N 1
ATOM 5986 C CA . TYR B 1 322 ? -1.894 -5.723 -9.508 1 97.44 322 TYR B CA 1
ATOM 5987 C C . TYR B 1 322 ? -0.641 -6.375 -10.078 1 97.44 322 TYR B C 1
ATOM 5989 O O . TYR B 1 322 ? -0.008 -5.832 -10.984 1 97.44 322 TYR B O 1
ATOM 5997 N N . VAL B 1 323 ? -0.23 -7.488 -9.5 1 97.56 323 VAL B N 1
ATOM 5998 C CA . VAL B 1 323 ? 0.862 -8.297 -10.031 1 97.56 323 VAL B CA 1
ATOM 5999 C C . VAL B 1 323 ? 0.336 -9.219 -11.125 1 97.56 323 VAL B C 1
ATOM 6001 O O . VAL B 1 323 ? -0.756 -9.781 -11 1 97.56 323 VAL B O 1
ATOM 6004 N N . ALA B 1 324 ? 1.13 -9.328 -12.148 1 96.69 324 ALA B N 1
ATOM 6005 C CA . ALA B 1 324 ? 0.794 -10.359 -13.133 1 96.69 324 ALA B CA 1
ATOM 6006 C C . ALA B 1 324 ? 0.743 -11.734 -12.477 1 96.69 324 ALA B C 1
ATOM 6008 O O . ALA B 1 324 ? 1.657 -12.117 -11.742 1 96.69 324 ALA B O 1
ATOM 6009 N N . ALA B 1 325 ? -0.294 -12.43 -12.797 1 96.62 325 ALA B N 1
ATOM 6010 C CA . ALA B 1 325 ? -0.531 -13.695 -12.109 1 96.62 325 ALA B CA 1
ATOM 6011 C C . ALA B 1 325 ? 0.392 -14.789 -12.641 1 96.62 325 ALA B C 1
ATOM 6013 O O . ALA B 1 325 ? 0.516 -15.852 -12.031 1 96.62 325 ALA B O 1
ATOM 6014 N N . GLY B 1 326 ? 1.052 -14.555 -13.727 1 96.94 326 GLY B N 1
ATOM 6015 C CA . GLY B 1 326 ? 1.929 -15.555 -14.32 1 96.94 326 GLY B CA 1
ATOM 6016 C C . GLY B 1 326 ? 3.088 -15.938 -13.414 1 96.94 326 GLY B C 1
ATOM 6017 O O . GLY B 1 326 ? 3.566 -17.078 -13.461 1 96.94 326 GLY B O 1
ATOM 6018 N N . HIS B 1 327 ? 3.57 -15.008 -12.727 1 98.5 327 HIS B N 1
ATOM 6019 C CA . HIS B 1 327 ? 4.633 -15.281 -11.758 1 98.5 327 HIS B CA 1
ATOM 6020 C C . HIS B 1 327 ? 4.68 -14.203 -10.68 1 98.5 327 HIS B C 1
ATOM 6022 O O . HIS B 1 327 ? 4.82 -13.016 -10.984 1 98.5 327 HIS B O 1
ATOM 6028 N N . PHE B 1 328 ? 4.555 -14.609 -9.422 1 98.62 328 PHE B N 1
ATOM 6029 C CA . PHE B 1 328 ? 4.715 -13.672 -8.32 1 98.62 328 PHE B CA 1
ATOM 6030 C C . PHE B 1 328 ? 5.141 -14.391 -7.047 1 98.62 328 PHE B C 1
ATOM 6032 O O . PHE B 1 328 ? 5.012 -15.617 -6.949 1 98.62 328 PHE B O 1
ATOM 6039 N N . PHE B 1 329 ? 5.719 -13.633 -6.129 1 98.69 329 PHE B N 1
ATOM 6040 C CA . PHE B 1 329 ? 6.141 -14.102 -4.812 1 98.69 329 PHE B CA 1
ATOM 6041 C C . PHE B 1 329 ? 5.254 -13.516 -3.719 1 98.69 329 PHE B C 1
ATOM 6043 O O . PHE B 1 329 ? 4.703 -12.43 -3.873 1 98.69 329 PHE B O 1
ATOM 6050 N N . LEU B 1 330 ? 5.105 -14.234 -2.664 1 98.19 330 LEU B N 1
ATOM 6051 C CA . LEU B 1 330 ? 4.488 -13.648 -1.483 1 98.19 330 LEU B CA 1
ATOM 6052 C C . LEU B 1 330 ? 4.969 -14.336 -0.213 1 98.19 330 LEU B C 1
ATOM 6054 O O . LEU B 1 330 ? 5.48 -15.461 -0.268 1 98.19 330 LEU B O 1
ATOM 6058 N N . SER B 1 331 ? 4.957 -13.656 0.854 1 98.06 331 SER B N 1
ATOM 6059 C CA . SER B 1 331 ? 5.234 -14.234 2.162 1 98.06 331 SER B CA 1
ATOM 6060 C C . SER B 1 331 ? 4.059 -15.07 2.654 1 98.06 331 SER B C 1
ATOM 6062 O O . SER B 1 331 ? 2.936 -14.922 2.168 1 98.06 331 SER B O 1
ATOM 6064 N N . GLN B 1 332 ? 4.34 -15.922 3.596 1 97.25 332 GLN B N 1
ATOM 6065 C CA . GLN B 1 332 ? 3.281 -16.703 4.227 1 97.25 332 GLN B CA 1
ATOM 6066 C C . GLN B 1 332 ? 2.25 -15.797 4.891 1 97.25 332 GLN B C 1
ATOM 6068 O O . GLN B 1 332 ? 1.048 -16.062 4.824 1 97.25 332 GLN B O 1
ATOM 6073 N N . LYS B 1 333 ? 2.703 -14.727 5.496 1 96.94 333 LYS B N 1
ATOM 6074 C CA . LYS B 1 333 ? 1.812 -13.758 6.125 1 96.94 333 LYS B CA 1
ATOM 6075 C C . LYS B 1 333 ? 0.848 -13.156 5.105 1 96.94 333 LYS B C 1
ATOM 6077 O O . LYS B 1 333 ? -0.361 -13.109 5.344 1 96.94 333 LYS B O 1
ATOM 6082 N N . MET B 1 334 ? 1.376 -12.75 3.996 1 98.31 334 MET B N 1
ATOM 6083 C CA . MET B 1 334 ? 0.555 -12.172 2.938 1 98.31 334 MET B CA 1
ATOM 6084 C C . MET B 1 334 ? -0.415 -13.203 2.371 1 98.31 334 MET B C 1
ATOM 6086 O O . MET B 1 334 ? -1.562 -12.875 2.059 1 98.31 334 MET B O 1
ATOM 6090 N N . ALA B 1 335 ? 0.021 -14.414 2.275 1 98.56 335 ALA B N 1
ATOM 6091 C CA . ALA B 1 335 ? -0.848 -15.477 1.779 1 98.56 335 ALA B CA 1
ATOM 6092 C C . ALA B 1 335 ? -2.078 -15.641 2.668 1 98.56 335 ALA B C 1
ATOM 6094 O O . ALA B 1 335 ? -3.197 -15.781 2.17 1 98.56 335 ALA B O 1
ATOM 6095 N N . ARG B 1 336 ? -1.871 -15.602 3.891 1 98.31 336 ARG B N 1
ATOM 6096 C CA . ARG B 1 336 ? -2.977 -15.727 4.832 1 98.31 336 ARG B CA 1
ATOM 6097 C C . ARG B 1 336 ? -3.961 -14.578 4.684 1 98.31 336 ARG B C 1
ATOM 6099 O O . ARG B 1 336 ? -5.176 -14.781 4.66 1 98.31 336 ARG B O 1
ATOM 6106 N N . GLU B 1 337 ? -3.445 -13.383 4.59 1 98.38 337 GLU B N 1
ATOM 6107 C CA . GLU B 1 337 ? -4.312 -12.219 4.43 1 98.38 337 GLU B CA 1
ATOM 6108 C C . GLU B 1 337 ? -5.117 -12.305 3.137 1 98.38 337 GLU B C 1
ATOM 6110 O O . GLU B 1 337 ? -6.328 -12.07 3.137 1 98.38 337 GLU B O 1
ATOM 6115 N N . LEU B 1 338 ? -4.418 -12.672 2.107 1 98.75 338 LEU B N 1
ATOM 6116 C CA . LEU B 1 338 ? -5.066 -12.742 0.802 1 98.75 338 LEU B CA 1
ATOM 6117 C C . LEU B 1 338 ? -6.16 -13.805 0.792 1 98.75 338 LEU B C 1
ATOM 6119 O O . LEU B 1 338 ? -7.234 -13.594 0.23 1 98.75 338 LEU B O 1
ATOM 6123 N N . TYR B 1 339 ? -5.848 -14.922 1.39 1 98.38 339 TYR B N 1
ATOM 6124 C CA . TYR B 1 339 ? -6.809 -16.016 1.386 1 98.38 339 TYR B CA 1
ATOM 6125 C C . TYR B 1 339 ? -8.086 -15.625 2.121 1 98.38 339 TYR B C 1
ATOM 6127 O O . TYR B 1 339 ? -9.188 -15.805 1.601 1 98.38 339 TYR B O 1
ATOM 6135 N N . VAL B 1 340 ? -7.973 -15.031 3.285 1 98.38 340 VAL B N 1
ATOM 6136 C CA . VAL B 1 340 ? -9.133 -14.594 4.051 1 98.38 340 VAL B CA 1
ATOM 6137 C C . VAL B 1 340 ? -9.914 -13.547 3.262 1 98.38 340 VAL B C 1
ATOM 6139 O O . VAL B 1 340 ? -11.125 -13.664 3.08 1 98.38 340 VAL B O 1
ATOM 6142 N N . ALA B 1 341 ? -9.227 -12.555 2.758 1 98.69 341 ALA B N 1
ATOM 6143 C CA . ALA B 1 341 ? -9.875 -11.461 2.039 1 98.69 341 ALA B CA 1
ATOM 6144 C C . ALA B 1 341 ? -10.602 -11.969 0.8 1 98.69 341 ALA B C 1
ATOM 6146 O O . ALA B 1 341 ? -11.672 -11.461 0.445 1 98.69 341 ALA B O 1
ATOM 6147 N N . SER B 1 342 ? -10.008 -12.945 0.132 1 98.44 342 SER B N 1
ATOM 6148 C CA . SER B 1 342 ? -10.594 -13.477 -1.092 1 98.44 342 SER B CA 1
ATOM 6149 C C . SER B 1 342 ? -11.969 -14.094 -0.824 1 98.44 342 SER B C 1
ATOM 6151 O O . SER B 1 342 ? -12.859 -14.031 -1.676 1 98.44 342 SER B O 1
ATOM 6153 N N . GLN B 1 343 ? -12.164 -14.602 0.353 1 98.12 343 GLN B N 1
ATOM 6154 C CA . GLN B 1 343 ? -13.422 -15.25 0.707 1 98.12 343 GLN B CA 1
ATOM 6155 C C . GLN B 1 343 ? -14.547 -14.234 0.857 1 98.12 343 GLN B C 1
ATOM 6157 O O . GLN B 1 343 ? -15.727 -14.57 0.719 1 98.12 343 GLN B O 1
ATOM 6162 N N . TYR B 1 344 ? -14.172 -13 1.122 1 98.44 344 TYR B N 1
ATOM 6163 C CA . TYR B 1 344 ? -15.156 -11.961 1.369 1 98.44 344 TYR B CA 1
ATOM 6164 C C . TYR B 1 344 ? -15.203 -10.961 0.215 1 98.44 344 TYR B C 1
ATOM 6166 O O . TYR B 1 344 ? -15.68 -9.836 0.372 1 98.44 344 TYR B O 1
ATOM 6174 N N . THR B 1 345 ? -14.633 -11.312 -0.888 1 98.38 345 THR B N 1
ATOM 6175 C CA . THR B 1 345 ? -14.633 -10.5 -2.096 1 98.38 345 THR B CA 1
ATOM 6176 C C . THR B 1 345 ? -15.352 -11.219 -3.234 1 98.38 345 THR B C 1
ATOM 6178 O O . THR B 1 345 ? -15.141 -12.414 -3.447 1 98.38 345 THR B O 1
ATOM 6181 N N . ARG B 1 346 ? -16.156 -10.477 -3.924 1 97.69 346 ARG B N 1
ATOM 6182 C CA . ARG B 1 346 ? -16.859 -11.031 -5.074 1 97.69 346 ARG B CA 1
ATOM 6183 C C . ARG B 1 346 ? -15.875 -11.625 -6.078 1 97.69 346 ARG B C 1
ATOM 6185 O O . ARG B 1 346 ? -14.82 -11.047 -6.344 1 97.69 346 ARG B O 1
ATOM 6192 N N . TYR B 1 347 ? -16.281 -12.75 -6.672 1 95.38 347 TYR B N 1
ATOM 6193 C CA . TYR B 1 347 ? -15.453 -13.438 -7.652 1 95.38 347 TYR B CA 1
ATOM 6194 C C . TYR B 1 347 ? -15.25 -12.586 -8.898 1 95.38 347 TYR B C 1
ATOM 6196 O O . TYR B 1 347 ? -16.172 -11.922 -9.359 1 95.38 347 TYR B O 1
ATOM 6204 N N . LEU B 1 348 ? -14.078 -12.555 -9.43 1 95.56 348 LEU B N 1
ATOM 6205 C CA . LEU B 1 348 ? -13.719 -12 -10.734 1 95.56 348 LEU B CA 1
ATOM 6206 C C . LEU B 1 348 ? -12.828 -12.969 -11.508 1 95.56 348 LEU B C 1
ATOM 6208 O O . LEU B 1 348 ? -11.859 -13.492 -10.969 1 95.56 348 LEU B O 1
ATOM 6212 N N . ARG B 1 349 ? -13.039 -13.172 -12.734 1 92.44 349 ARG B N 1
ATOM 6213 C CA . ARG B 1 349 ? -12.422 -14.242 -13.508 1 92.44 349 ARG B CA 1
ATOM 6214 C C . ARG B 1 349 ? -10.969 -13.922 -13.836 1 92.44 349 ARG B C 1
ATOM 6216 O O . ARG B 1 349 ? -10.195 -14.812 -14.18 1 92.44 349 ARG B O 1
ATOM 6223 N N . PHE B 1 350 ? -10.594 -12.648 -13.867 1 94.06 350 PHE B N 1
ATOM 6224 C CA . PHE B 1 350 ? -9.195 -12.289 -14.07 1 94.06 350 PHE B CA 1
ATOM 6225 C C . PHE B 1 350 ? -8.43 -12.344 -12.758 1 94.06 350 PHE B C 1
ATOM 6227 O O . PHE B 1 350 ? -8.516 -11.43 -11.945 1 94.06 350 PHE B O 1
ATOM 6234 N N . ASP B 1 351 ? -7.645 -13.398 -12.625 1 96.19 351 ASP B N 1
ATOM 6235 C CA . ASP B 1 351 ? -7.035 -13.727 -11.336 1 96.19 351 ASP B CA 1
ATOM 6236 C C . ASP B 1 351 ? -6.082 -12.625 -10.883 1 96.19 351 ASP B C 1
ATOM 6238 O O . ASP B 1 351 ? -6.016 -12.305 -9.695 1 96.19 351 ASP B O 1
ATOM 6242 N N . ASP B 1 352 ? -5.277 -12.055 -11.859 1 96.69 352 ASP B N 1
ATOM 6243 C CA . ASP B 1 352 ? -4.336 -11 -11.484 1 96.69 352 ASP B CA 1
ATOM 6244 C C . ASP B 1 352 ? -5.07 -9.742 -11.023 1 96.69 352 ASP B C 1
ATOM 6246 O O . ASP B 1 352 ? -4.719 -9.148 -10 1 96.69 352 ASP B O 1
ATOM 6250 N N . VAL B 1 353 ? -6.168 -9.367 -11.758 1 96.94 353 VAL B N 1
ATOM 6251 C CA . VAL B 1 353 ? -6.977 -8.219 -11.383 1 96.94 353 VAL B CA 1
ATOM 6252 C C . VAL B 1 353 ? -7.645 -8.477 -10.031 1 96.94 353 VAL B C 1
ATOM 6254 O O . VAL B 1 353 ? -7.703 -7.586 -9.18 1 96.94 353 VAL B O 1
ATOM 6257 N N . PHE B 1 354 ? -8.148 -9.711 -9.867 1 98.12 354 PHE B N 1
ATOM 6258 C CA . PHE B 1 354 ? -8.766 -10.109 -8.602 1 98.12 354 PHE B CA 1
ATOM 6259 C C . PHE B 1 354 ? -7.797 -9.898 -7.441 1 98.12 354 PHE B C 1
ATOM 6261 O O . PHE B 1 354 ? -8.18 -9.359 -6.402 1 98.12 354 PHE B O 1
ATOM 6268 N N . LEU B 1 355 ? -6.562 -10.258 -7.602 1 98.56 355 LEU B N 1
ATOM 6269 C CA . LEU B 1 355 ? -5.535 -10.031 -6.586 1 98.56 355 LEU B CA 1
ATOM 6270 C C . LEU B 1 355 ? -5.355 -8.547 -6.32 1 98.56 355 LEU B C 1
ATOM 6272 O O . LEU B 1 355 ? -5.199 -8.133 -5.168 1 98.56 355 LEU B O 1
ATOM 6276 N N . GLY B 1 356 ? -5.34 -7.773 -7.379 1 98.44 356 GLY B N 1
ATOM 6277 C CA . GLY B 1 356 ? -5.223 -6.332 -7.227 1 98.44 356 GLY B CA 1
ATOM 6278 C C . GLY B 1 356 ? -6.344 -5.727 -6.402 1 98.44 356 GLY B C 1
ATOM 6279 O O . GLY B 1 356 ? -6.105 -4.859 -5.562 1 98.44 356 GLY B O 1
ATOM 6280 N N . ILE B 1 357 ? -7.555 -6.184 -6.648 1 98.44 357 ILE B N 1
ATOM 6281 C CA . ILE B 1 357 ? -8.734 -5.711 -5.93 1 98.44 357 ILE B CA 1
ATOM 6282 C C . ILE B 1 357 ? -8.594 -6.035 -4.441 1 98.44 357 ILE B C 1
ATOM 6284 O O . ILE B 1 357 ? -8.828 -5.172 -3.59 1 98.44 357 ILE B O 1
ATOM 6288 N N . ILE B 1 358 ? -8.195 -7.207 -4.156 1 98.62 358 ILE B N 1
ATOM 6289 C CA . ILE B 1 358 ? -8.039 -7.648 -2.775 1 98.62 358 ILE B CA 1
ATOM 6290 C C . ILE B 1 358 ? -6.957 -6.82 -2.09 1 98.62 358 ILE B C 1
ATOM 6292 O O . ILE B 1 358 ? -7.117 -6.402 -0.943 1 98.62 358 ILE B O 1
ATOM 6296 N N . LEU B 1 359 ? -5.848 -6.598 -2.799 1 98.5 359 LEU B N 1
ATOM 6297 C CA . LEU B 1 359 ? -4.777 -5.777 -2.24 1 98.5 359 LEU B CA 1
ATOM 6298 C C . LEU B 1 359 ? -5.277 -4.375 -1.915 1 98.5 359 LEU B C 1
ATOM 6300 O O . LEU B 1 359 ? -4.973 -3.836 -0.848 1 98.5 359 LEU B O 1
ATOM 6304 N N . LYS B 1 360 ? -6.016 -3.82 -2.807 1 97.75 360 LYS B N 1
ATOM 6305 C CA . LYS B 1 360 ? -6.59 -2.5 -2.574 1 97.75 360 LYS B CA 1
ATOM 6306 C C . LYS B 1 360 ? -7.477 -2.498 -1.33 1 97.75 360 LYS B C 1
ATOM 6308 O O . LYS B 1 360 ? -7.391 -1.589 -0.502 1 97.75 360 LYS B O 1
ATOM 6313 N N . LYS B 1 361 ? -8.266 -3.498 -1.188 1 98.25 361 LYS B N 1
ATOM 6314 C CA . LYS B 1 361 ? -9.164 -3.607 -0.04 1 98.25 361 LYS B CA 1
ATOM 6315 C C . LYS B 1 361 ? -8.375 -3.752 1.259 1 98.25 361 LYS B C 1
ATOM 6317 O O . LYS B 1 361 ? -8.805 -3.271 2.309 1 98.25 361 LYS B O 1
ATOM 6322 N N . LEU B 1 362 ? -7.262 -4.348 1.154 1 98.19 362 LEU B N 1
ATOM 6323 C CA . LEU B 1 362 ? -6.418 -4.582 2.322 1 98.19 362 LEU B CA 1
ATOM 6324 C C . LEU B 1 362 ? -5.527 -3.379 2.602 1 98.19 362 LEU B C 1
ATOM 6326 O O . LEU B 1 362 ? -4.754 -3.383 3.562 1 98.19 362 LEU B O 1
ATOM 6330 N N . VAL B 1 363 ? -5.598 -2.367 1.804 1 97.25 363 VAL B N 1
ATOM 6331 C CA . VAL B 1 363 ? -4.734 -1.194 1.882 1 97.25 363 VAL B CA 1
ATOM 6332 C C . VAL B 1 363 ? -3.271 -1.623 1.776 1 97.25 363 VAL B C 1
ATOM 6334 O O . VAL B 1 363 ? -2.441 -1.229 2.598 1 97.25 363 VAL B O 1
ATOM 6337 N N . ARG B 1 364 ? -3.016 -2.5 0.785 1 97 364 ARG B N 1
ATOM 6338 C CA . ARG B 1 364 ? -1.684 -2.986 0.442 1 97 364 ARG B CA 1
ATOM 6339 C C . ARG B 1 364 ? -1.351 -2.689 -1.016 1 97 364 ARG B C 1
ATOM 6341 O O . ARG B 1 364 ? -2.236 -2.355 -1.805 1 97 364 ARG B O 1
ATOM 6348 N N . VAL B 1 365 ? -0.068 -2.727 -1.293 1 96 365 VAL B N 1
ATOM 6349 C CA . VAL B 1 365 ? 0.372 -2.469 -2.66 1 96 365 VAL B CA 1
ATOM 6350 C C . VAL B 1 365 ? 1.419 -3.502 -3.07 1 96 365 VAL B C 1
ATOM 6352 O O . VAL B 1 365 ? 2.232 -3.93 -2.248 1 96 365 VAL B O 1
ATOM 6355 N N . PRO B 1 366 ? 1.379 -3.92 -4.301 1 97.56 366 PRO B N 1
ATOM 6356 C CA . PRO B 1 366 ? 2.379 -4.883 -4.766 1 97.56 366 PRO B CA 1
ATOM 6357 C C . PRO B 1 366 ? 3.729 -4.234 -5.066 1 97.56 366 PRO B C 1
ATOM 6359 O O . PRO B 1 366 ? 3.801 -3.023 -5.285 1 97.56 366 PRO B O 1
ATOM 6362 N N . ILE B 1 367 ? 4.758 -5.07 -5.047 1 97.62 367 ILE B N 1
ATOM 6363 C CA . ILE B 1 367 ? 6.125 -4.648 -5.328 1 97.62 367 ILE B CA 1
ATOM 6364 C C . ILE B 1 367 ? 6.52 -5.078 -6.738 1 97.62 367 ILE B C 1
ATOM 6366 O O . ILE B 1 367 ? 6.426 -6.262 -7.082 1 97.62 367 ILE B O 1
ATOM 6370 N N . HIS B 1 368 ? 6.973 -4.129 -7.555 1 96 368 HIS B N 1
ATOM 6371 C CA . HIS B 1 368 ? 7.371 -4.445 -8.922 1 96 368 HIS B CA 1
ATOM 6372 C C . HIS B 1 368 ? 8.75 -5.102 -8.953 1 96 368 HIS B C 1
ATOM 6374 O O . HIS B 1 368 ? 9.703 -4.578 -8.375 1 96 368 HIS B O 1
ATOM 6380 N N . LEU B 1 369 ? 8.797 -6.164 -9.578 1 96 369 LEU B N 1
ATOM 6381 C CA . LEU B 1 369 ? 10.039 -6.898 -9.805 1 96 369 LEU B CA 1
ATOM 6382 C C . LEU B 1 369 ? 10.375 -6.961 -11.289 1 96 369 LEU B C 1
ATOM 6384 O O . LEU B 1 369 ? 9.828 -7.797 -12.016 1 96 369 LEU B O 1
ATOM 6388 N N . LYS B 1 370 ? 11.305 -6.172 -11.719 1 92 370 LYS B N 1
ATOM 6389 C CA . LYS B 1 370 ? 11.586 -5.949 -13.133 1 92 370 LYS B CA 1
ATOM 6390 C C . LYS B 1 370 ? 12.211 -7.188 -13.766 1 92 370 LYS B C 1
ATOM 6392 O O . LYS B 1 370 ? 12.211 -7.336 -14.992 1 92 370 LYS B O 1
ATOM 6397 N N . GLN B 1 371 ? 12.766 -8.07 -12.984 1 94.69 371 GLN B N 1
ATOM 6398 C CA . GLN B 1 371 ? 13.453 -9.25 -13.492 1 94.69 371 GLN B CA 1
ATOM 6399 C C . GLN B 1 371 ? 12.453 -10.312 -13.945 1 94.69 371 GLN B C 1
ATOM 6401 O O . GLN B 1 371 ? 12.836 -11.32 -14.539 1 94.69 371 GLN B O 1
ATOM 6406 N N . ILE B 1 372 ? 11.195 -10.102 -13.617 1 96.31 372 ILE B N 1
ATOM 6407 C CA . ILE B 1 372 ? 10.141 -10.969 -14.133 1 96.31 372 ILE B CA 1
ATOM 6408 C C . ILE B 1 372 ? 9.562 -10.391 -15.422 1 96.31 372 ILE B C 1
ATOM 6410 O O . ILE B 1 372 ? 8.945 -9.328 -15.406 1 96.31 372 ILE B O 1
ATOM 6414 N N . HIS B 1 373 ? 9.766 -11.102 -16.453 1 94.12 373 HIS B N 1
ATOM 6415 C CA . HIS B 1 373 ? 9.312 -10.656 -17.766 1 94.12 373 HIS B CA 1
ATOM 6416 C C . HIS B 1 373 ? 7.996 -11.312 -18.156 1 94.12 373 HIS B C 1
ATOM 6418 O O . HIS B 1 373 ? 7.977 -12.273 -18.922 1 94.12 373 HIS B O 1
ATOM 6424 N N . ALA B 1 374 ? 6.957 -10.703 -17.734 1 88.25 374 ALA B N 1
ATOM 6425 C CA . ALA B 1 374 ? 5.617 -11.25 -17.922 1 88.25 374 ALA B CA 1
ATOM 6426 C C . ALA B 1 374 ? 5.031 -10.797 -19.25 1 88.25 374 ALA B C 1
ATOM 6428 O O . ALA B 1 374 ? 4.301 -11.555 -19.906 1 88.25 374 ALA B O 1
ATOM 6429 N N . TYR B 1 375 ? 5.289 -9.648 -19.672 1 78.31 375 TYR B N 1
ATOM 6430 C CA . TYR B 1 375 ? 4.707 -9.062 -20.875 1 78.31 375 TYR B CA 1
ATOM 6431 C C . TYR B 1 375 ? 5.676 -9.148 -22.047 1 78.31 375 TYR B C 1
ATOM 6433 O O . TYR B 1 375 ? 5.324 -9.664 -23.109 1 78.31 375 TYR B O 1
ATOM 6441 N N . TRP B 1 376 ? 6.867 -8.664 -21.75 1 75.44 376 TRP B N 1
ATOM 6442 C CA . TRP B 1 376 ? 7.898 -8.75 -22.781 1 75.44 376 TRP B CA 1
ATOM 6443 C C . TRP B 1 376 ? 8.867 -9.891 -22.484 1 75.44 376 TRP B C 1
ATOM 6445 O O . TRP B 1 376 ? 9.75 -9.758 -21.625 1 75.44 376 TRP B O 1
ATOM 6455 N N . ALA B 1 377 ? 8.672 -10.898 -23.25 1 80.44 377 ALA B N 1
ATOM 6456 C CA . ALA B 1 377 ? 9.531 -12.062 -23.047 1 80.44 377 ALA B CA 1
ATOM 6457 C C . ALA B 1 377 ? 10.945 -11.789 -23.531 1 80.44 377 ALA B C 1
ATOM 6459 O O . ALA B 1 377 ? 11.156 -10.961 -24.406 1 80.44 377 ALA B O 1
ATOM 6460 N N . ILE B 1 378 ? 11.797 -12.32 -22.781 1 79.5 378 ILE B N 1
ATOM 6461 C CA . ILE B 1 378 ? 13.195 -12.273 -23.188 1 79.5 378 ILE B CA 1
ATOM 6462 C C . ILE B 1 378 ? 13.695 -13.68 -23.5 1 79.5 378 ILE B C 1
ATOM 6464 O O . ILE B 1 378 ? 13.352 -14.641 -22.797 1 79.5 378 ILE B O 1
ATOM 6468 N N . TYR B 1 379 ? 14.391 -13.609 -24.625 1 79.38 379 TYR B N 1
ATOM 6469 C CA . TYR B 1 379 ? 14.867 -14.914 -25.078 1 79.38 379 TYR B CA 1
ATOM 6470 C C . TYR B 1 379 ? 16.391 -15.008 -24.938 1 79.38 379 TYR B C 1
ATOM 6472 O O . TYR B 1 379 ? 17.047 -14.039 -24.578 1 79.38 379 TYR B O 1
ATOM 6480 N N . GLN B 1 380 ? 16.906 -16.156 -25.203 1 75.94 380 GLN B N 1
ATOM 6481 C CA . GLN B 1 380 ? 18.281 -16.547 -24.922 1 75.94 380 GLN B CA 1
ATOM 6482 C C . GLN B 1 380 ? 19.266 -15.672 -25.703 1 75.94 380 GLN B C 1
ATOM 6484 O O . GLN B 1 380 ? 20.422 -15.508 -25.297 1 75.94 380 GLN B O 1
ATOM 6489 N N . ASN B 1 381 ? 18.781 -15.07 -26.656 1 75.94 381 ASN B N 1
ATOM 6490 C CA . ASN B 1 381 ? 19.688 -14.289 -27.484 1 75.94 381 ASN B CA 1
ATOM 6491 C C . ASN B 1 381 ? 19.922 -12.898 -26.891 1 75.94 381 ASN B C 1
ATOM 6493 O O . ASN B 1 381 ? 20.812 -12.164 -27.328 1 75.94 381 ASN B O 1
ATOM 6497 N N . SER B 1 382 ? 19.234 -12.656 -25.844 1 78.38 382 SER B N 1
ATOM 6498 C CA . SER B 1 382 ? 19.391 -11.367 -25.188 1 78.38 382 SER B CA 1
ATOM 6499 C C . SER B 1 382 ? 20.422 -11.445 -24.062 1 78.38 382 SER B C 1
ATOM 6501 O O . SER B 1 382 ? 20.484 -12.43 -23.328 1 78.38 382 SER B O 1
ATOM 6503 N N . THR B 1 383 ? 21.234 -10.461 -24.016 1 80.06 383 THR B N 1
ATOM 6504 C CA . THR B 1 383 ? 22.203 -10.367 -22.938 1 80.06 383 THR B CA 1
ATOM 6505 C C . THR B 1 383 ? 21.5 -10.25 -21.594 1 80.06 383 THR B C 1
ATOM 6507 O O . THR B 1 383 ? 22.047 -10.633 -20.547 1 80.06 383 THR B O 1
ATOM 6510 N N . ALA B 1 384 ? 20.281 -9.922 -21.625 1 82 384 ALA B N 1
ATOM 6511 C CA . ALA B 1 384 ? 19.516 -9.711 -20.391 1 82 384 ALA B CA 1
ATOM 6512 C C . ALA B 1 384 ? 18.953 -11.023 -19.859 1 82 384 ALA B C 1
ATOM 6514 O O . ALA B 1 384 ? 18.438 -11.078 -18.75 1 82 384 ALA B O 1
ATOM 6515 N N . PHE B 1 385 ? 19.156 -12.023 -20.625 1 87.62 385 PHE B N 1
ATOM 6516 C CA . PHE B 1 385 ? 18.531 -13.297 -20.266 1 87.62 385 PHE B CA 1
ATOM 6517 C C . PHE B 1 385 ? 19.156 -13.859 -18.984 1 87.62 385 PHE B C 1
ATOM 6519 O O . PHE B 1 385 ? 18.5 -14.547 -18.219 1 87.62 385 PHE B O 1
ATOM 6526 N N . GLN B 1 386 ? 20.375 -13.453 -18.734 1 88.69 386 GLN B N 1
ATOM 6527 C CA . GLN B 1 386 ? 21.062 -13.969 -17.547 1 88.69 386 GLN B CA 1
ATOM 6528 C C . GLN B 1 386 ? 20.594 -13.266 -16.281 1 88.69 386 GLN B C 1
ATOM 6530 O O . GLN B 1 386 ? 20.875 -13.734 -15.172 1 88.69 386 GLN B O 1
ATOM 6535 N N . THR B 1 387 ? 19.875 -12.188 -16.484 1 91.06 387 THR B N 1
ATOM 6536 C CA . THR B 1 387 ? 19.484 -11.406 -15.32 1 91.06 387 THR B CA 1
ATOM 6537 C C . THR B 1 387 ? 18.016 -11.664 -14.953 1 91.06 387 THR B C 1
ATOM 6539 O O . THR B 1 387 ? 17.531 -11.148 -13.953 1 91.06 387 THR B O 1
ATOM 6542 N N . ILE B 1 388 ? 17.375 -12.555 -15.656 1 94.5 388 ILE B N 1
ATOM 6543 C CA . ILE B 1 388 ? 15.945 -12.742 -15.445 1 94.5 388 ILE B CA 1
ATOM 6544 C C . ILE B 1 388 ? 15.719 -13.609 -14.211 1 94.5 388 ILE B C 1
ATOM 6546 O O . ILE B 1 388 ? 16.547 -14.461 -13.883 1 94.5 388 ILE B O 1
ATOM 6550 N N . ILE B 1 389 ? 14.68 -13.336 -13.547 1 96.81 389 ILE B N 1
ATOM 6551 C CA . ILE B 1 389 ? 14.117 -14.305 -12.617 1 96.81 389 ILE B CA 1
ATOM 6552 C C . ILE B 1 389 ? 13.242 -15.305 -13.383 1 96.81 389 ILE B C 1
ATOM 6554 O O . ILE B 1 389 ? 13.352 -16.516 -13.172 1 96.81 389 ILE B O 1
ATOM 6558 N N . SER B 1 390 ? 12.484 -14.742 -14.281 1 97.25 390 SER B N 1
ATOM 6559 C CA . SER B 1 390 ? 11.664 -15.586 -15.141 1 97.25 390 SER B CA 1
ATOM 6560 C C . SER B 1 390 ? 11.227 -14.844 -16.391 1 97.25 390 SER B C 1
ATOM 6562 O O . SER B 1 390 ? 11.32 -13.617 -16.469 1 97.25 390 SER B O 1
ATOM 6564 N N . SER B 1 391 ? 10.828 -15.633 -17.375 1 96.44 391 SER B N 1
ATOM 6565 C CA . SER B 1 391 ? 10.289 -15.062 -18.609 1 96.44 391 SER B CA 1
ATOM 6566 C C . SER B 1 391 ? 9.109 -15.875 -19.125 1 96.44 391 SER B C 1
ATOM 6568 O O . SER B 1 391 ? 9.141 -17.109 -19.094 1 96.44 391 SER B O 1
ATOM 6570 N N . HIS B 1 392 ? 8.164 -15.141 -19.625 1 95.5 392 HIS B N 1
ATOM 6571 C CA . HIS B 1 392 ? 6.996 -15.773 -20.234 1 95.5 392 HIS B CA 1
ATOM 6572 C C . HIS B 1 392 ? 7.309 -16.266 -21.641 1 95.5 392 HIS B C 1
ATOM 6574 O O . HIS B 1 392 ? 8.438 -16.141 -22.125 1 95.5 392 HIS B O 1
ATOM 6580 N N . ARG B 1 393 ? 6.383 -17.031 -22.281 1 92.69 393 ARG B N 1
ATOM 6581 C CA . ARG B 1 393 ? 6.41 -17.531 -23.656 1 92.69 393 ARG B CA 1
ATOM 6582 C C . ARG B 1 393 ? 7.309 -18.766 -23.766 1 92.69 393 ARG B C 1
ATOM 6584 O O . ARG B 1 393 ? 8.031 -18.922 -24.75 1 92.69 393 ARG B O 1
ATOM 6591 N N . PHE B 1 394 ? 7.324 -19.469 -22.797 1 95.12 394 PHE B N 1
ATOM 6592 C CA . PHE B 1 394 ? 8.016 -20.75 -22.812 1 95.12 394 PHE B CA 1
ATOM 6593 C C . PHE B 1 394 ? 7.027 -21.906 -22.672 1 95.12 394 PHE B C 1
ATOM 6595 O O . PHE B 1 394 ? 7.25 -22.828 -21.906 1 95.12 394 PHE B O 1
ATOM 6602 N N . GLY B 1 395 ? 6.008 -21.781 -23.453 1 94.62 395 GLY B N 1
ATOM 6603 C CA . GLY B 1 395 ? 4.988 -22.812 -23.469 1 94.62 395 GLY B CA 1
ATOM 6604 C C . GLY B 1 395 ? 5.402 -24.047 -24.25 1 94.62 395 GLY B C 1
ATOM 6605 O O . GLY B 1 395 ? 4.691 -25.062 -24.266 1 94.62 395 GLY B O 1
ATOM 6606 N N . ASP B 1 396 ? 6.512 -23.984 -24.844 1 95.56 396 ASP B N 1
ATOM 6607 C CA . ASP B 1 396 ? 7.113 -25.109 -25.562 1 95.56 396 ASP B CA 1
ATOM 6608 C C . ASP B 1 396 ? 8.125 -25.844 -24.672 1 95.56 396 ASP B C 1
ATOM 6610 O O . ASP B 1 396 ? 9.141 -25.266 -24.281 1 95.56 396 ASP B O 1
ATOM 6614 N N . PRO B 1 397 ? 7.867 -27.125 -24.453 1 96.81 397 PRO B N 1
ATOM 6615 C CA . PRO B 1 397 ? 8.781 -27.875 -23.609 1 96.81 397 PRO B CA 1
ATOM 6616 C C . PRO B 1 397 ? 10.219 -27.859 -24.109 1 96.81 397 PRO B C 1
ATOM 6618 O O . PRO B 1 397 ? 11.164 -27.844 -23.312 1 96.81 397 PRO B O 1
ATOM 6621 N N . VAL B 1 398 ? 10.352 -27.844 -25.391 1 95.69 398 VAL B N 1
ATOM 6622 C CA . VAL B 1 398 ? 11.688 -27.844 -25.984 1 95.69 398 VAL B CA 1
ATOM 6623 C C . VAL B 1 398 ? 12.383 -26.531 -25.656 1 95.69 398 VAL B C 1
ATOM 6625 O O . VAL B 1 398 ? 13.578 -26.516 -25.328 1 95.69 398 VAL B O 1
ATOM 6628 N N . LEU B 1 399 ? 11.672 -25.5 -25.75 1 93.31 399 LEU B N 1
ATOM 6629 C CA . LEU B 1 399 ? 12.227 -24.188 -25.453 1 93.31 399 LEU B CA 1
ATOM 6630 C C . LEU B 1 399 ? 12.648 -24.094 -23.984 1 93.31 399 LEU B C 1
ATOM 6632 O O . LEU B 1 399 ? 13.648 -23.453 -23.656 1 93.31 399 LEU B O 1
ATOM 6636 N N . GLN B 1 400 ? 11.938 -24.703 -23.109 1 94.06 400 GLN B N 1
ATOM 6637 C CA . GLN B 1 400 ? 12.273 -24.75 -21.688 1 94.06 400 GLN B CA 1
ATOM 6638 C C . GLN B 1 400 ? 13.648 -25.391 -21.484 1 94.06 400 GLN B C 1
ATOM 6640 O O . GLN B 1 400 ? 14.484 -24.828 -20.766 1 94.06 400 GLN B O 1
ATOM 6645 N N . LEU B 1 401 ? 13.812 -26.5 -22.125 1 94.81 401 LEU B N 1
ATOM 6646 C CA . LEU B 1 401 ? 15.039 -27.266 -21.922 1 94.81 401 LEU B CA 1
ATOM 6647 C C . LEU B 1 401 ? 16.219 -26.562 -22.594 1 94.81 401 LEU B C 1
ATOM 6649 O O . LEU B 1 401 ? 17.344 -26.625 -22.094 1 94.81 401 LEU B O 1
ATOM 6653 N N . LYS B 1 402 ? 15.961 -25.938 -23.703 1 93.69 402 LYS B N 1
ATOM 6654 C CA . LYS B 1 402 ? 17.016 -25.172 -24.359 1 93.69 402 LYS B CA 1
ATOM 6655 C C . LYS B 1 402 ? 17.5 -24.016 -23.469 1 93.69 402 LYS B C 1
ATOM 6657 O O . LYS B 1 402 ? 18.703 -23.781 -23.359 1 93.69 402 LYS B O 1
ATOM 6662 N N . ALA B 1 403 ? 16.531 -23.312 -22.875 1 93.25 403 ALA B N 1
ATOM 6663 C CA . ALA B 1 403 ? 16.875 -22.234 -21.953 1 93.25 403 ALA B CA 1
ATOM 6664 C C . ALA B 1 403 ? 17.656 -22.75 -20.75 1 93.25 403 ALA B C 1
ATOM 6666 O O . ALA B 1 403 ? 18.625 -22.141 -20.328 1 93.25 403 ALA B O 1
ATOM 6667 N N . TRP B 1 404 ? 17.266 -23.875 -20.25 1 93.25 404 TRP B N 1
ATOM 6668 C CA . TRP B 1 404 ? 17.922 -24.562 -19.141 1 93.25 404 TRP B CA 1
ATOM 6669 C C . TRP B 1 404 ? 19.375 -24.859 -19.469 1 93.25 404 TRP B C 1
ATOM 6671 O O . TRP B 1 404 ? 20.266 -24.578 -18.672 1 93.25 404 TRP B O 1
ATOM 6681 N N . ASP B 1 405 ? 19.641 -25.328 -20.641 1 92.06 405 ASP B N 1
ATOM 6682 C CA . ASP B 1 405 ? 20.984 -25.656 -21.094 1 92.06 405 ASP B CA 1
ATOM 6683 C C . ASP B 1 405 ? 21.797 -24.406 -21.359 1 92.06 405 ASP B C 1
ATOM 6685 O O . ASP B 1 405 ? 22.984 -24.344 -21.016 1 92.06 405 ASP B O 1
ATOM 6689 N N . HIS B 1 406 ? 21.125 -23.547 -21.938 1 90.5 406 HIS B N 1
ATOM 6690 C CA . HIS B 1 406 ? 21.797 -22.297 -22.297 1 90.5 406 HIS B CA 1
ATOM 6691 C C . HIS B 1 406 ? 22.375 -21.609 -21.062 1 90.5 406 HIS B C 1
ATOM 6693 O O . HIS B 1 406 ? 23.469 -21.062 -21.094 1 90.5 406 HIS B O 1
ATOM 6699 N N . LEU B 1 407 ? 21.625 -21.641 -19.906 1 90.12 407 LEU B N 1
ATOM 6700 C CA . LEU B 1 407 ? 22.031 -20.953 -18.688 1 90.12 407 LEU B CA 1
ATOM 6701 C C . LEU B 1 407 ? 22.875 -21.875 -17.797 1 90.12 407 LEU B C 1
ATOM 6703 O O . LEU B 1 407 ? 23.25 -21.484 -16.688 1 90.12 407 LEU B O 1
ATOM 6707 N N . ASN B 1 408 ? 23.203 -23.062 -18.312 1 87.31 408 ASN B N 1
ATOM 6708 C CA . ASN B 1 408 ? 24 -24.047 -17.609 1 87.31 408 ASN B CA 1
ATOM 6709 C C . ASN B 1 408 ? 23.484 -24.281 -16.188 1 87.31 408 ASN B C 1
ATOM 6711 O O . ASN B 1 408 ? 24.25 -24.234 -15.227 1 87.31 408 ASN B O 1
ATOM 6715 N N . CYS B 1 409 ? 22.203 -24.484 -16.047 1 87.75 409 CYS B N 1
ATOM 6716 C CA . CYS B 1 409 ? 21.531 -24.578 -14.758 1 87.75 409 CYS B CA 1
ATOM 6717 C C . CYS B 1 409 ? 21.938 -25.859 -14.023 1 87.75 409 CYS B C 1
ATOM 6719 O O . CYS B 1 409 ? 21.844 -25.922 -12.797 1 87.75 409 CYS B O 1
ATOM 6721 N N . SER B 1 410 ? 22.438 -26.797 -14.711 1 88.12 410 SER B N 1
ATOM 6722 C CA . SER B 1 410 ? 22.844 -28.062 -14.102 1 88.12 410 SER B CA 1
ATOM 6723 C C . SER B 1 410 ? 23.969 -27.844 -13.086 1 88.12 410 SER B C 1
ATOM 6725 O O . SER B 1 410 ? 24.125 -28.641 -12.164 1 88.12 410 SER B O 1
ATOM 6727 N N . GLN B 1 411 ? 24.672 -26.766 -13.242 1 86.56 411 GLN B N 1
ATOM 6728 C CA . GLN B 1 411 ? 25.766 -26.453 -12.32 1 86.56 411 GLN B CA 1
ATOM 6729 C C . GLN B 1 411 ? 25.219 -26.094 -10.938 1 86.56 411 GLN B C 1
ATOM 6731 O O . GLN B 1 411 ? 25.953 -26.094 -9.953 1 86.56 411 GLN B O 1
ATOM 6736 N N . PHE B 1 412 ? 23.969 -25.766 -10.961 1 89.5 412 PHE B N 1
ATOM 6737 C CA . PHE B 1 412 ? 23.344 -25.328 -9.719 1 89.5 412 PHE B CA 1
ATOM 6738 C C . PHE B 1 412 ? 22.656 -26.516 -9.016 1 89.5 412 PHE B C 1
ATOM 6740 O O . PHE B 1 412 ? 21.953 -26.328 -8.031 1 89.5 412 PHE B O 1
ATOM 6747 N N . CYS B 1 413 ? 22.891 -27.734 -9.562 1 91.06 413 CYS B N 1
ATOM 6748 C CA . CYS B 1 413 ? 22.297 -28.938 -8.992 1 91.06 413 CYS B CA 1
ATOM 6749 C C . CYS B 1 413 ? 23.234 -29.562 -7.957 1 91.06 413 CYS B C 1
ATOM 6751 O O . CYS B 1 413 ? 24.453 -29.531 -8.125 1 91.06 413 CYS B O 1
ATOM 6753 N N . THR B 1 414 ? 22.625 -30 -6.906 1 86.44 414 THR B N 1
ATOM 6754 C CA . THR B 1 414 ? 23.422 -30.703 -5.91 1 86.44 414 THR B CA 1
ATOM 6755 C C . THR B 1 414 ? 23.75 -32.125 -6.391 1 86.44 414 THR B C 1
ATOM 6757 O O . THR B 1 414 ? 22.922 -32.781 -7.035 1 86.44 414 THR B O 1
ATOM 6760 N N . LYS B 1 415 ? 25.109 -32.469 -6.375 1 69.69 415 LYS B N 1
ATOM 6761 C CA . LYS B 1 415 ? 25.562 -33.781 -6.77 1 69.69 415 LYS B CA 1
ATOM 6762 C C . LYS B 1 415 ? 25.203 -34.812 -5.703 1 69.69 415 LYS B C 1
ATOM 6764 O O . LYS B 1 415 ? 25.219 -34.531 -4.508 1 69.69 415 LYS B O 1
ATOM 6769 N N . LEU B 1 416 ? 24.359 -35.812 -6 1 53.69 416 LEU B N 1
ATOM 6770 C CA . LEU B 1 416 ? 24.203 -36.938 -5.074 1 53.69 416 LEU B CA 1
ATOM 6771 C C . LEU B 1 416 ? 25.562 -37.5 -4.676 1 53.69 416 LEU B C 1
ATOM 6773 O O . LEU B 1 416 ? 26.5 -37.5 -5.484 1 53.69 416 LEU B O 1
#

InterPro domains:
  IPR002659 Glycosyl transferase, family 31 [PF01762] (175-362)
  IPR002659 Glycosyl transferase, family 31 [PTHR11214] (131-364)

pLDDT: mean 77.51, std 29.9, range [13.64, 98.88]

Secondary structure (DSSP, 8-state):
----------------------------------------------TT-----------S-----------GGGGGG---------PPPPP-SS--------S-TT---S----HHHHHHHHHTT---SS--S----PPEEE--TTTTS-SSTT--PPPSEEEEEE--TT-HHHHHHHHHTTT-TTSSTT--EEEEEEEEEPPTT-HHHHHHHHHHHHHH--EEEEEEE--GGGHHHHHHHHHHHHHHH-TT-SEEEEEETTSEE-HHHHHHHHHH--HHHHTT-EEEEEE-S---B---TT--STTB--TTT--SSSPPPEEEEEEEEEEHHHHHHHHHHHHTS---S-HHHHHHHHHHHTT--PEE-TTEESSS---TTSGGGGG-SEES---SHHHHHHHHHHTTGGGGSPP-/-----------------------------------------------------------S---------S-GGGGGG---------PPPPP-SS--------S-TT---S----HHHHHHHHHTT---SS--S----PPEEE--TTTTS-SSSS-----SEEEEEE--TT-HHHHHHHHHTTT-TTSSTT--EEEEEEEEEPPTT-HHHHHHHHHHHHHH--EEEEEEE--GGGHHHHHHHHHHHHHHH-TT-SEEEEEETTSEE-HHHHHHHHHH--HHHHTT-EEEEEESS---B---TT--STTB--TTT--SSSPPPEEEEEEEEEEHHHHHHHHHHHHTS---S-HHHHHHHHHHHTT--PEE-TTEESSS---TTSGGGGG-SEES---SHHHHHHHHHHTTGGGGSPP-

Nearest PDB structures (foldseek):
  6wmo-assembly1_B  TM=9.264E-01  e=2.438E-26  Homo sapiens
  6wmn-assembly1_B  TM=9.062E-01  e=3.511E-26  Homo sapiens
  7jhn-assembly1_A  TM=9.123E-01  e=1.338E-25  Homo sapiens
  8tic-assembly1_A  TM=9.226E-01  e=2.457E-25  Homo sapiens
  6wmn-assembly2_D  TM=8.982E-01  e=1.002E-23  Homo sapiens

Sequence (832 aa):
MGRIQSCLPSGLLARTFLGILCVFLAFQFYSRIKYFPFVKDTRDPVRRINHLLLRFSLNRTNSVPGFMAEKNERQLFSSDSSKDAPRKLNQSDFKVKPLVSTGSEDLHFPLDLDFPELVRKVLANETVPVKPINRPGFPILVPLADKCQPSSLLFKLRPDLLVLIKSAPSHFALRDAIRIGWGDEKCWGGRQIVRLFLLGTVPANDSNTAARLEMEMEMYSDIIQQEFIDHYYNNTYKIMFGLEWAIKYCANAPLIMFVDDDFFVYPKNVIAYIEGLSVGIQDRLISGYVWSNAIPVRANRSFDGKWFVSKSEFPDAHYPPYVAAGHFFLSQKMARELYVASQYTRYLRFDDVFLGIILKKLVRVPIHLKQIHAYWAIYQNSTAFQTIISSHRFGDPVLQLKAWDHLNCSQFCTKLMGRIQSCLPSGLLARTFLGILCVFLAFQFYSRIKYFPFVKDTRDPVRRINHLLLRFSLNRTNSVPGFMAEKNERQLFSSDSSKDAPRKLNQSDFKVKPLVSTGSEDLHFPLDLDFPELVRKVLANETVPVKPINRPGFPILVPLADKCQPSSLLFKLRPDLLVLIKSAPSHFALRDAIRIGWGDEKCWGGRQIVRLFLLGTVPANDSNTAARLEMEMEMYSDIIQQEFIDHYYNNTYKIMFGLEWAIKYCANAPLIMFVDDDFFVYPKNVIAYIEGLSVGIQDRLISGYVWSNAIPVRANRSFDGKWFVSKSEFPDAHYPPYVAAGHFFLSQKMARELYVASQYTRYLRFDDVFLGIILKKLVRVPIHLKQIHAYWAIYQNSTAFQTIISSHRFGDPVLQLKAWDHLNCSQFCTKL

Organism: Fasciola gigantica (NCBI:txid46835)